Protein AF-A0AAU7QVN2-F1 (afdb_monomer_lite)

Foldseek 3Di:
DPQDDDDDDDDDPQDPQPNVLQVLLVLLLCVLVVHDDDPVSVVVLVVCQLALSNLLSLLLNLLLLVLVLLLCVLVVHDRPVSVSSSVSSVVVSVVSLVVNLVVLCVLLPDPVVPLQQQPLLLLLCCVQVPVLLVVLLCVLCVVVVVNDDLPQQDPPPLVVVLCVLLVHPDPDQDPLLVVLLPDDLVVNLVLLLVQLLDPDHDSSCVGLSNLVSLLVNLVVNLVVLVVQLVVLSVVCNVDPDPVSSVSNSSSSSSNSNSNSSNSSSNSSVSSSSSNRNPCDVVNSVSSSVSSVSSSVSVCVVDVPLVVLLVVLVVVLCVVPPCNPPSHDDPVSSVSSSVSSVVVPPPPPDDDDDDDDDDDDDDDDDDDDDDDDDDDDDDDDDDPDDPPDDWPAPDDLADLARPVVVLVDQPLAAPWEKEKDWDDDQFKIKIKIATLQLDMDIAMDGWNDPLQVQLVRLLVCCCVVQPQFAEHEYEYQDQLSQVLLQVCQVVLHDDPDSPDDHDPVSVVSSPVSSNRLYHYHYHHDPTPDHHPRNVLRHVLRVLNRVPVPDDPSPVVSVVSSVVSSVVSNVVLQVPDDDADDADPPDVDPFFDKDKDFAFPNCQRRQKFWDNADDPLADDQQDWAKEWEAEPPDDIDIWIWGWHDDRRTIMTGGHHDDPLDDGQFMWMWTDDSVRSHIYIYWAADPFWKAKQRDIDRTDGQLLRVLQCPQQCSPPPDLQRPDDLLSLQSNLQSNPFDQDSQRKGKDFPVCSLVSSVSSPPDPVCSVVNVVSLVVCCVVVQKHKDKWFADPVRHTDPPHDPPGHIGIMIMGGIDMGGDGPPPPVPPPPDDDQDKDKDAKDKAFAPPPDFEDPVQQVLVQVVCVVVVHPRDGRDGRIGIGHIDIDRD

Secondary structure (DSSP, 8-state):
--PPPPP-----SS--HHHHHHHHHHHHHHHHTTPPPPHHHHHHHHHTTTSHHHHHHHHHHHHHHHHHHHHHHHHT---HHHHHHHHHHHHHHHHHHHHHHHHHHHHHS--TT-SPPPPHHHHHHHHHHTHHHHHHHHHHHHHTTTTS---PPPSS-HHHHHHHHHTPPPP---HHHHHHHHS-HHHHHHHHHHHHHSSS--TTTTSGGGHHHHHHHHHHHHHHHHHHHHHHHHHHHHS-SHHHHHHHHHHHHHHHHHHHHHHHHHHHHHHHHH-PPP--HHHHHHHHHHHHHHHHHHHHH-HHHHHHHHHHHHHHHHH-S-TT-SSPPHHHHHHHHHHHHHHHS----PPPP-------------------------------------SS-S-TTSSS-HHHHHHS-TTT--EEEEEEEEEETTEEEEEEEETTS-EEEEEEE-SSHHHHHHHHHHHHHHHHHTTT--EEEEES-HHHHHHHHHHHHHT---S--SS---HHHHHHHHHHHT-SS-EEEEE---SS--HHHHHHHHHHHHHHHHTTSTT-HHHHHHHHHHHHHHHHHHHHHH---PPPPPP---S----EEEEEPPHHHHHHTEEEESSPPTTPPPTT-EEEEEEEETTS--EEEEEEEEEETTEEEEES----TTPPTTBEEEEEEETTTTEEEEEE-EEEEEEEETTEEEEE-B-HHHHHHHTSTTSS--SSS----HHHHHHHHHHHHSEEPTTS-EEEEHHHHHHHHHHTT--GGGHHHHHHHHHHHHHTTSEEEEEEEE-TT--EESSPPTTSEEEEEEEE---EEEPP----TTS--------EEEPPEEEEPPTT----HHHHHHHHHHHHHTT----PPPTTEEEEPPEEE--

pLDDT: mean 84.62, std 16.85, range [28.88, 98.44]

Organism: NCBI:txid3156396

Structure (mmCIF, N/CA/C/O backbone):
data_AF-A0AAU7QVN2-F1
#
_entry.id   AF-A0AAU7QVN2-F1
#
loop_
_atom_site.group_PDB
_atom_site.id
_atom_site.type_symbol
_atom_site.label_atom_id
_atom_site.label_alt_id
_atom_site.label_comp_id
_atom_site.label_asym_id
_atom_site.label_entity_id
_atom_site.label_seq_id
_atom_site.pdbx_PDB_ins_code
_atom_site.Cartn_x
_atom_site.Cartn_y
_atom_site.Cartn_z
_atom_site.occupancy
_atom_site.B_iso_or_equiv
_atom_site.auth_seq_id
_atom_site.auth_comp_id
_atom_site.auth_asym_id
_atom_site.auth_atom_id
_atom_site.pdbx_PDB_model_num
ATOM 1 N N . MET A 1 1 ? 3.978 -6.931 39.486 1.00 38.03 1 MET A N 1
ATOM 2 C CA . MET A 1 1 ? 4.078 -8.402 39.647 1.00 38.03 1 MET A CA 1
ATOM 3 C C . MET A 1 1 ? 5.549 -8.769 39.804 1.00 38.03 1 MET A C 1
ATOM 5 O O . MET A 1 1 ? 6.340 -8.304 38.997 1.00 38.03 1 MET A O 1
ATOM 9 N N . LYS A 1 2 ? 5.941 -9.536 40.833 1.00 32.75 2 LYS A N 1
ATOM 10 C CA . LYS A 1 2 ? 7.298 -10.114 40.906 1.00 32.75 2 LYS A CA 1
ATOM 11 C C . LYS A 1 2 ? 7.365 -11.261 39.892 1.00 32.75 2 LYS A C 1
ATOM 13 O O . LYS A 1 2 ? 6.665 -12.252 40.070 1.00 32.75 2 LYS A O 1
ATOM 18 N N . VAL A 1 3 ? 8.134 -11.098 38.818 1.00 37.34 3 VAL A N 1
ATOM 19 C CA . VAL A 1 3 ? 8.326 -12.145 37.801 1.00 37.34 3 VAL A CA 1
ATOM 20 C C . VAL A 1 3 ? 9.359 -13.153 38.330 1.00 37.34 3 VAL A C 1
ATOM 22 O O . VAL A 1 3 ? 10.418 -12.725 38.794 1.00 37.34 3 VAL A O 1
ATOM 25 N N . PRO A 1 4 ? 9.077 -14.468 38.328 1.00 39.56 4 PRO A N 1
ATOM 26 C CA . PRO A 1 4 ? 10.043 -15.477 38.753 1.00 39.56 4 PRO A CA 1
ATOM 27 C C . PRO A 1 4 ? 11.223 -15.555 37.771 1.00 39.56 4 PRO A C 1
ATOM 29 O O . PRO A 1 4 ? 11.035 -15.577 36.558 1.00 39.56 4 PRO A O 1
ATOM 32 N N . LYS A 1 5 ? 12.446 -15.596 38.312 1.00 43.59 5 LYS A N 1
ATOM 33 C CA . LYS A 1 5 ? 13.702 -15.681 37.551 1.00 43.59 5 LYS A CA 1
ATOM 34 C C . LYS A 1 5 ? 13.854 -17.095 36.951 1.00 43.59 5 LYS A C 1
ATOM 36 O O . LYS A 1 5 ? 13.694 -18.058 37.706 1.00 43.59 5 LYS A O 1
ATOM 41 N N . PRO A 1 6 ? 14.154 -17.264 35.650 1.00 43.44 6 PRO A N 1
ATOM 42 C CA . PRO A 1 6 ? 14.350 -18.591 35.065 1.00 43.44 6 PRO A CA 1
ATOM 43 C C . PRO A 1 6 ? 15.664 -19.232 35.551 1.00 43.44 6 PRO A C 1
ATOM 45 O O . PRO A 1 6 ? 16.677 -18.551 35.720 1.00 43.44 6 PRO A O 1
ATOM 48 N N . ARG A 1 7 ? 15.643 -20.552 35.796 1.00 40.16 7 ARG A N 1
ATOM 49 C CA . ARG A 1 7 ? 16.842 -21.370 36.059 1.00 40.16 7 ARG A CA 1
ATOM 50 C C . ARG A 1 7 ? 17.621 -21.549 34.751 1.00 40.16 7 ARG A C 1
ATOM 52 O O . ARG A 1 7 ? 17.020 -21.872 33.732 1.00 40.16 7 ARG A O 1
ATOM 59 N N . SER A 1 8 ? 18.940 -21.348 34.782 1.00 37.25 8 SER A N 1
ATOM 60 C CA . SER A 1 8 ? 19.813 -21.518 33.617 1.00 37.25 8 SER A CA 1
ATOM 61 C C . SER A 1 8 ? 20.081 -23.002 33.343 1.00 37.25 8 SER A C 1
ATOM 63 O O . SER A 1 8 ? 21.030 -23.574 33.875 1.00 37.25 8 SER A O 1
ATOM 65 N N . GLU A 1 9 ? 19.269 -23.626 32.499 1.00 38.09 9 GLU A N 1
ATOM 66 C CA . GLU A 1 9 ? 19.611 -24.897 31.857 1.00 38.09 9 GLU A CA 1
ATOM 67 C C . GLU A 1 9 ? 19.708 -24.662 30.348 1.00 38.09 9 GLU A C 1
ATOM 69 O O . GLU A 1 9 ? 18.799 -24.115 29.726 1.00 38.09 9 GLU A O 1
ATOM 74 N N . ARG A 1 10 ? 20.855 -25.025 29.761 1.00 43.69 10 ARG A N 1
ATOM 75 C CA . ARG A 1 10 ? 21.059 -25.037 28.307 1.00 43.69 10 ARG A CA 1
ATOM 76 C C . ARG A 1 10 ? 20.119 -26.086 27.709 1.00 43.69 10 ARG A C 1
ATOM 78 O O . ARG A 1 10 ? 20.417 -27.273 27.791 1.00 43.69 10 ARG A O 1
ATOM 85 N N . ALA A 1 11 ? 19.014 -25.652 27.111 1.00 33.50 11 ALA A N 1
ATOM 86 C CA . ALA A 1 11 ? 18.062 -26.518 26.426 1.00 33.50 11 ALA A CA 1
ATOM 87 C C . ALA A 1 11 ? 17.915 -26.134 24.942 1.00 33.50 11 ALA A C 1
ATOM 89 O O . ALA A 1 11 ? 17.890 -24.959 24.591 1.00 33.50 11 ALA A O 1
ATOM 90 N N . SER A 1 12 ? 17.873 -27.191 24.124 1.00 38.06 12 SER A N 1
ATOM 91 C CA . SER A 1 12 ? 17.426 -27.373 22.732 1.00 38.06 12 SER A CA 1
ATOM 92 C C . SER A 1 12 ? 16.768 -26.198 21.979 1.00 38.06 12 SER A C 1
ATOM 94 O O . SER A 1 12 ? 15.966 -25.448 22.521 1.00 38.06 12 SER A O 1
ATOM 96 N N . ALA A 1 13 ? 17.013 -26.143 20.662 1.00 42.31 13 ALA A N 1
ATOM 97 C CA . ALA A 1 13 ? 16.506 -25.176 19.676 1.00 42.31 13 ALA A CA 1
ATOM 98 C C . ALA A 1 13 ? 14.973 -25.190 19.427 1.00 42.31 13 ALA A C 1
ATOM 100 O O . ALA A 1 13 ? 14.505 -24.650 18.425 1.00 42.31 13 ALA A O 1
ATOM 101 N N . VAL A 1 14 ? 14.180 -25.784 20.321 1.00 42.19 14 VAL A N 1
ATOM 102 C CA . VAL A 1 14 ? 12.711 -25.785 20.262 1.00 42.19 14 VAL A CA 1
ATOM 103 C C . VAL A 1 14 ? 12.205 -24.842 21.353 1.00 42.19 14 VAL A C 1
ATOM 105 O O . VAL A 1 14 ? 12.239 -25.164 22.535 1.00 42.19 14 VAL A O 1
ATOM 108 N N . SER A 1 15 ? 11.809 -23.635 20.953 1.00 38.44 15 SER A N 1
ATOM 109 C CA . SER A 1 15 ? 11.461 -22.536 21.863 1.00 38.44 15 SER A CA 1
ATOM 110 C C . SER A 1 15 ? 10.194 -22.839 22.696 1.00 38.44 15 SER A C 1
ATOM 112 O O . SER A 1 15 ? 9.119 -22.995 22.107 1.00 38.44 15 SER A O 1
ATOM 114 N N . PRO A 1 16 ? 10.252 -22.876 24.049 1.00 46.38 16 PRO A N 1
ATOM 115 C CA . PRO A 1 16 ? 9.083 -23.009 24.921 1.00 46.38 16 PRO A CA 1
ATOM 116 C C . PRO A 1 16 ? 8.407 -21.638 25.080 1.00 46.38 16 PRO A C 1
ATOM 118 O O . PRO A 1 16 ? 8.486 -20.951 26.102 1.00 46.38 16 PRO A O 1
ATOM 121 N N . LEU A 1 17 ? 7.744 -21.223 24.004 1.00 54.56 17 LEU A N 1
ATOM 122 C CA . LEU A 1 17 ? 7.299 -19.856 23.745 1.00 54.56 17 LEU A CA 1
ATOM 123 C C . LEU A 1 17 ? 6.332 -19.175 24.750 1.00 54.56 17 LEU A C 1
ATOM 125 O O . LEU A 1 17 ? 6.210 -17.954 24.669 1.00 54.56 17 LEU A O 1
ATOM 129 N N . PRO A 1 18 ? 5.661 -19.829 25.722 1.00 60.66 18 PRO A N 1
ATOM 130 C CA . PRO A 1 18 ? 4.866 -19.079 26.699 1.00 60.66 18 PRO A CA 1
ATOM 131 C C . PRO A 1 18 ? 5.680 -18.351 27.772 1.00 60.66 18 PRO A C 1
ATOM 133 O O . PRO A 1 18 ? 5.349 -17.224 28.140 1.00 60.66 18 PRO A O 1
ATOM 136 N N . ARG A 1 19 ? 6.728 -18.987 28.315 1.00 67.31 19 ARG A N 1
ATOM 137 C CA . ARG A 1 19 ? 7.467 -18.422 29.461 1.00 67.31 19 ARG A CA 1
ATOM 138 C C . ARG A 1 19 ? 8.410 -17.308 29.028 1.00 67.31 19 ARG A C 1
ATOM 140 O O . ARG A 1 19 ? 8.447 -16.264 29.679 1.00 67.31 19 ARG A O 1
ATOM 147 N N . ASP A 1 20 ? 9.087 -17.501 27.902 1.00 80.50 20 ASP A N 1
ATOM 148 C CA . ASP A 1 20 ? 10.045 -16.529 27.380 1.00 80.50 20 ASP A CA 1
ATOM 149 C C . ASP A 1 20 ? 9.343 -15.256 26.892 1.00 80.50 20 ASP A C 1
ATOM 151 O O . ASP A 1 20 ? 9.798 -14.156 27.195 1.00 80.50 20 ASP A O 1
ATOM 155 N N . MET A 1 21 ? 8.182 -15.372 26.234 1.00 87.62 21 MET A N 1
ATOM 156 C CA . MET A 1 21 ? 7.429 -14.213 25.737 1.00 87.62 21 MET A CA 1
ATOM 157 C C . MET A 1 21 ? 6.907 -13.318 26.869 1.00 87.62 21 MET A C 1
ATOM 159 O O . MET A 1 21 ? 7.029 -12.095 26.797 1.00 87.62 21 MET A O 1
ATOM 163 N N . VAL A 1 22 ? 6.355 -13.908 27.937 1.00 90.12 22 VAL A N 1
ATOM 164 C CA . VAL A 1 22 ? 5.857 -13.152 29.100 1.00 90.12 22 VAL A CA 1
ATOM 165 C C . VAL A 1 22 ? 7.001 -12.400 29.773 1.00 90.12 22 VAL A C 1
ATOM 167 O O . VAL A 1 22 ? 6.864 -11.219 30.098 1.00 90.12 22 VAL A O 1
ATOM 170 N N . TRP A 1 23 ? 8.149 -13.051 29.946 1.00 91.25 23 TRP A N 1
ATOM 171 C CA . TRP A 1 23 ? 9.305 -12.413 30.560 1.00 91.25 23 TRP A CA 1
ATOM 172 C C . TRP A 1 23 ? 9.898 -11.312 29.672 1.00 91.25 23 TRP A C 1
ATOM 174 O O . TRP A 1 23 ? 10.058 -10.186 30.145 1.00 91.25 23 TRP A O 1
ATOM 184 N N . LEU A 1 24 ? 10.115 -11.579 28.380 1.00 94.44 24 LEU A N 1
ATOM 185 C CA . LEU A 1 24 ? 10.580 -10.579 27.412 1.00 94.44 24 LEU A CA 1
ATOM 186 C C . LEU A 1 24 ? 9.635 -9.372 27.343 1.00 94.44 24 LEU A C 1
ATOM 188 O O . LEU A 1 24 ? 10.103 -8.236 27.348 1.00 94.44 24 LEU A O 1
ATOM 192 N N . SER A 1 25 ? 8.313 -9.579 27.368 1.00 95.62 25 SER A N 1
ATOM 193 C CA . SER A 1 25 ? 7.351 -8.467 27.371 1.00 95.62 25 SER A CA 1
ATOM 194 C C . SER A 1 25 ? 7.485 -7.579 28.611 1.00 95.62 25 SER A C 1
ATOM 196 O O . SER A 1 25 ? 7.382 -6.357 28.516 1.00 95.62 25 SER A O 1
ATOM 198 N N . ALA A 1 26 ? 7.784 -8.169 29.774 1.00 96.38 26 ALA A N 1
ATOM 199 C CA . ALA A 1 26 ? 7.987 -7.421 31.008 1.00 96.38 26 ALA A CA 1
ATOM 200 C C . ALA A 1 26 ? 9.284 -6.600 30.952 1.00 96.38 26 ALA A C 1
ATOM 202 O O . ALA A 1 26 ? 9.324 -5.473 31.456 1.00 96.38 26 ALA A O 1
ATOM 203 N N . LEU A 1 27 ? 10.326 -7.135 30.308 1.00 96.81 27 LEU A N 1
ATOM 204 C CA . LEU A 1 27 ? 11.563 -6.401 30.061 1.00 96.81 27 LEU A CA 1
ATOM 205 C C . LEU A 1 27 ? 11.325 -5.240 29.085 1.00 96.81 27 LEU A C 1
ATOM 207 O O . LEU A 1 27 ? 11.667 -4.109 29.419 1.00 96.81 27 LEU A O 1
ATOM 211 N N . HIS A 1 28 ? 10.665 -5.470 27.945 1.00 97.38 28 HIS A N 1
ATOM 212 C CA . HIS A 1 28 ? 10.336 -4.410 26.982 1.00 97.38 28 HIS A CA 1
ATOM 213 C C . HIS A 1 28 ? 9.471 -3.304 27.594 1.00 97.38 28 HIS A C 1
ATOM 215 O O . HIS A 1 28 ? 9.777 -2.124 27.408 1.00 97.38 28 HIS A O 1
ATOM 221 N N . ARG A 1 29 ? 8.457 -3.668 28.392 1.00 97.75 29 ARG A N 1
ATOM 222 C CA . ARG A 1 29 ? 7.675 -2.709 29.180 1.00 97.75 29 ARG A CA 1
ATOM 223 C C . ARG A 1 29 ? 8.564 -1.898 30.119 1.00 97.75 29 ARG A C 1
ATOM 225 O O . ARG A 1 29 ? 8.447 -0.682 30.149 1.00 97.75 29 ARG A O 1
ATOM 232 N N . SER A 1 30 ? 9.477 -2.546 30.842 1.00 97.50 30 SER A N 1
ATOM 233 C CA . SER A 1 30 ? 10.384 -1.853 31.767 1.00 97.50 30 SER A CA 1
ATOM 234 C C . SER A 1 30 ? 11.275 -0.836 31.045 1.00 97.50 30 SER A C 1
ATOM 236 O O . SER A 1 30 ? 11.451 0.270 31.546 1.00 97.50 30 SER A O 1
ATOM 238 N N . VAL A 1 31 ? 11.785 -1.162 29.849 1.00 96.62 31 VAL A N 1
ATOM 239 C CA . VAL A 1 31 ? 12.547 -0.197 29.034 1.00 96.62 31 VAL A CA 1
ATOM 240 C C . VAL A 1 31 ? 11.662 0.966 28.579 1.00 96.62 31 VAL A C 1
ATOM 242 O O . VAL A 1 31 ? 12.127 2.099 28.540 1.00 96.62 31 VAL A O 1
ATOM 245 N N . ALA A 1 32 ? 10.411 0.711 28.186 1.00 95.56 32 ALA A 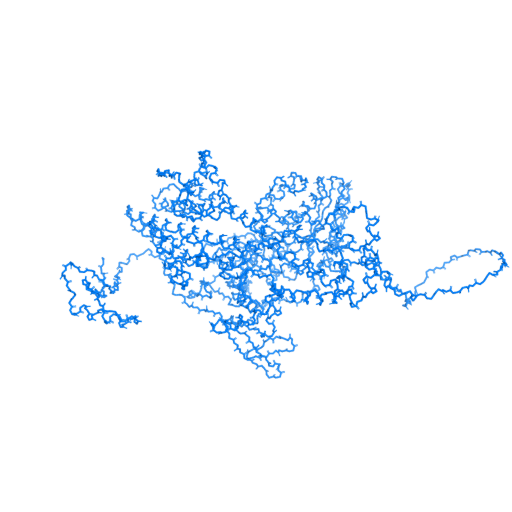N 1
ATOM 246 C CA . ALA A 1 32 ? 9.480 1.763 27.757 1.00 95.56 32 ALA A CA 1
ATOM 247 C C . ALA A 1 32 ? 9.045 2.671 28.926 1.00 95.56 32 ALA A C 1
ATOM 249 O O . ALA A 1 32 ? 8.856 3.866 28.749 1.00 95.56 32 ALA A O 1
ATOM 250 N N . GLU A 1 33 ? 9.001 2.135 30.147 1.00 97.12 33 GLU A N 1
ATOM 251 C CA . GLU A 1 33 ? 8.815 2.898 31.390 1.00 97.12 33 GLU A CA 1
ATOM 252 C C . GLU A 1 33 ? 10.079 3.672 31.828 1.00 97.12 33 GLU A C 1
ATOM 254 O O . GLU A 1 33 ? 10.075 4.301 32.885 1.00 97.12 33 GLU A O 1
ATOM 259 N N . GLY A 1 34 ? 11.183 3.602 31.071 1.00 96.88 34 GLY A N 1
ATOM 260 C CA . GLY A 1 34 ? 12.448 4.266 31.407 1.00 96.88 34 GLY A CA 1
ATOM 261 C C . GLY A 1 34 ? 13.222 3.613 32.559 1.00 96.88 34 GLY A C 1
ATOM 262 O O . GLY A 1 34 ? 14.119 4.231 33.131 1.00 96.88 34 GLY A O 1
ATOM 263 N N . LYS A 1 35 ? 12.899 2.367 32.928 1.00 97.31 35 LYS A N 1
ATOM 264 C CA . LYS A 1 35 ? 13.598 1.650 34.003 1.00 97.31 35 LYS A CA 1
ATOM 265 C C . LYS A 1 35 ? 14.937 1.108 33.516 1.00 97.31 35 LYS A C 1
ATOM 267 O O . LYS A 1 35 ? 15.040 0.497 32.451 1.00 97.31 35 LYS A O 1
ATOM 272 N N . THR A 1 36 ? 15.957 1.244 34.355 1.00 96.12 36 THR A N 1
ATOM 273 C CA . THR A 1 36 ? 17.278 0.668 34.100 1.00 96.12 36 THR A CA 1
ATOM 274 C C . THR A 1 36 ? 17.227 -0.851 34.243 1.00 96.12 36 THR A C 1
ATOM 276 O O . THR A 1 36 ? 16.969 -1.381 35.323 1.00 96.12 36 THR A O 1
ATOM 279 N N . LEU A 1 37 ? 17.488 -1.563 33.150 1.00 95.81 37 LEU A N 1
ATOM 280 C CA . LEU A 1 37 ? 17.600 -3.020 33.150 1.00 95.81 37 LEU A CA 1
ATOM 281 C C . LEU A 1 37 ? 18.979 -3.490 33.630 1.00 95.81 37 LEU A C 1
ATOM 283 O O . LEU A 1 37 ? 19.995 -2.815 33.423 1.00 95.81 37 LEU A O 1
ATOM 287 N N . SER A 1 38 ? 19.032 -4.696 34.205 1.00 96.12 38 SER A N 1
ATOM 288 C CA . SER A 1 38 ? 20.306 -5.349 34.517 1.00 96.12 38 SER A CA 1
ATOM 289 C C . SER A 1 38 ? 21.125 -5.587 33.238 1.00 96.12 38 SER A C 1
ATOM 291 O O . SER A 1 38 ? 20.584 -5.619 32.131 1.00 96.12 38 SER A O 1
ATOM 293 N N . ALA A 1 39 ? 22.448 -5.742 33.355 1.00 95.38 39 ALA A N 1
ATOM 294 C CA . ALA A 1 39 ? 23.296 -6.020 32.189 1.00 95.38 39 ALA A CA 1
ATOM 295 C C . ALA A 1 39 ? 22.870 -7.307 31.455 1.00 95.38 39 ALA A C 1
ATOM 297 O O . ALA A 1 39 ? 22.818 -7.312 30.230 1.00 95.38 39 ALA A O 1
ATOM 298 N N . ALA A 1 40 ? 22.488 -8.350 32.202 1.00 93.50 40 ALA A N 1
ATOM 299 C CA . ALA A 1 40 ? 22.001 -9.609 31.642 1.00 93.50 40 ALA A CA 1
ATOM 300 C C . ALA A 1 40 ? 20.675 -9.439 30.882 1.00 93.50 40 ALA A C 1
ATOM 302 O O . ALA A 1 40 ? 20.529 -9.966 29.784 1.00 93.50 40 ALA A O 1
ATOM 303 N N . ASP A 1 41 ? 19.734 -8.658 31.421 1.00 94.06 41 ASP A N 1
ATOM 304 C CA . ASP A 1 41 ? 18.450 -8.405 30.753 1.00 94.06 41 ASP A CA 1
ATOM 305 C C . ASP A 1 41 ? 18.623 -7.543 29.493 1.00 94.06 41 ASP A C 1
ATOM 307 O O . ASP A 1 41 ? 17.960 -7.774 28.483 1.00 94.06 41 ASP A O 1
ATOM 311 N N . ARG A 1 42 ? 19.543 -6.564 29.521 1.00 95.31 42 ARG A N 1
ATOM 312 C CA . ARG A 1 42 ? 19.900 -5.769 28.332 1.00 95.31 42 ARG A CA 1
ATOM 313 C C . ARG A 1 42 ? 20.522 -6.633 27.245 1.00 95.31 42 ARG A C 1
ATOM 315 O O . ARG A 1 42 ? 20.181 -6.457 26.079 1.00 95.31 42 ARG A O 1
ATOM 322 N N . GLU A 1 43 ? 21.415 -7.544 27.623 1.00 92.81 43 GLU A N 1
ATOM 323 C CA . GLU A 1 43 ? 22.022 -8.485 26.684 1.00 92.81 43 GLU A CA 1
ATOM 324 C C . GLU A 1 43 ? 20.970 -9.403 26.069 1.00 92.81 43 GLU A C 1
ATOM 326 O O . GLU A 1 43 ? 20.968 -9.606 24.861 1.00 92.81 43 GLU A O 1
ATOM 331 N N . LEU A 1 44 ? 20.020 -9.885 26.871 1.00 91.25 44 LEU A N 1
ATOM 332 C CA . LEU A 1 44 ? 18.931 -10.712 26.372 1.00 91.25 44 LEU A CA 1
ATOM 333 C C . LEU A 1 44 ? 18.034 -9.967 25.376 1.00 91.25 44 LEU A C 1
ATOM 335 O O . LEU A 1 44 ? 17.764 -10.506 24.304 1.00 91.25 44 LEU A O 1
ATOM 339 N N . ILE A 1 45 ? 17.582 -8.745 25.701 1.00 94.06 45 ILE A N 1
ATOM 340 C CA . ILE A 1 45 ? 16.800 -7.931 24.753 1.00 94.06 45 ILE A CA 1
ATOM 341 C C . ILE A 1 45 ? 17.599 -7.726 23.468 1.00 94.06 45 ILE A C 1
ATOM 343 O O . ILE A 1 45 ? 17.047 -7.887 22.384 1.00 94.06 45 ILE A O 1
ATOM 347 N N . ARG A 1 46 ? 18.890 -7.387 23.575 1.00 93.06 46 ARG A N 1
ATOM 348 C CA . ARG A 1 46 ? 19.738 -7.133 22.406 1.00 93.06 46 ARG A CA 1
ATOM 349 C C . ARG A 1 46 ? 19.931 -8.390 21.559 1.00 93.06 46 ARG A C 1
ATOM 351 O O . ARG A 1 46 ? 19.826 -8.307 20.344 1.00 93.06 46 ARG A O 1
ATOM 358 N N . GLY A 1 47 ? 20.158 -9.540 22.187 1.00 91.06 47 GLY A N 1
ATOM 359 C CA . GLY A 1 47 ? 20.326 -10.821 21.502 1.00 91.06 47 GLY A CA 1
ATOM 360 C C . GLY A 1 47 ? 19.060 -11.299 20.790 1.00 91.06 47 GLY A C 1
ATOM 361 O O . GLY A 1 47 ? 19.160 -12.008 19.799 1.00 91.06 47 GLY A O 1
ATOM 362 N N . ARG A 1 48 ? 17.877 -10.882 21.260 1.00 92.31 48 ARG A N 1
ATOM 363 C CA . ARG A 1 48 ? 16.575 -11.172 20.634 1.00 92.31 48 ARG A CA 1
ATOM 364 C C . ARG A 1 48 ? 16.057 -10.027 19.755 1.00 92.31 48 ARG A C 1
ATOM 366 O O . ARG A 1 48 ? 14.964 -10.131 19.192 1.00 92.31 48 ARG A O 1
ATOM 373 N N . ALA A 1 49 ? 16.799 -8.923 19.648 1.00 89.00 49 ALA A N 1
ATOM 374 C CA . ALA A 1 49 ? 16.407 -7.783 18.835 1.00 89.00 49 ALA A CA 1
ATOM 375 C C . ALA A 1 49 ? 16.448 -8.181 17.356 1.00 89.00 49 ALA A C 1
ATOM 377 O O . ALA A 1 49 ? 17.469 -8.639 16.849 1.00 89.00 49 ALA A O 1
ATOM 378 N N . GLY A 1 50 ? 15.321 -8.024 16.663 1.00 87.00 50 GLY A N 1
ATOM 379 C CA . GLY A 1 50 ? 15.188 -8.471 15.276 1.00 87.00 50 GLY A CA 1
ATOM 380 C C . GLY A 1 50 ? 14.897 -9.967 15.119 1.00 87.00 50 GLY A C 1
ATOM 381 O O . GLY A 1 50 ? 14.971 -10.472 14.005 1.00 87.00 50 GLY A O 1
ATOM 382 N N . GLU A 1 51 ? 14.539 -10.688 16.183 1.00 94.44 51 GLU A N 1
ATOM 383 C CA . GLU A 1 51 ? 13.903 -12.003 16.055 1.00 94.44 51 GLU A CA 1
ATOM 384 C C . GLU A 1 51 ? 12.368 -11.869 16.092 1.00 94.44 51 GLU A C 1
ATOM 386 O O . GLU A 1 51 ? 11.854 -11.028 16.842 1.00 94.44 51 GLU A O 1
ATOM 391 N N . PRO A 1 52 ? 11.606 -12.720 15.369 1.00 94.69 52 PRO A N 1
ATOM 392 C CA . PRO A 1 52 ? 10.140 -12.726 15.425 1.00 94.69 52 PRO A CA 1
ATOM 393 C C . PRO A 1 52 ? 9.581 -12.773 16.854 1.00 94.69 52 PRO A C 1
ATOM 395 O O . PRO A 1 52 ? 8.665 -12.020 17.184 1.00 94.69 52 PRO A O 1
ATOM 398 N N . ALA A 1 53 ? 10.176 -13.595 17.724 1.00 92.75 53 ALA A N 1
ATOM 399 C CA . ALA A 1 53 ? 9.756 -13.747 19.116 1.00 92.75 53 ALA A CA 1
ATOM 400 C C . ALA A 1 53 ? 9.985 -12.477 19.957 1.00 92.75 53 ALA A C 1
ATOM 402 O O . ALA A 1 53 ? 9.137 -12.121 20.776 1.00 92.75 53 ALA A O 1
ATOM 403 N N . GLY A 1 54 ? 11.098 -11.764 19.742 1.00 94.88 54 GLY A N 1
ATOM 404 C CA . GLY A 1 54 ? 11.372 -10.491 20.415 1.00 94.88 54 GLY A CA 1
ATOM 405 C C . GLY A 1 54 ? 10.354 -9.418 20.021 1.00 94.88 54 GLY A C 1
ATOM 406 O O . GLY A 1 54 ? 9.775 -8.753 20.877 1.00 94.88 54 GLY A O 1
ATOM 407 N N . ILE A 1 55 ? 10.046 -9.318 18.727 1.00 95.69 55 ILE A N 1
ATOM 408 C CA . ILE A 1 55 ? 9.051 -8.372 18.199 1.00 95.69 55 ILE A CA 1
ATOM 409 C C . ILE A 1 55 ? 7.641 -8.709 18.709 1.00 95.69 55 ILE A C 1
ATOM 411 O O . ILE A 1 55 ? 6.892 -7.823 19.133 1.00 95.69 55 ILE A O 1
ATOM 415 N N . ALA A 1 56 ? 7.285 -9.995 18.738 1.00 95.75 56 ALA A N 1
ATOM 416 C CA . ALA A 1 56 ? 6.029 -10.469 19.309 1.00 95.75 56 ALA A CA 1
ATOM 417 C C . ALA A 1 56 ? 5.919 -10.170 20.813 1.00 95.75 56 ALA A C 1
ATOM 419 O O . ALA A 1 56 ? 4.841 -9.812 21.286 1.00 95.75 56 ALA A O 1
ATOM 420 N N . ALA A 1 57 ? 7.022 -10.236 21.564 1.00 96.31 57 ALA A N 1
ATOM 421 C CA . ALA A 1 57 ? 7.041 -9.853 22.972 1.00 96.31 57 ALA A CA 1
ATOM 422 C C . ALA A 1 57 ? 6.777 -8.349 23.182 1.00 96.31 57 ALA A C 1
ATOM 424 O O . ALA A 1 57 ? 6.071 -7.994 24.129 1.00 96.31 57 ALA A O 1
ATOM 425 N N . ILE A 1 58 ? 7.262 -7.472 22.288 1.00 96.88 58 ILE A N 1
ATOM 426 C CA . ILE A 1 58 ? 6.898 -6.040 22.295 1.00 96.88 58 ILE A CA 1
ATOM 427 C C . ILE A 1 58 ? 5.393 -5.885 22.047 1.00 96.88 58 ILE A C 1
ATOM 429 O O . ILE A 1 58 ? 4.718 -5.204 22.817 1.00 96.88 58 ILE A O 1
ATOM 433 N N . ARG A 1 59 ? 4.837 -6.576 21.038 1.00 97.00 59 ARG A N 1
ATOM 434 C CA . ARG A 1 59 ? 3.388 -6.565 20.760 1.00 97.00 59 ARG A CA 1
ATOM 435 C C . ARG A 1 59 ? 2.566 -7.069 21.945 1.00 97.00 59 ARG A C 1
ATOM 437 O O . ARG A 1 59 ? 1.502 -6.528 22.235 1.00 97.00 59 ARG A O 1
ATOM 444 N N . TYR A 1 60 ? 3.046 -8.097 22.638 1.00 97.06 60 TYR A N 1
ATOM 445 C CA . TYR A 1 60 ? 2.381 -8.609 23.828 1.00 97.06 60 TYR A CA 1
ATOM 446 C C . TYR A 1 60 ? 2.363 -7.560 24.948 1.00 97.06 60 TYR A C 1
ATOM 448 O O . TYR A 1 60 ? 1.303 -7.299 25.515 1.00 97.06 60 TYR A O 1
ATOM 456 N N . ALA A 1 61 ? 3.497 -6.897 25.209 1.00 97.50 61 ALA A N 1
ATOM 457 C CA . ALA A 1 61 ? 3.585 -5.799 26.173 1.00 97.50 61 ALA A CA 1
ATOM 458 C C . ALA A 1 61 ? 2.637 -4.642 25.814 1.00 97.50 61 ALA A C 1
ATOM 460 O O . ALA A 1 61 ? 1.878 -4.191 26.669 1.00 97.50 61 ALA A O 1
ATOM 461 N N . GLU A 1 62 ? 2.646 -4.211 24.548 1.00 97.75 62 GLU A N 1
ATOM 462 C CA . GLU A 1 62 ? 1.780 -3.157 24.002 1.00 97.75 62 GLU A CA 1
ATOM 463 C C . GLU A 1 62 ? 0.302 -3.457 24.294 1.00 97.75 62 GLU A C 1
ATOM 465 O O . GLU A 1 62 ? -0.417 -2.636 24.864 1.00 97.75 62 GLU A O 1
ATOM 470 N N . MET A 1 63 ? -0.150 -4.671 23.963 1.00 97.81 63 MET A N 1
ATOM 471 C CA . MET A 1 63 ? -1.540 -5.070 24.170 1.00 97.81 63 MET A CA 1
ATOM 472 C C . MET A 1 63 ? -1.895 -5.233 25.647 1.00 97.81 63 MET A C 1
ATOM 474 O O . MET A 1 63 ? -3.015 -4.901 26.019 1.00 97.81 63 MET A O 1
ATOM 478 N N . LEU A 1 64 ? -0.980 -5.685 26.510 1.00 97.38 64 LEU A N 1
ATOM 479 C CA . LEU A 1 64 ? -1.233 -5.708 27.956 1.00 97.38 64 LEU A CA 1
ATOM 480 C C . LEU A 1 64 ? -1.462 -4.296 28.513 1.00 97.38 64 LEU A C 1
ATOM 482 O O . LEU A 1 64 ? -2.384 -4.107 29.306 1.00 97.38 64 LEU A O 1
ATOM 486 N N . VAL A 1 65 ? -0.686 -3.304 28.063 1.00 97.62 65 VAL A N 1
ATOM 487 C CA . VAL A 1 65 ? -0.887 -1.902 28.461 1.00 97.62 65 VAL A CA 1
ATOM 488 C C . VAL A 1 65 ? -2.209 -1.353 27.904 1.00 97.62 65 VAL A C 1
ATOM 490 O O . VAL A 1 65 ? -2.929 -0.690 28.644 1.00 97.62 65 VAL A O 1
ATOM 493 N N . ASP A 1 66 ? -2.617 -1.700 26.674 1.00 96.81 66 ASP A N 1
ATOM 494 C CA . ASP A 1 66 ? -3.952 -1.334 26.145 1.00 96.81 66 ASP A CA 1
ATOM 495 C C . ASP A 1 66 ? -5.099 -1.874 27.021 1.00 96.81 66 ASP A C 1
ATOM 497 O O . ASP A 1 66 ? -6.114 -1.208 27.225 1.00 96.81 66 ASP A O 1
ATOM 501 N N . ILE A 1 67 ? -4.949 -3.075 27.588 1.00 97.69 67 ILE A N 1
ATOM 502 C CA . ILE A 1 67 ? -5.938 -3.631 28.523 1.00 97.69 67 ILE A CA 1
ATOM 503 C C . ILE A 1 67 ? -5.942 -2.883 29.854 1.00 97.69 67 ILE A C 1
ATOM 505 O O . ILE A 1 67 ? -7.012 -2.669 30.424 1.00 97.69 67 ILE A O 1
ATOM 509 N N . GLU A 1 68 ? -4.778 -2.466 30.351 1.00 97.75 68 GLU A N 1
ATOM 510 C CA . GLU A 1 68 ? -4.686 -1.632 31.551 1.00 97.75 68 GLU A CA 1
ATOM 511 C C . GLU A 1 68 ? -5.339 -0.263 31.341 1.00 97.75 68 GLU A C 1
ATOM 513 O O . GLU A 1 68 ? -6.100 0.158 32.210 1.00 97.75 68 GLU A O 1
ATOM 518 N N . VAL A 1 69 ? -5.130 0.369 30.178 1.00 96.81 69 VAL A N 1
ATOM 519 C CA . VAL A 1 69 ? -5.823 1.602 29.762 1.00 96.81 69 VAL A CA 1
ATOM 520 C C . VAL A 1 69 ? -7.337 1.413 29.836 1.00 96.81 69 VAL A C 1
ATOM 522 O O . VAL A 1 69 ? -8.015 2.159 30.533 1.00 96.81 69 VAL A O 1
ATOM 525 N N . ARG A 1 70 ? -7.874 0.364 29.206 1.00 96.06 70 ARG A N 1
ATOM 526 C CA . ARG A 1 70 ? -9.325 0.095 29.199 1.00 96.06 70 ARG A CA 1
ATOM 527 C C . ARG A 1 70 ? -9.889 -0.186 30.584 1.00 96.06 70 ARG A C 1
ATOM 529 O O . ARG A 1 70 ? -10.999 0.233 30.902 1.00 96.06 70 ARG A O 1
ATOM 536 N N . ILE A 1 71 ? -9.157 -0.926 31.418 1.00 97.06 71 ILE A N 1
ATOM 537 C CA . ILE A 1 71 ? -9.567 -1.150 32.809 1.00 97.06 71 ILE A CA 1
ATOM 538 C C . ILE A 1 71 ? -9.580 0.189 33.556 1.00 97.06 71 ILE A C 1
ATOM 540 O O . ILE A 1 71 ? -10.551 0.467 34.257 1.00 97.06 71 ILE A O 1
ATOM 544 N N . ALA A 1 72 ? -8.550 1.024 33.396 1.00 96.44 72 ALA A N 1
ATOM 545 C CA . ALA A 1 72 ? -8.499 2.352 33.999 1.00 96.44 72 ALA A CA 1
ATOM 546 C C . ALA A 1 72 ? -9.690 3.210 33.546 1.00 96.44 72 ALA A C 1
ATOM 548 O O . ALA A 1 72 ? -10.406 3.710 34.403 1.00 96.44 72 ALA A O 1
ATOM 549 N N . GLU A 1 73 ? -9.991 3.274 32.248 1.00 95.44 73 GLU A N 1
ATOM 550 C CA . GLU A 1 73 ? -11.159 3.986 31.706 1.00 95.44 73 GLU A CA 1
ATOM 551 C C . GLU A 1 73 ? -12.477 3.530 32.347 1.00 95.44 73 GLU A C 1
ATOM 553 O O . GLU A 1 73 ? -13.269 4.353 32.798 1.00 95.44 73 GLU A O 1
ATOM 558 N N . VAL A 1 74 ? -12.709 2.216 32.440 1.00 93.62 74 VAL A N 1
ATOM 559 C CA . VAL A 1 74 ? -13.952 1.672 33.016 1.00 93.62 74 VAL A CA 1
ATOM 560 C C . VAL A 1 74 ? -14.029 1.881 34.534 1.00 93.62 74 VAL A C 1
ATOM 562 O O . VAL A 1 74 ? -15.121 1.942 35.089 1.00 93.62 74 VAL A O 1
ATOM 565 N N . THR A 1 75 ? -12.887 1.994 35.214 1.00 94.19 75 THR A N 1
ATOM 566 C CA . THR A 1 75 ? -12.812 2.192 36.675 1.00 94.19 75 THR A CA 1
ATOM 567 C C . THR A 1 75 ? -12.595 3.646 37.109 1.00 94.19 75 THR A C 1
ATOM 569 O O . THR A 1 75 ? -12.521 3.898 38.309 1.00 94.19 75 THR A O 1
ATOM 572 N N . GLY A 1 76 ? -12.485 4.599 36.176 1.00 94.25 76 GLY A N 1
ATOM 573 C CA . GLY A 1 76 ? -12.170 6.003 36.477 1.00 94.25 76 GLY A CA 1
ATOM 574 C C . GLY A 1 76 ? -10.725 6.250 36.946 1.00 94.25 76 GLY A C 1
ATOM 575 O O . GLY A 1 76 ? -10.469 7.182 37.705 1.00 94.25 76 GLY A O 1
ATOM 576 N N . GLY A 1 77 ? -9.777 5.396 36.550 1.00 94.69 77 GLY A N 1
ATOM 577 C CA . GLY A 1 77 ? -8.347 5.540 36.839 1.00 94.69 77 GLY A CA 1
ATOM 578 C C . GLY A 1 77 ? -7.622 6.528 35.912 1.00 94.69 77 GLY A C 1
ATOM 579 O O . GLY A 1 77 ? -8.180 7.023 34.938 1.00 94.69 77 GLY A O 1
ATOM 580 N N . LYS A 1 78 ? -6.338 6.795 36.195 1.00 94.62 78 LYS A N 1
ATOM 581 C CA . LYS A 1 78 ? -5.477 7.639 35.344 1.00 94.62 78 LYS A CA 1
ATOM 582 C C . LYS A 1 78 ? -5.130 6.916 34.038 1.00 94.62 78 LYS A C 1
ATOM 584 O O . LYS A 1 78 ? -4.547 5.834 34.085 1.00 94.62 78 LYS A O 1
ATOM 589 N N . VAL A 1 79 ? -5.455 7.525 32.897 1.00 96.50 79 VAL A N 1
ATOM 590 C CA . VAL A 1 79 ? -5.283 6.926 31.559 1.00 96.50 79 VAL A CA 1
ATOM 591 C C . VAL A 1 79 ? -4.018 7.420 30.851 1.00 96.50 79 VAL A C 1
ATOM 593 O O . VAL A 1 79 ? -3.341 6.625 30.204 1.00 96.50 79 VAL A O 1
ATOM 596 N N . ASP A 1 80 ? -3.654 8.692 31.018 1.00 93.44 80 ASP A N 1
ATOM 597 C CA . ASP A 1 80 ? -2.645 9.360 30.180 1.00 93.44 80 ASP A CA 1
ATOM 598 C C . ASP A 1 80 ? -1.256 8.705 30.228 1.00 93.44 80 ASP A C 1
ATOM 600 O O . ASP A 1 80 ? -0.606 8.530 29.198 1.00 93.44 80 ASP A O 1
ATOM 604 N N . ASP A 1 81 ? -0.797 8.291 31.412 1.00 94.06 81 ASP A N 1
ATOM 605 C CA . ASP A 1 81 ? 0.507 7.631 31.571 1.00 94.06 81 ASP A CA 1
ATOM 606 C C . ASP A 1 81 ? 0.543 6.261 30.881 1.00 94.06 81 ASP A C 1
ATOM 608 O O . ASP A 1 81 ? 1.536 5.902 30.247 1.00 94.06 81 ASP A O 1
ATOM 612 N N . LEU A 1 82 ? -0.557 5.507 30.968 1.00 96.06 82 LEU A N 1
ATOM 613 C CA . LEU A 1 82 ? -0.684 4.198 30.332 1.00 96.06 82 LEU A CA 1
ATOM 614 C C . LEU A 1 82 ? -0.836 4.330 28.812 1.00 96.06 82 LEU A C 1
ATOM 616 O O . LEU A 1 82 ? -0.249 3.541 28.076 1.00 96.06 82 LEU A O 1
ATOM 620 N N . ALA A 1 83 ? -1.573 5.337 28.338 1.00 91.12 83 ALA A N 1
ATOM 621 C CA . ALA A 1 83 ? -1.709 5.627 26.914 1.00 91.12 83 ALA A CA 1
ATOM 622 C C . ALA A 1 83 ? -0.350 5.982 26.292 1.00 91.12 83 ALA A C 1
ATOM 624 O O . ALA A 1 83 ? 0.045 5.359 25.310 1.00 91.12 83 ALA A O 1
ATOM 625 N N . ARG A 1 84 ? 0.426 6.872 26.931 1.00 92.12 84 ARG A N 1
ATOM 626 C CA . ARG A 1 84 ? 1.795 7.201 26.492 1.00 92.12 84 ARG A CA 1
ATOM 627 C C . ARG A 1 84 ? 2.707 5.977 26.455 1.00 92.12 84 ARG A C 1
ATOM 629 O O . ARG A 1 84 ? 3.443 5.789 25.492 1.00 92.12 84 ARG A O 1
ATOM 636 N N . LEU A 1 85 ? 2.640 5.122 27.478 1.00 97.25 85 LEU A N 1
ATOM 637 C CA . LEU A 1 85 ? 3.426 3.888 27.525 1.00 97.25 85 LEU A CA 1
ATOM 638 C C . LEU A 1 85 ? 3.040 2.903 26.408 1.00 97.25 85 LEU A C 1
ATOM 640 O O . LEU A 1 85 ? 3.915 2.265 25.822 1.00 97.25 85 LEU A O 1
ATOM 644 N N . ARG A 1 86 ? 1.741 2.767 26.112 1.00 96.94 86 ARG A N 1
ATOM 645 C CA . ARG A 1 86 ? 1.248 1.951 24.993 1.00 96.94 86 ARG A CA 1
ATOM 646 C C . ARG A 1 86 ? 1.795 2.475 23.667 1.00 96.94 86 ARG A C 1
ATOM 648 O O . ARG A 1 86 ? 2.267 1.674 22.866 1.00 96.94 86 ARG A O 1
ATOM 655 N N . ASP A 1 87 ? 1.747 3.786 23.456 1.00 86.38 87 ASP A N 1
ATOM 656 C CA . ASP A 1 87 ? 2.156 4.412 22.199 1.00 86.38 87 ASP A CA 1
ATOM 657 C C . ASP A 1 87 ? 3.679 4.287 21.975 1.00 86.38 87 ASP A C 1
ATOM 659 O O . ASP A 1 87 ? 4.107 3.933 20.879 1.00 86.38 87 ASP A O 1
ATOM 663 N N . GLU A 1 88 ? 4.499 4.430 23.025 1.00 93.75 88 GLU A N 1
ATOM 664 C CA . GLU A 1 88 ? 5.948 4.144 22.977 1.00 93.75 88 GLU A CA 1
ATOM 665 C C . GLU A 1 88 ? 6.240 2.675 22.608 1.00 93.75 88 GLU A C 1
ATOM 667 O O . GLU A 1 88 ? 7.121 2.380 21.797 1.00 93.75 88 GLU A O 1
ATOM 672 N N . LEU A 1 89 ? 5.498 1.719 23.183 1.00 95.62 89 LEU A N 1
ATOM 673 C CA . LEU A 1 89 ? 5.642 0.299 22.837 1.00 95.62 89 LEU A CA 1
ATOM 674 C C . LEU A 1 89 ? 5.210 0.013 21.393 1.00 95.62 89 LEU A C 1
ATOM 676 O O . LEU A 1 89 ? 5.849 -0.800 20.721 1.00 95.62 89 LEU A O 1
ATOM 680 N N . ALA A 1 90 ? 4.154 0.675 20.915 1.00 88.75 90 ALA A N 1
ATOM 681 C CA . ALA A 1 90 ? 3.689 0.561 19.538 1.00 88.75 90 ALA A CA 1
ATOM 682 C C . ALA A 1 90 ? 4.743 1.078 18.547 1.00 88.75 90 ALA A C 1
ATOM 684 O O . ALA A 1 90 ? 5.067 0.362 17.598 1.00 88.75 90 ALA A O 1
ATOM 685 N N . LEU A 1 91 ? 5.343 2.243 18.817 1.00 85.38 91 LEU A N 1
ATOM 686 C CA . LEU A 1 91 ? 6.422 2.813 18.006 1.00 85.38 91 LEU A CA 1
ATOM 687 C C . LEU A 1 91 ? 7.621 1.857 17.916 1.00 85.38 91 LEU A C 1
ATOM 689 O O . LEU A 1 91 ? 8.050 1.484 16.826 1.00 85.38 91 LEU A O 1
ATOM 693 N N . ARG A 1 92 ? 8.104 1.354 19.058 1.00 95.12 92 ARG A N 1
ATOM 694 C CA . ARG A 1 92 ? 9.221 0.391 19.091 1.00 95.12 92 ARG A CA 1
ATOM 695 C C . ARG A 1 92 ? 8.923 -0.907 18.354 1.00 95.12 92 ARG A C 1
ATOM 697 O O . ARG A 1 92 ? 9.817 -1.494 17.745 1.00 95.12 92 ARG A O 1
ATOM 704 N N . ARG A 1 93 ? 7.682 -1.398 18.433 1.00 96.31 93 ARG A N 1
ATOM 705 C CA . ARG A 1 93 ? 7.257 -2.575 17.666 1.00 96.31 93 ARG A CA 1
ATOM 706 C C . ARG A 1 93 ? 7.390 -2.297 16.173 1.00 96.31 93 ARG A C 1
ATOM 708 O O . ARG A 1 93 ? 7.885 -3.161 15.457 1.00 96.31 93 ARG A O 1
ATOM 715 N N . GLU A 1 94 ? 6.932 -1.140 15.707 1.00 87.38 94 GLU A N 1
ATOM 716 C CA . GLU A 1 94 ? 6.985 -0.758 14.291 1.00 87.38 94 GLU A CA 1
ATOM 717 C C . GLU A 1 94 ? 8.423 -0.648 13.793 1.00 87.38 94 GLU A C 1
ATOM 719 O O . GLU A 1 94 ? 8.765 -1.295 12.804 1.00 87.38 94 GLU A O 1
ATOM 724 N N . GLU A 1 95 ? 9.293 0.034 14.537 1.00 86.94 95 GLU A N 1
ATOM 725 C CA . GLU A 1 95 ? 10.728 0.108 14.239 1.00 86.94 95 GLU A CA 1
ATOM 726 C C . GLU A 1 95 ? 11.375 -1.284 14.148 1.00 86.94 95 GLU A C 1
ATOM 728 O O . GLU A 1 95 ? 12.153 -1.570 13.231 1.00 86.94 95 GLU A O 1
ATOM 733 N N . ALA A 1 96 ? 11.034 -2.184 15.075 1.00 92.31 96 ALA A N 1
ATOM 734 C CA . ALA A 1 96 ? 11.577 -3.536 15.098 1.00 92.31 96 ALA A CA 1
ATOM 735 C C . ALA A 1 96 ? 11.049 -4.404 13.938 1.00 92.31 96 ALA A C 1
ATOM 737 O O . ALA A 1 96 ? 11.825 -5.147 13.332 1.00 92.31 96 ALA A O 1
ATOM 738 N N . VAL A 1 97 ? 9.760 -4.285 13.584 1.00 88.75 97 VAL A N 1
ATOM 739 C CA . VAL A 1 97 ? 9.166 -4.937 12.399 1.00 88.75 97 VAL A CA 1
ATOM 740 C C . VAL A 1 97 ? 9.839 -4.445 11.121 1.00 88.75 97 VAL A C 1
ATOM 742 O O . VAL A 1 97 ? 10.189 -5.258 10.265 1.00 88.75 97 VAL A O 1
ATOM 745 N N . GLU A 1 98 ? 10.058 -3.140 10.986 1.00 80.12 98 GLU A N 1
ATOM 746 C CA . GLU A 1 98 ? 10.685 -2.560 9.799 1.00 80.12 98 GLU A CA 1
ATOM 747 C C . GLU A 1 98 ? 12.156 -2.947 9.668 1.00 80.12 98 GLU A C 1
ATOM 749 O O . GLU A 1 98 ? 12.601 -3.349 8.590 1.00 80.12 98 GLU A O 1
ATOM 754 N N . THR A 1 99 ? 12.897 -2.932 10.775 1.00 88.00 99 THR A N 1
ATOM 755 C CA . THR A 1 99 ? 14.279 -3.431 10.821 1.00 88.00 99 THR A CA 1
ATOM 756 C C . THR A 1 99 ? 14.338 -4.901 10.403 1.00 88.00 99 THR A C 1
ATOM 758 O O . THR A 1 99 ? 15.188 -5.300 9.602 1.00 88.00 99 THR A O 1
ATOM 761 N N . PHE A 1 100 ? 13.396 -5.715 10.882 1.00 92.06 100 PHE A N 1
ATOM 762 C CA . PHE A 1 100 ? 13.296 -7.123 10.514 1.00 92.06 100 PHE A CA 1
ATOM 763 C C . PHE A 1 100 ? 12.962 -7.339 9.035 1.00 92.06 100 PHE A C 1
ATOM 765 O O . PHE A 1 100 ? 13.587 -8.177 8.378 1.00 92.06 100 PHE A O 1
ATOM 772 N N . ARG A 1 101 ? 12.000 -6.584 8.492 1.00 87.31 101 ARG A N 1
ATOM 773 C CA . ARG A 1 101 ? 11.645 -6.607 7.066 1.00 87.31 101 ARG A CA 1
ATOM 774 C C . ARG A 1 101 ? 12.834 -6.207 6.209 1.00 87.31 101 ARG A C 1
ATOM 776 O O . ARG A 1 101 ? 13.153 -6.923 5.265 1.00 87.31 101 ARG A O 1
ATOM 783 N N . ALA A 1 102 ? 13.535 -5.134 6.568 1.00 80.50 102 ALA A N 1
ATOM 784 C CA . ALA A 1 102 ? 14.747 -4.701 5.880 1.00 80.50 102 ALA A CA 1
ATOM 785 C C . ALA A 1 102 ? 15.825 -5.796 5.891 1.00 80.50 102 ALA A C 1
ATOM 787 O O . ALA A 1 102 ? 16.404 -6.090 4.848 1.00 80.50 102 ALA A O 1
ATOM 788 N N . ALA A 1 103 ? 16.036 -6.469 7.027 1.00 88.50 103 ALA A N 1
ATOM 789 C CA . ALA A 1 103 ? 16.959 -7.598 7.119 1.00 88.50 103 ALA A CA 1
ATOM 790 C C . ALA A 1 103 ? 16.516 -8.793 6.254 1.00 88.50 103 ALA A C 1
ATOM 792 O O . ALA A 1 103 ? 17.342 -9.411 5.586 1.00 88.50 103 ALA A O 1
ATOM 793 N N . CYS A 1 104 ? 15.219 -9.113 6.217 1.00 87.31 104 CYS A N 1
ATOM 794 C CA . CYS A 1 104 ? 14.668 -10.133 5.323 1.00 87.31 104 CYS A CA 1
ATOM 795 C C . CYS A 1 104 ? 14.878 -9.762 3.850 1.00 87.31 104 CYS A C 1
ATOM 797 O O . CYS A 1 104 ? 15.370 -10.582 3.081 1.00 87.31 104 CYS A O 1
ATOM 799 N N . HIS A 1 105 ? 14.582 -8.525 3.457 1.00 79.62 105 HIS A N 1
ATOM 800 C CA . HIS A 1 105 ? 14.824 -8.050 2.097 1.00 79.62 105 HIS A CA 1
ATOM 801 C C . HIS A 1 105 ? 16.307 -8.088 1.735 1.00 79.62 105 HIS A C 1
ATOM 803 O O . HIS A 1 105 ? 16.636 -8.563 0.657 1.00 79.62 105 HIS A O 1
ATOM 809 N N . ALA A 1 106 ? 17.205 -7.687 2.636 1.00 82.12 106 ALA A N 1
ATOM 810 C CA . ALA A 1 106 ? 18.646 -7.778 2.415 1.00 82.12 106 ALA A CA 1
ATOM 811 C C . ALA A 1 106 ? 19.125 -9.233 2.252 1.00 82.12 106 ALA A C 1
ATOM 813 O O . ALA A 1 106 ? 19.996 -9.499 1.430 1.00 82.12 106 ALA A O 1
ATOM 814 N N . ARG A 1 107 ? 18.530 -10.186 2.988 1.00 83.38 107 ARG A N 1
ATOM 815 C CA . ARG A 1 107 ? 18.798 -11.631 2.842 1.00 83.38 107 ARG A CA 1
ATOM 816 C C . ARG A 1 107 ? 18.222 -12.226 1.553 1.00 83.38 107 ARG A C 1
ATOM 818 O O . ARG A 1 107 ? 18.816 -13.138 0.986 1.00 83.38 107 ARG A O 1
ATOM 825 N N . GLY A 1 108 ? 17.052 -11.749 1.129 1.00 74.25 108 GLY A N 1
ATOM 826 C CA . GLY A 1 108 ? 16.346 -12.223 -0.062 1.00 74.25 108 GLY A CA 1
ATOM 827 C C . GLY A 1 108 ? 16.810 -11.558 -1.359 1.00 74.25 108 GLY A C 1
ATOM 828 O O . GLY A 1 108 ? 16.619 -12.125 -2.443 1.00 74.25 108 GLY A O 1
ATOM 829 N N . ALA A 1 109 ? 17.423 -10.377 -1.259 1.00 71.31 109 ALA A N 1
ATOM 830 C CA . ALA A 1 109 ? 18.093 -9.723 -2.363 1.00 71.31 109 ALA A CA 1
ATOM 831 C C . ALA A 1 109 ? 19.194 -10.660 -2.874 1.00 71.31 109 ALA A C 1
ATOM 833 O O . ALA A 1 109 ? 19.926 -11.243 -2.069 1.00 71.31 109 ALA A O 1
ATOM 834 N N . PRO A 1 110 ? 19.319 -10.853 -4.199 1.00 63.19 110 PRO A N 1
ATOM 835 C CA . PRO A 1 110 ? 20.495 -11.521 -4.727 1.00 63.19 110 PRO A CA 1
ATOM 836 C C . PRO A 1 110 ? 21.703 -10.769 -4.171 1.00 63.19 110 PRO A C 1
ATOM 838 O O . PRO A 1 110 ? 21.773 -9.551 -4.314 1.00 63.19 110 PRO A O 1
ATOM 841 N N . VAL A 1 111 ? 22.614 -11.468 -3.487 1.00 60.16 111 VAL A N 1
ATOM 842 C CA . VAL A 1 111 ? 23.870 -10.871 -3.029 1.00 60.16 111 VAL A CA 1
ATOM 843 C C . VAL A 1 111 ? 24.531 -10.303 -4.282 1.00 60.16 111 VAL A C 1
ATOM 845 O O . VAL A 1 111 ? 25.085 -11.058 -5.083 1.00 60.16 111 VAL A O 1
ATOM 848 N N . SER A 1 112 ? 24.430 -8.986 -4.495 1.00 51.81 112 SER A N 1
ATOM 849 C CA . SER A 1 112 ? 24.850 -8.298 -5.728 1.00 51.81 112 SER A CA 1
ATOM 850 C C . SER A 1 112 ? 26.362 -8.387 -5.998 1.00 51.81 112 SER A C 1
ATOM 852 O O . SER A 1 112 ? 26.871 -7.746 -6.910 1.00 51.81 112 SER A O 1
ATOM 854 N N . GLY A 1 113 ? 27.099 -9.207 -5.243 1.00 53.94 113 GLY A N 1
ATOM 855 C CA . GLY A 1 113 ? 28.510 -9.525 -5.450 1.00 53.94 113 GLY A CA 1
ATOM 856 C C . GLY A 1 113 ? 28.846 -11.017 -5.587 1.00 53.94 113 GLY A C 1
ATOM 857 O O . GLY A 1 113 ? 30.026 -11.319 -5.754 1.00 53.94 113 GLY A O 1
ATOM 858 N N . GLU A 1 114 ? 27.869 -11.933 -5.524 1.00 48.97 114 GLU A N 1
ATOM 859 C CA . GLU A 1 114 ? 28.098 -13.395 -5.529 1.00 48.97 114 GLU A CA 1
ATOM 860 C C . GLU A 1 114 ? 27.167 -14.179 -6.470 1.00 48.97 114 GLU A C 1
ATOM 862 O O . GLU A 1 114 ? 26.972 -15.387 -6.327 1.00 48.97 114 GLU A O 1
ATOM 867 N N . SER A 1 115 ? 26.641 -13.553 -7.527 1.00 56.38 115 SER A N 1
ATOM 868 C CA . SER A 1 115 ? 26.534 -14.376 -8.735 1.00 56.38 115 SER A CA 1
ATOM 869 C C . SER A 1 115 ? 27.973 -14.716 -9.123 1.00 56.38 115 SER A C 1
ATOM 871 O O . SER A 1 115 ? 28.749 -13.769 -9.280 1.00 56.38 115 SER A O 1
ATOM 873 N N . PRO A 1 116 ? 28.369 -16.006 -9.202 1.00 63.06 116 PRO A N 1
ATOM 874 C CA . PRO A 1 116 ? 29.702 -16.364 -9.678 1.00 63.06 116 PRO A CA 1
ATOM 875 C C . PRO A 1 116 ? 29.896 -15.579 -10.966 1.00 63.06 116 PRO A C 1
ATOM 877 O O . PRO A 1 116 ? 29.052 -15.693 -11.861 1.00 63.06 116 PRO A O 1
ATOM 880 N N . SER A 1 117 ? 30.886 -14.678 -10.993 1.00 69.38 117 SER A N 1
ATOM 881 C CA . SER A 1 117 ? 31.043 -13.781 -12.132 1.00 69.38 117 SER A CA 1
ATOM 882 C C . SER A 1 117 ? 31.112 -14.673 -13.352 1.00 69.38 117 SER A C 1
ATOM 884 O O . SER A 1 117 ? 31.999 -15.529 -13.427 1.00 69.38 117 SER A O 1
ATOM 886 N N . GLU A 1 118 ? 30.131 -14.542 -14.238 1.00 83.38 118 GLU A N 1
ATOM 887 C CA . GLU A 1 118 ? 30.080 -15.360 -15.434 1.00 83.38 118 GLU A CA 1
ATOM 888 C C . GLU A 1 118 ? 31.453 -15.259 -16.108 1.00 83.38 118 GLU A C 1
ATOM 890 O O . GLU A 1 118 ? 31.940 -14.134 -16.266 1.00 83.38 118 GLU A O 1
ATOM 895 N N . PRO A 1 119 ? 32.131 -16.380 -16.417 1.00 89.06 119 PRO A N 1
ATOM 896 C CA . PRO A 1 119 ? 33.477 -16.321 -16.964 1.00 89.06 119 PRO A CA 1
ATOM 897 C C . PRO A 1 119 ? 33.503 -15.373 -18.165 1.00 89.06 119 PRO A C 1
ATOM 899 O O . PRO A 1 119 ? 32.626 -15.467 -19.019 1.00 89.06 119 PRO A O 1
ATOM 902 N N . VAL A 1 120 ? 34.500 -14.482 -18.263 1.00 90.31 120 VAL A N 1
ATOM 903 C CA . VAL A 1 120 ? 34.598 -13.476 -19.352 1.00 90.31 120 VAL A CA 1
ATOM 904 C C . VAL A 1 120 ? 34.350 -14.099 -20.720 1.00 90.31 120 VAL A C 1
ATOM 906 O O . VAL A 1 120 ? 33.651 -13.537 -21.552 1.00 90.31 120 VAL A O 1
ATOM 909 N N . LYS A 1 121 ? 34.882 -15.306 -20.930 1.00 92.81 121 LYS A N 1
ATOM 910 C CA . LYS A 1 121 ? 34.687 -16.065 -22.162 1.00 92.81 121 LYS A CA 1
ATOM 911 C C . LYS A 1 121 ? 33.208 -16.362 -22.448 1.00 92.81 121 LYS A C 1
ATOM 913 O O . LYS A 1 121 ? 32.783 -16.174 -23.577 1.00 92.81 121 LYS A O 1
ATOM 918 N N . ALA A 1 122 ? 32.430 -16.774 -21.449 1.00 93.81 122 ALA A N 1
ATOM 919 C CA . ALA A 1 122 ? 30.994 -17.003 -21.598 1.00 93.81 122 ALA A CA 1
ATOM 920 C C . ALA A 1 122 ? 30.232 -15.700 -21.877 1.00 93.81 122 ALA A C 1
ATOM 922 O O . ALA A 1 122 ? 29.430 -15.673 -22.804 1.00 93.81 122 ALA A O 1
ATOM 923 N N . GLN A 1 123 ? 30.560 -14.603 -21.181 1.00 93.19 123 GLN A N 1
ATOM 924 C CA . GLN A 1 123 ? 29.937 -13.296 -21.438 1.00 93.19 123 GLN A CA 1
ATOM 925 C C . GLN A 1 123 ? 30.184 -12.811 -22.875 1.00 93.19 123 GLN A C 1
ATOM 927 O O . GLN A 1 123 ? 29.250 -12.418 -23.567 1.00 93.19 123 GLN A O 1
ATOM 932 N N . VAL A 1 124 ? 31.436 -12.879 -23.343 1.00 94.50 124 VAL A N 1
ATOM 933 C CA . VAL A 1 124 ? 31.819 -12.455 -24.700 1.00 94.50 124 VAL A CA 1
ATOM 934 C C . VAL A 1 124 ? 31.134 -13.321 -25.758 1.00 94.50 124 VAL A C 1
ATOM 936 O O . VAL A 1 124 ? 30.602 -12.790 -26.729 1.00 94.50 124 VAL A O 1
ATOM 939 N N . VAL A 1 125 ? 31.116 -14.647 -25.577 1.00 95.44 125 VAL A N 1
ATOM 940 C CA . VAL A 1 125 ? 30.451 -15.554 -26.526 1.00 95.44 125 VAL A CA 1
ATOM 941 C C . VAL A 1 125 ? 28.942 -15.312 -26.543 1.00 95.44 125 VAL A C 1
ATOM 943 O O . VAL A 1 125 ? 28.370 -15.270 -27.629 1.00 95.44 125 VAL A O 1
ATOM 946 N N . ARG A 1 126 ? 28.302 -15.088 -25.388 1.00 94.25 126 ARG A N 1
ATOM 947 C CA . ARG A 1 126 ? 26.875 -14.748 -25.323 1.00 94.25 126 ARG A CA 1
ATOM 948 C C . ARG A 1 126 ? 26.555 -13.473 -26.099 1.00 94.25 126 ARG A C 1
ATOM 950 O O . ARG A 1 126 ? 25.628 -13.474 -26.898 1.00 94.25 126 ARG A O 1
ATOM 957 N N . GLU A 1 127 ? 27.335 -12.411 -25.917 1.00 94.25 127 GLU A N 1
ATOM 958 C CA . GLU A 1 127 ? 27.094 -11.121 -26.583 1.00 94.25 127 GLU A CA 1
ATOM 959 C C . GLU A 1 127 ? 27.253 -11.160 -28.109 1.00 94.25 127 GLU A C 1
ATOM 961 O O . GLU A 1 127 ? 26.629 -10.370 -28.826 1.00 94.25 127 GLU A O 1
ATOM 966 N N . ILE A 1 128 ? 28.097 -12.058 -28.619 1.00 95.44 128 ILE A N 1
ATOM 967 C CA . ILE A 1 128 ? 28.379 -12.163 -30.056 1.00 95.44 128 ILE A CA 1
ATOM 968 C C . ILE A 1 128 ? 27.468 -13.193 -30.722 1.00 95.44 128 ILE A C 1
ATOM 970 O O . ILE A 1 128 ? 26.906 -12.915 -31.776 1.00 95.44 128 ILE A O 1
ATOM 974 N N . ALA A 1 129 ? 27.292 -14.364 -30.105 1.00 93.12 129 ALA A N 1
ATOM 975 C CA . ALA A 1 129 ? 26.523 -15.468 -30.674 1.00 93.12 129 ALA A CA 1
ATOM 976 C C . ALA A 1 129 ? 25.026 -15.436 -30.305 1.00 93.12 129 ALA A C 1
ATOM 978 O O . ALA A 1 129 ? 24.247 -16.173 -30.912 1.00 93.12 129 ALA A O 1
ATOM 979 N N . ARG A 1 130 ? 24.626 -14.615 -29.319 1.00 92.56 130 ARG A N 1
ATOM 980 C CA . ARG A 1 130 ? 23.247 -14.401 -28.836 1.00 92.56 130 ARG A CA 1
ATOM 981 C C . ARG A 1 130 ? 22.428 -15.700 -28.794 1.00 92.56 130 ARG A C 1
ATOM 983 O O . ARG A 1 130 ? 22.691 -16.573 -27.968 1.00 92.56 130 ARG A O 1
ATOM 990 N N . SER A 1 131 ? 21.505 -15.872 -29.742 1.00 86.31 131 SER A N 1
ATOM 991 C CA . SER A 1 131 ? 20.564 -16.994 -29.815 1.00 86.31 131 SER A CA 1
ATOM 992 C C . SER A 1 131 ? 21.234 -18.373 -29.859 1.00 86.31 131 SER A C 1
ATOM 994 O O . SER A 1 131 ? 20.712 -19.325 -29.275 1.00 86.31 131 SER A O 1
ATOM 996 N N . ALA A 1 132 ? 22.400 -18.504 -30.502 1.00 91.69 132 ALA A N 1
ATOM 997 C CA . ALA A 1 132 ? 23.134 -19.768 -30.551 1.00 91.69 132 ALA A CA 1
ATOM 998 C C . ALA A 1 132 ? 23.708 -20.148 -29.177 1.00 91.69 132 ALA A C 1
ATOM 1000 O O . ALA A 1 132 ? 23.651 -21.317 -28.785 1.00 91.69 132 ALA A O 1
ATOM 1001 N N . PHE A 1 133 ? 24.207 -19.163 -28.421 1.00 94.69 133 PHE A N 1
ATOM 1002 C CA . PHE A 1 133 ? 24.672 -19.376 -27.053 1.00 94.69 133 PHE A CA 1
ATOM 1003 C C . PHE A 1 133 ? 23.511 -19.704 -26.115 1.00 94.69 133 PHE A C 1
ATOM 1005 O O . PHE A 1 133 ? 23.610 -20.665 -25.358 1.00 94.69 133 PHE A O 1
ATOM 1012 N N . ASP A 1 134 ? 22.397 -18.975 -26.197 1.00 86.56 134 ASP A N 1
ATOM 1013 C CA . ASP A 1 134 ? 21.230 -19.216 -25.340 1.00 86.56 134 ASP A CA 1
ATOM 1014 C C . ASP A 1 134 ? 20.651 -20.622 -25.551 1.00 86.56 134 ASP A C 1
ATOM 1016 O O . ASP A 1 134 ? 20.346 -21.328 -24.583 1.00 86.56 134 ASP A O 1
ATOM 1020 N N . LYS A 1 135 ? 20.584 -21.085 -26.809 1.00 89.81 135 LYS A N 1
ATOM 1021 C CA . LYS A 1 135 ? 20.181 -22.459 -27.147 1.00 89.81 135 LYS A CA 1
ATOM 1022 C C . LYS A 1 135 ? 21.146 -23.493 -26.557 1.00 89.81 135 LYS A C 1
ATOM 1024 O O . LYS A 1 135 ? 20.698 -24.459 -25.935 1.00 89.81 135 LYS A O 1
ATOM 1029 N N . ALA A 1 136 ? 22.453 -23.281 -26.720 1.00 94.25 136 ALA A N 1
ATOM 1030 C CA . ALA A 1 136 ? 23.487 -24.169 -26.192 1.00 94.25 136 ALA A CA 1
ATOM 1031 C C . ALA A 1 136 ? 23.492 -24.215 -24.655 1.00 94.25 136 ALA A C 1
ATOM 1033 O O . ALA A 1 136 ? 23.623 -25.286 -24.063 1.00 94.25 136 ALA A O 1
ATOM 1034 N N . PHE A 1 137 ? 23.295 -23.070 -24.002 1.00 93.19 137 PHE A N 1
ATOM 1035 C CA . PHE A 1 137 ? 23.222 -22.954 -22.551 1.00 93.19 137 PHE A CA 1
ATOM 1036 C C . PHE A 1 137 ? 21.973 -23.627 -21.987 1.00 93.19 137 PHE A C 1
ATOM 1038 O O . PHE A 1 137 ? 22.069 -24.391 -21.024 1.00 93.19 137 PHE A O 1
ATOM 1045 N N . ALA A 1 138 ? 20.814 -23.433 -22.620 1.00 84.62 138 ALA A N 1
ATOM 1046 C CA . ALA A 1 138 ? 19.602 -24.159 -22.262 1.00 84.62 138 ALA A CA 1
ATOM 1047 C C . ALA A 1 138 ? 19.811 -25.678 -22.376 1.00 84.62 138 ALA A C 1
ATOM 1049 O O . ALA A 1 138 ? 19.442 -26.422 -21.471 1.00 84.62 138 ALA A O 1
ATOM 1050 N N . GLU A 1 139 ? 20.448 -26.158 -23.447 1.00 91.88 139 GLU A N 1
ATOM 1051 C CA . GLU A 1 139 ? 20.730 -27.581 -23.643 1.00 91.88 139 GLU A CA 1
ATOM 1052 C C . GLU A 1 139 ? 21.743 -28.158 -22.642 1.00 91.88 139 GLU A C 1
ATOM 1054 O O . GLU A 1 139 ? 21.529 -29.261 -22.137 1.00 91.88 139 GLU A O 1
ATOM 1059 N N . ALA A 1 140 ? 22.803 -27.418 -22.305 1.00 93.06 140 ALA A N 1
ATOM 1060 C CA . ALA A 1 140 ? 23.748 -27.798 -21.253 1.00 93.06 140 ALA A CA 1
ATOM 1061 C C . ALA A 1 140 ? 23.041 -27.943 -19.894 1.00 93.06 140 ALA A C 1
ATOM 1063 O O . ALA A 1 140 ? 23.178 -28.964 -19.218 1.00 93.06 140 ALA A O 1
ATOM 1064 N N . ARG A 1 141 ? 22.177 -26.981 -19.540 1.00 88.69 141 ARG A N 1
ATOM 1065 C CA . ARG A 1 141 ? 21.347 -27.061 -18.329 1.00 88.69 141 ARG A CA 1
ATOM 1066 C C . ARG A 1 141 ? 20.387 -28.250 -18.352 1.00 88.69 141 ARG A C 1
ATOM 1068 O O . ARG A 1 141 ? 20.222 -28.909 -17.328 1.00 88.69 141 ARG A O 1
ATOM 1075 N N . ARG A 1 142 ? 19.780 -28.564 -19.506 1.00 85.19 142 ARG A N 1
ATOM 1076 C CA . ARG A 1 142 ? 18.926 -29.758 -19.672 1.00 85.19 142 ARG A CA 1
ATOM 1077 C C . ARG A 1 142 ? 19.686 -31.044 -19.377 1.00 85.19 142 ARG A C 1
ATOM 1079 O O . ARG A 1 142 ? 19.215 -31.847 -18.579 1.00 85.19 142 ARG A O 1
ATOM 1086 N N . ARG A 1 143 ? 20.865 -31.220 -19.978 1.00 90.06 143 ARG A N 1
ATOM 1087 C CA . ARG A 1 143 ? 21.690 -32.427 -19.798 1.00 90.06 143 ARG A CA 1
ATOM 1088 C C . ARG A 1 143 ? 22.163 -32.608 -18.354 1.00 90.06 143 ARG A C 1
ATOM 1090 O O . ARG A 1 143 ? 22.278 -33.738 -17.898 1.00 90.06 143 ARG A O 1
ATOM 1097 N N . ARG A 1 144 ? 22.353 -31.509 -17.620 1.00 86.06 144 ARG A N 1
ATOM 1098 C CA . ARG A 1 144 ? 22.718 -31.508 -16.192 1.00 86.06 144 ARG A CA 1
ATOM 1099 C C . ARG A 1 144 ? 21.533 -31.650 -15.233 1.00 86.06 144 ARG A C 1
ATOM 1101 O O . ARG A 1 144 ? 21.731 -31.669 -14.024 1.00 86.06 144 ARG A O 1
ATOM 1108 N N . GLY A 1 145 ? 20.301 -31.735 -15.741 1.00 83.38 145 GLY A N 1
ATOM 1109 C CA . GLY A 1 145 ? 19.100 -31.780 -14.902 1.00 83.38 145 GLY A CA 1
ATOM 1110 C C . GLY A 1 145 ? 18.784 -30.455 -14.194 1.00 83.38 145 GLY A C 1
ATOM 1111 O O . GLY A 1 145 ? 17.901 -30.403 -13.342 1.00 83.38 145 GLY A O 1
ATOM 1112 N N . GLU A 1 146 ? 19.438 -29.353 -14.573 1.00 77.31 146 GLU A N 1
ATOM 1113 C CA . GLU A 1 146 ? 19.252 -28.005 -14.010 1.00 77.31 146 GLU A CA 1
ATOM 1114 C C . GLU A 1 146 ? 18.038 -27.271 -14.610 1.00 77.31 146 GLU A C 1
ATOM 1116 O O . GLU A 1 146 ? 17.966 -26.039 -14.614 1.00 77.31 146 GLU A O 1
ATOM 1121 N N . GLN A 1 147 ? 17.080 -28.025 -15.156 1.00 60.97 147 GLN A N 1
ATOM 1122 C CA . GLN A 1 147 ? 15.886 -27.511 -15.829 1.00 60.97 147 GLN A CA 1
ATOM 1123 C C . GLN A 1 147 ? 14.878 -26.853 -14.892 1.00 60.97 147 GLN A C 1
ATOM 1125 O O . GLN A 1 147 ? 13.993 -26.139 -15.359 1.00 60.97 147 GLN A O 1
ATOM 1130 N N . ARG A 1 148 ? 14.984 -27.076 -13.580 1.00 55.88 148 ARG A N 1
ATOM 1131 C CA . ARG A 1 148 ? 14.129 -26.368 -12.635 1.00 55.88 148 ARG A CA 1
ATOM 1132 C C . ARG A 1 148 ? 14.587 -24.913 -12.617 1.00 55.88 148 ARG A C 1
ATOM 1134 O O . ARG A 1 148 ? 15.703 -24.615 -12.190 1.00 55.88 148 ARG A O 1
ATOM 1141 N N . ALA A 1 149 ? 13.732 -24.015 -13.116 1.00 57.38 149 ALA A N 1
ATOM 1142 C CA . ALA A 1 149 ? 13.763 -22.612 -12.714 1.00 57.38 149 ALA A CA 1
ATOM 1143 C C . ALA A 1 149 ? 14.023 -22.575 -11.204 1.00 57.38 149 ALA A C 1
ATOM 1145 O O . ALA A 1 149 ? 13.499 -23.452 -10.507 1.00 57.38 149 ALA A O 1
ATOM 1146 N N . GLU A 1 150 ? 14.873 -21.650 -10.730 1.00 57.47 150 GLU A N 1
ATOM 1147 C CA . GLU A 1 150 ? 15.093 -21.478 -9.287 1.00 57.47 150 GLU A CA 1
ATOM 1148 C C . GLU A 1 150 ? 13.718 -21.570 -8.630 1.00 57.47 150 GLU A C 1
ATOM 1150 O O . GLU A 1 150 ? 12.850 -20.786 -9.019 1.00 57.47 150 GLU A O 1
ATOM 1155 N N . PRO A 1 151 ? 13.455 -22.594 -7.796 1.00 59.94 151 PRO A N 1
ATOM 1156 C CA . PRO A 1 151 ? 12.105 -22.829 -7.341 1.00 59.94 151 PRO A CA 1
ATOM 1157 C C . PRO A 1 151 ? 11.704 -21.577 -6.581 1.00 59.94 151 PRO A C 1
ATOM 1159 O O . PRO A 1 151 ? 12.271 -21.274 -5.532 1.00 59.94 1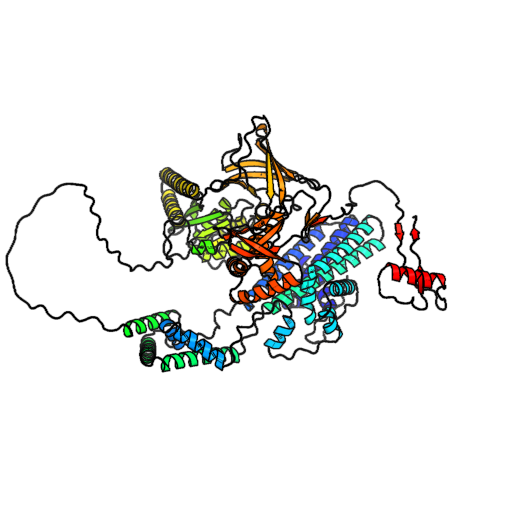51 PRO A O 1
ATOM 1162 N N . SER A 1 152 ? 10.791 -20.803 -7.163 1.00 59.12 152 SER A N 1
ATOM 1163 C CA . SER A 1 152 ? 10.216 -19.665 -6.471 1.00 59.12 152 SER A CA 1
ATOM 1164 C C . SER A 1 152 ? 9.627 -20.220 -5.177 1.00 59.12 152 SER A C 1
ATOM 1166 O O . SER A 1 152 ? 8.982 -21.278 -5.226 1.00 59.12 152 SER A O 1
ATOM 1168 N N . PRO A 1 153 ? 9.887 -19.584 -4.021 1.00 64.88 153 PRO A N 1
ATOM 1169 C CA . PRO A 1 153 ? 9.327 -20.055 -2.767 1.00 64.88 153 PRO A CA 1
ATOM 1170 C C . PRO A 1 153 ? 7.812 -20.185 -2.961 1.00 64.88 153 PRO A C 1
ATOM 1172 O O . PRO A 1 153 ? 7.184 -19.262 -3.494 1.00 64.88 153 PRO A O 1
ATOM 1175 N N . PRO A 1 154 ? 7.219 -21.343 -2.636 1.00 71.31 154 PRO A N 1
ATOM 1176 C CA . PRO A 1 154 ? 5.803 -21.544 -2.857 1.00 71.31 154 PRO A CA 1
ATOM 1177 C C . PRO A 1 154 ? 5.028 -20.572 -1.969 1.00 71.31 154 PRO A C 1
ATOM 1179 O O . PRO A 1 154 ? 5.492 -20.158 -0.908 1.00 71.31 154 PRO A O 1
ATOM 1182 N N . THR A 1 155 ? 3.831 -20.191 -2.403 1.00 63.56 155 THR A N 1
ATOM 1183 C CA . THR A 1 155 ? 2.958 -19.329 -1.596 1.00 63.56 155 THR A CA 1
ATOM 1184 C C . THR A 1 155 ? 2.481 -20.038 -0.327 1.00 63.56 155 THR A C 1
ATOM 1186 O O . THR A 1 155 ? 2.254 -19.380 0.688 1.00 63.56 155 THR A O 1
ATOM 1189 N N . GLU A 1 156 ? 2.389 -21.369 -0.377 1.00 72.06 156 GLU A N 1
ATOM 1190 C CA . GLU A 1 156 ? 1.931 -22.250 0.697 1.00 72.06 156 GLU A CA 1
ATOM 1191 C C . GLU A 1 156 ? 2.949 -23.359 0.970 1.00 72.06 156 GLU A C 1
ATOM 1193 O O . GLU A 1 156 ? 3.686 -23.780 0.075 1.00 72.06 156 GLU A O 1
ATOM 1198 N N . ASN A 1 157 ? 2.945 -23.889 2.193 1.00 82.12 157 ASN A N 1
ATOM 1199 C CA . ASN A 1 157 ? 3.816 -24.984 2.607 1.00 82.12 157 ASN A CA 1
ATOM 1200 C C . ASN A 1 157 ? 5.317 -24.646 2.507 1.00 82.12 157 ASN A C 1
ATOM 1202 O O . ASN A 1 157 ? 6.158 -25.519 2.259 1.00 82.12 157 ASN A O 1
ATOM 1206 N N . VAL A 1 158 ? 5.653 -23.371 2.730 1.00 84.19 158 VAL A N 1
ATOM 1207 C CA . VAL A 1 158 ? 7.005 -22.802 2.747 1.00 84.19 158 VAL A CA 1
ATOM 1208 C C . VAL A 1 158 ? 7.886 -23.576 3.719 1.00 84.19 158 VAL A C 1
ATOM 1210 O O . VAL A 1 158 ? 9.041 -23.855 3.407 1.00 84.19 158 VAL A O 1
ATOM 1213 N N . TRP A 1 159 ? 7.344 -23.985 4.870 1.00 85.69 159 TRP A N 1
ATOM 1214 C CA . TRP A 1 159 ? 8.091 -24.766 5.855 1.00 85.69 159 TRP A CA 1
ATOM 1215 C C . TRP A 1 159 ? 8.577 -26.101 5.273 1.00 85.69 159 TRP A C 1
ATOM 1217 O O . TRP A 1 159 ? 9.775 -26.379 5.303 1.00 85.69 159 TRP A O 1
ATOM 1227 N N . SER A 1 160 ? 7.687 -26.907 4.674 1.00 82.44 160 SER A N 1
ATOM 1228 C CA . SER A 1 160 ? 8.114 -28.201 4.108 1.00 82.44 160 SER A CA 1
ATOM 1229 C C . SER A 1 160 ? 9.019 -28.013 2.896 1.00 82.44 160 SER A C 1
ATOM 1231 O O . SER A 1 160 ? 9.959 -28.783 2.684 1.00 82.44 160 SER A O 1
ATOM 1233 N N . TRP A 1 161 ? 8.748 -26.971 2.109 1.00 83.69 161 TRP A N 1
ATOM 1234 C CA . TRP A 1 161 ? 9.571 -26.599 0.971 1.00 83.69 161 TRP A CA 1
ATOM 1235 C C . TRP A 1 161 ? 11.001 -26.260 1.396 1.00 83.69 161 TRP A C 1
ATOM 1237 O O . TRP A 1 161 ? 11.935 -26.796 0.804 1.00 83.69 161 TRP A O 1
ATOM 1247 N N . LEU A 1 162 ? 11.183 -25.458 2.449 1.00 82.38 162 LEU A N 1
ATOM 1248 C CA . LEU A 1 162 ? 12.503 -25.068 2.943 1.00 82.38 162 LEU A CA 1
ATOM 1249 C C . LEU A 1 162 ? 13.359 -26.270 3.340 1.00 82.38 162 LEU A C 1
ATOM 1251 O O . LEU A 1 162 ? 14.513 -26.335 2.927 1.00 82.38 162 LEU A O 1
ATOM 1255 N N . TYR A 1 163 ? 12.810 -27.226 4.092 1.00 80.62 163 TYR A N 1
ATOM 1256 C CA . TYR A 1 163 ? 13.550 -28.435 4.476 1.00 80.62 163 TYR A CA 1
ATOM 1257 C C . TYR A 1 163 ? 13.932 -29.270 3.255 1.00 80.62 163 TYR A C 1
ATOM 1259 O O . TYR A 1 163 ? 15.102 -29.600 3.064 1.00 80.62 163 TYR A O 1
ATOM 1267 N N . THR A 1 164 ? 12.965 -29.497 2.360 1.00 79.81 164 THR A N 1
ATOM 1268 C CA . THR A 1 164 ? 13.188 -30.253 1.119 1.00 79.81 164 THR A CA 1
ATOM 1269 C C . THR A 1 164 ? 14.302 -29.631 0.269 1.00 79.81 164 THR A C 1
ATOM 1271 O O . THR A 1 164 ? 15.117 -30.350 -0.302 1.00 79.81 164 THR A O 1
ATOM 1274 N N . HIS A 1 165 ? 14.371 -28.298 0.198 1.00 76.12 165 HIS A N 1
ATOM 1275 C CA . HIS A 1 165 ? 15.341 -27.586 -0.642 1.00 76.12 165 HIS A CA 1
ATOM 1276 C C . HIS A 1 165 ? 16.685 -27.327 0.042 1.00 76.12 165 HIS A C 1
ATOM 1278 O O . HIS A 1 165 ? 17.669 -27.068 -0.647 1.00 76.12 165 HIS A O 1
ATOM 1284 N N . ARG A 1 166 ? 16.759 -27.425 1.372 1.00 76.12 166 ARG A N 1
ATOM 1285 C CA . ARG A 1 166 ? 18.029 -27.411 2.114 1.00 76.12 166 ARG A CA 1
ATOM 1286 C C . ARG A 1 166 ? 18.734 -28.766 2.118 1.00 76.12 166 ARG A C 1
ATOM 1288 O O . ARG A 1 166 ? 19.863 -28.850 2.585 1.00 76.12 166 ARG A O 1
ATOM 1295 N N . GLY A 1 167 ? 18.079 -29.817 1.617 1.00 74.19 167 GLY A N 1
ATOM 1296 C CA . GLY A 1 167 ? 18.571 -31.189 1.753 1.00 74.19 167 GLY A CA 1
ATOM 1297 C C . GLY A 1 167 ? 18.582 -31.669 3.208 1.00 74.19 167 GLY A C 1
ATOM 1298 O O . GLY A 1 167 ? 19.216 -32.672 3.518 1.00 74.19 167 GLY A O 1
ATOM 1299 N N . GLU A 1 168 ? 17.896 -30.949 4.098 1.00 78.25 168 GLU A N 1
ATOM 1300 C CA . GLU A 1 168 ? 17.719 -31.335 5.490 1.00 78.25 168 GLU A CA 1
ATOM 1301 C C . GLU A 1 168 ? 16.527 -32.292 5.570 1.00 78.25 168 GLU A C 1
ATOM 1303 O O . GLU A 1 168 ? 15.452 -32.013 5.028 1.00 78.25 168 GLU A O 1
ATOM 1308 N N . SER A 1 169 ? 16.695 -33.423 6.258 1.00 79.50 169 SER A N 1
ATOM 1309 C CA . SER A 1 169 ? 15.571 -34.305 6.563 1.00 79.50 169 SER A CA 1
ATOM 1310 C C . SER A 1 169 ? 14.522 -33.523 7.350 1.00 79.50 169 SER A C 1
ATOM 1312 O O . SER A 1 169 ? 14.836 -32.901 8.366 1.00 79.50 169 SER A O 1
ATOM 1314 N N . LEU A 1 170 ? 13.275 -33.556 6.875 1.00 82.38 170 LEU A N 1
ATOM 1315 C CA . LEU A 1 170 ? 12.138 -32.999 7.601 1.00 82.38 170 LEU A CA 1
ATOM 1316 C C . LEU A 1 170 ? 12.114 -33.606 9.011 1.00 82.38 170 LEU A C 1
ATOM 1318 O O . LEU A 1 170 ? 12.070 -34.834 9.118 1.00 82.38 170 LEU A O 1
ATOM 1322 N N . PRO A 1 171 ? 12.144 -32.793 10.082 1.00 86.00 171 PRO A N 1
ATOM 1323 C CA . PRO A 1 171 ? 12.031 -33.329 11.427 1.00 86.00 171 PRO A CA 1
ATOM 1324 C C . PRO A 1 171 ? 10.693 -34.059 11.557 1.00 86.00 171 PRO A C 1
ATOM 1326 O O . PRO A 1 171 ? 9.669 -33.583 11.051 1.00 86.00 171 PRO A O 1
ATOM 1329 N N . GLU A 1 172 ? 10.700 -35.216 12.222 1.00 90.19 172 GLU A N 1
ATOM 1330 C CA . GLU A 1 172 ? 9.472 -35.954 12.501 1.00 90.19 172 GLU A CA 1
ATOM 1331 C C . GLU A 1 172 ? 8.535 -35.073 13.330 1.00 90.19 172 GLU A C 1
ATOM 1333 O O . GLU A 1 172 ? 8.803 -34.726 14.480 1.00 90.19 172 GLU A O 1
ATOM 1338 N N . LEU A 1 173 ? 7.432 -34.662 12.707 1.00 91.38 173 LEU A N 1
ATOM 1339 C CA . LEU A 1 173 ? 6.410 -33.870 13.371 1.00 91.38 173 LEU A CA 1
ATOM 1340 C C . LEU A 1 173 ? 5.580 -34.782 14.266 1.00 91.38 173 LEU A C 1
ATOM 1342 O O . LEU A 1 173 ? 5.124 -35.834 13.809 1.00 91.38 173 LEU A O 1
ATOM 1346 N N . SER A 1 174 ? 5.307 -34.342 15.496 1.00 94.81 174 SER A N 1
ATOM 1347 C CA . SER A 1 174 ? 4.361 -35.038 16.369 1.00 94.81 174 SER A CA 1
ATOM 1348 C C . SER A 1 174 ? 2.999 -35.183 15.676 1.00 94.81 174 SER A C 1
ATOM 1350 O O . SER A 1 174 ? 2.606 -34.342 14.858 1.00 94.81 174 SER A O 1
ATOM 1352 N N . GLY A 1 175 ? 2.256 -36.245 16.005 1.00 94.88 175 GLY A N 1
ATOM 1353 C CA . GLY A 1 175 ? 0.930 -36.483 15.419 1.00 94.88 175 GLY A CA 1
ATOM 1354 C C . GLY A 1 175 ? -0.020 -35.291 15.596 1.00 94.88 175 GLY A C 1
ATOM 1355 O O . GLY A 1 175 ? -0.813 -34.994 14.705 1.00 94.88 175 GLY A O 1
ATOM 1356 N N . GLU A 1 176 ? 0.130 -34.552 16.695 1.00 95.19 176 GLU A N 1
ATOM 1357 C CA . GLU A 1 176 ? -0.641 -33.347 16.990 1.00 95.19 176 GLU A CA 1
ATOM 1358 C C . GLU A 1 176 ? -0.277 -32.173 16.066 1.00 95.19 176 GLU A C 1
ATOM 1360 O O . GLU A 1 176 ? -1.156 -31.570 15.453 1.00 95.19 176 GLU A O 1
ATOM 1365 N N . VAL A 1 177 ? 1.014 -31.904 15.843 1.00 94.19 177 VAL A N 1
ATOM 1366 C CA . VAL A 1 177 ? 1.448 -30.874 14.881 1.00 94.19 177 VAL A CA 1
ATOM 1367 C C . VAL A 1 177 ? 0.976 -31.220 13.464 1.00 94.19 177 VAL A C 1
ATOM 1369 O O . VAL A 1 177 ? 0.522 -30.346 12.723 1.00 94.19 177 VAL A O 1
ATOM 1372 N N . GLN A 1 178 ? 1.031 -32.499 13.076 1.00 94.06 178 GLN A N 1
ATOM 1373 C CA . GLN A 1 178 ? 0.509 -32.946 11.781 1.00 94.06 178 GLN A CA 1
ATOM 1374 C C . GLN A 1 178 ? -1.007 -32.755 11.667 1.00 94.06 178 GLN A C 1
ATOM 1376 O O . GLN A 1 178 ? -1.487 -32.377 10.597 1.00 94.06 178 GLN A O 1
ATOM 1381 N N . ARG A 1 179 ? -1.754 -33.005 12.750 1.00 96.44 179 ARG A N 1
ATOM 1382 C CA . ARG A 1 179 ? -3.200 -32.767 12.825 1.00 96.44 179 ARG A CA 1
ATOM 1383 C C . ARG A 1 179 ? -3.513 -31.286 12.633 1.00 96.44 179 ARG A C 1
ATOM 1385 O O . ARG A 1 179 ? -4.283 -30.960 11.736 1.00 96.44 179 ARG A O 1
ATOM 1392 N N . LEU A 1 180 ? -2.874 -30.405 13.406 1.00 94.44 180 LEU A N 1
ATOM 1393 C CA . LEU A 1 180 ? -3.090 -28.953 13.353 1.00 94.44 180 LEU A CA 1
ATOM 1394 C C . LEU A 1 180 ? -2.832 -28.372 11.960 1.00 94.44 180 LEU A C 1
ATOM 1396 O O . LEU A 1 180 ? -3.612 -27.555 11.481 1.00 94.44 180 LEU A O 1
ATOM 1400 N N . ARG A 1 181 ? -1.788 -28.841 11.265 1.00 93.62 181 ARG A N 1
ATOM 1401 C CA . ARG A 1 181 ? -1.477 -28.410 9.890 1.00 93.62 181 ARG A CA 1
ATOM 1402 C C . ARG A 1 181 ? -2.545 -28.782 8.862 1.00 93.62 181 ARG A C 1
ATOM 1404 O O . ARG A 1 181 ? -2.612 -28.133 7.821 1.00 93.62 181 ARG A O 1
ATOM 1411 N N . LYS A 1 182 ? -3.313 -29.842 9.126 1.00 92.75 182 LYS A N 1
ATOM 1412 C CA . LYS A 1 182 ? -4.358 -30.378 8.241 1.00 92.75 182 LYS A CA 1
ATOM 1413 C C . LYS A 1 182 ? -5.755 -29.857 8.579 1.00 92.75 182 LYS A C 1
ATOM 1415 O O . LYS A 1 182 ? -6.689 -30.173 7.846 1.00 92.75 182 LYS A O 1
ATOM 1420 N N . LEU A 1 183 ? -5.918 -29.117 9.678 1.00 94.25 183 LEU A N 1
ATOM 1421 C CA . LEU A 1 183 ? -7.199 -28.502 10.005 1.00 94.25 183 LEU A CA 1
ATOM 1422 C C . LEU A 1 183 ? -7.568 -27.477 8.934 1.00 94.25 183 LEU A C 1
ATOM 1424 O O . LEU A 1 183 ? -6.715 -26.734 8.449 1.00 94.25 183 LEU A O 1
ATOM 1428 N N . ASP A 1 184 ? -8.854 -27.417 8.589 1.00 93.19 184 ASP A N 1
ATOM 1429 C CA . ASP A 1 184 ? -9.357 -26.269 7.846 1.00 93.19 184 ASP A CA 1
ATOM 1430 C C . ASP A 1 184 ? -9.278 -24.998 8.703 1.00 93.19 184 ASP A C 1
ATOM 1432 O O . ASP A 1 184 ? -9.188 -25.040 9.936 1.00 93.19 184 ASP A O 1
ATOM 1436 N N . ARG A 1 185 ? -9.337 -23.848 8.026 1.00 90.62 185 ARG A N 1
ATOM 1437 C CA . ARG A 1 185 ? -9.185 -22.530 8.646 1.00 90.62 185 ARG A CA 1
ATOM 1438 C C . ARG A 1 185 ? -10.145 -22.319 9.821 1.00 90.62 185 ARG A C 1
ATOM 1440 O O . ARG A 1 185 ? -9.719 -21.849 10.869 1.00 90.62 185 ARG A O 1
ATOM 1447 N N . ALA A 1 186 ? -11.415 -22.708 9.698 1.00 90.50 186 ALA A N 1
ATOM 1448 C CA . ALA A 1 186 ? -12.408 -22.479 10.748 1.00 90.50 186 ALA A CA 1
ATOM 1449 C C . ALA A 1 186 ? -12.148 -23.336 11.999 1.00 90.50 186 ALA A C 1
ATOM 1451 O O . ALA A 1 186 ? -12.318 -22.860 13.124 1.00 90.50 186 ALA A O 1
ATOM 1452 N N . HIS A 1 187 ? -11.740 -24.595 11.824 1.00 96.00 187 HIS A N 1
ATOM 1453 C CA . HIS A 1 187 ? -11.348 -25.461 12.937 1.00 96.00 187 HIS A CA 1
ATOM 1454 C C . HIS A 1 187 ? -10.056 -24.977 13.595 1.00 96.00 187 HIS A C 1
ATOM 1456 O O . HIS A 1 187 ? -9.991 -24.923 14.823 1.00 96.00 187 HIS A O 1
ATOM 1462 N N . PHE A 1 188 ? -9.071 -24.559 12.797 1.00 96.88 188 PHE A N 1
ATOM 1463 C CA . PHE A 1 188 ? -7.818 -24.017 13.310 1.00 96.88 188 PHE A CA 1
ATOM 1464 C C . PHE A 1 188 ? -8.037 -22.753 14.154 1.00 96.88 188 PHE A C 1
ATOM 1466 O O . PHE A 1 188 ? -7.524 -22.672 15.267 1.00 96.88 188 PHE A O 1
ATOM 1473 N N . VAL A 1 189 ? -8.862 -21.806 13.682 1.00 95.50 189 VAL A N 1
ATOM 1474 C CA . VAL A 1 189 ? -9.220 -20.586 14.434 1.00 95.50 189 VAL A CA 1
ATOM 1475 C C . VAL A 1 189 ? -9.800 -20.935 15.805 1.00 95.50 189 VAL A C 1
ATOM 1477 O O . VAL A 1 189 ? -9.399 -20.346 16.807 1.00 95.50 189 VAL A O 1
ATOM 1480 N N . ARG A 1 190 ? -10.708 -21.918 15.883 1.00 96.12 190 ARG A N 1
ATOM 1481 C CA . ARG A 1 190 ? -11.304 -22.337 17.163 1.00 96.12 190 ARG A CA 1
ATOM 1482 C C . ARG A 1 190 ? -10.271 -22.912 18.130 1.00 96.12 190 ARG A C 1
ATOM 1484 O O . ARG A 1 190 ? -10.297 -22.548 19.304 1.00 96.12 190 ARG A O 1
ATOM 1491 N N . GLU A 1 191 ? -9.373 -23.772 17.653 1.00 97.00 191 GLU A N 1
ATOM 1492 C CA . GLU A 1 191 ? -8.291 -24.338 18.473 1.00 97.00 191 GLU A CA 1
ATOM 1493 C C . GLU A 1 191 ? -7.320 -23.247 18.945 1.00 97.00 191 GLU A C 1
ATOM 1495 O O . GLU A 1 191 ? -7.012 -23.162 20.133 1.00 97.00 191 GLU A O 1
ATOM 1500 N N . ALA A 1 192 ? -6.915 -22.346 18.048 1.00 95.88 192 ALA A N 1
ATOM 1501 C CA . ALA A 1 192 ? -6.025 -21.231 18.356 1.00 95.88 192 ALA A CA 1
ATOM 1502 C C . ALA A 1 192 ? -6.623 -20.275 19.404 1.00 95.88 192 ALA A C 1
ATOM 1504 O O . ALA A 1 192 ? -5.956 -19.927 20.380 1.00 95.88 192 ALA A O 1
ATOM 1505 N N . VAL A 1 193 ? -7.895 -19.884 19.249 1.00 96.19 193 VAL A N 1
ATOM 1506 C CA . VAL A 1 193 ? -8.616 -19.035 20.217 1.00 96.19 193 VAL A CA 1
ATOM 1507 C C . VAL A 1 193 ? -8.766 -19.743 21.568 1.00 96.19 193 VAL A C 1
ATOM 1509 O O . VAL A 1 193 ? -8.601 -19.117 22.619 1.00 96.19 193 VAL A O 1
ATOM 1512 N N . ALA A 1 194 ? -9.048 -21.049 21.563 1.00 95.00 194 ALA A N 1
ATOM 1513 C CA . ALA A 1 194 ? -9.144 -21.833 22.788 1.00 95.00 194 ALA A CA 1
ATOM 1514 C C . ALA A 1 194 ? -7.794 -21.935 23.515 1.00 95.00 194 ALA A C 1
ATOM 1516 O O . ALA A 1 194 ? -7.765 -21.823 24.742 1.00 95.00 194 ALA A O 1
ATOM 1517 N N . ASP A 1 195 ? -6.691 -22.118 22.787 1.00 94.12 195 ASP A N 1
ATOM 1518 C CA . ASP A 1 195 ? -5.343 -22.205 23.352 1.00 94.12 195 ASP A CA 1
ATOM 1519 C C . ASP A 1 195 ? -4.899 -20.902 24.016 1.00 94.12 195 ASP A C 1
ATOM 1521 O O . ASP A 1 195 ? -4.495 -20.902 25.179 1.00 94.12 195 ASP A O 1
ATOM 1525 N N . VAL A 1 196 ? -5.053 -19.764 23.332 1.00 93.31 196 VAL A N 1
ATOM 1526 C CA . VAL A 1 196 ? -4.635 -18.466 23.892 1.00 93.31 196 VAL A CA 1
ATOM 1527 C C . VAL A 1 196 ? -5.474 -18.046 25.098 1.00 93.31 196 VAL A C 1
ATOM 1529 O O . VAL A 1 196 ? -5.064 -17.155 25.839 1.00 93.31 196 VAL A O 1
ATOM 1532 N N . GLY A 1 197 ? -6.627 -18.684 25.322 1.00 90.25 197 GLY A N 1
ATOM 1533 C CA . GLY A 1 197 ? -7.436 -18.540 26.532 1.00 90.25 197 GLY A CA 1
ATOM 1534 C C . GLY A 1 197 ? -6.957 -19.390 27.717 1.00 90.25 197 GLY A C 1
ATOM 1535 O O . GLY A 1 197 ? -7.273 -19.069 28.866 1.00 90.25 197 GLY A O 1
ATOM 1536 N N . ARG A 1 198 ? -6.184 -20.458 27.482 1.00 89.62 198 ARG A N 1
ATOM 1537 C CA . ARG A 1 198 ? -5.659 -21.351 28.530 1.00 89.62 198 ARG A CA 1
ATOM 1538 C C . ARG A 1 198 ? -4.410 -20.760 29.171 1.00 89.62 198 ARG A C 1
ATOM 1540 O O . ARG A 1 198 ? -3.750 -19.895 28.612 1.00 89.62 198 ARG A O 1
ATOM 1547 N N . TRP A 1 199 ? -4.086 -21.208 30.382 1.00 77.62 199 TRP A N 1
ATOM 1548 C CA . TRP A 1 199 ? -2.835 -20.828 31.054 1.00 77.62 199 TRP A CA 1
ATOM 1549 C C . TRP A 1 199 ? -1.660 -21.718 30.626 1.00 77.62 199 TRP A C 1
ATOM 1551 O O . TRP A 1 199 ? -0.532 -21.249 30.509 1.00 77.62 199 TRP A O 1
ATOM 1561 N N . ASN A 1 200 ? -1.953 -22.997 30.367 1.00 81.62 200 ASN A N 1
ATOM 1562 C CA . ASN A 1 200 ? -1.018 -23.965 29.806 1.00 81.62 200 ASN A CA 1
ATOM 1563 C C . ASN A 1 200 ? -1.295 -24.067 28.308 1.00 81.62 200 ASN A C 1
ATOM 1565 O O . ASN A 1 200 ? -2.364 -24.543 27.920 1.00 81.62 200 ASN A O 1
ATOM 1569 N N . HIS A 1 201 ? -0.351 -23.580 27.512 1.00 81.81 201 HIS A N 1
ATOM 1570 C CA . HIS A 1 201 ? -0.435 -23.606 26.059 1.00 81.81 201 HIS A CA 1
ATOM 1571 C C . HIS A 1 201 ? -0.089 -24.992 25.521 1.00 81.81 201 HIS A C 1
ATOM 1573 O O . HIS A 1 201 ? 0.782 -25.669 26.068 1.00 81.81 201 HIS A O 1
ATOM 1579 N N . ASP A 1 202 ? -0.750 -25.386 24.440 1.00 86.00 202 ASP A N 1
ATOM 1580 C CA . ASP A 1 202 ? -0.376 -26.542 23.642 1.00 86.00 202 ASP A CA 1
ATOM 1581 C C . ASP A 1 202 ? 0.929 -26.233 22.895 1.00 86.00 202 ASP A C 1
ATOM 1583 O O . ASP A 1 202 ? 0.988 -25.366 22.018 1.00 86.00 202 ASP A O 1
ATOM 1587 N N . GLU A 1 203 ? 2.000 -26.944 23.249 1.00 87.62 203 GLU A N 1
ATOM 1588 C CA . GLU A 1 203 ? 3.311 -26.799 22.608 1.00 87.62 203 GLU A CA 1
ATOM 1589 C C . GLU A 1 203 ? 3.244 -27.064 21.095 1.00 87.62 203 GLU A C 1
ATOM 1591 O O . GLU A 1 203 ? 4.016 -26.489 20.325 1.00 87.62 203 GLU A O 1
ATOM 1596 N N . SER A 1 204 ? 2.268 -27.855 20.644 1.00 89.00 204 SER A N 1
ATOM 1597 C CA . SER A 1 204 ? 2.050 -28.172 19.232 1.00 89.00 204 SER A CA 1
ATOM 1598 C C . SER A 1 204 ? 1.580 -26.957 18.428 1.00 89.00 204 SER A C 1
ATOM 1600 O O . SER A 1 204 ? 1.976 -26.800 17.275 1.00 89.00 204 SER A O 1
ATOM 1602 N N . LEU A 1 205 ? 0.790 -26.059 19.031 1.00 87.56 205 LEU A N 1
ATOM 1603 C CA . LEU A 1 205 ? 0.354 -24.803 18.402 1.00 87.56 205 LEU A CA 1
ATOM 1604 C C . LEU A 1 205 ? 1.469 -23.754 18.346 1.00 87.56 205 LEU A C 1
ATOM 1606 O O . LEU A 1 205 ? 1.401 -22.839 17.526 1.00 87.56 205 LEU A O 1
ATOM 1610 N N . ALA A 1 206 ? 2.491 -23.893 19.191 1.00 84.81 206 ALA A N 1
ATOM 1611 C CA . ALA A 1 206 ? 3.698 -23.073 19.161 1.00 84.81 206 ALA A CA 1
ATOM 1612 C C . ALA A 1 206 ? 4.769 -23.622 18.199 1.00 84.81 206 ALA A C 1
ATOM 1614 O O . ALA A 1 206 ? 5.801 -22.979 17.998 1.00 84.81 206 ALA A O 1
ATOM 1615 N N . HIS A 1 207 ? 4.548 -24.801 17.608 1.00 90.19 207 HIS A N 1
ATOM 1616 C CA . HIS A 1 207 ? 5.520 -25.422 16.722 1.00 90.19 207 HIS A CA 1
ATOM 1617 C C . HIS A 1 207 ? 5.669 -24.616 15.417 1.00 90.19 207 HIS A C 1
ATOM 1619 O O . HIS A 1 207 ? 4.659 -24.294 14.782 1.00 90.19 207 HIS A O 1
ATOM 1625 N N . PRO A 1 208 ? 6.904 -24.365 14.930 1.00 87.06 208 PRO A N 1
ATOM 1626 C CA . PRO A 1 208 ? 7.132 -23.589 13.712 1.00 87.06 208 PRO A CA 1
ATOM 1627 C C . PRO A 1 208 ? 6.325 -24.102 12.513 1.00 87.06 208 PRO A C 1
ATOM 1629 O O . PRO A 1 208 ? 5.690 -23.325 11.824 1.00 87.06 208 PRO A O 1
ATOM 1632 N N . ALA A 1 209 ? 6.214 -25.415 12.307 1.00 88.38 209 ALA A N 1
ATOM 1633 C CA . ALA A 1 209 ? 5.438 -25.976 11.190 1.00 88.38 209 ALA A CA 1
ATOM 1634 C C . ALA A 1 209 ? 3.943 -25.557 11.123 1.00 88.38 209 ALA A C 1
ATOM 1636 O O . ALA A 1 209 ? 3.296 -25.819 10.110 1.00 88.38 209 ALA A O 1
ATOM 1637 N N . VAL A 1 210 ? 3.392 -24.931 12.170 1.00 94.00 210 VAL A N 1
ATOM 1638 C CA . VAL A 1 210 ? 2.013 -24.414 12.235 1.00 94.00 210 VAL A CA 1
ATOM 1639 C C . VAL A 1 210 ? 1.945 -22.892 11.994 1.00 94.00 210 VAL A C 1
ATOM 1641 O O . VAL A 1 210 ? 0.859 -22.336 11.851 1.00 94.00 210 VAL A O 1
ATOM 1644 N N . ALA A 1 211 ? 3.080 -22.191 11.881 1.00 92.19 211 ALA A N 1
ATOM 1645 C CA . ALA A 1 211 ? 3.113 -20.734 11.715 1.00 92.19 211 ALA A CA 1
ATOM 1646 C C . ALA A 1 211 ? 2.366 -20.250 10.460 1.00 92.19 211 ALA A C 1
ATOM 1648 O O . ALA A 1 211 ? 1.749 -19.194 10.486 1.00 92.19 211 ALA A O 1
ATOM 1649 N N . GLU A 1 212 ? 2.352 -21.023 9.371 1.00 90.00 212 GLU A N 1
ATOM 1650 C CA . GLU A 1 212 ? 1.568 -20.659 8.182 1.00 90.00 212 GLU A CA 1
ATOM 1651 C C . GLU A 1 212 ? 0.062 -20.638 8.457 1.00 90.00 212 GLU A C 1
ATOM 1653 O O . GLU A 1 212 ? -0.619 -19.732 7.986 1.00 90.00 212 GLU A O 1
ATOM 1658 N N . GLN A 1 213 ? -0.447 -21.584 9.256 1.00 93.56 213 GLN A N 1
ATOM 1659 C CA . GLN A 1 213 ? -1.861 -21.617 9.642 1.00 93.56 213 GLN A CA 1
ATOM 1660 C C . GLN A 1 213 ? -2.208 -20.419 10.528 1.00 93.56 213 GLN A C 1
ATOM 1662 O O . GLN A 1 213 ? -3.207 -19.746 10.289 1.00 93.56 213 GLN A O 1
ATOM 1667 N N . TRP A 1 214 ? -1.339 -20.087 11.491 1.00 95.62 214 TRP A N 1
ATOM 1668 C CA . TRP A 1 214 ? -1.472 -18.863 12.285 1.00 95.62 214 TRP A CA 1
ATOM 1669 C C . TRP A 1 214 ? -1.492 -17.609 11.411 1.00 95.62 214 TRP A C 1
ATOM 1671 O O . TRP A 1 214 ? -2.415 -16.811 11.525 1.00 95.62 214 TRP A O 1
ATOM 1681 N N . ALA A 1 215 ? -0.515 -17.455 10.514 1.00 90.94 215 ALA A N 1
ATOM 1682 C CA . ALA A 1 215 ? -0.403 -16.286 9.649 1.00 90.94 215 ALA A CA 1
ATOM 1683 C C . ALA A 1 215 ? -1.599 -16.148 8.689 1.00 90.94 215 ALA A C 1
ATOM 1685 O O . ALA A 1 215 ? -2.069 -15.034 8.460 1.00 90.94 215 ALA A O 1
ATOM 1686 N N . ALA A 1 216 ? -2.106 -17.265 8.156 1.00 86.25 216 ALA A N 1
ATOM 1687 C CA . ALA A 1 216 ? -3.267 -17.294 7.267 1.00 86.25 216 ALA A CA 1
ATOM 1688 C C . ALA A 1 216 ? -4.600 -17.041 7.997 1.00 86.25 216 ALA A C 1
ATOM 1690 O O . ALA A 1 216 ? -5.551 -16.562 7.380 1.00 86.25 216 ALA A O 1
ATOM 1691 N N . ALA A 1 217 ? -4.675 -17.357 9.294 1.00 93.19 217 ALA A N 1
ATOM 1692 C CA . ALA A 1 217 ? -5.868 -17.204 10.127 1.00 93.19 217 ALA A CA 1
ATOM 1693 C C . ALA A 1 217 ? -5.844 -15.956 11.034 1.00 93.19 217 ALA A C 1
ATOM 1695 O O . ALA A 1 217 ? -6.768 -15.773 11.830 1.00 93.19 217 ALA A O 1
ATOM 1696 N N . THR A 1 218 ? -4.820 -15.096 10.928 1.00 92.06 218 THR A N 1
ATOM 1697 C CA . THR A 1 218 ? -4.611 -13.936 11.813 1.00 92.06 218 THR A CA 1
ATOM 1698 C C . THR A 1 218 ? -5.861 -13.076 11.977 1.00 92.06 218 THR A C 1
ATOM 1700 O O . THR A 1 218 ? -6.248 -12.777 13.104 1.00 92.06 218 THR A O 1
ATOM 1703 N N . GLU A 1 219 ? -6.495 -12.672 10.874 1.00 83.50 219 GLU A N 1
ATOM 1704 C CA . GLU A 1 219 ? -7.641 -11.757 10.919 1.00 83.50 219 GLU A CA 1
ATOM 1705 C C . GLU A 1 219 ? -8.820 -12.358 11.690 1.00 83.50 219 GLU A C 1
ATOM 1707 O O . GLU A 1 219 ? -9.398 -11.684 12.543 1.00 83.50 219 GLU A O 1
ATOM 1712 N N . ASP A 1 220 ? -9.124 -13.639 11.471 1.00 87.94 220 ASP A N 1
ATOM 1713 C CA . ASP A 1 220 ? -10.251 -14.318 12.116 1.00 87.94 220 ASP A CA 1
ATOM 1714 C C . ASP A 1 220 ? -9.984 -14.511 13.613 1.00 87.94 220 ASP A C 1
ATOM 1716 O O . ASP A 1 220 ? -10.834 -14.202 14.447 1.00 87.94 220 ASP A O 1
ATOM 1720 N N . ILE A 1 221 ? -8.773 -14.960 13.971 1.00 93.88 221 ILE A N 1
ATOM 1721 C CA . ILE A 1 221 ? -8.361 -15.152 15.370 1.00 93.88 221 ILE A CA 1
ATOM 1722 C C . ILE A 1 221 ? -8.418 -13.823 16.126 1.00 93.88 221 ILE A C 1
ATOM 1724 O O . ILE A 1 221 ? -8.987 -13.743 17.217 1.00 93.88 221 ILE A O 1
ATOM 1728 N N . VAL A 1 222 ? -7.839 -12.764 15.553 1.00 91.81 222 VAL A N 1
ATOM 1729 C CA . VAL A 1 222 ? -7.834 -11.430 16.163 1.00 91.81 222 VAL A CA 1
ATOM 1730 C C . VAL A 1 222 ? -9.262 -10.903 16.296 1.00 91.81 222 VAL A C 1
ATOM 1732 O O . VAL A 1 222 ? -9.608 -10.376 17.353 1.00 91.81 222 VAL A O 1
ATOM 1735 N N . THR A 1 223 ? -10.111 -11.097 15.285 1.00 87.50 223 THR A N 1
ATOM 1736 C CA . THR A 1 223 ? -11.524 -10.688 15.306 1.00 87.50 223 THR A CA 1
ATOM 1737 C C . THR A 1 223 ? -12.288 -11.345 16.452 1.00 87.50 223 THR A C 1
ATOM 1739 O O . THR A 1 223 ? -12.888 -10.641 17.269 1.00 87.50 223 THR A O 1
ATOM 1742 N N . GLU A 1 224 ? -12.212 -12.670 16.577 1.00 91.12 224 GLU A N 1
ATOM 1743 C CA . GLU A 1 224 ? -12.871 -13.427 17.650 1.00 91.12 224 GLU A CA 1
ATOM 1744 C C . GLU A 1 224 ? -12.408 -12.967 19.043 1.00 91.12 224 GLU A C 1
ATOM 1746 O O . GLU A 1 224 ? -13.214 -12.719 19.948 1.00 91.12 224 GLU A O 1
ATOM 1751 N N . LEU A 1 225 ? -11.101 -12.753 19.216 1.00 94.62 225 LEU A N 1
ATOM 1752 C CA . LEU A 1 225 ? -10.539 -12.269 20.479 1.00 94.62 225 LEU A CA 1
ATOM 1753 C C . LEU A 1 225 ? -10.958 -10.824 20.796 1.00 94.62 225 LEU A C 1
ATOM 1755 O O . LEU A 1 225 ? -11.222 -10.497 21.959 1.00 94.62 225 LEU A O 1
ATOM 1759 N N . VAL A 1 226 ? -11.069 -9.954 19.785 1.00 92.69 226 VAL A N 1
ATOM 1760 C CA . VAL A 1 226 ? -11.589 -8.586 19.942 1.00 92.69 226 VAL A CA 1
ATOM 1761 C C . VAL A 1 226 ? -13.052 -8.611 20.371 1.00 92.69 226 VAL A C 1
ATOM 1763 O O . VAL A 1 226 ? -13.420 -7.855 21.275 1.00 92.69 226 VAL A O 1
ATOM 1766 N N . VAL A 1 227 ? -13.879 -9.474 19.773 1.00 87.62 227 VAL A N 1
ATOM 1767 C CA . VAL A 1 227 ? -15.290 -9.651 20.153 1.00 87.62 227 VAL A CA 1
ATOM 1768 C C . VAL A 1 227 ? -15.395 -10.108 21.609 1.00 87.62 227 VAL A C 1
ATOM 1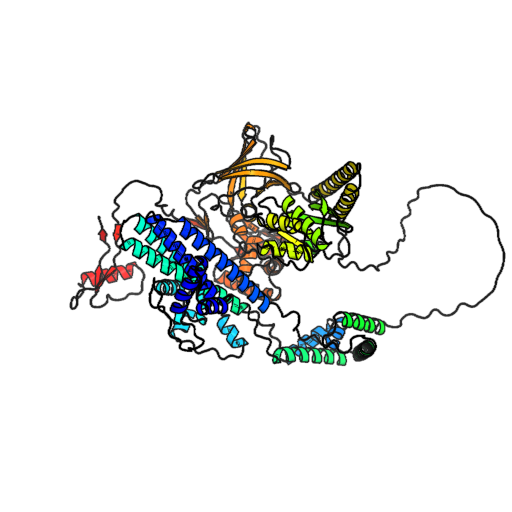770 O O . VAL A 1 227 ? -16.110 -9.482 22.400 1.00 87.62 227 VAL A O 1
ATOM 1773 N N . ALA A 1 228 ? -14.622 -11.122 22.009 1.00 92.50 228 ALA A N 1
ATOM 1774 C CA . ALA A 1 228 ? -14.594 -11.614 23.387 1.00 92.50 228 ALA A CA 1
ATOM 1775 C C . ALA A 1 228 ? -14.174 -10.522 24.390 1.00 92.50 228 ALA A C 1
ATOM 1777 O O . ALA A 1 228 ? -14.808 -10.356 25.440 1.00 92.50 228 ALA A O 1
ATOM 1778 N N . ARG A 1 229 ? -13.147 -9.730 24.055 1.00 96.81 229 ARG A N 1
ATOM 1779 C CA . ARG A 1 229 ? -12.698 -8.590 24.867 1.00 96.81 229 ARG A CA 1
ATOM 1780 C C . ARG A 1 229 ? -13.772 -7.510 24.980 1.00 96.81 229 ARG A C 1
ATOM 1782 O O . ARG A 1 229 ? -14.087 -7.099 26.094 1.00 96.81 229 ARG A O 1
ATOM 1789 N N . ARG A 1 230 ? -14.353 -7.065 23.859 1.00 93.25 230 ARG A N 1
ATOM 1790 C CA . ARG A 1 230 ? -15.408 -6.032 23.834 1.00 93.25 230 ARG A CA 1
ATOM 1791 C C . ARG A 1 230 ? -16.633 -6.466 24.637 1.00 93.25 230 ARG A C 1
ATOM 1793 O O . ARG A 1 230 ? -17.194 -5.661 25.375 1.00 93.25 230 ARG A O 1
ATOM 1800 N N . SER A 1 231 ? -17.010 -7.742 24.551 1.00 91.81 231 SER A N 1
ATOM 1801 C CA . SER A 1 231 ? -18.083 -8.320 25.365 1.00 91.81 231 SER A CA 1
ATOM 1802 C C . SER A 1 231 ? -17.768 -8.248 26.867 1.00 91.81 231 SER A C 1
ATOM 1804 O O . SER A 1 231 ? -18.611 -7.829 27.663 1.00 91.81 231 SER A O 1
ATOM 1806 N N . ALA A 1 232 ? -16.540 -8.590 27.273 1.00 94.94 232 ALA A N 1
ATOM 1807 C CA . ALA A 1 232 ? -16.108 -8.481 28.668 1.00 94.94 232 ALA A CA 1
ATOM 1808 C C . ALA A 1 232 ? -16.030 -7.022 29.156 1.00 94.94 232 ALA A C 1
ATOM 1810 O O . ALA A 1 232 ? -16.371 -6.738 30.306 1.00 94.94 232 ALA A O 1
ATOM 1811 N N . GLU A 1 233 ? -15.640 -6.097 28.279 1.00 94.00 233 GLU A N 1
ATOM 1812 C CA . GLU A 1 233 ? -15.599 -4.659 28.551 1.00 94.00 233 GLU A CA 1
ATOM 1813 C C . GLU A 1 233 ? -17.011 -4.107 28.784 1.00 94.00 233 GLU A C 1
ATOM 1815 O O . GLU A 1 233 ? -17.270 -3.484 29.812 1.00 94.00 233 GLU A O 1
ATOM 1820 N N . ALA A 1 234 ? -17.956 -4.430 27.895 1.00 91.88 234 ALA A N 1
ATOM 1821 C CA . ALA A 1 234 ? -19.364 -4.067 28.045 1.00 91.88 234 ALA A CA 1
ATOM 1822 C C . ALA A 1 234 ? -19.975 -4.639 29.336 1.00 91.88 234 ALA A C 1
ATOM 1824 O O . ALA A 1 234 ? -20.680 -3.929 30.051 1.00 91.88 234 ALA A O 1
ATOM 1825 N N . ALA A 1 235 ? -19.660 -5.892 29.681 1.00 92.31 235 ALA A N 1
ATOM 1826 C CA . ALA A 1 235 ? -20.110 -6.501 30.932 1.00 92.31 235 ALA A CA 1
ATOM 1827 C C . ALA A 1 235 ? -19.548 -5.783 32.170 1.00 92.31 235 ALA A C 1
ATOM 1829 O O . ALA A 1 235 ? -20.265 -5.622 33.152 1.00 92.31 235 ALA A O 1
ATOM 1830 N N . THR A 1 236 ? -18.292 -5.330 32.117 1.00 94.12 236 THR A N 1
ATOM 1831 C CA . THR A 1 236 ? -17.669 -4.559 33.208 1.00 94.12 236 THR A CA 1
ATOM 1832 C C . THR A 1 236 ? -18.304 -3.184 33.365 1.00 94.12 236 THR A C 1
ATOM 1834 O O . THR A 1 236 ? -18.553 -2.764 34.486 1.00 94.12 236 THR A O 1
ATOM 1837 N N . ARG A 1 237 ? -18.650 -2.514 32.260 1.00 92.94 237 ARG A N 1
ATOM 1838 C CA . ARG A 1 237 ? -19.380 -1.236 32.305 1.00 92.94 237 ARG A CA 1
ATOM 1839 C C . ARG A 1 237 ? -20.803 -1.385 32.849 1.00 92.94 237 ARG A C 1
ATOM 1841 O O . ARG A 1 237 ? -21.305 -0.481 33.499 1.00 92.94 237 ARG A O 1
ATOM 1848 N N . ALA A 1 238 ? -21.459 -2.512 32.576 1.00 93.25 238 ALA A N 1
ATOM 1849 C CA . ALA A 1 238 ? -22.826 -2.770 33.028 1.00 93.25 238 ALA A CA 1
ATOM 1850 C C . ALA A 1 238 ? -22.917 -3.248 34.488 1.00 93.25 238 ALA A C 1
ATOM 1852 O O . ALA A 1 238 ? -23.987 -3.175 35.090 1.00 93.25 238 ALA A O 1
ATOM 1853 N N . GLN A 1 239 ? -21.837 -3.809 35.035 1.00 90.12 239 GLN A N 1
ATOM 1854 C CA . GLN A 1 239 ? -21.803 -4.411 36.365 1.00 90.12 239 GLN A CA 1
ATOM 1855 C C . GLN A 1 239 ? -20.517 -4.023 37.086 1.00 90.12 239 GLN A C 1
ATOM 1857 O O . GLN A 1 239 ? -19.430 -4.514 36.762 1.00 90.12 239 GLN A O 1
ATOM 1862 N N . GLU A 1 240 ? -20.663 -3.210 38.126 1.00 80.19 240 GLU A N 1
ATOM 1863 C CA . GLU A 1 240 ? -19.575 -2.912 39.047 1.00 80.19 240 GLU A CA 1
ATOM 1864 C C . GLU A 1 240 ? -19.214 -4.171 39.845 1.00 80.19 240 GLU A C 1
ATOM 1866 O O . GLU A 1 240 ? -20.052 -4.789 40.506 1.00 80.19 240 GLU A O 1
ATOM 1871 N N . GLY A 1 241 ? -17.955 -4.600 39.763 1.00 89.00 241 GLY A N 1
ATOM 1872 C CA . GLY A 1 241 ? -17.496 -5.758 40.517 1.00 89.00 241 GLY A CA 1
ATOM 1873 C C . GLY A 1 241 ? -16.085 -6.213 40.167 1.00 89.00 241 GLY A C 1
ATOM 1874 O O . GLY A 1 241 ? -15.636 -6.173 39.025 1.00 89.00 241 GLY A O 1
ATOM 1875 N N . LYS A 1 242 ? -15.369 -6.744 41.163 1.00 91.56 242 LYS A N 1
ATOM 1876 C CA . LYS A 1 242 ? -14.022 -7.313 40.961 1.00 91.56 242 LYS A CA 1
ATOM 1877 C C . LYS A 1 242 ? -14.024 -8.491 39.973 1.00 91.56 242 LYS A C 1
ATOM 1879 O O . LYS A 1 242 ? -13.028 -8.729 39.293 1.00 91.56 242 LYS A O 1
ATOM 1884 N N . SER A 1 243 ? -15.133 -9.229 39.882 1.00 93.94 243 SER A N 1
ATOM 1885 C CA . SER A 1 243 ? -15.277 -10.388 38.992 1.00 93.94 243 SER A CA 1
ATOM 1886 C C . SER A 1 243 ? -15.352 -10.002 37.511 1.00 93.94 243 SER A C 1
ATOM 1888 O O . SER A 1 243 ? -14.788 -10.714 36.676 1.00 93.94 243 SER A O 1
ATOM 1890 N N . THR A 1 244 ? -15.993 -8.878 37.173 1.00 95.31 244 THR A N 1
ATOM 1891 C CA . THR A 1 244 ? -16.104 -8.385 35.793 1.00 95.31 244 THR A CA 1
ATOM 1892 C C . THR A 1 244 ? -14.785 -7.788 35.319 1.00 95.31 244 THR A C 1
ATOM 1894 O O . THR A 1 244 ? -14.317 -8.167 34.248 1.00 95.31 244 THR A O 1
ATOM 1897 N N . ILE A 1 245 ? -14.088 -7.030 36.173 1.00 95.88 245 ILE A N 1
ATOM 1898 C CA . ILE A 1 245 ? -12.713 -6.565 35.909 1.00 95.88 245 ILE A CA 1
ATOM 1899 C C . ILE A 1 245 ? -11.766 -7.750 35.668 1.00 95.88 245 ILE A C 1
ATOM 1901 O O . ILE A 1 245 ? -10.987 -7.740 34.716 1.00 95.88 245 ILE A O 1
ATOM 1905 N N . ALA A 1 246 ? -11.841 -8.809 36.484 1.00 95.94 246 ALA A N 1
ATOM 1906 C CA . ALA A 1 246 ? -11.031 -10.012 36.278 1.00 95.94 246 ALA A CA 1
ATOM 1907 C C . ALA A 1 246 ? -11.363 -10.725 34.954 1.00 95.94 246 ALA A C 1
ATOM 1909 O O . ALA A 1 246 ? -10.474 -11.275 34.304 1.00 95.94 246 ALA A O 1
ATOM 1910 N N . ARG A 1 247 ? -12.635 -10.710 34.532 1.00 96.19 247 ARG A N 1
ATOM 1911 C CA . ARG A 1 247 ? -13.057 -11.241 33.230 1.00 96.19 247 ARG A CA 1
ATOM 1912 C C . ARG A 1 247 ? -12.514 -10.397 32.075 1.00 96.19 247 ARG A C 1
ATOM 1914 O O . ARG A 1 247 ? -11.991 -10.985 31.133 1.00 96.19 247 ARG A O 1
ATOM 1921 N N . LEU A 1 248 ? -12.601 -9.067 32.157 1.00 96.94 248 LEU A N 1
ATOM 1922 C CA . LEU A 1 248 ? -12.021 -8.149 31.173 1.00 96.94 248 LEU A CA 1
ATOM 1923 C C . LEU A 1 248 ? -10.510 -8.347 31.064 1.00 96.94 248 LEU A C 1
ATOM 1925 O O . LEU A 1 248 ? -10.002 -8.505 29.959 1.00 96.94 248 LEU A O 1
ATOM 1929 N N . ARG A 1 249 ? -9.811 -8.448 32.200 1.00 96.88 249 ARG A N 1
ATOM 1930 C CA . ARG A 1 249 ? -8.374 -8.729 32.228 1.00 96.88 249 ARG A CA 1
ATOM 1931 C C . ARG A 1 249 ? -8.035 -10.037 31.512 1.00 96.88 249 ARG A C 1
ATOM 1933 O O . ARG A 1 249 ? -7.223 -10.013 30.601 1.00 96.88 249 ARG A O 1
ATOM 1940 N N . ARG A 1 250 ? -8.706 -11.149 31.840 1.00 96.25 250 ARG A N 1
ATOM 1941 C CA . ARG A 1 250 ? -8.467 -12.448 31.178 1.00 96.25 250 ARG A CA 1
ATOM 1942 C C . ARG A 1 250 ? -8.752 -12.420 29.674 1.00 96.25 250 ARG A C 1
ATOM 1944 O O . ARG A 1 250 ? -7.983 -12.973 28.891 1.00 96.25 250 ARG A O 1
ATOM 1951 N N . ALA A 1 251 ? -9.855 -11.791 29.261 1.00 96.44 251 ALA A N 1
ATOM 1952 C CA . ALA A 1 251 ? -10.182 -11.645 27.842 1.00 96.44 251 ALA A CA 1
ATOM 1953 C C . ALA A 1 251 ? -9.130 -10.787 27.120 1.00 96.44 251 ALA A C 1
ATOM 1955 O O . ALA A 1 251 ? -8.695 -11.120 26.021 1.00 96.44 251 ALA A O 1
ATOM 1956 N N . GLY A 1 252 ? -8.668 -9.727 27.780 1.00 96.50 252 GLY A N 1
ATOM 1957 C CA . GLY A 1 252 ? -7.597 -8.868 27.306 1.00 96.50 252 GLY A CA 1
ATOM 1958 C C . GLY A 1 252 ? -6.242 -9.568 27.183 1.00 96.50 252 GLY A C 1
ATOM 1959 O O . GLY A 1 252 ? -5.588 -9.438 26.156 1.00 96.50 252 GLY A O 1
ATOM 1960 N N . GLU A 1 253 ? -5.844 -10.359 28.178 1.00 95.88 253 GLU A N 1
ATOM 1961 C CA . GLU A 1 253 ? -4.624 -11.179 28.149 1.00 95.88 253 GLU A CA 1
ATOM 1962 C C . GLU A 1 253 ? -4.673 -12.225 27.025 1.00 95.88 253 GLU A C 1
ATOM 1964 O O . GLU A 1 253 ? -3.670 -12.480 26.360 1.00 95.88 253 GLU A O 1
ATOM 1969 N N . SER A 1 254 ? -5.846 -12.813 26.773 1.00 95.50 254 SER A N 1
ATOM 1970 C CA . SER A 1 254 ? -6.048 -13.755 25.661 1.00 95.50 254 SER A CA 1
ATOM 1971 C C . SER A 1 254 ? -5.903 -13.052 24.308 1.00 95.50 254 SER A C 1
ATOM 1973 O O . SER A 1 254 ? -5.199 -13.543 23.429 1.00 95.50 254 SER A O 1
ATOM 1975 N N . TYR A 1 255 ? -6.493 -11.859 24.167 1.00 96.56 255 TYR A N 1
ATOM 1976 C CA . TYR A 1 255 ? -6.331 -11.003 22.989 1.00 96.56 255 TYR A CA 1
ATOM 1977 C C . TYR A 1 255 ? -4.872 -10.587 22.758 1.00 96.56 255 TYR A C 1
ATOM 1979 O O . TYR A 1 255 ? -4.376 -10.673 21.633 1.00 96.56 255 TYR A O 1
ATOM 1987 N N . ALA A 1 256 ? -4.168 -10.191 23.818 1.00 96.06 256 ALA A N 1
ATOM 1988 C CA . ALA A 1 256 ? -2.763 -9.815 23.757 1.00 96.06 256 ALA A CA 1
ATOM 1989 C C . ALA A 1 256 ? -1.891 -10.990 23.285 1.00 96.06 256 ALA A C 1
ATOM 1991 O O . ALA A 1 256 ? -1.082 -10.823 22.370 1.00 96.06 256 ALA A O 1
ATOM 1992 N N . ARG A 1 257 ? -2.095 -12.191 23.848 1.00 95.00 257 ARG A N 1
ATOM 1993 C CA . ARG A 1 257 ? -1.370 -13.408 23.446 1.00 95.00 257 ARG A CA 1
ATOM 1994 C C . ARG A 1 257 ? -1.656 -13.797 22.001 1.00 95.00 257 ARG A C 1
ATOM 1996 O O . ARG A 1 257 ? -0.714 -13.997 21.242 1.00 95.00 257 ARG A O 1
ATOM 2003 N N . GLY A 1 258 ? -2.927 -13.857 21.601 1.00 95.00 258 GLY A N 1
ATOM 2004 C CA . GLY A 1 258 ? -3.297 -14.192 20.223 1.00 95.00 258 GLY A CA 1
ATOM 2005 C C . GLY A 1 258 ? -2.734 -13.201 19.206 1.00 95.00 258 GLY A C 1
ATOM 2006 O O . GLY A 1 258 ? -2.160 -13.620 18.205 1.00 95.00 258 GLY A O 1
ATOM 2007 N N . SER A 1 259 ? -2.787 -11.900 19.506 1.00 95.56 259 SER A N 1
ATOM 2008 C CA . SER A 1 259 ? -2.201 -10.859 18.649 1.00 95.56 259 SER A CA 1
ATOM 2009 C C . SER A 1 259 ? -0.683 -11.006 18.504 1.00 95.56 259 SER A C 1
ATOM 2011 O O . SER A 1 259 ? -0.157 -10.883 17.400 1.00 95.56 259 SER A O 1
ATOM 2013 N N . ALA A 1 260 ? 0.027 -11.280 19.602 1.00 95.56 260 ALA A N 1
ATOM 2014 C CA . ALA A 1 260 ? 1.471 -11.498 19.582 1.00 95.56 260 ALA A CA 1
ATOM 2015 C C . ALA A 1 260 ? 1.853 -12.754 18.783 1.00 95.56 260 ALA A C 1
ATOM 2017 O O . ALA A 1 260 ? 2.772 -12.699 17.969 1.00 95.56 260 ALA A O 1
ATOM 2018 N N . ARG A 1 261 ? 1.111 -13.858 18.948 1.00 94.19 261 ARG A N 1
ATOM 2019 C CA . ARG A 1 261 ? 1.319 -15.107 18.196 1.00 94.19 261 ARG A CA 1
ATOM 2020 C C . ARG A 1 261 ? 1.083 -14.963 16.703 1.00 94.19 261 ARG A C 1
ATOM 2022 O O . ARG A 1 261 ? 1.876 -15.467 15.915 1.00 94.19 261 ARG A O 1
ATOM 2029 N N . CYS A 1 262 ? 0.034 -14.246 16.316 1.00 95.25 262 CYS A N 1
ATOM 2030 C CA . CYS A 1 262 ? -0.228 -13.964 14.910 1.00 95.25 262 CYS A CA 1
ATOM 2031 C C . CYS A 1 262 ? 0.915 -13.152 14.281 1.00 95.25 262 CYS A C 1
ATOM 2033 O O . CYS A 1 262 ? 1.373 -13.486 13.189 1.00 95.25 262 CYS A O 1
ATOM 2035 N N . LEU A 1 263 ? 1.424 -12.132 14.986 1.00 94.88 263 LEU A N 1
ATOM 2036 C CA . LEU A 1 263 ? 2.563 -11.339 14.514 1.00 94.88 263 LEU A CA 1
ATOM 2037 C C . LEU A 1 263 ? 3.846 -12.174 14.415 1.00 94.88 263 LEU A C 1
ATOM 2039 O O . LEU A 1 263 ? 4.539 -12.103 13.403 1.00 94.88 263 LEU A O 1
ATOM 2043 N N . GLU A 1 264 ? 4.149 -12.982 15.435 1.00 94.88 264 GLU A N 1
ATOM 2044 C CA . GLU A 1 264 ? 5.287 -13.907 15.423 1.00 94.88 264 GLU A CA 1
ATOM 2045 C C . GLU A 1 264 ? 5.241 -14.802 14.181 1.00 94.88 264 GLU A C 1
ATOM 2047 O O . GLU A 1 264 ? 6.190 -14.840 13.403 1.00 94.88 264 GLU A O 1
ATOM 2052 N N . ALA A 1 265 ? 4.098 -15.449 13.953 1.00 93.50 265 ALA A N 1
ATOM 2053 C CA . ALA A 1 265 ? 3.887 -16.350 12.834 1.00 93.50 265 ALA A CA 1
ATOM 2054 C C . ALA A 1 265 ? 4.059 -15.656 11.473 1.00 93.50 265 ALA A C 1
ATOM 2056 O O . ALA A 1 265 ? 4.737 -16.189 10.594 1.00 93.50 265 ALA A O 1
ATOM 2057 N N . GLN A 1 266 ? 3.510 -14.449 11.305 1.00 92.81 266 GLN A N 1
ATOM 2058 C CA . GLN A 1 266 ? 3.682 -13.652 10.085 1.00 92.81 266 GLN A CA 1
ATOM 2059 C C . GLN A 1 266 ? 5.156 -13.325 9.813 1.00 92.81 266 GLN A C 1
ATOM 2061 O O . GLN A 1 266 ? 5.628 -13.482 8.685 1.00 92.81 266 GLN A O 1
ATOM 2066 N N . LEU A 1 267 ? 5.898 -12.902 10.839 1.00 93.50 267 LEU A N 1
ATOM 2067 C CA . LEU A 1 267 ? 7.320 -12.575 10.718 1.00 93.50 267 LEU A CA 1
ATOM 2068 C C . LEU A 1 267 ? 8.167 -13.825 10.455 1.00 93.50 267 LEU A C 1
ATOM 2070 O O . LEU A 1 267 ? 9.075 -13.784 9.631 1.00 93.50 267 LEU A O 1
ATOM 2074 N N . THR A 1 268 ? 7.841 -14.953 11.083 1.00 92.44 268 THR A N 1
ATOM 2075 C CA . THR A 1 268 ? 8.491 -16.240 10.822 1.00 92.44 268 THR A CA 1
ATOM 2076 C C . THR A 1 268 ? 8.276 -16.706 9.377 1.00 92.44 268 THR A C 1
ATOM 2078 O O . THR A 1 268 ? 9.236 -17.093 8.711 1.00 92.44 268 THR A O 1
ATOM 2081 N N . VAL A 1 269 ? 7.051 -16.616 8.846 1.00 89.50 269 VAL A N 1
ATOM 2082 C CA . VAL A 1 269 ? 6.762 -16.950 7.439 1.00 89.50 269 VAL A CA 1
ATOM 2083 C C . VAL A 1 269 ? 7.497 -16.005 6.485 1.00 89.50 269 VAL A C 1
ATOM 2085 O O . VAL A 1 269 ? 8.060 -16.456 5.485 1.00 89.50 269 VAL A O 1
ATOM 2088 N N . LEU A 1 270 ? 7.552 -14.707 6.798 1.00 88.19 270 LEU A N 1
ATOM 2089 C CA . LEU A 1 270 ? 8.335 -13.741 6.026 1.00 88.19 270 LEU A CA 1
ATOM 2090 C C . LEU A 1 270 ? 9.826 -14.104 6.021 1.00 88.19 270 LEU A C 1
ATOM 2092 O O . LEU A 1 270 ? 10.461 -14.095 4.966 1.00 88.19 270 LEU A O 1
ATOM 2096 N N . GLU A 1 271 ? 10.381 -14.470 7.176 1.00 92.56 271 GLU A N 1
ATOM 2097 C CA . GLU A 1 271 ? 11.769 -14.911 7.289 1.00 92.56 271 GLU A CA 1
ATOM 2098 C C . GLU A 1 271 ? 12.043 -16.108 6.384 1.00 92.56 271 GLU A C 1
ATOM 2100 O O . GLU A 1 271 ? 13.027 -16.128 5.645 1.00 92.56 271 GLU A O 1
ATOM 2105 N N . TRP A 1 272 ? 11.155 -17.095 6.413 1.00 90.12 272 TRP A N 1
ATOM 2106 C CA . TRP A 1 272 ? 11.252 -18.291 5.593 1.00 90.12 272 TRP A CA 1
ATOM 2107 C C . TRP A 1 272 ? 11.209 -17.993 4.107 1.00 90.12 272 TRP A C 1
ATOM 2109 O O . TRP A 1 272 ? 12.047 -18.501 3.368 1.00 90.12 272 TRP A O 1
ATOM 2119 N N . ARG A 1 273 ? 10.296 -17.122 3.678 1.00 84.94 273 ARG A N 1
ATOM 2120 C CA . ARG A 1 273 ? 10.226 -16.667 2.285 1.00 84.94 273 ARG A CA 1
ATOM 2121 C C . ARG A 1 273 ? 11.472 -15.883 1.874 1.00 84.94 273 ARG A C 1
ATOM 2123 O O . ARG A 1 273 ? 11.900 -15.974 0.728 1.00 84.94 273 ARG A O 1
ATOM 2130 N N . SER A 1 274 ? 12.079 -15.147 2.807 1.00 83.62 274 SER A N 1
ATOM 2131 C CA . SER A 1 274 ? 13.314 -14.393 2.560 1.00 83.62 274 SER A CA 1
ATOM 2132 C C . SER A 1 274 ? 14.561 -15.272 2.476 1.00 83.62 274 SER A C 1
ATOM 2134 O O . SER A 1 274 ? 15.532 -14.921 1.806 1.00 83.62 274 SER A O 1
ATOM 2136 N N . ARG A 1 275 ? 14.540 -16.433 3.142 1.00 84.50 275 ARG A N 1
ATOM 2137 C CA . ARG A 1 275 ? 15.600 -17.434 3.069 1.00 84.50 275 ARG A CA 1
ATOM 2138 C C . ARG A 1 275 ? 15.511 -18.111 1.708 1.00 84.50 275 ARG A C 1
ATOM 2140 O O . ARG A 1 275 ? 14.914 -19.177 1.570 1.00 84.50 275 ARG A O 1
ATOM 2147 N N . ARG A 1 276 ? 16.168 -17.526 0.702 1.00 71.19 276 ARG A N 1
ATOM 2148 C CA . ARG A 1 276 ? 16.505 -18.294 -0.497 1.00 71.19 276 ARG A CA 1
ATOM 2149 C C . ARG A 1 276 ? 17.278 -19.531 -0.032 1.00 71.19 276 ARG A C 1
ATOM 2151 O O . ARG A 1 276 ? 18.180 -19.372 0.806 1.00 71.19 276 ARG A O 1
ATOM 2158 N N . PRO A 1 277 ? 16.946 -20.745 -0.510 1.00 67.94 277 PRO A N 1
ATOM 2159 C CA . PRO A 1 277 ? 17.826 -21.883 -0.320 1.00 67.94 277 PRO A CA 1
ATOM 2160 C C . PRO A 1 277 ? 19.193 -21.402 -0.786 1.00 67.94 277 PRO A C 1
ATOM 2162 O O . PRO A 1 277 ? 19.322 -20.916 -1.914 1.00 67.94 277 PRO A O 1
ATOM 2165 N N . HIS A 1 278 ? 20.162 -21.371 0.136 1.00 58.91 278 HIS A N 1
ATOM 2166 C CA . HIS A 1 278 ? 21.521 -21.001 -0.224 1.00 58.91 278 HIS A CA 1
ATOM 2167 C C . HIS A 1 278 ? 21.859 -21.837 -1.446 1.00 58.91 278 HIS A C 1
ATOM 2169 O O . HIS A 1 278 ? 21.596 -23.043 -1.440 1.00 58.91 278 HIS A O 1
ATOM 2175 N N . ARG A 1 279 ? 22.338 -21.187 -2.513 1.00 60.47 279 ARG A N 1
ATOM 2176 C CA . ARG A 1 279 ? 22.876 -21.918 -3.652 1.00 60.47 279 ARG A CA 1
ATOM 2177 C C . ARG A 1 279 ? 23.961 -22.807 -3.065 1.00 60.47 279 ARG A C 1
ATOM 2179 O O . ARG A 1 279 ? 25.033 -22.310 -2.733 1.00 60.47 279 ARG A O 1
ATOM 2186 N N . ASP A 1 280 ? 23.654 -24.087 -2.864 1.00 60.47 280 ASP A N 1
ATOM 2187 C CA . ASP A 1 280 ? 24.657 -25.070 -2.484 1.00 60.47 280 ASP A CA 1
ATOM 2188 C C . ASP A 1 280 ? 25.793 -24.896 -3.496 1.00 60.47 280 ASP A C 1
ATOM 2190 O O . ASP A 1 280 ? 25.517 -24.665 -4.682 1.00 60.47 280 ASP A O 1
ATOM 2194 N N . GLY A 1 281 ? 27.053 -24.944 -3.059 1.00 64.38 281 GLY A N 1
ATOM 2195 C CA . GLY A 1 281 ? 28.206 -24.737 -3.940 1.00 64.38 281 GLY A CA 1
ATOM 2196 C C . GLY A 1 281 ? 28.117 -25.600 -5.206 1.00 64.38 281 GLY A C 1
ATOM 2197 O O . GLY A 1 281 ? 28.554 -25.187 -6.277 1.00 64.38 281 GLY A O 1
ATOM 2198 N N . LYS A 1 282 ? 27.421 -26.741 -5.121 1.00 69.88 282 LYS A N 1
ATOM 2199 C CA . LYS A 1 282 ? 27.036 -27.592 -6.255 1.00 69.88 282 LYS A CA 1
ATOM 2200 C C . LYS A 1 282 ? 26.215 -26.884 -7.340 1.00 69.88 282 LYS A C 1
ATOM 2202 O O . LYS A 1 282 ? 26.516 -27.062 -8.511 1.00 69.88 282 LYS A O 1
ATOM 2207 N N . THR A 1 283 ? 25.214 -26.074 -6.993 1.00 71.31 283 THR A N 1
ATOM 2208 C CA . THR A 1 283 ? 24.389 -25.324 -7.968 1.00 71.31 283 THR A CA 1
ATOM 2209 C C . THR A 1 283 ? 25.146 -24.162 -8.613 1.00 71.31 283 THR A C 1
ATOM 2211 O O . THR A 1 283 ? 24.971 -23.889 -9.800 1.00 71.31 283 THR A O 1
ATOM 2214 N N . VAL A 1 284 ? 26.029 -23.502 -7.855 1.00 73.75 284 VAL A N 1
ATOM 2215 C CA . VAL A 1 284 ? 26.932 -22.462 -8.374 1.00 73.75 284 VAL A CA 1
ATOM 2216 C C . VAL A 1 284 ? 27.898 -23.072 -9.392 1.00 73.75 284 VAL A C 1
ATOM 2218 O O . VAL A 1 284 ? 28.016 -22.560 -10.506 1.00 73.75 284 VAL A O 1
ATOM 2221 N N . ASN A 1 285 ? 28.531 -24.194 -9.035 1.00 80.44 285 ASN A N 1
ATOM 2222 C CA . ASN A 1 285 ? 29.446 -24.924 -9.911 1.00 80.44 285 ASN A CA 1
ATOM 2223 C C . ASN A 1 285 ? 28.724 -25.499 -11.134 1.00 80.44 285 ASN A C 1
ATOM 2225 O O . ASN A 1 285 ? 29.219 -25.356 -12.245 1.00 80.44 285 ASN A O 1
ATOM 2229 N N . GLY A 1 286 ? 27.518 -26.044 -10.957 1.00 84.75 286 GLY A N 1
ATOM 2230 C CA . GLY A 1 286 ? 26.691 -26.551 -12.050 1.00 84.75 286 GLY A CA 1
ATOM 2231 C C . GLY A 1 286 ? 26.409 -25.495 -13.123 1.00 84.75 286 GLY A C 1
ATOM 2232 O O . GLY A 1 286 ? 26.645 -25.734 -14.307 1.00 84.75 286 GLY A O 1
ATOM 2233 N N . ARG A 1 287 ? 26.066 -24.264 -12.712 1.00 86.44 287 ARG A N 1
ATOM 2234 C CA . ARG A 1 287 ? 25.900 -23.139 -13.644 1.00 86.44 287 ARG A CA 1
ATOM 2235 C C . ARG A 1 287 ? 27.202 -22.766 -14.356 1.00 86.44 287 ARG A C 1
ATOM 2237 O O . ARG A 1 287 ? 27.165 -22.490 -15.553 1.00 86.44 287 ARG A O 1
ATOM 2244 N N . VAL A 1 288 ? 28.328 -22.701 -13.642 1.00 88.12 288 VAL A N 1
ATOM 2245 C CA . VAL A 1 288 ? 29.641 -22.390 -14.244 1.00 88.12 288 VAL A CA 1
ATOM 2246 C C . VAL A 1 288 ? 30.016 -23.447 -15.279 1.00 88.12 288 VAL A C 1
ATOM 2248 O O . VAL A 1 288 ? 30.437 -23.101 -16.383 1.00 88.12 288 VAL A O 1
ATOM 2251 N N . ASP A 1 289 ? 29.787 -24.715 -14.964 1.00 90.56 289 ASP A N 1
ATOM 2252 C CA . ASP A 1 289 ? 30.031 -25.810 -15.885 1.00 90.56 289 ASP A CA 1
ATOM 2253 C C . ASP A 1 289 ? 29.076 -25.778 -17.087 1.00 90.56 289 ASP A C 1
ATOM 2255 O O . ASP A 1 289 ? 29.504 -26.000 -18.217 1.00 90.56 289 ASP A O 1
ATOM 2259 N N . ALA A 1 290 ? 27.792 -25.467 -16.877 1.00 91.38 290 ALA A N 1
ATOM 2260 C CA . ALA A 1 290 ? 26.817 -25.322 -17.954 1.00 91.38 290 ALA A CA 1
ATOM 2261 C C . ALA A 1 290 ? 27.180 -24.157 -18.892 1.00 91.38 290 ALA A C 1
ATOM 2263 O O . ALA A 1 290 ? 27.027 -24.268 -20.107 1.00 91.38 290 ALA A O 1
ATOM 2264 N N . LEU A 1 291 ? 27.703 -23.052 -18.347 1.00 93.31 291 LEU A N 1
ATOM 2265 C CA . LEU A 1 291 ? 28.243 -21.935 -19.127 1.00 93.31 291 LEU A CA 1
ATOM 2266 C C . LEU A 1 291 ? 29.478 -22.361 -19.931 1.00 93.31 291 LEU A C 1
ATOM 2268 O O . LEU A 1 291 ? 29.580 -22.025 -21.109 1.00 93.31 291 LEU A O 1
ATOM 2272 N N . ALA A 1 292 ? 30.402 -23.113 -19.325 1.00 94.25 292 ALA A N 1
ATOM 2273 C CA . ALA A 1 292 ? 31.576 -23.641 -20.021 1.00 94.25 292 ALA A CA 1
ATOM 2274 C C . ALA A 1 292 ? 31.176 -24.587 -21.167 1.00 94.25 292 ALA A C 1
ATOM 2276 O O . ALA A 1 292 ? 31.669 -24.469 -22.287 1.00 94.25 292 ALA A O 1
ATOM 2277 N N . GLU A 1 293 ? 30.207 -25.460 -20.919 1.00 95.56 293 GLU A N 1
ATOM 2278 C CA . GLU A 1 293 ? 29.671 -26.395 -21.900 1.00 95.56 293 GLU A CA 1
ATOM 2279 C C . GLU A 1 293 ? 28.937 -25.694 -23.055 1.00 95.56 293 GLU A C 1
ATOM 2281 O O . GLU A 1 293 ? 29.062 -26.108 -24.211 1.00 95.56 293 GLU A O 1
ATOM 2286 N N . ALA A 1 294 ? 28.222 -24.602 -22.767 1.00 96.00 294 ALA A N 1
ATOM 2287 C CA . ALA A 1 294 ? 27.601 -23.750 -23.778 1.00 96.00 294 ALA A CA 1
ATOM 2288 C C . ALA A 1 294 ? 28.646 -23.066 -24.669 1.00 96.00 294 ALA A C 1
ATOM 2290 O O . ALA A 1 294 ? 28.521 -23.080 -25.895 1.00 96.00 294 ALA A O 1
ATOM 2291 N N . VAL A 1 295 ? 29.709 -22.520 -24.065 1.00 96.62 295 VAL A N 1
ATOM 2292 C CA . VAL A 1 295 ? 30.853 -21.953 -24.795 1.00 96.62 295 VAL A CA 1
ATOM 2293 C C . VAL A 1 295 ? 31.480 -22.999 -25.716 1.00 96.62 295 VAL A C 1
ATOM 2295 O O . VAL A 1 295 ? 31.750 -22.704 -26.881 1.00 96.62 295 VAL A O 1
ATOM 2298 N N . ASP A 1 296 ? 31.691 -24.221 -25.227 1.00 96.25 296 ASP A N 1
ATOM 2299 C CA . ASP A 1 296 ? 32.282 -25.299 -26.020 1.00 96.25 296 ASP A CA 1
ATOM 2300 C C . ASP A 1 296 ? 31.371 -25.759 -27.163 1.00 96.25 296 ASP A C 1
ATOM 2302 O O . ASP A 1 296 ? 31.855 -26.085 -28.248 1.00 96.25 296 ASP A O 1
ATOM 2306 N N . ALA A 1 297 ? 30.053 -25.759 -26.957 1.00 96.19 297 ALA A N 1
ATOM 2307 C CA . ALA A 1 297 ? 29.089 -26.055 -28.010 1.00 96.19 297 ALA A CA 1
ATOM 2308 C C . ALA A 1 297 ? 29.106 -24.990 -29.119 1.00 96.19 297 ALA A C 1
ATOM 2310 O O . ALA A 1 297 ? 29.210 -25.352 -30.292 1.00 96.19 297 ALA A O 1
ATOM 2311 N N . VAL A 1 298 ? 29.101 -23.696 -28.768 1.00 95.94 298 VAL A N 1
ATOM 2312 C CA . VAL A 1 298 ? 29.236 -22.606 -29.754 1.00 95.94 298 VAL A CA 1
ATOM 2313 C C . VAL A 1 298 ? 30.578 -22.697 -30.480 1.00 95.94 298 VAL A C 1
ATOM 2315 O O . VAL A 1 298 ? 30.629 -22.557 -31.696 1.00 95.94 298 VAL A O 1
ATOM 2318 N N . ARG A 1 299 ? 31.663 -23.024 -29.769 1.00 96.12 299 ARG A N 1
ATOM 2319 C CA . ARG A 1 299 ? 32.997 -23.201 -30.360 1.00 96.12 299 ARG A CA 1
ATOM 2320 C C . ARG A 1 299 ? 33.076 -24.348 -31.369 1.00 96.12 299 ARG A C 1
ATOM 2322 O O . ARG A 1 299 ? 33.835 -24.242 -32.329 1.00 96.12 299 ARG A O 1
ATOM 2329 N N . ARG A 1 300 ? 32.344 -25.445 -31.150 1.00 96.44 300 ARG A N 1
ATOM 2330 C CA . ARG A 1 300 ? 32.252 -26.548 -32.123 1.00 96.44 300 ARG A CA 1
ATOM 2331 C C . ARG A 1 300 ? 31.430 -26.158 -33.349 1.00 96.44 300 ARG A C 1
ATOM 2333 O O . ARG A 1 300 ? 31.784 -26.571 -34.446 1.00 96.44 300 ARG A O 1
ATOM 2340 N N . ALA A 1 301 ? 30.365 -25.379 -33.158 1.00 96.25 301 ALA A N 1
ATOM 2341 C CA . ALA A 1 301 ? 29.506 -24.913 -34.243 1.00 96.25 301 ALA A CA 1
ATOM 2342 C C . ALA A 1 301 ? 30.180 -23.835 -35.110 1.00 96.25 301 ALA A C 1
ATOM 2344 O O . ALA A 1 301 ? 30.043 -23.868 -36.328 1.00 96.25 301 ALA A O 1
ATOM 2345 N N . ASP A 1 302 ? 30.942 -22.923 -34.496 1.00 97.00 302 ASP A N 1
ATOM 2346 C CA . ASP A 1 302 ? 31.692 -21.867 -35.181 1.00 97.00 302 ASP A CA 1
ATOM 2347 C C . ASP A 1 302 ? 33.147 -21.776 -34.667 1.00 97.00 302 ASP A C 1
ATOM 2349 O O . ASP A 1 302 ? 33.480 -21.008 -33.749 1.00 97.00 302 ASP A O 1
ATOM 2353 N N . PRO A 1 303 ? 34.064 -22.557 -35.270 1.00 96.00 303 PRO A N 1
ATOM 2354 C CA . PRO A 1 303 ? 35.477 -22.528 -34.910 1.00 96.00 303 PRO A CA 1
ATOM 2355 C C . PRO A 1 303 ? 36.171 -21.199 -35.240 1.00 96.00 303 PRO A C 1
ATOM 2357 O O . PRO A 1 303 ? 37.203 -20.889 -34.637 1.00 96.00 303 PRO A O 1
ATOM 2360 N N . ALA A 1 304 ? 35.662 -20.428 -36.209 1.00 93.19 304 ALA A N 1
ATOM 2361 C CA . ALA A 1 304 ? 36.264 -19.164 -36.625 1.00 93.19 304 ALA A CA 1
ATOM 2362 C C . ALA A 1 304 ? 35.999 -18.069 -35.586 1.00 93.19 304 ALA A C 1
ATOM 2364 O O . ALA A 1 304 ? 36.955 -17.445 -35.113 1.00 93.19 304 ALA A O 1
ATOM 2365 N N . LEU A 1 305 ? 34.743 -17.925 -35.148 1.00 93.69 305 LEU A N 1
ATOM 2366 C CA . LEU A 1 305 ? 34.354 -17.068 -34.028 1.00 93.69 305 LEU A CA 1
ATOM 2367 C C . LEU A 1 305 ? 35.171 -17.392 -32.777 1.00 93.69 305 LEU A C 1
ATOM 2369 O O . LEU A 1 305 ? 35.755 -16.498 -32.162 1.00 93.69 305 LEU A O 1
ATOM 2373 N N . ALA A 1 306 ? 35.283 -18.675 -32.423 1.00 93.00 306 ALA A N 1
ATOM 2374 C CA . ALA A 1 306 ? 36.021 -19.085 -31.233 1.00 93.00 306 ALA A CA 1
ATOM 2375 C C . ALA A 1 306 ? 37.502 -18.675 -31.270 1.00 93.00 306 ALA A C 1
ATOM 2377 O O . ALA A 1 306 ? 38.031 -18.206 -30.259 1.00 93.00 306 ALA A O 1
ATOM 2378 N N . ARG A 1 307 ? 38.167 -18.793 -32.431 1.00 95.19 307 ARG A N 1
ATOM 2379 C CA . ARG A 1 307 ? 39.552 -18.321 -32.605 1.00 95.19 307 ARG A CA 1
ATOM 2380 C C . ARG A 1 307 ? 39.668 -16.811 -32.391 1.00 95.19 307 ARG A C 1
ATOM 2382 O O . ARG A 1 307 ? 40.620 -16.377 -31.742 1.00 95.19 307 ARG A O 1
ATOM 2389 N N . GLN A 1 308 ? 38.717 -16.023 -32.898 1.00 96.75 308 GLN A N 1
ATOM 2390 C CA . GLN A 1 308 ? 38.729 -14.568 -32.717 1.00 96.75 308 GLN A CA 1
ATOM 2391 C C . GLN A 1 308 ? 38.458 -14.164 -31.264 1.00 96.75 308 GLN A C 1
ATOM 2393 O O . GLN A 1 308 ? 39.168 -13.311 -30.733 1.00 96.75 308 GLN A O 1
ATOM 2398 N N . VAL A 1 309 ? 37.512 -14.825 -30.589 1.00 94.94 309 VAL A N 1
ATOM 2399 C CA . VAL A 1 309 ? 37.235 -14.615 -29.158 1.00 94.94 309 VAL A CA 1
ATOM 2400 C C . VAL A 1 309 ? 38.466 -14.932 -28.306 1.00 94.94 309 VAL A C 1
ATOM 2402 O O . VAL A 1 309 ? 38.882 -14.104 -27.495 1.00 94.94 309 VAL A O 1
ATOM 2405 N N . ASP A 1 310 ? 39.104 -16.090 -28.509 1.00 94.50 310 ASP A N 1
ATOM 2406 C CA . ASP A 1 310 ? 40.299 -16.479 -27.748 1.00 94.50 310 ASP A CA 1
ATOM 2407 C C . ASP A 1 310 ? 41.475 -15.515 -27.996 1.00 94.50 310 ASP A C 1
ATOM 2409 O O . ASP A 1 310 ? 42.192 -15.150 -27.056 1.00 94.50 310 ASP A O 1
ATOM 2413 N N . ARG A 1 311 ? 41.651 -15.045 -29.241 1.00 95.38 311 ARG A N 1
ATOM 2414 C CA . ARG A 1 311 ? 42.663 -14.039 -29.599 1.00 95.38 311 ARG A CA 1
ATOM 2415 C C . ARG A 1 311 ? 42.393 -12.699 -28.914 1.00 95.38 311 ARG A C 1
ATOM 2417 O O . ARG A 1 311 ? 43.309 -12.159 -28.294 1.00 95.38 311 ARG A O 1
ATOM 2424 N N . ALA A 1 312 ? 41.158 -12.202 -28.974 1.00 95.19 312 ALA A N 1
ATOM 2425 C CA . ALA A 1 312 ? 40.763 -10.936 -28.363 1.00 95.19 312 ALA A CA 1
ATOM 2426 C C . ALA A 1 312 ? 40.924 -10.961 -26.837 1.00 95.19 312 ALA A C 1
ATOM 2428 O O . ALA A 1 312 ? 41.498 -10.038 -26.263 1.00 95.19 312 ALA A O 1
ATOM 2429 N N . ILE A 1 313 ? 40.510 -12.049 -26.177 1.00 93.56 313 ILE A N 1
ATOM 2430 C CA . ILE A 1 313 ? 40.703 -12.228 -24.731 1.00 93.56 313 ILE A CA 1
ATOM 2431 C C . ILE A 1 313 ? 42.198 -12.243 -24.383 1.00 93.56 313 ILE A C 1
ATOM 2433 O O . ILE A 1 313 ? 42.609 -11.613 -23.408 1.00 93.56 313 ILE A O 1
ATOM 2437 N N . LYS A 1 314 ? 43.031 -12.955 -25.155 1.00 93.94 314 LYS A N 1
ATOM 2438 C CA . LYS A 1 314 ? 44.481 -13.044 -24.910 1.00 93.94 314 LYS A CA 1
ATOM 2439 C C . LYS A 1 314 ? 45.178 -11.694 -25.075 1.00 93.94 314 LYS A C 1
ATOM 2441 O O . LYS A 1 314 ? 46.055 -11.370 -24.278 1.00 93.94 314 LYS A O 1
ATOM 2446 N N . GLU A 1 315 ? 44.807 -10.922 -26.089 1.00 93.94 315 GLU A N 1
ATOM 2447 C CA . GLU A 1 315 ? 45.351 -9.585 -26.328 1.00 93.94 315 GLU A CA 1
ATOM 2448 C C . GLU A 1 315 ? 44.906 -8.592 -25.259 1.00 93.94 315 GLU A C 1
ATOM 2450 O O . GLU A 1 315 ? 45.749 -7.929 -24.655 1.00 93.94 315 GLU A O 1
ATOM 2455 N N . HIS A 1 316 ? 43.614 -8.582 -24.925 1.00 92.56 316 HIS A N 1
ATOM 2456 C CA . HIS A 1 316 ? 43.105 -7.754 -23.841 1.00 92.56 316 HIS A CA 1
ATOM 2457 C C . HIS A 1 316 ? 43.805 -8.079 -22.516 1.00 92.56 316 HIS A C 1
ATOM 2459 O O . HIS A 1 316 ? 44.224 -7.170 -21.812 1.00 92.56 316 HIS A O 1
ATOM 2465 N N . LYS A 1 317 ? 44.037 -9.361 -22.192 1.00 90.44 317 LYS A N 1
ATOM 2466 C CA . LYS A 1 317 ? 44.800 -9.759 -20.992 1.00 90.44 317 LYS A CA 1
ATOM 2467 C C . LYS A 1 317 ? 46.231 -9.212 -20.960 1.00 90.44 317 LYS A C 1
ATOM 2469 O O . LYS A 1 317 ? 46.751 -9.002 -19.871 1.00 90.44 317 LYS A O 1
ATOM 2474 N N . ARG A 1 318 ? 46.869 -8.994 -22.116 1.00 92.12 318 ARG A N 1
ATOM 2475 C CA . ARG A 1 318 ? 48.213 -8.390 -22.200 1.00 92.12 318 ARG A CA 1
ATOM 2476 C C . ARG A 1 318 ? 48.186 -6.877 -21.984 1.00 92.12 318 ARG A C 1
ATOM 2478 O O . ARG A 1 318 ? 49.160 -6.331 -21.485 1.00 92.12 318 ARG A O 1
ATOM 2485 N N . GLN A 1 319 ? 47.099 -6.217 -22.378 1.00 91.19 319 GLN A N 1
ATOM 2486 C CA . GLN A 1 319 ? 46.957 -4.756 -22.349 1.00 91.19 319 GLN A CA 1
ATOM 2487 C C . GLN A 1 319 ? 46.203 -4.246 -21.109 1.00 91.19 319 GLN A C 1
ATOM 2489 O O . GLN A 1 319 ? 46.291 -3.068 -20.762 1.00 91.19 319 GLN A O 1
ATOM 2494 N N . CYS A 1 320 ? 45.449 -5.114 -20.432 1.00 88.62 320 CYS A N 1
ATOM 2495 C CA . CYS A 1 320 ? 44.648 -4.752 -19.273 1.00 88.62 320 CYS A CA 1
ATOM 2496 C C . CYS A 1 320 ? 45.557 -4.354 -18.106 1.00 88.62 320 CYS A C 1
ATOM 2498 O O . CYS A 1 320 ? 46.364 -5.151 -17.632 1.00 88.62 320 CYS A O 1
ATOM 2500 N N . ARG A 1 321 ? 45.375 -3.132 -17.594 1.00 86.44 321 ARG A N 1
ATOM 2501 C CA . ARG A 1 321 ? 46.140 -2.598 -16.453 1.00 86.44 321 ARG A CA 1
ATOM 2502 C C . ARG A 1 321 ? 45.873 -3.323 -15.128 1.00 86.44 321 ARG A C 1
ATOM 2504 O O . ARG A 1 321 ? 46.576 -3.060 -14.160 1.00 86.44 321 ARG A O 1
ATOM 2511 N N . ASN A 1 322 ? 44.881 -4.217 -15.064 1.00 80.38 322 ASN A N 1
ATOM 2512 C CA . ASN A 1 322 ? 44.496 -4.910 -13.833 1.00 80.38 322 ASN A CA 1
ATOM 2513 C C . ASN A 1 322 ? 44.310 -6.433 -14.034 1.00 80.38 322 ASN A C 1
ATOM 2515 O O . ASN A 1 322 ? 43.204 -6.955 -13.883 1.00 80.38 322 ASN A O 1
ATOM 2519 N N . PRO A 1 323 ? 45.375 -7.178 -14.386 1.00 69.56 323 PRO A N 1
ATOM 2520 C CA . PRO A 1 323 ? 45.283 -8.594 -14.761 1.00 69.56 323 PRO A CA 1
ATOM 2521 C C . PRO A 1 323 ? 44.943 -9.537 -13.589 1.00 69.56 323 PRO A C 1
ATOM 2523 O O . PRO A 1 323 ? 44.582 -10.689 -13.823 1.00 69.56 323 PRO A O 1
ATOM 2526 N N . GLY A 1 324 ? 45.065 -9.068 -12.339 1.00 63.59 324 GLY A N 1
ATOM 2527 C CA . GLY A 1 324 ? 44.874 -9.862 -11.117 1.00 63.59 324 GLY A CA 1
ATOM 2528 C C . GLY A 1 324 ? 43.500 -9.734 -10.450 1.00 63.59 324 GLY A C 1
ATOM 2529 O O . GLY A 1 324 ? 43.230 -10.438 -9.475 1.00 63.59 324 GLY A O 1
ATOM 2530 N N . ALA A 1 325 ? 42.616 -8.863 -10.944 1.00 66.56 325 ALA A N 1
ATOM 2531 C CA . ALA A 1 325 ? 41.272 -8.751 -10.395 1.00 66.56 325 ALA A CA 1
ATOM 2532 C C . ALA A 1 325 ? 40.485 -10.036 -10.712 1.00 66.56 325 ALA A C 1
ATOM 2534 O O . ALA A 1 325 ? 40.073 -10.273 -11.844 1.00 66.56 325 ALA A O 1
ATOM 2535 N N . LYS A 1 326 ? 40.252 -10.880 -9.695 1.00 59.56 326 LYS A N 1
ATOM 2536 C CA . LYS A 1 326 ? 39.439 -12.111 -9.812 1.00 59.56 326 LYS A CA 1
ATOM 2537 C C . LYS A 1 326 ? 38.010 -11.853 -10.318 1.00 59.56 326 LYS A C 1
ATOM 2539 O O . LYS A 1 326 ? 37.330 -12.796 -10.705 1.00 59.56 326 LYS A O 1
ATOM 2544 N N . ARG A 1 327 ? 37.552 -10.598 -10.312 1.00 58.09 327 ARG A N 1
ATOM 2545 C CA . ARG A 1 327 ? 36.280 -10.161 -10.889 1.00 58.09 327 ARG A CA 1
ATOM 2546 C C . ARG A 1 327 ? 36.563 -9.467 -12.215 1.00 58.09 327 ARG A C 1
ATOM 2548 O O . ARG A 1 327 ? 37.238 -8.442 -12.241 1.00 58.09 327 ARG A O 1
ATOM 2555 N N . SER A 1 328 ? 36.029 -10.011 -13.303 1.00 58.00 328 SER A N 1
ATOM 2556 C CA . SER A 1 328 ? 36.012 -9.312 -14.583 1.00 58.00 328 SER A CA 1
ATOM 2557 C C . SER A 1 328 ? 35.225 -8.017 -14.441 1.00 58.00 328 SER A C 1
ATOM 2559 O O . SER A 1 328 ? 34.039 -8.055 -14.109 1.00 58.00 328 SER A O 1
ATOM 2561 N N . HIS A 1 329 ? 35.858 -6.875 -14.685 1.00 64.50 329 HIS A N 1
ATOM 2562 C CA . HIS A 1 329 ? 35.114 -5.629 -14.786 1.00 64.50 329 HIS A CA 1
ATOM 2563 C C . HIS A 1 329 ? 34.162 -5.726 -15.985 1.00 64.50 329 HIS A C 1
ATOM 2565 O O . HIS A 1 329 ? 34.568 -6.171 -17.059 1.00 64.50 329 HIS A O 1
ATOM 2571 N N . VAL A 1 330 ? 32.910 -5.297 -15.806 1.00 68.38 330 VAL A N 1
ATOM 2572 C CA . VAL A 1 330 ? 31.894 -5.191 -16.875 1.00 68.38 330 VAL A CA 1
ATOM 2573 C C . VAL A 1 330 ? 32.455 -4.457 -18.104 1.00 68.38 330 VAL A C 1
ATOM 2575 O O . VAL A 1 330 ? 32.150 -4.799 -19.243 1.00 68.38 330 VAL A O 1
ATOM 2578 N N . THR A 1 331 ? 33.368 -3.513 -17.874 1.00 76.50 331 THR A N 1
ATOM 2579 C CA . THR A 1 331 ? 34.073 -2.745 -18.903 1.00 76.50 331 THR A CA 1
ATOM 2580 C C . THR A 1 331 ? 34.990 -3.589 -19.796 1.00 76.50 331 THR A C 1
ATOM 2582 O O . THR A 1 331 ? 35.059 -3.332 -20.993 1.00 76.50 331 THR A O 1
ATOM 2585 N N . CYS A 1 332 ? 35.649 -4.630 -19.273 1.00 88.50 332 CYS A N 1
ATOM 2586 C CA . CYS A 1 332 ? 36.529 -5.494 -20.069 1.00 88.50 332 CYS A CA 1
ATOM 2587 C C . CYS A 1 332 ? 35.748 -6.286 -21.123 1.00 88.50 332 CYS A C 1
ATOM 2589 O O . CYS A 1 332 ? 36.213 -6.444 -22.251 1.00 88.50 332 CYS A O 1
ATOM 2591 N N . THR A 1 333 ? 34.556 -6.772 -20.767 1.00 90.88 333 THR A N 1
ATOM 2592 C CA . THR A 1 333 ? 33.709 -7.556 -21.672 1.00 90.88 333 THR A CA 1
ATOM 2593 C C . THR A 1 333 ? 33.307 -6.733 -22.893 1.00 90.88 333 THR A C 1
ATOM 2595 O O . THR A 1 333 ? 33.474 -7.214 -24.011 1.00 90.88 333 THR A O 1
ATOM 2598 N N . ALA A 1 334 ? 32.873 -5.482 -22.707 1.00 88.56 334 ALA A N 1
ATOM 2599 C CA . ALA A 1 334 ? 32.489 -4.599 -23.810 1.00 88.56 334 ALA A CA 1
ATOM 2600 C C . ALA A 1 334 ? 33.650 -4.349 -24.791 1.00 88.56 334 ALA A C 1
ATOM 2602 O O . ALA A 1 334 ? 33.479 -4.503 -26.000 1.00 88.56 334 ALA A O 1
ATOM 2603 N N . THR A 1 335 ? 34.854 -4.056 -24.281 1.00 92.44 335 THR A N 1
ATOM 2604 C CA . THR A 1 335 ? 36.051 -3.864 -25.119 1.00 92.44 335 THR A CA 1
ATOM 2605 C C . THR A 1 335 ? 36.408 -5.125 -25.907 1.00 92.44 335 THR A C 1
ATOM 2607 O O . THR A 1 335 ? 36.731 -5.046 -27.090 1.00 92.44 335 THR A O 1
ATOM 2610 N N . ILE A 1 336 ? 36.339 -6.301 -25.273 1.00 95.06 336 ILE A N 1
ATOM 2611 C CA . ILE A 1 336 ? 36.635 -7.570 -25.950 1.00 95.06 336 ILE A CA 1
ATOM 2612 C C . ILE A 1 336 ? 35.582 -7.859 -27.026 1.00 95.06 336 ILE A C 1
ATOM 2614 O O . ILE A 1 336 ? 35.950 -8.246 -28.131 1.00 95.06 336 ILE A O 1
ATOM 2618 N N . VAL A 1 337 ? 34.293 -7.655 -26.733 1.00 95.12 337 VAL A N 1
ATOM 2619 C CA . VAL A 1 337 ? 33.198 -7.857 -27.697 1.00 95.12 337 VAL A CA 1
ATOM 2620 C C . VAL A 1 337 ? 33.382 -6.968 -28.924 1.00 95.12 337 VAL A C 1
ATOM 2622 O O . VAL A 1 337 ? 33.292 -7.468 -30.046 1.00 95.12 337 VAL A O 1
ATOM 2625 N N . GLN A 1 338 ? 33.702 -5.688 -28.725 1.00 93.75 338 GLN A N 1
ATOM 2626 C CA . GLN A 1 338 ? 33.963 -4.750 -29.816 1.00 93.75 338 GLN A CA 1
ATOM 2627 C C . GLN A 1 338 ? 35.128 -5.223 -30.701 1.00 93.75 338 GLN A C 1
ATOM 2629 O O . GLN A 1 338 ? 34.965 -5.366 -31.911 1.00 93.75 338 GLN A O 1
ATOM 2634 N N . ALA A 1 339 ? 36.255 -5.601 -30.090 1.00 95.19 339 ALA A N 1
ATOM 2635 C CA . ALA A 1 339 ? 37.425 -6.096 -30.815 1.00 95.19 339 ALA A CA 1
ATOM 2636 C C . ALA A 1 339 ? 37.177 -7.419 -31.567 1.00 95.19 339 ALA A C 1
ATOM 2638 O O . ALA A 1 339 ? 37.893 -7.737 -32.516 1.00 95.19 339 ALA A O 1
ATOM 2639 N N . VAL A 1 340 ? 36.212 -8.241 -31.138 1.00 96.50 340 VAL A N 1
ATOM 2640 C CA . VAL A 1 340 ? 35.819 -9.439 -31.897 1.00 96.50 340 VAL A CA 1
ATOM 2641 C C . VAL A 1 340 ? 34.902 -9.067 -33.062 1.00 96.50 340 VAL A C 1
ATOM 2643 O O . VAL A 1 340 ? 35.100 -9.597 -34.152 1.00 96.50 340 VAL A O 1
ATOM 2646 N N . ARG A 1 341 ? 33.946 -8.145 -32.875 1.00 94.31 341 ARG A N 1
ATOM 2647 C CA . ARG A 1 341 ? 33.052 -7.677 -33.952 1.00 94.31 341 ARG A CA 1
ATOM 2648 C C . ARG A 1 341 ? 33.835 -7.060 -35.109 1.00 94.31 341 ARG A C 1
ATOM 2650 O O . ARG A 1 341 ? 33.618 -7.459 -36.246 1.00 94.31 341 ARG A O 1
ATOM 2657 N N . GLU A 1 342 ? 34.802 -6.193 -34.817 1.00 94.31 342 GLU A N 1
ATOM 2658 C CA . GLU A 1 342 ? 35.685 -5.575 -35.824 1.00 94.31 342 GLU A CA 1
ATOM 2659 C C . GLU A 1 342 ? 36.464 -6.608 -36.651 1.00 94.31 342 GLU A C 1
ATOM 2661 O O . GLU A 1 342 ? 36.727 -6.401 -37.828 1.00 94.31 342 GLU A O 1
ATOM 2666 N N . ARG A 1 343 ? 36.812 -7.757 -36.059 1.00 93.81 343 ARG A N 1
ATOM 2667 C CA . ARG A 1 343 ? 37.556 -8.830 -36.745 1.00 93.81 343 ARG A CA 1
ATOM 2668 C C . ARG A 1 343 ? 36.682 -9.798 -37.524 1.00 93.81 343 ARG A C 1
ATOM 2670 O O . ARG A 1 343 ? 37.203 -10.545 -38.349 1.00 93.81 343 ARG A O 1
ATOM 2677 N N . LEU A 1 344 ? 35.401 -9.865 -37.181 1.00 91.88 344 LEU A N 1
ATOM 2678 C CA . LEU A 1 344 ? 34.418 -10.690 -37.875 1.00 91.88 344 LEU A CA 1
ATOM 2679 C C . LEU A 1 344 ? 33.736 -9.931 -39.009 1.00 91.88 344 LEU A C 1
ATOM 2681 O O . LEU A 1 344 ? 33.119 -10.577 -39.852 1.00 91.88 344 LEU A O 1
ATOM 2685 N N . GLN A 1 345 ? 33.846 -8.599 -39.044 1.00 89.81 345 GLN A N 1
ATOM 2686 C CA . GLN A 1 345 ? 33.432 -7.833 -40.209 1.00 89.81 345 GLN A CA 1
ATOM 2687 C C . GLN A 1 345 ? 34.241 -8.312 -41.425 1.00 89.81 345 GLN A C 1
ATOM 2689 O O . GLN A 1 345 ? 35.475 -8.304 -41.375 1.00 89.81 345 GLN A O 1
ATOM 2694 N N . PRO A 1 346 ? 33.574 -8.788 -42.490 1.00 74.12 346 PRO A N 1
ATOM 2695 C CA . PRO A 1 346 ? 34.263 -9.163 -43.711 1.00 74.12 346 PRO A CA 1
ATOM 2696 C C . PRO A 1 346 ? 35.009 -7.936 -44.241 1.00 74.12 346 PRO A C 1
ATOM 2698 O O . PRO A 1 346 ? 34.462 -6.835 -44.282 1.00 74.12 346 PRO A O 1
ATOM 2701 N N . LEU A 1 347 ? 36.274 -8.129 -44.618 1.00 60.59 347 LEU A N 1
ATOM 2702 C CA . LEU A 1 347 ? 37.103 -7.140 -45.312 1.00 60.59 347 LEU A CA 1
ATOM 2703 C C . LEU A 1 347 ? 36.586 -6.951 -46.752 1.00 60.59 347 LEU A C 1
ATOM 2705 O O . LEU A 1 347 ? 37.316 -7.158 -47.711 1.00 60.59 347 LEU A O 1
ATOM 2709 N N . ASP A 1 348 ? 35.320 -6.571 -46.903 1.00 48.62 348 ASP A N 1
ATOM 2710 C CA . ASP A 1 348 ? 34.689 -6.232 -48.180 1.00 48.62 348 ASP A CA 1
ATOM 2711 C C . ASP A 1 348 ? 34.745 -4.716 -48.409 1.00 48.62 348 ASP A C 1
ATOM 2713 O O . ASP A 1 348 ? 33.761 -4.071 -48.766 1.00 48.62 348 ASP A O 1
ATOM 2717 N N . GLN A 1 349 ? 35.922 -4.121 -48.203 1.00 48.25 349 GLN A N 1
ATOM 2718 C CA . GLN A 1 349 ? 36.235 -2.826 -48.800 1.00 48.25 349 GLN A CA 1
ATOM 2719 C C . GLN A 1 349 ? 37.288 -3.035 -49.892 1.00 48.25 349 GLN A C 1
ATOM 2721 O O . GLN A 1 349 ? 38.457 -3.273 -49.574 1.00 48.25 349 GLN A O 1
ATOM 2726 N N . PRO A 1 350 ? 36.910 -2.966 -51.184 1.00 46.53 350 PRO A N 1
ATOM 2727 C CA . PRO A 1 350 ? 37.888 -2.906 -52.254 1.00 46.53 350 PRO A CA 1
ATOM 2728 C C . PRO A 1 350 ? 38.682 -1.604 -52.113 1.00 46.53 350 PRO A C 1
ATOM 2730 O O . PRO A 1 350 ? 38.141 -0.505 -52.200 1.00 46.53 350 PRO A O 1
ATOM 2733 N N . SER A 1 351 ? 39.982 -1.748 -51.870 1.00 39.16 351 SER A N 1
ATOM 2734 C CA . SER A 1 351 ? 40.949 -0.653 -51.868 1.00 39.16 351 SER A CA 1
ATOM 2735 C C . SER A 1 351 ? 40.872 0.093 -53.214 1.00 39.16 351 SER A C 1
ATOM 2737 O O . SER A 1 351 ? 41.105 -0.543 -54.246 1.00 39.16 351 SER A O 1
ATOM 2739 N N . PRO A 1 352 ? 40.556 1.403 -53.263 1.00 47.31 352 PRO A N 1
ATOM 2740 C CA . PRO A 1 352 ? 40.520 2.126 -54.526 1.00 47.31 352 PRO A CA 1
ATOM 2741 C C . PRO A 1 352 ? 41.944 2.265 -55.069 1.00 47.31 352 PRO A C 1
ATOM 2743 O O . PRO A 1 352 ? 42.839 2.825 -54.432 1.00 47.31 352 PRO A O 1
ATOM 2746 N N . ALA A 1 353 ? 42.151 1.685 -56.247 1.00 43.09 353 ALA A N 1
ATOM 2747 C CA . ALA A 1 353 ? 43.388 1.746 -56.996 1.00 43.09 353 ALA A CA 1
ATOM 2748 C C . ALA A 1 353 ? 43.626 3.157 -57.561 1.00 43.09 353 ALA A C 1
ATOM 2750 O O . ALA A 1 353 ? 42.732 3.757 -58.146 1.00 43.09 353 ALA A O 1
ATOM 2751 N N . GLY A 1 354 ? 44.864 3.621 -57.378 1.00 43.47 354 GLY A N 1
ATOM 2752 C CA . GLY A 1 354 ? 45.652 4.549 -58.196 1.00 43.47 354 GLY A CA 1
ATOM 2753 C C . GLY A 1 354 ? 44.966 5.644 -59.020 1.00 43.47 354 GLY A C 1
ATOM 2754 O O . GLY A 1 354 ? 44.266 5.382 -59.993 1.00 43.47 354 GLY A O 1
ATOM 2755 N N . THR A 1 355 ? 45.372 6.890 -58.775 1.00 36.72 355 THR A N 1
ATOM 2756 C CA . THR A 1 355 ? 45.364 7.943 -59.801 1.00 36.72 355 THR A CA 1
ATOM 2757 C C . THR A 1 355 ? 46.761 8.572 -59.878 1.00 36.72 355 THR A C 1
ATOM 2759 O O . THR A 1 355 ? 47.338 8.871 -58.829 1.00 36.72 355 THR A O 1
ATOM 2762 N N . PRO A 1 356 ? 47.351 8.711 -61.082 1.00 49.59 356 PRO A N 1
ATOM 2763 C CA . PRO A 1 356 ? 48.721 9.166 -61.257 1.00 49.59 356 PRO A CA 1
ATOM 2764 C C . PRO A 1 356 ? 48.845 10.693 -61.290 1.00 49.59 356 PRO A C 1
ATOM 2766 O O . PRO A 1 356 ? 47.913 11.435 -61.585 1.00 49.59 356 PRO A O 1
ATOM 2769 N N . ILE A 1 357 ? 50.071 11.114 -61.003 1.00 49.09 357 ILE A N 1
ATOM 2770 C CA . ILE A 1 357 ? 50.616 12.469 -60.983 1.00 49.09 357 ILE A CA 1
ATOM 2771 C C . ILE A 1 357 ? 50.589 13.093 -62.387 1.00 49.09 357 ILE A C 1
ATOM 2773 O O . ILE A 1 357 ? 51.116 12.502 -63.329 1.00 49.09 357 ILE A O 1
ATOM 2777 N N . THR A 1 358 ? 50.096 14.328 -62.529 1.00 36.72 358 THR A N 1
ATOM 2778 C CA . THR A 1 358 ? 50.568 15.276 -63.560 1.00 36.72 358 THR A CA 1
ATOM 2779 C C . THR A 1 358 ? 50.422 16.721 -63.063 1.00 36.72 358 THR A C 1
ATOM 2781 O O . THR A 1 358 ? 49.529 17.038 -62.285 1.00 36.72 358 THR A O 1
ATOM 2784 N N . ALA A 1 359 ? 51.391 17.545 -63.453 1.00 35.00 359 ALA A N 1
ATOM 2785 C CA . ALA A 1 359 ? 51.817 18.816 -62.870 1.00 35.00 359 ALA A CA 1
ATOM 2786 C C . ALA A 1 359 ? 51.130 20.066 -63.531 1.00 35.00 359 ALA A C 1
ATOM 2788 O O . ALA A 1 359 ? 50.275 19.872 -64.392 1.00 35.00 359 ALA A O 1
ATOM 2789 N N . PRO A 1 360 ? 51.469 21.317 -63.118 1.00 59.38 360 PRO A N 1
ATOM 2790 C CA . PRO A 1 360 ? 50.661 22.571 -63.131 1.00 59.38 360 PRO A CA 1
ATOM 2791 C C . PRO A 1 360 ? 50.818 23.372 -64.466 1.00 59.38 360 PRO A C 1
ATOM 2793 O O . PRO A 1 360 ? 51.369 22.762 -65.383 1.00 59.38 360 PRO A O 1
ATOM 2796 N N . PRO A 1 361 ? 50.449 24.682 -64.661 1.00 54.47 361 PRO A N 1
ATOM 2797 C CA . PRO A 1 361 ? 50.102 25.785 -63.723 1.00 54.47 361 PRO A CA 1
ATOM 2798 C C . PRO A 1 361 ? 48.993 26.783 -64.184 1.00 54.47 361 PRO A C 1
ATOM 2800 O O . PRO A 1 361 ? 48.373 26.580 -65.221 1.00 54.47 361 PRO A O 1
ATOM 2803 N N . VAL A 1 362 ? 48.749 27.861 -63.409 1.00 35.72 362 VAL A N 1
ATOM 2804 C CA . VAL A 1 362 ? 48.718 29.301 -63.818 1.00 35.72 362 VAL A CA 1
ATOM 2805 C C . VAL A 1 362 ? 47.924 30.175 -62.814 1.00 35.72 362 VAL A C 1
ATOM 2807 O O . VAL A 1 362 ? 46.894 29.770 -62.280 1.00 35.72 362 VAL A O 1
ATOM 2810 N N . ASP A 1 363 ? 48.478 31.365 -62.561 1.00 34.53 363 ASP A N 1
ATOM 2811 C CA . ASP A 1 363 ? 48.133 32.423 -61.601 1.00 34.53 363 ASP A CA 1
ATOM 2812 C C . ASP A 1 363 ? 46.800 33.191 -61.818 1.00 34.53 363 ASP A C 1
ATOM 2814 O O . ASP A 1 363 ? 46.364 33.381 -62.949 1.00 34.53 363 ASP A O 1
ATOM 2818 N N . LEU A 1 364 ? 46.225 33.640 -60.679 1.00 38.62 364 LEU A N 1
ATOM 2819 C CA . LEU A 1 364 ? 45.548 34.913 -60.267 1.00 38.62 364 LEU A CA 1
ATOM 2820 C C . LEU A 1 364 ? 45.199 36.019 -61.316 1.00 38.62 364 LEU A C 1
ATOM 2822 O O . LEU A 1 364 ? 45.799 36.017 -62.383 1.00 38.62 364 LEU A O 1
ATOM 2826 N N . PRO A 1 365 ? 44.394 37.092 -61.018 1.00 51.50 365 PRO A N 1
ATOM 2827 C CA . PRO A 1 365 ? 43.695 37.512 -59.773 1.00 51.50 365 PRO A CA 1
ATOM 2828 C C . PRO A 1 365 ? 42.238 38.050 -59.972 1.00 51.50 365 PRO A C 1
ATOM 2830 O O . PRO A 1 365 ? 41.770 38.222 -61.092 1.00 51.50 365 PRO A O 1
ATOM 2833 N N . GLY A 1 366 ? 41.554 38.460 -58.886 1.00 33.28 366 GLY A N 1
ATOM 2834 C CA . GLY A 1 366 ? 40.515 39.512 -58.966 1.00 33.28 366 GLY A CA 1
ATOM 2835 C C . GLY A 1 366 ? 39.341 39.411 -57.972 1.00 33.28 366 GLY A C 1
ATOM 2836 O O . GLY A 1 366 ? 38.653 38.398 -57.995 1.00 33.28 366 GLY A O 1
ATOM 2837 N N . PRO A 1 367 ? 39.076 40.428 -57.119 1.00 58.41 367 PRO A N 1
ATOM 2838 C CA . PRO A 1 367 ? 38.111 40.359 -56.016 1.00 58.41 367 PRO A CA 1
ATOM 2839 C C . PRO A 1 367 ? 36.790 41.120 -56.279 1.00 58.41 367 PRO A C 1
ATOM 2841 O O . PRO A 1 367 ? 36.611 41.766 -57.309 1.00 58.41 367 PRO A O 1
ATOM 2844 N N . THR A 1 368 ? 35.947 41.151 -55.234 1.00 34.62 368 THR A N 1
ATOM 2845 C CA . THR A 1 368 ? 34.800 42.055 -54.963 1.00 34.62 368 THR A CA 1
ATOM 2846 C C . THR A 1 368 ? 33.489 41.796 -55.705 1.00 34.62 368 THR A C 1
ATOM 2848 O O . THR A 1 368 ? 33.385 42.109 -56.882 1.00 34.62 368 THR A O 1
ATOM 2851 N N . THR A 1 369 ? 32.443 41.369 -54.977 1.00 32.50 369 THR A N 1
ATOM 2852 C CA . THR A 1 369 ? 31.193 42.138 -54.722 1.00 32.50 369 THR A CA 1
ATOM 2853 C C . THR A 1 369 ? 30.146 41.301 -53.954 1.00 32.50 369 THR A C 1
ATOM 2855 O O . THR A 1 369 ? 29.778 40.210 -54.364 1.00 32.50 369 THR A O 1
ATOM 2858 N N . THR A 1 370 ? 29.655 41.823 -52.824 1.00 37.91 370 THR A N 1
ATOM 2859 C CA . THR A 1 370 ? 28.272 41.645 -52.306 1.00 37.91 370 THR A CA 1
ATOM 2860 C C . THR A 1 370 ? 27.273 42.296 -53.289 1.00 37.91 370 THR A C 1
ATOM 2862 O O . THR A 1 370 ? 27.747 43.159 -54.033 1.00 37.91 370 THR A O 1
ATOM 2865 N N . PRO A 1 371 ? 25.932 42.050 -53.307 1.00 52.97 371 PRO A N 1
ATOM 2866 C CA . PRO A 1 371 ? 24.993 41.519 -52.282 1.00 52.97 371 PRO A CA 1
ATOM 2867 C C . PRO A 1 371 ? 23.905 40.592 -52.943 1.00 52.97 371 PRO A C 1
ATOM 2869 O O . PRO A 1 371 ? 24.261 39.929 -53.911 1.00 52.97 371 PRO A O 1
ATOM 2872 N N . PRO A 1 372 ? 22.581 40.610 -52.635 1.00 49.53 372 PRO A N 1
ATOM 2873 C CA . PRO A 1 372 ? 21.801 40.571 -51.390 1.00 49.53 372 PRO A CA 1
ATOM 2874 C C . PRO A 1 372 ? 20.907 39.298 -51.280 1.00 49.53 372 PRO A C 1
ATOM 2876 O O . PRO A 1 372 ? 20.892 38.426 -52.139 1.00 49.53 372 PRO A O 1
ATOM 2879 N N . VAL A 1 373 ? 20.151 39.246 -50.181 1.00 46.22 373 VAL A N 1
ATOM 2880 C CA . VAL A 1 373 ? 18.935 38.457 -49.902 1.00 46.22 373 VAL A CA 1
ATOM 2881 C C . VAL A 1 373 ? 18.113 38.087 -51.147 1.00 46.22 373 VAL A C 1
ATOM 2883 O O . VAL A 1 373 ? 17.634 38.991 -51.826 1.00 46.22 373 VAL A O 1
ATOM 2886 N N . ASP A 1 374 ? 17.829 36.792 -51.343 1.00 30.70 374 ASP A N 1
ATOM 2887 C CA . ASP A 1 374 ? 16.490 36.376 -51.765 1.00 30.70 374 ASP A CA 1
ATOM 2888 C C . ASP A 1 374 ? 16.124 34.949 -51.330 1.00 30.70 374 ASP A C 1
ATOM 2890 O O . ASP A 1 374 ? 16.926 34.015 -51.316 1.00 30.70 374 ASP A O 1
ATOM 2894 N N . THR A 1 375 ? 14.868 34.845 -50.928 1.00 42.94 375 THR A N 1
ATOM 2895 C CA . THR A 1 375 ? 14.104 33.673 -50.508 1.00 42.94 375 THR A CA 1
ATOM 2896 C C . THR A 1 375 ? 13.906 32.676 -51.650 1.00 42.94 375 THR A C 1
ATOM 2898 O O . THR A 1 375 ? 13.344 33.021 -52.685 1.00 42.94 375 THR A O 1
ATOM 2901 N N . GLY A 1 376 ? 14.268 31.410 -51.429 1.00 28.88 376 GLY A N 1
ATOM 2902 C CA . GLY A 1 376 ? 13.951 30.313 -52.343 1.00 28.88 376 GLY A CA 1
ATOM 2903 C C . GLY A 1 376 ? 13.945 28.968 -51.627 1.00 28.88 376 GLY A C 1
ATOM 2904 O O . GLY A 1 376 ? 14.993 28.441 -51.271 1.00 28.88 376 GLY A O 1
ATOM 2905 N N . CYS A 1 377 ? 12.749 28.425 -51.405 1.00 35.62 377 CYS A N 1
ATOM 2906 C CA . CYS A 1 377 ? 12.537 27.036 -51.024 1.00 35.62 377 CYS A CA 1
ATOM 2907 C C . CYS A 1 377 ? 13.050 26.105 -52.129 1.00 35.62 377 CYS A C 1
ATOM 2909 O O . CYS A 1 377 ? 12.537 26.147 -53.244 1.00 35.62 377 CYS A O 1
ATOM 2911 N N . THR A 1 378 ? 13.966 25.205 -51.783 1.00 30.80 378 THR A N 1
ATOM 2912 C CA . THR A 1 378 ? 14.116 23.912 -52.458 1.00 30.80 378 THR A CA 1
ATOM 2913 C C . THR A 1 378 ? 14.402 22.849 -51.409 1.00 30.80 378 THR A C 1
ATOM 2915 O O . THR A 1 378 ? 15.439 22.862 -50.749 1.00 30.80 378 THR A O 1
ATOM 2918 N N . GLU A 1 379 ? 13.428 21.960 -51.250 1.00 42.00 379 GLU A N 1
ATOM 2919 C CA . GLU A 1 379 ? 13.572 20.643 -50.649 1.00 42.00 379 GLU A CA 1
ATOM 2920 C C . GLU A 1 379 ? 14.598 19.837 -51.455 1.00 42.00 379 GLU A C 1
ATOM 2922 O O . GLU A 1 379 ? 14.437 19.700 -52.666 1.00 42.00 379 GLU A O 1
ATOM 2927 N N . ALA A 1 380 ? 15.642 19.339 -50.792 1.00 39.53 380 ALA A N 1
ATOM 2928 C CA . ALA A 1 380 ? 16.267 18.027 -50.997 1.00 39.53 380 ALA A CA 1
ATOM 2929 C C . ALA A 1 380 ? 17.634 17.984 -50.292 1.00 39.53 380 ALA A C 1
ATOM 2931 O O . ALA A 1 380 ? 18.416 18.927 -50.357 1.00 39.53 380 ALA A O 1
ATOM 2932 N N . ASP A 1 381 ? 17.900 16.844 -49.657 1.00 37.66 381 ASP A N 1
ATOM 2933 C CA . ASP A 1 381 ? 19.215 16.352 -49.238 1.00 37.66 381 ASP A CA 1
ATOM 2934 C C . ASP A 1 381 ? 19.898 17.022 -48.037 1.00 37.66 381 ASP A C 1
ATOM 2936 O O . ASP A 1 381 ? 20.962 17.632 -48.124 1.00 37.66 381 ASP A O 1
ATOM 2940 N N . ALA A 1 382 ? 19.355 16.737 -46.851 1.00 34.12 382 ALA A N 1
ATOM 2941 C CA . ALA A 1 382 ? 20.169 16.574 -45.649 1.00 34.12 382 ALA A CA 1
ATOM 2942 C C . ALA A 1 382 ? 20.131 15.100 -45.222 1.00 34.12 382 ALA A C 1
ATOM 2944 O O . ALA A 1 382 ? 19.275 14.669 -44.446 1.00 34.12 382 ALA A O 1
ATOM 2945 N N . ALA A 1 383 ? 21.072 14.322 -45.764 1.00 36.19 383 ALA A N 1
ATOM 2946 C CA . ALA A 1 383 ? 21.432 13.014 -45.242 1.00 36.19 383 ALA A CA 1
ATOM 2947 C C . ALA A 1 383 ? 21.783 13.169 -43.756 1.00 36.19 383 ALA A C 1
ATOM 2949 O O . ALA A 1 383 ? 22.773 13.798 -43.383 1.00 36.19 383 ALA A O 1
ATOM 2950 N N . THR A 1 384 ? 20.898 12.646 -42.915 1.00 36.88 384 THR A N 1
ATOM 2951 C CA . THR A 1 384 ? 21.059 12.598 -41.468 1.00 36.88 384 THR A CA 1
ATOM 2952 C C . THR A 1 384 ? 22.174 11.609 -41.160 1.00 36.88 384 THR A C 1
ATOM 2954 O O . THR A 1 384 ? 22.055 10.431 -41.483 1.00 36.88 384 THR A O 1
ATOM 2957 N N . ASP A 1 385 ? 23.256 12.096 -40.563 1.00 35.75 385 ASP A N 1
ATOM 2958 C CA . ASP A 1 385 ? 24.315 11.283 -39.970 1.00 35.75 385 ASP A CA 1
ATOM 2959 C C . ASP A 1 385 ? 23.731 10.508 -38.767 1.00 35.75 385 ASP A C 1
ATOM 2961 O O . ASP A 1 385 ? 23.345 11.131 -37.772 1.00 35.75 385 ASP A O 1
ATOM 2965 N N . PRO A 1 386 ? 23.585 9.169 -38.823 1.00 43.03 386 PRO A N 1
ATOM 2966 C CA . PRO A 1 386 ? 23.024 8.387 -37.734 1.00 43.03 386 PRO A CA 1
ATOM 2967 C C . PRO A 1 386 ? 24.164 7.930 -36.821 1.00 43.03 386 PRO A C 1
ATOM 2969 O O . PRO A 1 386 ? 24.523 6.753 -36.789 1.00 43.03 386 PRO A O 1
ATOM 2972 N N . SER A 1 387 ? 24.781 8.861 -36.094 1.00 42.59 387 SER A N 1
ATOM 2973 C CA . SER A 1 387 ? 25.856 8.507 -35.161 1.00 42.59 387 SER A CA 1
ATOM 2974 C C . SER A 1 387 ? 25.900 9.363 -33.889 1.00 42.59 387 SER A C 1
ATOM 2976 O O . SER A 1 387 ? 26.955 9.746 -33.394 1.00 42.59 387 SER A O 1
ATOM 2978 N N . THR A 1 388 ? 24.739 9.545 -33.259 1.00 37.50 388 THR A N 1
ATOM 2979 C CA . THR A 1 388 ? 24.630 9.814 -31.815 1.00 37.50 388 THR A CA 1
ATOM 2980 C C . THR A 1 388 ? 23.562 8.907 -31.214 1.00 37.50 388 THR A C 1
ATOM 2982 O O . THR A 1 388 ? 22.369 9.187 -31.253 1.00 37.50 388 THR A O 1
ATOM 2985 N N . VAL A 1 389 ? 23.995 7.771 -30.667 1.00 36.19 389 VAL A N 1
ATOM 2986 C CA . VAL A 1 389 ? 23.123 6.856 -29.923 1.00 36.19 389 VAL A CA 1
ATOM 2987 C C . VAL A 1 389 ? 22.702 7.554 -28.626 1.00 36.19 389 VAL A C 1
ATOM 2989 O O . VAL A 1 389 ? 23.461 7.594 -27.657 1.00 36.19 389 VAL A O 1
ATOM 2992 N N . SER A 1 390 ? 21.502 8.138 -28.630 1.00 39.25 390 SER A N 1
ATOM 2993 C CA . SER A 1 390 ? 20.765 8.488 -27.415 1.00 39.25 390 SER A CA 1
ATOM 2994 C C . SER A 1 390 ? 20.481 7.204 -26.632 1.00 39.25 390 SER A C 1
ATOM 2996 O O . SER A 1 390 ? 20.137 6.180 -27.215 1.00 39.25 390 SER A O 1
ATOM 2998 N N . ALA A 1 391 ? 20.619 7.233 -25.305 1.00 58.38 391 ALA A N 1
ATOM 2999 C CA . ALA A 1 391 ? 20.292 6.084 -24.455 1.00 58.38 391 ALA A CA 1
ATOM 3000 C C . ALA A 1 391 ? 18.775 5.810 -24.368 1.00 58.38 391 ALA A C 1
ATOM 3002 O O . ALA A 1 391 ? 18.374 4.770 -23.851 1.00 58.38 391 ALA A O 1
ATOM 3003 N N . CYS A 1 392 ? 17.935 6.716 -24.878 1.00 72.56 392 CYS A N 1
ATOM 3004 C CA . CYS A 1 392 ? 16.505 6.491 -25.033 1.00 72.56 392 CYS A CA 1
ATOM 3005 C C . CYS A 1 392 ? 16.028 6.985 -26.412 1.00 72.56 392 CYS A C 1
ATOM 3007 O O . CYS A 1 392 ? 16.259 8.140 -26.773 1.00 72.56 392 CYS A O 1
ATOM 3009 N N . ASP A 1 393 ? 15.332 6.134 -27.171 1.00 80.69 393 ASP A N 1
ATOM 3010 C CA . ASP A 1 393 ? 14.840 6.415 -28.536 1.00 80.69 393 ASP A CA 1
ATOM 3011 C C . ASP A 1 393 ? 13.576 7.310 -28.565 1.00 80.69 393 ASP A C 1
ATOM 3013 O O . ASP A 1 393 ? 12.806 7.309 -29.526 1.00 80.69 393 ASP A O 1
ATOM 3017 N N . HIS A 1 394 ? 13.309 8.064 -27.496 1.00 82.81 394 HIS A N 1
ATOM 3018 C CA . HIS A 1 394 ? 12.075 8.839 -27.355 1.00 82.81 394 HIS A CA 1
ATOM 3019 C C . HIS A 1 394 ? 12.213 10.273 -27.890 1.00 82.81 394 HIS A C 1
ATOM 3021 O O . HIS A 1 394 ? 13.275 10.883 -27.748 1.00 82.81 394 HIS A O 1
ATOM 3027 N N . PRO A 1 395 ? 11.131 10.867 -28.429 1.00 84.94 395 PRO A N 1
ATOM 3028 C CA . PRO A 1 395 ? 11.123 12.271 -28.826 1.00 84.94 395 PRO A CA 1
ATOM 3029 C C . PRO A 1 395 ? 11.443 13.199 -27.645 1.00 84.94 395 PRO A C 1
ATOM 3031 O O . PRO A 1 395 ? 10.860 13.070 -26.569 1.00 84.94 395 PRO A O 1
ATOM 3034 N N . ARG A 1 396 ? 12.302 14.205 -27.859 1.00 85.19 396 ARG A N 1
ATOM 3035 C CA . ARG A 1 396 ? 12.623 15.243 -26.851 1.00 85.19 396 ARG A CA 1
ATOM 3036 C C . ARG A 1 396 ? 11.412 16.079 -26.425 1.00 85.19 396 ARG A C 1
ATOM 3038 O O . ARG A 1 396 ? 11.423 16.707 -25.369 1.00 85.19 396 ARG A O 1
ATOM 3045 N N . ASP A 1 397 ? 10.381 16.081 -27.262 1.00 88.38 397 ASP A N 1
ATOM 3046 C CA . ASP A 1 397 ? 9.158 16.858 -27.100 1.00 88.38 397 ASP A CA 1
ATOM 3047 C C . ASP A 1 397 ? 8.214 16.333 -26.015 1.00 88.38 397 ASP A C 1
ATOM 3049 O O . ASP A 1 397 ? 7.261 17.022 -25.646 1.00 88.38 397 ASP A O 1
ATOM 3053 N N . THR A 1 398 ? 8.473 15.147 -25.463 1.00 90.94 398 THR A N 1
ATOM 3054 C CA . THR A 1 398 ? 7.705 14.648 -24.323 1.00 90.94 398 THR A CA 1
ATOM 3055 C C . THR A 1 398 ? 8.036 15.439 -23.053 1.00 90.94 398 THR A C 1
ATOM 3057 O O . THR A 1 398 ? 9.160 15.907 -22.858 1.00 90.94 398 THR A O 1
ATOM 3060 N N . PHE A 1 399 ? 7.053 15.595 -22.157 1.00 92.44 399 PHE A N 1
ATOM 3061 C CA . PHE A 1 399 ? 7.270 16.242 -20.855 1.00 92.44 399 PHE A CA 1
ATOM 3062 C C . PHE A 1 399 ? 8.322 15.493 -20.021 1.00 92.44 399 PHE A C 1
ATOM 3064 O O . PHE A 1 399 ? 9.207 16.113 -19.428 1.00 92.44 399 PHE A O 1
ATOM 3071 N N . LEU A 1 400 ? 8.234 14.160 -20.042 1.00 92.62 400 LEU A N 1
ATOM 3072 C CA . LEU A 1 400 ? 9.078 13.199 -19.338 1.00 92.62 400 LEU A CA 1
ATOM 3073 C C . LEU A 1 400 ? 9.474 12.045 -20.253 1.00 92.62 400 LEU A C 1
ATOM 3075 O O . LEU A 1 400 ? 8.833 11.817 -21.283 1.00 92.62 400 LEU A O 1
ATOM 3079 N N . CYS A 1 401 ? 10.486 11.283 -19.841 1.00 92.00 401 CYS A N 1
ATOM 3080 C CA . CYS A 1 401 ? 10.825 10.025 -20.490 1.00 92.00 401 CYS A CA 1
ATOM 3081 C C . CYS A 1 401 ? 9.623 9.056 -20.439 1.00 92.00 401 CYS A C 1
ATOM 3083 O O . CYS A 1 401 ? 9.141 8.747 -19.344 1.00 92.00 401 CYS A O 1
ATOM 3085 N N . PRO A 1 402 ? 9.132 8.546 -21.585 1.00 88.00 402 PRO A N 1
ATOM 3086 C CA . PRO A 1 402 ? 8.051 7.562 -21.623 1.00 88.00 402 PRO A CA 1
ATOM 3087 C C . PRO A 1 402 ? 8.347 6.283 -20.836 1.00 88.00 402 PRO A C 1
ATOM 3089 O O . PRO A 1 402 ? 7.434 5.706 -20.250 1.00 88.00 402 PRO A O 1
ATOM 3092 N N . ASP A 1 403 ? 9.606 5.847 -20.777 1.00 85.62 403 ASP A N 1
ATOM 3093 C CA . ASP A 1 403 ? 9.986 4.685 -19.969 1.00 85.62 403 ASP A CA 1
ATOM 3094 C C . ASP A 1 403 ? 9.887 4.976 -18.474 1.00 85.62 403 ASP A C 1
ATOM 3096 O O . ASP A 1 403 ? 9.351 4.160 -17.726 1.00 85.62 403 ASP A O 1
ATOM 3100 N N . LEU A 1 404 ? 10.277 6.179 -18.050 1.00 85.25 404 LEU A N 1
ATOM 3101 C CA . LEU A 1 404 ? 10.080 6.619 -16.673 1.00 85.25 404 LEU A CA 1
ATOM 3102 C C . LEU A 1 404 ? 8.585 6.711 -16.322 1.00 85.25 404 LEU A C 1
ATOM 3104 O O . LEU A 1 404 ? 8.184 6.302 -15.236 1.00 85.25 404 LEU A O 1
ATOM 3108 N N . LEU A 1 405 ? 7.736 7.179 -17.246 1.00 82.00 405 LEU A N 1
ATOM 3109 C CA . LEU A 1 405 ? 6.278 7.205 -17.054 1.00 82.00 405 LEU A CA 1
ATOM 3110 C C . LEU A 1 405 ? 5.682 5.807 -16.846 1.00 82.00 405 LEU A C 1
ATOM 3112 O O . LEU A 1 405 ? 4.782 5.659 -16.024 1.00 82.00 405 LEU A O 1
ATOM 3116 N N . LYS A 1 406 ? 6.206 4.772 -17.517 1.00 79.06 406 LYS A N 1
ATOM 3117 C CA . LYS A 1 406 ? 5.806 3.372 -17.263 1.00 79.06 406 LYS A CA 1
ATOM 3118 C C . LYS A 1 406 ? 6.211 2.905 -15.866 1.00 79.06 406 LYS A C 1
ATOM 3120 O O . LYS A 1 406 ? 5.604 1.988 -15.311 1.00 79.06 406 LYS A O 1
ATOM 3125 N N . GLU A 1 407 ? 7.252 3.500 -15.289 1.00 77.81 407 GLU A N 1
ATOM 3126 C CA . GLU A 1 407 ? 7.700 3.157 -13.947 1.00 77.81 407 GLU A CA 1
ATOM 3127 C C . GLU A 1 407 ? 6.912 3.848 -12.835 1.00 77.81 407 GLU A C 1
ATOM 3129 O O . GLU A 1 407 ? 6.843 3.303 -11.725 1.00 77.81 407 GLU A O 1
ATOM 3134 N N . ILE A 1 408 ? 6.317 5.004 -13.125 1.00 75.06 408 ILE A N 1
ATOM 3135 C CA . ILE A 1 408 ? 5.520 5.781 -12.181 1.00 75.06 408 ILE A CA 1
ATOM 3136 C C . ILE A 1 408 ? 4.159 5.086 -12.003 1.00 75.06 408 ILE A C 1
ATOM 3138 O O . ILE A 1 408 ? 3.416 4.933 -12.972 1.00 75.06 408 ILE A O 1
ATOM 3142 N N . PRO A 1 409 ? 3.782 4.649 -10.784 1.00 64.00 409 PRO A N 1
ATOM 3143 C CA . PRO A 1 409 ? 2.486 4.020 -10.579 1.00 64.00 409 PRO A CA 1
ATOM 3144 C C . PRO A 1 409 ? 1.378 5.058 -10.790 1.00 64.00 409 PRO A C 1
ATOM 3146 O O . PRO A 1 409 ? 1.175 5.941 -9.953 1.00 64.00 409 PRO A O 1
ATOM 3149 N N . THR A 1 410 ? 0.639 4.928 -11.889 1.00 57.31 410 THR A N 1
ATOM 3150 C CA . THR A 1 410 ? -0.467 5.817 -12.285 1.00 57.31 410 THR A CA 1
ATOM 3151 C C . THR A 1 410 ? -1.592 5.887 -11.250 1.00 57.31 410 THR A C 1
ATOM 3153 O O . THR A 1 410 ? -2.305 6.881 -11.187 1.00 57.31 410 THR A O 1
ATOM 3156 N N . GLU A 1 411 ? -1.736 4.871 -10.390 1.00 54.31 411 GLU A N 1
ATOM 3157 C CA . GLU A 1 411 ? -2.700 4.883 -9.277 1.00 54.31 411 GLU A CA 1
ATOM 3158 C C . GLU A 1 411 ? -2.202 5.657 -8.035 1.00 54.31 411 GLU A C 1
ATOM 3160 O O . GLU A 1 411 ? -3.008 5.999 -7.167 1.00 54.31 411 GLU A O 1
ATOM 3165 N N . LEU A 1 412 ? -0.892 5.922 -7.906 1.00 55.84 412 LEU A N 1
ATOM 3166 C CA . LEU A 1 412 ? -0.288 6.459 -6.675 1.00 55.84 412 LEU A CA 1
ATOM 3167 C C . LEU A 1 412 ? 0.308 7.856 -6.834 1.00 55.84 412 LEU A C 1
ATOM 3169 O O . LEU A 1 412 ? 0.230 8.634 -5.883 1.00 55.84 412 LEU A O 1
ATOM 3173 N N . ALA A 1 413 ? 0.897 8.176 -7.984 1.00 57.12 413 ALA A N 1
ATOM 3174 C CA . ALA A 1 413 ? 1.468 9.487 -8.267 1.00 57.12 413 ALA A CA 1
ATOM 3175 C C . ALA A 1 413 ? 0.416 10.386 -8.915 1.00 57.12 413 ALA A C 1
ATOM 3177 O O . ALA A 1 413 ? -0.039 10.122 -10.023 1.00 57.12 413 ALA A O 1
ATOM 3178 N N . ARG A 1 414 ? 0.013 11.442 -8.205 1.00 65.00 414 ARG A N 1
ATOM 3179 C CA . ARG A 1 414 ? -1.099 12.299 -8.631 1.00 65.00 414 ARG A CA 1
ATOM 3180 C C . ARG A 1 414 ? -0.660 13.582 -9.323 1.00 65.00 414 ARG A C 1
ATOM 3182 O O . ARG A 1 414 ? -1.415 14.155 -10.092 1.00 65.00 414 ARG A O 1
ATOM 3189 N N . MET A 1 415 ? 0.553 14.022 -9.022 1.00 73.50 415 MET A N 1
ATOM 3190 C CA . MET A 1 415 ? 1.226 15.104 -9.722 1.00 73.50 415 MET A CA 1
ATOM 3191 C C . MET A 1 415 ? 2.625 14.649 -10.041 1.00 73.50 415 MET A C 1
ATOM 3193 O O . MET A 1 415 ? 3.308 14.119 -9.156 1.00 73.50 415 MET A O 1
ATOM 3197 N N . VAL A 1 416 ? 3.052 14.917 -11.265 1.00 81.50 416 VAL A N 1
ATOM 3198 C CA . VAL A 1 416 ? 4.436 14.728 -11.657 1.00 81.50 416 VAL A CA 1
ATOM 3199 C C . VAL A 1 416 ? 5.093 16.092 -11.809 1.00 81.50 416 VAL A C 1
ATOM 3201 O O . VAL A 1 416 ? 4.737 16.875 -12.687 1.00 81.50 416 VAL A O 1
ATOM 3204 N N . GLY A 1 417 ? 6.020 16.392 -10.902 1.00 88.62 417 GLY A N 1
ATOM 3205 C CA . GLY A 1 417 ? 6.844 17.592 -10.935 1.00 88.62 417 GLY A CA 1
ATOM 3206 C C . GLY A 1 417 ? 8.241 17.265 -11.441 1.00 88.62 417 GLY A C 1
ATOM 3207 O O . GLY A 1 417 ? 8.907 16.391 -10.889 1.00 88.62 417 GLY A O 1
ATOM 3208 N N . VAL A 1 418 ? 8.710 17.984 -12.455 1.00 90.88 418 VAL A N 1
ATOM 3209 C CA . VAL A 1 418 ? 10.098 17.910 -12.914 1.00 90.88 418 VAL A CA 1
ATOM 3210 C C . VAL A 1 418 ? 10.889 19.025 -12.266 1.00 90.88 418 VAL A C 1
ATOM 3212 O O . VAL A 1 418 ? 10.546 20.199 -12.390 1.00 90.88 418 VAL A O 1
ATOM 3215 N N . VAL A 1 419 ? 11.950 18.651 -11.566 1.00 95.94 419 VAL A N 1
ATOM 3216 C CA . VAL A 1 419 ? 12.833 19.557 -10.840 1.00 95.94 419 VAL A CA 1
ATOM 3217 C C . VAL A 1 419 ? 14.135 19.697 -11.609 1.00 95.94 419 VAL A C 1
ATOM 3219 O O . VAL A 1 419 ? 14.689 18.714 -12.103 1.00 95.94 419 VAL A O 1
ATOM 3222 N N . SER A 1 420 ? 14.663 20.916 -11.660 1.00 97.69 420 SER A N 1
ATOM 3223 C CA . SER A 1 420 ? 16.036 21.163 -12.085 1.00 97.69 420 SER A CA 1
ATOM 3224 C C . SER A 1 420 ? 16.708 22.218 -11.219 1.00 97.69 420 SER A C 1
ATOM 3226 O O . SER A 1 420 ? 16.058 23.112 -10.672 1.00 97.69 420 SER A O 1
ATOM 3228 N N . ILE A 1 421 ? 18.037 22.141 -11.150 1.00 98.00 421 ILE A N 1
ATOM 3229 C CA . ILE A 1 421 ? 18.877 23.163 -10.527 1.00 98.00 421 ILE A CA 1
ATOM 3230 C C . ILE A 1 421 ? 19.871 23.767 -11.527 1.00 98.00 421 ILE A C 1
ATOM 3232 O O . ILE A 1 421 ? 20.115 23.218 -12.607 1.00 98.00 421 ILE A O 1
ATOM 3236 N N . ALA A 1 422 ? 20.444 24.901 -11.138 1.00 97.25 422 ALA A N 1
ATOM 3237 C CA . ALA A 1 422 ? 21.680 25.461 -11.662 1.00 97.25 422 ALA A CA 1
ATOM 3238 C C . ALA A 1 422 ? 22.560 25.813 -10.457 1.00 97.25 422 ALA A C 1
ATOM 3240 O O . ALA A 1 422 ? 22.132 26.588 -9.603 1.00 97.25 422 ALA A O 1
ATOM 3241 N N . PHE A 1 423 ? 23.754 25.230 -10.361 1.00 96.56 423 PHE A N 1
ATOM 3242 C CA . PHE A 1 423 ? 24.603 25.287 -9.167 1.00 96.56 423 PHE A CA 1
ATOM 3243 C C . PHE A 1 423 ? 25.923 26.017 -9.458 1.00 96.56 423 PHE A C 1
ATOM 3245 O O . PHE A 1 423 ? 26.567 25.750 -10.471 1.00 96.56 423 PHE A O 1
ATOM 3252 N N . THR A 1 424 ? 26.338 26.936 -8.580 1.00 94.94 424 THR A N 1
ATOM 3253 C CA . THR A 1 424 ? 27.654 27.599 -8.617 1.00 94.94 424 THR A CA 1
ATOM 3254 C C . THR A 1 424 ? 28.219 27.737 -7.209 1.00 94.94 424 THR A C 1
ATOM 3256 O O . THR A 1 424 ? 27.624 28.449 -6.400 1.00 94.94 424 THR A O 1
ATOM 3259 N N . GLU A 1 425 ? 29.385 27.139 -6.955 1.00 90.88 425 GLU A N 1
ATOM 3260 C CA . GLU A 1 425 ? 30.093 27.162 -5.661 1.00 90.88 425 GLU A CA 1
ATOM 3261 C C . GLU A 1 425 ? 29.195 26.761 -4.481 1.00 90.88 425 GLU A C 1
ATOM 3263 O O . GLU A 1 425 ? 29.049 25.574 -4.229 1.00 90.88 425 GLU A O 1
ATOM 3268 N N . GLU A 1 426 ? 28.576 27.720 -3.788 1.00 93.06 426 GLU A N 1
ATOM 3269 C CA . GLU A 1 426 ? 27.695 27.485 -2.631 1.00 93.06 426 GLU A CA 1
ATOM 3270 C C . GLU A 1 426 ? 26.244 27.926 -2.870 1.00 93.06 426 GLU A C 1
ATOM 3272 O O . GLU A 1 426 ? 25.389 27.782 -1.998 1.00 93.06 426 GLU A O 1
ATOM 3277 N N . ARG A 1 427 ? 25.941 28.507 -4.036 1.00 96.00 427 ARG A N 1
ATOM 3278 C CA . ARG A 1 427 ? 24.614 29.039 -4.377 1.00 96.00 427 ARG A CA 1
ATOM 3279 C C . ARG A 1 427 ? 24.010 28.268 -5.530 1.00 96.00 427 ARG A C 1
ATOM 3281 O O . ARG A 1 427 ? 24.692 27.952 -6.503 1.00 96.00 427 ARG A O 1
ATOM 3288 N N . PHE A 1 428 ? 22.702 28.071 -5.479 1.00 97.81 428 PHE A N 1
ATOM 3289 C CA . PHE A 1 428 ? 21.976 27.458 -6.579 1.00 97.81 428 PHE A CA 1
ATOM 3290 C C . PHE A 1 428 ? 20.652 28.155 -6.844 1.00 97.81 428 PHE A C 1
ATOM 3292 O O . PHE A 1 428 ? 20.015 28.691 -5.940 1.00 97.81 428 PHE A O 1
ATOM 3299 N N . GLY A 1 429 ? 20.263 28.171 -8.113 1.00 97.06 429 GLY A N 1
ATOM 3300 C CA . GLY A 1 429 ? 18.893 28.421 -8.527 1.00 97.06 429 GLY A CA 1
ATOM 3301 C C . GLY A 1 429 ? 18.186 27.085 -8.690 1.00 97.06 429 GLY A C 1
ATOM 3302 O O . GLY A 1 429 ? 18.800 26.109 -9.124 1.00 97.06 429 GLY A O 1
ATOM 3303 N N . PHE A 1 430 ? 16.905 27.036 -8.361 1.00 97.94 430 PHE A N 1
ATOM 3304 C CA . PHE A 1 430 ? 16.065 25.875 -8.609 1.00 97.94 430 PHE A CA 1
ATOM 3305 C C . PHE A 1 430 ? 14.757 26.302 -9.250 1.00 97.94 430 PHE A C 1
ATOM 3307 O O . PHE A 1 430 ? 14.262 27.412 -9.033 1.00 97.94 430 PHE A O 1
ATOM 3314 N N . ALA A 1 431 ? 14.191 25.392 -10.025 1.00 97.81 431 ALA A N 1
ATOM 3315 C CA . ALA A 1 431 ? 12.814 25.487 -10.447 1.00 97.81 431 ALA A CA 1
ATOM 3316 C C . ALA A 1 431 ? 12.205 24.095 -10.530 1.00 97.81 431 ALA A C 1
ATOM 3318 O O . ALA A 1 431 ? 12.901 23.101 -10.762 1.00 97.81 431 ALA A O 1
ATOM 3319 N N . TRP A 1 432 ? 10.895 24.042 -10.351 1.00 96.62 432 TRP A N 1
ATOM 3320 C CA . TRP A 1 432 ? 10.110 22.860 -10.647 1.00 96.62 432 TRP A CA 1
ATOM 3321 C C . TRP A 1 432 ? 8.925 23.243 -11.517 1.00 96.62 432 TRP A C 1
ATOM 3323 O O . TRP A 1 432 ? 8.442 24.373 -11.435 1.00 96.62 432 TRP A O 1
ATOM 3333 N N . ILE A 1 433 ? 8.490 22.309 -12.356 1.00 95.44 433 ILE A N 1
ATOM 3334 C CA . ILE A 1 433 ? 7.339 22.470 -13.240 1.00 95.44 433 ILE A CA 1
ATOM 3335 C C . ILE A 1 433 ? 6.506 21.190 -13.268 1.00 95.44 433 ILE A C 1
ATOM 3337 O O . ILE A 1 433 ? 7.068 20.096 -13.275 1.00 95.44 433 ILE A O 1
ATOM 3341 N N . SER A 1 434 ? 5.183 21.313 -13.261 1.00 92.19 434 SER A N 1
ATOM 3342 C CA . SER A 1 434 ? 4.262 20.196 -13.470 1.00 92.19 434 SER A CA 1
ATOM 3343 C C . SER A 1 434 ? 3.862 20.074 -14.939 1.00 92.19 434 SER A C 1
ATOM 3345 O O . SER A 1 434 ? 4.001 21.015 -15.722 1.00 92.19 434 SER A O 1
ATOM 3347 N N . GLU A 1 435 ? 3.315 18.921 -15.318 1.00 87.00 435 GLU A N 1
ATOM 3348 C CA . GLU A 1 435 ? 2.798 18.694 -16.677 1.00 87.00 435 GLU A CA 1
ATOM 3349 C C . GLU A 1 435 ? 1.642 19.641 -17.056 1.00 87.00 435 GLU A C 1
ATOM 3351 O O . GLU A 1 435 ? 1.309 19.780 -18.230 1.00 87.00 435 GLU A O 1
ATOM 3356 N N . HIS A 1 436 ? 1.055 20.322 -16.067 1.00 80.69 436 HIS A N 1
ATOM 3357 C CA . HIS A 1 436 ? -0.052 21.266 -16.227 1.00 80.69 436 HIS A CA 1
ATOM 3358 C C . HIS A 1 436 ? 0.386 22.738 -16.205 1.00 80.69 436 HIS A C 1
ATOM 3360 O O . HIS A 1 436 ? -0.464 23.622 -16.197 1.00 80.69 436 HIS A O 1
ATOM 3366 N N . GLY A 1 437 ? 1.693 23.014 -16.167 1.00 84.38 437 GLY A N 1
ATOM 3367 C CA . GLY A 1 437 ? 2.229 24.378 -16.167 1.00 84.38 437 GLY A CA 1
ATOM 3368 C C . GLY A 1 437 ? 2.305 25.049 -14.792 1.00 84.38 437 GLY A C 1
ATOM 3369 O O . GLY A 1 437 ? 2.788 26.175 -14.700 1.00 84.38 437 GLY A O 1
ATOM 3370 N N . GLU A 1 438 ? 1.919 24.368 -13.703 1.00 87.69 438 GLU A N 1
ATOM 3371 C CA . GLU A 1 438 ? 2.227 24.860 -12.354 1.00 87.69 438 GLU A CA 1
ATOM 3372 C C . GLU A 1 438 ? 3.750 24.872 -12.174 1.00 87.69 438 GLU A C 1
ATOM 3374 O O . GLU A 1 438 ? 4.422 23.894 -12.503 1.00 87.69 438 GLU A O 1
ATOM 3379 N N . LEU A 1 439 ? 4.312 25.956 -11.643 1.00 94.25 439 LEU A N 1
ATOM 3380 C CA . LEU A 1 439 ? 5.755 26.067 -11.449 1.00 94.25 439 LEU A CA 1
ATOM 3381 C C . LEU A 1 439 ? 6.115 26.906 -10.226 1.00 94.25 439 LEU A C 1
ATOM 3383 O O . LEU A 1 439 ? 5.364 27.789 -9.804 1.00 94.25 439 LEU A O 1
ATOM 3387 N N . ARG A 1 440 ? 7.324 26.689 -9.704 1.00 94.38 440 ARG A N 1
ATOM 3388 C CA . ARG A 1 440 ? 7.984 27.609 -8.769 1.00 94.38 440 ARG A CA 1
ATOM 3389 C C . ARG A 1 440 ? 9.443 27.774 -9.138 1.00 94.38 440 ARG A C 1
ATOM 3391 O O . ARG A 1 440 ? 10.080 26.860 -9.654 1.00 94.38 440 ARG A O 1
ATOM 3398 N N . ILE A 1 441 ? 9.970 28.947 -8.810 1.00 96.25 441 ILE A N 1
ATOM 3399 C CA . ILE A 1 441 ? 11.352 29.341 -9.044 1.00 96.25 441 ILE A CA 1
ATOM 3400 C C . ILE A 1 441 ? 11.916 29.915 -7.744 1.00 96.25 441 ILE A C 1
ATOM 3402 O O . ILE A 1 441 ? 11.226 30.650 -7.033 1.00 96.25 441 ILE A O 1
ATOM 3406 N N . GLY A 1 442 ? 13.166 29.595 -7.426 1.00 95.56 442 GLY A N 1
ATOM 3407 C CA . GLY A 1 442 ? 13.843 30.106 -6.241 1.00 95.56 442 GLY A CA 1
ATOM 3408 C C . GLY A 1 442 ? 15.361 30.024 -6.343 1.00 95.56 442 GLY A C 1
ATOM 3409 O O . GLY A 1 442 ? 15.915 29.517 -7.317 1.00 95.56 442 GLY A O 1
ATOM 3410 N N . ALA A 1 443 ? 16.040 30.552 -5.330 1.00 96.38 443 ALA A N 1
ATOM 3411 C CA . ALA A 1 443 ? 17.477 30.403 -5.157 1.00 96.38 443 ALA A CA 1
ATOM 3412 C C . ALA A 1 443 ? 17.797 30.244 -3.668 1.00 96.38 443 ALA A C 1
ATOM 3414 O O . ALA A 1 443 ? 17.167 30.904 -2.842 1.00 96.38 443 ALA A O 1
ATOM 3415 N N . ASP A 1 444 ? 18.766 29.393 -3.344 1.00 96.81 444 ASP A N 1
ATOM 3416 C CA . ASP A 1 444 ? 19.203 29.122 -1.968 1.00 96.81 444 ASP A CA 1
ATOM 3417 C C . ASP A 1 444 ? 20.712 28.776 -1.941 1.00 96.81 444 ASP A C 1
ATOM 3419 O O . ASP A 1 444 ? 21.416 28.904 -2.956 1.00 96.81 444 ASP A O 1
ATOM 3423 N N . GLN A 1 445 ? 21.225 28.396 -0.772 1.00 97.00 445 GLN A N 1
ATOM 3424 C CA . GLN A 1 445 ? 22.589 27.924 -0.546 1.00 97.00 445 GLN A CA 1
ATOM 3425 C C . GLN A 1 445 ? 22.623 26.423 -0.239 1.00 97.00 445 GLN A C 1
ATOM 3427 O O . GLN A 1 445 ? 21.751 25.890 0.447 1.00 97.00 445 GLN A O 1
ATOM 3432 N N . ALA A 1 446 ? 23.656 25.736 -0.720 1.00 97.31 446 ALA A N 1
ATOM 3433 C CA . ALA A 1 446 ? 23.853 24.309 -0.484 1.00 97.31 446 ALA A CA 1
ATOM 3434 C C . ALA A 1 446 ? 25.343 23.966 -0.403 1.00 97.31 446 ALA A C 1
ATOM 3436 O O . ALA A 1 446 ? 26.173 24.614 -1.036 1.00 97.31 446 ALA A O 1
ATOM 3437 N N . LEU A 1 447 ? 25.676 22.929 0.372 1.00 96.94 447 LEU A N 1
ATOM 3438 C CA . LEU A 1 447 ? 27.073 22.529 0.601 1.00 96.94 447 LEU A CA 1
ATOM 3439 C C . LEU A 1 447 ? 27.722 21.872 -0.625 1.00 96.94 447 LEU A C 1
ATOM 3441 O O . LEU A 1 447 ? 28.943 21.833 -0.741 1.00 96.94 447 LEU A O 1
ATOM 3445 N N . ASN A 1 448 ? 26.911 21.261 -1.487 1.00 96.62 448 ASN A N 1
ATOM 3446 C CA . ASN A 1 448 ? 27.322 20.583 -2.712 1.00 96.62 448 ASN A CA 1
ATOM 3447 C C . ASN A 1 448 ? 26.106 20.406 -3.636 1.00 96.62 448 ASN A C 1
ATOM 3449 O O . ASN A 1 448 ? 24.970 20.696 -3.255 1.00 96.62 448 ASN A O 1
ATOM 3453 N N . GLU A 1 449 ? 26.340 19.900 -4.845 1.00 97.31 449 GLU A N 1
ATOM 3454 C CA . GLU A 1 449 ? 25.290 19.719 -5.848 1.00 97.31 449 GLU A CA 1
ATOM 3455 C C . GLU A 1 449 ? 24.196 18.726 -5.404 1.00 97.31 449 GLU A C 1
ATOM 3457 O O . GLU A 1 449 ? 23.014 18.998 -5.607 1.00 97.31 449 GLU A O 1
ATOM 3462 N N . HIS A 1 450 ? 24.553 17.627 -4.724 1.00 97.44 450 HIS A N 1
ATOM 3463 C CA . HIS A 1 450 ? 23.575 16.658 -4.203 1.00 97.44 450 HIS A CA 1
ATOM 3464 C C . HIS A 1 450 ? 22.670 17.284 -3.127 1.00 97.44 450 HIS A C 1
ATOM 3466 O O . HIS A 1 450 ? 21.465 17.031 -3.092 1.00 97.44 450 HIS A O 1
ATOM 3472 N N . ASP A 1 451 ? 23.237 18.134 -2.264 1.00 97.88 451 ASP A N 1
ATOM 3473 C CA . ASP A 1 451 ? 22.495 18.912 -1.267 1.00 97.88 451 ASP A CA 1
ATOM 3474 C C . ASP A 1 451 ? 21.525 19.901 -1.940 1.00 97.88 451 ASP A C 1
ATOM 3476 O O . ASP A 1 451 ? 20.366 19.991 -1.539 1.00 97.88 451 ASP A O 1
ATOM 3480 N N . ALA A 1 452 ? 21.950 20.572 -3.017 1.00 98.00 452 ALA A N 1
ATOM 3481 C CA . ALA A 1 452 ? 21.098 21.471 -3.802 1.00 98.00 452 ALA A CA 1
ATOM 3482 C C . ALA A 1 452 ? 19.929 20.736 -4.477 1.00 98.00 452 ALA A C 1
ATOM 3484 O O . ALA A 1 452 ? 18.784 21.191 -4.404 1.00 98.00 452 ALA A O 1
ATOM 3485 N N . TRP A 1 453 ? 20.190 19.576 -5.088 1.00 98.12 453 TRP A N 1
ATOM 3486 C CA . TRP A 1 453 ? 19.145 18.721 -5.651 1.00 98.12 453 TRP A CA 1
ATOM 3487 C C . TRP A 1 453 ? 18.151 18.270 -4.582 1.00 98.12 453 TRP A C 1
ATOM 3489 O O . TRP A 1 453 ? 16.943 18.370 -4.790 1.00 98.12 453 TRP A O 1
ATOM 3499 N N . LEU A 1 454 ? 18.638 17.835 -3.417 1.00 97.94 454 LEU A N 1
ATOM 3500 C CA . LEU A 1 454 ? 17.786 17.391 -2.316 1.00 97.94 454 LEU A CA 1
ATOM 3501 C C . LEU A 1 454 ? 16.905 18.525 -1.772 1.00 97.94 454 LEU A C 1
ATOM 3503 O O . LEU A 1 454 ? 15.718 18.312 -1.526 1.00 97.94 454 LEU A O 1
ATOM 3507 N N . GLN A 1 455 ? 17.442 19.743 -1.640 1.00 98.12 455 GLN A N 1
ATOM 3508 C CA . GLN A 1 455 ? 16.642 20.919 -1.283 1.00 98.12 455 GLN A CA 1
ATOM 3509 C C . GLN A 1 455 ? 15.573 21.230 -2.337 1.00 98.12 455 GLN A C 1
ATOM 3511 O O . GLN A 1 455 ? 14.420 21.475 -1.980 1.00 98.12 455 GLN A O 1
ATOM 3516 N N . ALA A 1 456 ? 15.924 21.183 -3.626 1.00 97.81 456 ALA A N 1
ATOM 3517 C CA . ALA A 1 456 ? 14.986 21.443 -4.716 1.00 97.81 456 ALA A CA 1
ATOM 3518 C C . ALA A 1 456 ? 13.845 20.407 -4.763 1.00 97.81 456 ALA A C 1
ATOM 3520 O O . ALA A 1 456 ? 12.686 20.789 -4.937 1.00 97.81 456 ALA A O 1
ATOM 3521 N N . ILE A 1 457 ? 14.147 19.122 -4.529 1.00 97.25 457 ILE A N 1
ATOM 3522 C CA . ILE A 1 457 ? 13.143 18.052 -4.384 1.00 97.25 457 ILE A CA 1
ATOM 3523 C C . ILE A 1 457 ? 12.212 18.350 -3.207 1.00 97.25 457 ILE A C 1
ATOM 3525 O O . ILE A 1 457 ? 10.996 18.279 -3.366 1.00 97.25 457 ILE A O 1
ATOM 3529 N N . CYS A 1 458 ? 12.756 18.711 -2.040 1.00 96.75 458 CYS A N 1
ATOM 3530 C CA . CYS A 1 458 ? 11.945 19.039 -0.867 1.00 96.75 458 CYS A CA 1
ATOM 3531 C C . CYS A 1 458 ? 11.028 20.240 -1.120 1.00 96.75 458 CYS A C 1
ATOM 3533 O O . CYS A 1 458 ? 9.856 20.185 -0.759 1.00 96.75 458 CYS A O 1
ATOM 3535 N N . HIS A 1 459 ? 11.528 21.300 -1.761 1.00 95.81 459 HIS A N 1
ATOM 3536 C CA . HIS A 1 459 ? 10.705 22.446 -2.148 1.00 95.81 459 HIS A CA 1
ATOM 3537 C C . HIS A 1 459 ? 9.567 22.027 -3.076 1.00 95.81 459 HIS A C 1
ATOM 3539 O O . HIS A 1 459 ? 8.408 22.265 -2.754 1.00 95.81 459 HIS A O 1
ATOM 3545 N N . ALA A 1 460 ? 9.876 21.320 -4.164 1.00 94.62 460 ALA A N 1
ATOM 3546 C CA . ALA A 1 460 ? 8.860 20.837 -5.091 1.00 94.62 460 ALA A CA 1
ATOM 3547 C C . ALA A 1 460 ? 7.822 19.941 -4.406 1.00 94.62 460 ALA A C 1
ATOM 3549 O O . ALA A 1 460 ? 6.625 20.107 -4.609 1.00 94.62 460 ALA A O 1
ATOM 3550 N N . ALA A 1 461 ? 8.265 19.033 -3.537 1.00 92.94 461 ALA A N 1
ATOM 3551 C CA . ALA A 1 461 ? 7.392 18.136 -2.797 1.00 92.94 461 ALA A CA 1
ATOM 3552 C C . ALA A 1 461 ? 6.482 18.862 -1.793 1.00 92.94 461 ALA A C 1
ATOM 3554 O O . ALA A 1 461 ? 5.334 18.453 -1.620 1.00 92.94 461 ALA A O 1
ATOM 3555 N N . LEU A 1 462 ? 6.981 19.897 -1.114 1.00 91.31 462 LEU A N 1
ATOM 3556 C CA . LEU A 1 462 ? 6.200 20.707 -0.174 1.00 91.31 462 LEU A CA 1
ATOM 3557 C C . LEU A 1 462 ? 5.200 21.611 -0.902 1.00 91.31 462 LEU A C 1
ATOM 3559 O O . LEU A 1 462 ? 4.092 21.811 -0.412 1.00 91.31 462 LEU A O 1
ATOM 3563 N N . ASP A 1 463 ? 5.572 22.109 -2.079 1.00 88.31 463 ASP A N 1
ATOM 3564 C CA . ASP A 1 463 ? 4.741 23.029 -2.851 1.00 88.31 463 ASP A CA 1
ATOM 3565 C C . ASP A 1 463 ? 3.636 22.313 -3.621 1.00 88.31 463 ASP A C 1
ATOM 3567 O O . ASP A 1 463 ? 2.470 22.686 -3.518 1.00 88.31 463 ASP A O 1
ATOM 3571 N N . LEU A 1 464 ? 3.994 21.260 -4.362 1.00 84.75 464 LEU A N 1
ATOM 3572 C CA . LEU A 1 464 ? 3.035 20.450 -5.110 1.00 84.75 464 LEU A CA 1
ATOM 3573 C C . LEU A 1 464 ? 2.120 19.684 -4.154 1.00 84.75 464 LEU A C 1
ATOM 3575 O O . LEU A 1 464 ? 0.919 19.572 -4.387 1.00 84.75 464 LEU A O 1
ATOM 3579 N N . GLY A 1 465 ? 2.694 19.140 -3.079 1.00 71.00 465 GLY A N 1
ATOM 3580 C CA . GLY A 1 465 ? 2.071 18.088 -2.285 1.00 71.00 465 GLY A CA 1
ATOM 3581 C C . GLY A 1 465 ? 1.064 18.521 -1.235 1.00 71.00 465 GLY A C 1
ATOM 3582 O O . GLY A 1 465 ? 0.410 17.643 -0.664 1.00 71.00 465 GLY A O 1
ATOM 3583 N N . GLY A 1 466 ? 0.953 19.824 -0.949 1.00 67.69 466 GLY A N 1
ATOM 3584 C CA . GLY A 1 466 ? 0.203 20.320 0.208 1.00 67.69 466 GLY A CA 1
ATOM 3585 C C . GLY A 1 466 ? 0.437 19.454 1.456 1.00 67.69 466 GLY A C 1
ATOM 3586 O O . GLY A 1 466 ? 1.486 18.831 1.610 1.00 67.69 466 GLY A O 1
ATOM 3587 N N . GLU A 1 467 ? -0.554 19.339 2.340 1.00 58.00 467 GLU A N 1
ATOM 3588 C CA . GLU A 1 467 ? -0.459 18.390 3.460 1.00 58.00 467 GLU A CA 1
ATOM 3589 C C . GLU A 1 467 ? -0.840 16.949 3.075 1.00 58.00 467 GLU A C 1
ATOM 3591 O O . GLU A 1 467 ? -0.398 16.017 3.744 1.00 58.00 467 GLU A O 1
ATOM 3596 N N . LEU A 1 468 ? -1.625 16.737 2.008 1.00 54.34 468 LEU A N 1
ATOM 3597 C CA . LEU A 1 468 ? -2.319 15.460 1.756 1.00 54.34 468 LEU A CA 1
ATOM 3598 C C . LEU A 1 468 ? -2.046 14.796 0.390 1.00 54.34 468 LEU A C 1
ATOM 3600 O O . LEU A 1 468 ? -2.379 13.624 0.231 1.00 54.34 468 LEU A O 1
ATOM 3604 N N . SER A 1 469 ? -1.443 15.468 -0.602 1.00 67.69 469 SER A N 1
ATOM 3605 C CA . SER A 1 469 ? -1.305 14.866 -1.942 1.00 67.69 469 SER A CA 1
ATOM 3606 C C . SER A 1 469 ? -0.224 13.803 -1.976 1.00 67.69 469 SER A C 1
ATOM 3608 O O . SER A 1 469 ? 0.778 13.939 -1.286 1.00 67.69 469 SER A O 1
ATOM 3610 N N . ASN A 1 470 ? -0.318 12.840 -2.891 1.00 82.12 470 ASN A N 1
ATOM 3611 C CA . ASN A 1 470 ? 0.853 12.084 -3.330 1.00 82.12 470 ASN A CA 1
ATOM 3612 C C . ASN A 1 470 ? 1.543 12.812 -4.493 1.00 82.12 470 ASN A C 1
ATOM 3614 O O . ASN A 1 470 ? 0.873 13.215 -5.445 1.00 82.12 470 ASN A O 1
ATOM 3618 N N . VAL A 1 471 ? 2.865 12.958 -4.439 1.00 87.69 471 VAL A N 1
ATOM 3619 C CA . VAL A 1 471 ? 3.654 13.673 -5.456 1.00 87.69 471 VAL A CA 1
ATOM 3620 C C . VAL A 1 471 ? 4.746 12.756 -5.972 1.00 87.69 471 VAL A C 1
ATOM 3622 O O . VAL A 1 471 ? 5.445 12.134 -5.175 1.00 87.69 471 VAL A O 1
ATOM 3625 N N . GLN A 1 472 ? 4.902 12.710 -7.289 1.00 92.69 472 GLN A N 1
ATOM 3626 C CA . GLN A 1 472 ? 6.080 12.178 -7.949 1.00 92.69 472 GLN A CA 1
ATOM 3627 C C . GLN A 1 472 ? 6.970 13.345 -8.366 1.00 92.69 472 GLN A C 1
ATOM 3629 O O . GLN A 1 472 ? 6.549 14.230 -9.104 1.00 92.69 472 GLN A O 1
ATOM 3634 N N . ILE A 1 473 ? 8.210 13.333 -7.902 1.00 95.19 473 ILE A N 1
ATOM 3635 C CA . ILE A 1 473 ? 9.250 14.260 -8.318 1.00 95.19 473 ILE A CA 1
ATOM 3636 C C . ILE A 1 473 ? 10.219 13.520 -9.232 1.00 95.19 473 ILE A C 1
ATOM 3638 O O . ILE A 1 473 ? 10.654 12.409 -8.925 1.00 95.19 473 ILE A O 1
ATOM 3642 N N . VAL A 1 474 ? 10.552 14.138 -10.356 1.00 95.62 474 VAL A N 1
ATOM 3643 C CA . VAL A 1 474 ? 11.589 13.673 -11.275 1.00 95.62 474 VAL A CA 1
ATOM 3644 C C . VAL A 1 474 ? 12.724 14.688 -11.265 1.00 95.62 474 VAL A C 1
ATOM 3646 O O . VAL A 1 474 ? 12.492 15.883 -11.437 1.00 95.62 474 VAL A O 1
ATOM 3649 N N . CYS A 1 475 ? 13.952 14.235 -11.044 1.00 96.75 475 CYS A N 1
ATOM 3650 C CA . CYS A 1 475 ? 15.153 15.076 -11.056 1.00 96.75 475 CYS A CA 1
ATOM 3651 C C . CYS A 1 475 ? 16.314 14.329 -11.714 1.00 96.75 475 CYS A C 1
ATOM 3653 O O . CYS A 1 475 ? 16.240 13.122 -11.851 1.00 96.75 475 CYS A O 1
ATOM 3655 N N . ARG A 1 476 ? 17.423 14.982 -12.080 1.00 95.88 476 ARG A N 1
ATOM 3656 C CA . ARG A 1 476 ? 18.570 14.251 -12.674 1.00 95.88 476 ARG A CA 1
ATOM 3657 C C . ARG A 1 476 ? 19.443 13.517 -11.654 1.00 95.88 476 ARG A C 1
ATOM 3659 O O . ARG A 1 476 ? 20.235 12.660 -12.021 1.00 95.88 476 ARG A O 1
ATOM 3666 N N . ASP A 1 477 ? 19.334 13.863 -10.376 1.00 97.31 477 ASP A N 1
ATOM 3667 C CA . ASP A 1 477 ? 20.188 13.298 -9.335 1.00 97.31 477 ASP A CA 1
ATOM 3668 C C . ASP A 1 477 ? 19.541 12.090 -8.648 1.00 97.31 477 ASP A C 1
ATOM 3670 O O . ASP A 1 477 ? 18.762 12.224 -7.699 1.00 97.31 477 ASP A O 1
ATOM 3674 N N . GLN A 1 478 ? 19.903 10.889 -9.106 1.00 95.19 478 GLN A N 1
ATOM 3675 C CA . GLN A 1 478 ? 19.398 9.630 -8.551 1.00 95.19 478 GLN A CA 1
ATOM 3676 C C . GLN A 1 478 ? 19.737 9.450 -7.060 1.00 95.19 478 GLN A C 1
ATOM 3678 O O . GLN A 1 478 ? 18.986 8.794 -6.331 1.00 95.19 478 GLN A O 1
ATOM 3683 N N . ARG A 1 479 ? 20.844 10.024 -6.564 1.00 95.56 479 ARG A N 1
ATOM 3684 C CA . ARG A 1 479 ? 21.223 9.912 -5.145 1.00 95.56 479 ARG A CA 1
ATOM 3685 C C . ARG A 1 479 ? 20.330 10.786 -4.279 1.00 95.56 479 ARG A C 1
ATOM 3687 O O . ARG A 1 479 ? 19.812 10.294 -3.278 1.00 95.56 479 ARG A O 1
ATOM 3694 N N . ALA A 1 480 ? 20.118 12.040 -4.669 1.00 97.00 480 ALA A N 1
ATOM 3695 C CA . ALA A 1 480 ? 19.205 12.942 -3.973 1.00 97.00 480 ALA A CA 1
ATOM 3696 C C . ALA A 1 480 ? 17.766 12.397 -3.987 1.00 97.00 480 ALA A C 1
ATOM 3698 O O . ALA A 1 480 ? 17.122 12.361 -2.938 1.00 97.00 480 ALA A O 1
ATOM 3699 N N . ALA A 1 481 ? 17.303 11.879 -5.132 1.00 96.00 481 ALA A N 1
ATOM 3700 C CA . ALA A 1 481 ? 16.015 11.193 -5.247 1.00 96.00 481 ALA A CA 1
ATOM 3701 C C . ALA A 1 481 ? 15.902 10.007 -4.275 1.00 96.00 481 ALA A C 1
ATOM 3703 O O . ALA A 1 481 ? 14.944 9.912 -3.508 1.00 96.00 481 ALA A O 1
ATOM 3704 N N . SER A 1 482 ? 16.922 9.143 -4.239 1.00 93.38 482 SER A N 1
ATOM 3705 C CA . SER A 1 482 ? 16.959 7.987 -3.334 1.00 93.38 482 SER A CA 1
ATOM 3706 C C . SER A 1 482 ? 16.935 8.400 -1.861 1.00 93.38 482 SER A C 1
ATOM 3708 O O . SER A 1 482 ? 16.266 7.750 -1.063 1.00 93.38 482 SER A O 1
ATOM 3710 N N . VAL A 1 483 ? 17.626 9.483 -1.488 1.00 95.75 483 VAL A N 1
ATOM 3711 C CA . VAL A 1 483 ? 17.618 10.010 -0.114 1.00 95.75 483 VAL A CA 1
ATOM 3712 C C . VAL A 1 483 ? 16.250 10.576 0.260 1.00 95.75 483 VAL A C 1
ATOM 3714 O O . VAL A 1 483 ? 15.759 10.270 1.345 1.00 95.75 483 VAL A O 1
ATOM 3717 N N . ALA A 1 484 ? 15.615 11.362 -0.613 1.00 95.69 484 ALA A N 1
ATOM 3718 C CA . ALA A 1 484 ? 14.280 11.906 -0.359 1.00 95.69 484 ALA A CA 1
ATOM 3719 C C . ALA A 1 484 ? 13.245 10.786 -0.171 1.00 95.69 484 ALA A C 1
ATOM 3721 O O . ALA A 1 484 ? 12.514 10.784 0.821 1.00 95.69 484 ALA A O 1
ATOM 3722 N N . THR A 1 485 ? 13.247 9.799 -1.074 1.00 92.44 485 THR A N 1
ATOM 3723 C CA . THR A 1 485 ? 12.390 8.610 -0.983 1.00 92.44 485 THR A CA 1
ATOM 3724 C C . THR A 1 485 ? 12.685 7.821 0.293 1.00 92.44 485 THR A C 1
ATOM 3726 O O . THR A 1 485 ? 11.767 7.514 1.044 1.00 92.44 485 THR A O 1
ATOM 3729 N N . TYR A 1 486 ? 13.961 7.581 0.621 1.00 89.06 486 TYR A N 1
ATOM 3730 C CA . TYR A 1 486 ? 14.351 6.879 1.847 1.00 89.06 486 TYR A CA 1
ATOM 3731 C C . TYR A 1 486 ? 13.863 7.591 3.114 1.00 89.06 486 TYR A C 1
ATOM 3733 O O . TYR A 1 486 ? 13.332 6.940 4.009 1.00 89.06 486 TYR A O 1
ATOM 3741 N N . VAL A 1 487 ? 14.035 8.913 3.208 1.00 91.06 487 VAL A N 1
ATOM 3742 C CA . VAL A 1 487 ? 13.597 9.690 4.377 1.00 91.06 487 VAL A CA 1
ATOM 3743 C C . VAL A 1 487 ? 12.087 9.566 4.565 1.00 91.06 487 VAL A C 1
ATOM 3745 O O . VAL A 1 487 ? 11.642 9.276 5.674 1.00 91.06 487 VAL A O 1
ATOM 3748 N N . VAL A 1 488 ? 11.307 9.728 3.493 1.00 89.00 488 VAL A N 1
ATOM 3749 C CA . VAL A 1 488 ? 9.840 9.642 3.551 1.00 89.00 488 VAL A CA 1
ATOM 3750 C C . VAL A 1 488 ? 9.365 8.221 3.848 1.00 89.00 488 VAL A C 1
ATOM 3752 O O . VAL A 1 488 ? 8.516 8.038 4.719 1.00 89.00 488 VAL A O 1
ATOM 3755 N N . ASP A 1 489 ? 9.944 7.207 3.208 1.00 82.94 489 ASP A N 1
ATOM 3756 C CA . ASP A 1 489 ? 9.592 5.803 3.447 1.00 82.94 489 ASP A CA 1
ATOM 3757 C C . ASP A 1 489 ? 9.927 5.357 4.875 1.00 82.94 489 ASP A C 1
ATOM 3759 O O . ASP A 1 489 ? 9.212 4.548 5.466 1.00 82.94 489 ASP A O 1
ATOM 3763 N N . ARG A 1 490 ? 11.020 5.877 5.447 1.00 83.62 490 ARG A N 1
ATOM 3764 C CA . ARG A 1 490 ? 11.479 5.527 6.800 1.00 83.62 490 ARG A CA 1
ATOM 3765 C C . ARG A 1 490 ? 10.951 6.440 7.896 1.00 83.62 490 ARG A C 1
ATOM 3767 O O . ARG A 1 490 ? 11.219 6.159 9.058 1.00 83.62 490 ARG A O 1
ATOM 3774 N N . GLN A 1 491 ? 10.233 7.507 7.545 1.00 85.94 491 GLN A N 1
ATOM 3775 C CA . GLN A 1 491 ? 9.701 8.495 8.490 1.00 85.94 491 GLN A CA 1
ATOM 3776 C C . GLN A 1 491 ? 10.766 9.048 9.458 1.00 85.94 491 GLN A C 1
ATOM 3778 O O . GLN A 1 491 ? 10.495 9.355 10.617 1.00 85.94 491 GLN A O 1
ATOM 3783 N N . LEU A 1 492 ? 12.008 9.172 8.981 1.00 90.00 492 LEU A N 1
ATOM 3784 C CA . LEU A 1 492 ? 13.167 9.562 9.783 1.00 90.00 492 LEU A CA 1
ATOM 3785 C C . LEU A 1 492 ? 14.161 10.339 8.919 1.00 90.00 492 LEU A C 1
ATOM 3787 O O . LEU A 1 492 ? 14.382 9.993 7.761 1.00 90.00 492 LEU A O 1
ATOM 3791 N N . VAL A 1 493 ? 14.820 11.344 9.504 1.00 93.69 493 VAL A N 1
ATOM 3792 C CA . VAL A 1 493 ? 15.980 12.025 8.903 1.00 93.69 493 VAL A CA 1
ATOM 3793 C C . VAL A 1 493 ? 17.268 11.507 9.564 1.00 93.69 493 VAL A C 1
ATOM 3795 O O . VAL A 1 493 ? 17.609 11.985 10.648 1.00 93.69 493 VAL A O 1
ATOM 3798 N N . PRO A 1 494 ? 17.985 10.534 8.964 1.00 85.25 494 PRO A N 1
ATOM 3799 C CA . PRO A 1 494 ? 19.252 10.043 9.501 1.00 85.25 494 PRO A CA 1
ATOM 3800 C C . PRO A 1 494 ? 20.305 11.136 9.688 1.00 85.25 494 PRO A C 1
ATOM 3802 O O . PRO A 1 494 ? 20.358 12.112 8.938 1.00 85.25 494 PRO A O 1
ATOM 3805 N N . GLU A 1 495 ? 21.224 10.919 10.631 1.00 83.25 495 GLU A N 1
ATOM 3806 C CA . GLU A 1 495 ? 22.385 11.800 10.802 1.00 83.25 495 GLU A CA 1
ATOM 3807 C C . GLU A 1 495 ? 23.356 11.742 9.614 1.00 83.25 495 GLU A C 1
ATOM 3809 O O . GLU A 1 495 ? 23.980 12.756 9.293 1.00 83.25 495 GLU A O 1
ATOM 3814 N N . ALA A 1 496 ? 23.456 10.589 8.945 1.00 88.81 496 ALA A N 1
ATOM 3815 C CA . ALA A 1 496 ? 24.282 10.375 7.762 1.00 88.81 496 ALA A CA 1
ATOM 3816 C C . ALA A 1 496 ? 23.408 9.976 6.562 1.00 88.81 496 ALA A C 1
ATOM 3818 O O . ALA A 1 496 ? 22.803 8.907 6.559 1.00 88.81 496 ALA A O 1
ATOM 3819 N N . LEU A 1 497 ? 23.369 10.830 5.533 1.00 88.38 497 LEU A N 1
ATOM 3820 C CA . LEU A 1 497 ? 22.557 10.641 4.317 1.00 88.38 497 LEU A CA 1
ATOM 3821 C C . LEU A 1 497 ? 23.387 10.198 3.097 1.00 88.38 497 LEU A C 1
ATOM 3823 O O . LEU A 1 497 ? 22.931 10.281 1.963 1.00 88.38 497 LEU A O 1
ATOM 3827 N N . GLY A 1 498 ? 24.627 9.748 3.312 1.00 88.94 498 GLY A N 1
ATOM 3828 C CA . GLY A 1 498 ? 25.549 9.335 2.244 1.00 88.94 498 GLY A CA 1
ATOM 3829 C C . GLY A 1 498 ? 26.322 10.481 1.576 1.00 88.94 498 GLY A C 1
ATOM 3830 O O . GLY A 1 498 ? 27.317 10.222 0.906 1.00 88.94 498 GLY A O 1
ATOM 3831 N N . PHE A 1 499 ? 25.927 11.735 1.805 1.00 95.94 499 PHE A N 1
ATOM 3832 C CA . PHE A 1 499 ? 26.682 12.942 1.454 1.00 95.94 499 PHE A CA 1
ATOM 3833 C C . PHE A 1 499 ? 26.429 14.063 2.482 1.00 95.94 499 PHE A C 1
ATOM 3835 O O . PHE A 1 499 ? 25.441 13.996 3.224 1.00 95.94 499 PHE A O 1
ATOM 3842 N N . PRO A 1 500 ? 27.318 15.074 2.586 1.00 95.44 500 PRO A N 1
ATOM 3843 C CA . PRO A 1 500 ? 27.108 16.213 3.477 1.00 95.44 500 PRO A CA 1
ATOM 3844 C C . PRO A 1 500 ? 25.857 16.998 3.072 1.00 95.44 500 PRO A C 1
ATOM 3846 O O . PRO A 1 500 ? 25.716 17.366 1.908 1.00 95.44 500 PRO A O 1
ATOM 3849 N N . VAL A 1 501 ? 24.980 17.277 4.037 1.00 97.38 501 VAL A N 1
ATOM 3850 C CA . VAL A 1 501 ? 23.765 18.082 3.840 1.00 97.38 501 VAL A CA 1
ATOM 3851 C C . VAL A 1 501 ? 23.749 19.268 4.792 1.00 97.38 501 VAL A C 1
ATOM 3853 O O . VAL A 1 501 ? 24.172 19.143 5.947 1.00 97.38 501 VAL A O 1
ATOM 3856 N N . SER A 1 502 ? 23.253 20.412 4.326 1.00 97.19 502 SER A N 1
ATOM 3857 C CA . SER A 1 502 ? 23.129 21.604 5.166 1.00 97.19 502 SER A CA 1
ATOM 3858 C C . SER A 1 502 ? 22.076 21.424 6.276 1.00 97.19 502 SER A C 1
ATOM 3860 O O . SER A 1 502 ? 21.181 20.574 6.199 1.00 97.19 502 SER A O 1
ATOM 3862 N N . ALA A 1 503 ? 22.143 22.260 7.320 1.00 96.56 503 ALA A N 1
ATOM 3863 C CA . ALA A 1 503 ? 21.099 22.311 8.350 1.00 96.56 503 ALA A CA 1
ATOM 3864 C C . ALA A 1 503 ? 19.727 22.662 7.746 1.00 96.56 503 ALA A C 1
ATOM 3866 O O . ALA A 1 503 ? 18.717 22.056 8.105 1.00 96.56 503 ALA A O 1
ATOM 3867 N N . ARG A 1 504 ? 19.720 23.561 6.753 1.00 97.19 504 ARG A N 1
ATOM 3868 C CA . ARG A 1 504 ? 18.532 23.958 5.994 1.00 97.19 504 ARG A CA 1
ATOM 3869 C C . ARG A 1 504 ? 17.874 22.765 5.299 1.00 97.19 504 ARG A C 1
ATOM 3871 O O . ARG A 1 504 ? 16.662 22.591 5.409 1.00 97.19 504 ARG A O 1
ATOM 3878 N N . THR A 1 505 ? 18.660 21.904 4.657 1.00 97.69 505 THR A N 1
ATOM 3879 C CA . THR A 1 505 ? 18.168 20.672 4.021 1.00 97.69 505 THR A CA 1
ATOM 3880 C C . THR A 1 505 ? 17.539 19.729 5.039 1.00 97.69 505 THR A C 1
ATOM 3882 O O . THR A 1 505 ? 16.474 19.170 4.787 1.00 97.69 505 THR A O 1
ATOM 3885 N N . ARG A 1 506 ? 18.141 19.584 6.227 1.00 97.19 506 ARG A N 1
ATOM 3886 C CA . ARG A 1 506 ? 17.554 18.772 7.307 1.00 97.19 506 ARG A CA 1
ATOM 3887 C C . ARG A 1 506 ? 16.217 19.337 7.784 1.00 97.19 506 ARG A C 1
ATOM 3889 O O . ARG A 1 506 ? 15.301 18.561 8.040 1.00 97.19 506 ARG A O 1
ATOM 3896 N N . ASP A 1 507 ? 16.078 20.657 7.877 1.00 96.31 507 ASP A N 1
ATOM 3897 C CA . ASP A 1 507 ? 14.807 21.295 8.239 1.00 96.31 507 ASP A CA 1
ATOM 3898 C C . ASP A 1 507 ? 13.727 21.072 7.180 1.00 96.31 507 ASP A C 1
ATOM 3900 O O . ASP A 1 507 ? 12.587 20.760 7.527 1.00 96.31 507 ASP A O 1
ATOM 3904 N N . LEU A 1 508 ? 14.090 21.157 5.897 1.00 96.75 508 LEU A N 1
ATOM 3905 C CA . LEU A 1 508 ? 13.192 20.837 4.789 1.00 96.75 508 LEU A CA 1
ATOM 3906 C C . LEU A 1 508 ? 12.760 19.365 4.813 1.00 96.75 508 LEU A C 1
ATOM 3908 O O . LEU A 1 508 ? 11.575 19.085 4.667 1.00 96.75 508 LEU A O 1
ATOM 3912 N N . LEU A 1 509 ? 13.677 18.433 5.084 1.00 96.56 509 LEU A N 1
ATOM 3913 C CA . LEU A 1 509 ? 13.349 17.011 5.236 1.00 96.56 509 LEU A CA 1
ATOM 3914 C C . LEU A 1 509 ? 12.412 16.762 6.426 1.00 96.56 509 LEU A C 1
ATOM 3916 O O . LEU A 1 509 ? 11.452 16.009 6.306 1.00 96.56 509 LEU A O 1
ATOM 3920 N N . ARG A 1 510 ? 12.618 17.432 7.566 1.00 94.88 510 ARG A N 1
ATOM 3921 C CA . ARG A 1 510 ? 11.684 17.351 8.706 1.00 94.88 510 ARG A CA 1
ATOM 3922 C C . ARG A 1 510 ? 10.321 17.949 8.373 1.00 94.88 510 ARG A C 1
ATOM 3924 O O . ARG A 1 510 ? 9.304 17.427 8.817 1.00 94.88 510 ARG A O 1
ATOM 3931 N N . ALA A 1 511 ? 10.285 19.045 7.615 1.00 93.19 511 ALA A N 1
ATOM 3932 C CA . ALA A 1 511 ? 9.033 19.615 7.135 1.00 93.19 511 ALA A CA 1
ATOM 3933 C C . ALA A 1 511 ? 8.305 18.635 6.208 1.00 93.19 511 ALA A C 1
ATOM 3935 O O . ALA A 1 511 ? 7.102 18.449 6.357 1.00 93.19 511 ALA A O 1
ATOM 3936 N N . LEU A 1 512 ? 9.049 17.958 5.335 1.00 93.19 512 LEU A N 1
ATOM 3937 C CA . LEU A 1 512 ? 8.531 16.933 4.444 1.00 93.19 512 LEU A CA 1
ATOM 3938 C C . LEU A 1 512 ? 7.948 15.735 5.211 1.00 93.19 512 LEU A C 1
ATOM 3940 O O . LEU A 1 512 ? 6.883 15.261 4.842 1.00 93.19 512 LEU A O 1
ATOM 3944 N N . LEU A 1 513 ? 8.566 15.301 6.316 1.00 91.12 513 LEU A N 1
ATOM 3945 C CA . LEU A 1 513 ? 8.024 14.233 7.176 1.00 91.12 513 LEU A CA 1
ATOM 3946 C C . LEU A 1 513 ? 6.711 14.596 7.883 1.00 91.12 513 LEU A C 1
ATOM 3948 O O . LEU A 1 513 ? 5.959 13.713 8.278 1.00 91.12 513 LEU A O 1
ATOM 3952 N N . ARG A 1 514 ? 6.414 15.888 8.059 1.00 88.00 514 ARG A N 1
ATOM 3953 C CA . ARG A 1 514 ? 5.133 16.328 8.641 1.00 88.00 514 ARG A CA 1
ATOM 3954 C C . ARG A 1 514 ? 3.975 16.262 7.643 1.00 88.00 514 ARG A C 1
ATOM 3956 O O . ARG A 1 514 ? 2.823 16.398 8.050 1.00 88.00 514 ARG A O 1
ATOM 3963 N N . ARG A 1 515 ? 4.264 16.057 6.355 1.00 85.75 515 ARG A N 1
ATOM 3964 C CA . ARG A 1 515 ? 3.256 15.875 5.309 1.00 85.75 515 ARG A CA 1
ATOM 3965 C C . ARG A 1 515 ? 2.626 14.486 5.440 1.00 85.75 515 ARG A C 1
ATOM 3967 O O . ARG A 1 515 ? 3.315 13.500 5.670 1.00 85.75 515 ARG A O 1
ATOM 3974 N N . ARG A 1 516 ? 1.305 14.401 5.268 1.00 66.50 516 ARG A N 1
ATOM 3975 C CA . ARG A 1 516 ? 0.546 13.139 5.339 1.00 66.50 516 ARG A CA 1
ATOM 3976 C C . ARG A 1 516 ? 0.512 12.384 4.006 1.00 66.50 516 ARG A C 1
ATOM 3978 O O . ARG A 1 516 ? 0.196 11.200 3.986 1.00 66.50 516 ARG A O 1
ATOM 3985 N N . GLY A 1 517 ? 0.822 13.058 2.900 1.00 72.12 517 GLY A N 1
ATOM 3986 C CA . GLY A 1 517 ? 0.858 12.471 1.561 1.00 72.12 517 GLY A CA 1
ATOM 3987 C C . GLY A 1 517 ? 2.205 11.846 1.174 1.00 72.12 517 GLY A C 1
ATOM 3988 O O . GLY A 1 517 ? 3.258 12.256 1.661 1.00 72.12 517 GLY A O 1
ATOM 3989 N N . LYS A 1 518 ? 2.186 10.860 0.267 1.00 82.31 518 LYS A N 1
ATOM 3990 C CA . LYS A 1 518 ? 3.391 10.134 -0.169 1.00 82.31 518 LYS A CA 1
ATOM 3991 C C . LYS A 1 518 ? 4.247 10.978 -1.110 1.00 82.31 518 LYS A C 1
ATOM 3993 O O . LYS A 1 518 ? 3.738 11.662 -2.000 1.00 82.31 518 LYS A O 1
ATOM 3998 N N . LEU A 1 519 ? 5.560 10.898 -0.958 1.00 89.31 519 LEU A N 1
ATOM 3999 C CA . LEU A 1 519 ? 6.507 11.416 -1.936 1.00 89.31 519 LEU A CA 1
ATOM 4000 C C . LEU A 1 519 ? 7.197 10.239 -2.608 1.00 89.31 519 LEU A C 1
ATOM 4002 O O . LEU A 1 519 ? 7.737 9.372 -1.932 1.00 89.31 519 LEU A O 1
ATOM 4006 N N . PHE A 1 520 ? 7.229 10.274 -3.928 1.00 90.19 520 PHE A N 1
ATOM 4007 C CA . PHE A 1 520 ? 8.087 9.432 -4.739 1.00 90.19 520 PHE A CA 1
ATOM 4008 C C . PHE A 1 520 ? 9.075 10.353 -5.444 1.00 90.19 520 PHE A C 1
ATOM 4010 O O . PHE A 1 520 ? 8.661 11.341 -6.048 1.00 90.19 520 PHE A O 1
ATOM 4017 N N . ALA A 1 521 ? 10.369 10.080 -5.344 1.00 93.62 521 ALA A N 1
ATOM 4018 C CA . ALA A 1 521 ? 11.383 10.800 -6.100 1.00 93.62 521 ALA A CA 1
ATOM 4019 C C . ALA A 1 521 ? 12.181 9.805 -6.943 1.00 93.62 521 ALA A C 1
ATOM 4021 O O . ALA A 1 521 ? 12.672 8.805 -6.413 1.00 93.62 521 ALA A O 1
ATOM 4022 N N . THR A 1 522 ? 12.319 10.093 -8.237 1.00 94.12 522 THR A N 1
ATOM 4023 C CA . THR A 1 522 ? 13.041 9.240 -9.191 1.00 94.12 522 THR A CA 1
ATOM 4024 C C . THR A 1 522 ? 14.045 10.064 -9.992 1.00 94.12 522 THR A C 1
ATOM 4026 O O . THR A 1 522 ? 13.759 11.202 -10.373 1.00 94.12 522 THR A O 1
ATOM 4029 N N . GLY A 1 523 ? 15.225 9.493 -10.226 1.00 93.75 523 GLY A N 1
ATOM 4030 C CA . GLY A 1 523 ? 16.226 10.041 -11.129 1.00 93.75 523 GLY A CA 1
ATOM 4031 C C . GLY A 1 523 ? 15.838 9.833 -12.591 1.00 93.75 523 GLY A C 1
ATOM 4032 O O . GLY A 1 523 ? 15.389 8.756 -12.972 1.00 93.75 523 GLY A O 1
ATOM 4033 N N . ASP A 1 524 ? 16.009 10.868 -13.405 1.00 93.56 524 ASP A N 1
ATOM 4034 C CA . ASP A 1 524 ? 15.966 10.791 -14.860 1.00 93.56 524 ASP A CA 1
ATOM 4035 C C . ASP A 1 524 ? 17.387 10.575 -15.391 1.00 93.56 524 ASP A C 1
ATOM 4037 O O . ASP A 1 524 ? 18.192 11.511 -15.471 1.00 93.56 524 ASP A O 1
ATOM 4041 N N . ASP A 1 525 ? 17.680 9.320 -15.729 1.00 89.75 525 ASP A N 1
ATOM 4042 C CA . ASP A 1 525 ? 18.976 8.878 -16.248 1.00 89.75 525 ASP A CA 1
ATOM 4043 C C . ASP A 1 525 ? 19.116 9.102 -17.769 1.00 89.75 525 ASP A C 1
ATOM 4045 O O . ASP A 1 525 ? 20.117 8.696 -18.370 1.00 89.75 525 ASP A O 1
ATOM 4049 N N . CYS A 1 526 ? 18.147 9.759 -18.422 1.00 90.44 526 CYS A N 1
ATOM 4050 C CA . CYS A 1 526 ? 18.255 10.081 -19.842 1.00 90.44 526 CYS A CA 1
ATOM 4051 C C . CYS A 1 526 ? 19.451 11.007 -20.097 1.00 90.44 526 CYS A C 1
ATOM 4053 O O . CYS A 1 526 ? 19.721 11.954 -19.348 1.00 90.44 526 CYS A O 1
ATOM 4055 N N . ALA A 1 527 ? 20.192 10.737 -21.177 1.00 87.69 527 ALA A N 1
ATOM 4056 C CA . ALA A 1 527 ? 21.363 11.532 -21.549 1.00 87.69 527 ALA A CA 1
ATOM 4057 C C . ALA A 1 527 ? 20.970 12.994 -21.829 1.00 87.69 527 ALA A C 1
ATOM 4059 O O . ALA A 1 527 ? 21.634 13.938 -21.384 1.00 87.69 527 ALA A O 1
ATOM 4060 N N . GLU A 1 528 ? 19.835 13.174 -22.496 1.00 90.56 528 GLU A N 1
ATOM 4061 C CA . GLU A 1 528 ? 19.286 14.464 -22.891 1.00 90.56 528 GLU A CA 1
ATOM 4062 C C . GLU A 1 528 ? 18.108 14.857 -21.999 1.00 90.56 528 GLU A C 1
ATOM 4064 O O . GLU A 1 528 ? 17.431 14.004 -21.430 1.00 90.56 528 GLU A O 1
ATOM 4069 N N . ARG A 1 529 ? 17.870 16.166 -21.850 1.00 93.56 529 ARG A N 1
ATOM 4070 C CA . ARG A 1 529 ? 16.736 16.661 -21.063 1.00 93.56 529 ARG A CA 1
ATOM 4071 C C . ARG A 1 529 ? 15.465 16.620 -21.905 1.00 93.56 529 ARG A C 1
ATOM 4073 O O . ARG A 1 529 ? 15.423 17.198 -22.988 1.00 93.56 529 ARG A O 1
ATOM 4080 N N . HIS A 1 530 ? 14.421 16.010 -21.358 1.00 94.81 530 HIS A N 1
ATOM 4081 C CA . HIS A 1 530 ? 13.060 16.146 -21.871 1.00 94.81 530 HIS A CA 1
ATOM 4082 C C . HIS A 1 530 ? 12.532 17.575 -21.681 1.00 94.81 530 HIS A C 1
ATOM 4084 O O . HIS A 1 530 ? 13.085 18.357 -20.896 1.00 94.81 530 HIS A O 1
ATOM 4090 N N . ARG A 1 531 ? 11.437 17.920 -22.371 1.00 95.62 531 ARG A N 1
ATOM 4091 C CA . ARG A 1 531 ? 10.878 19.283 -22.405 1.00 95.62 531 ARG A CA 1
ATOM 4092 C C . ARG A 1 531 ? 10.651 19.873 -21.009 1.00 95.62 531 ARG A C 1
ATOM 4094 O O . ARG A 1 531 ? 11.010 21.028 -20.775 1.00 95.62 531 ARG A O 1
ATOM 4101 N N . GLY A 1 532 ? 10.110 19.088 -20.070 1.00 95.00 532 GLY A N 1
ATOM 4102 C CA . GLY A 1 532 ? 9.882 19.526 -18.687 1.00 95.00 532 GLY A CA 1
ATOM 4103 C C . GLY A 1 532 ? 11.183 19.847 -17.944 1.00 95.00 532 GLY A C 1
ATOM 4104 O O . GLY A 1 532 ? 11.312 20.910 -17.335 1.00 95.00 532 GLY A O 1
ATOM 4105 N N . ALA A 1 533 ? 12.187 18.972 -18.056 1.00 95.62 533 ALA A N 1
ATOM 4106 C CA . ALA A 1 533 ? 13.487 19.144 -17.405 1.00 95.62 533 ALA A CA 1
ATOM 4107 C C . ALA A 1 533 ? 14.279 20.321 -17.989 1.00 95.62 533 ALA A C 1
ATOM 4109 O O . ALA A 1 533 ? 14.920 21.065 -17.248 1.00 95.62 533 ALA A O 1
ATOM 4110 N N . GLU A 1 534 ? 14.215 20.523 -19.305 1.00 97.00 534 GLU A N 1
ATOM 4111 C CA . GLU A 1 534 ? 14.859 21.655 -19.970 1.00 97.00 534 GLU A CA 1
ATOM 4112 C C . GLU A 1 534 ? 14.181 22.983 -19.600 1.00 97.00 534 GLU A C 1
ATOM 4114 O O . GLU A 1 534 ? 14.858 23.963 -19.283 1.00 97.00 534 GLU A O 1
ATOM 4119 N N . ALA A 1 535 ? 12.845 23.025 -19.544 1.00 96.75 535 ALA A N 1
ATOM 4120 C CA . ALA A 1 535 ? 12.115 24.198 -19.068 1.00 96.75 535 ALA A CA 1
ATOM 4121 C C . ALA A 1 535 ? 12.468 24.547 -17.612 1.00 96.75 535 ALA A C 1
ATOM 4123 O O . ALA A 1 535 ? 12.832 25.693 -17.336 1.00 96.75 535 ALA A O 1
ATOM 4124 N N . ALA A 1 536 ? 12.452 23.561 -16.708 1.00 97.25 536 ALA A N 1
ATOM 4125 C CA . ALA A 1 536 ? 12.876 23.749 -15.322 1.00 97.25 536 ALA A CA 1
ATOM 4126 C C . ALA A 1 536 ? 14.335 24.232 -15.233 1.00 97.25 536 ALA A C 1
ATOM 4128 O O . ALA A 1 536 ? 14.647 25.127 -14.449 1.00 97.25 536 ALA A O 1
ATOM 4129 N N . HIS A 1 537 ? 15.238 23.702 -16.063 1.00 97.56 537 HIS A N 1
ATOM 4130 C CA . HIS A 1 537 ? 16.639 24.121 -16.065 1.00 97.56 537 HIS A CA 1
ATOM 4131 C C . HIS A 1 537 ? 16.809 25.582 -16.503 1.00 97.56 537 HIS A C 1
ATOM 4133 O O . HIS A 1 537 ? 17.496 26.344 -15.820 1.00 97.56 537 HIS A O 1
ATOM 4139 N N . ARG A 1 538 ? 16.135 26.014 -17.581 1.00 97.19 538 ARG A N 1
ATOM 4140 C CA . ARG A 1 538 ? 16.150 27.419 -18.036 1.00 97.19 538 ARG A CA 1
ATOM 4141 C C . ARG A 1 538 ? 15.686 28.377 -16.934 1.00 97.19 538 ARG A C 1
ATOM 4143 O O . ARG A 1 538 ? 16.320 29.409 -16.708 1.00 97.19 538 ARG A O 1
ATOM 4150 N N . LEU A 1 539 ? 14.624 28.016 -16.210 1.00 97.50 539 LEU A N 1
ATOM 4151 C CA . LEU A 1 539 ? 14.121 28.795 -15.075 1.00 97.50 539 LEU A CA 1
ATOM 4152 C C . LEU A 1 539 ? 15.114 28.818 -13.904 1.00 97.50 539 LEU A C 1
ATOM 4154 O O . LEU A 1 539 ? 15.364 29.883 -13.339 1.00 97.50 539 LEU A O 1
ATOM 4158 N N . ALA A 1 540 ? 15.733 27.681 -13.575 1.00 97.31 540 ALA A N 1
ATOM 4159 C CA . ALA A 1 540 ? 16.745 27.590 -12.523 1.00 97.31 540 ALA A CA 1
ATOM 4160 C C . ALA A 1 540 ? 17.982 28.460 -12.825 1.00 97.31 540 ALA A C 1
ATOM 4162 O O . ALA A 1 540 ? 18.483 29.159 -11.941 1.00 97.31 540 ALA A O 1
ATOM 4163 N N . VAL A 1 541 ? 18.439 28.489 -14.083 1.00 96.81 541 VAL A N 1
ATOM 4164 C CA . VAL A 1 541 ? 19.531 29.369 -14.539 1.00 96.81 541 VAL A CA 1
ATOM 4165 C C . VAL A 1 541 ? 19.144 30.843 -14.395 1.00 96.81 541 VAL A C 1
ATOM 4167 O O . VAL A 1 541 ? 19.923 31.639 -13.859 1.00 96.81 541 VAL A O 1
ATOM 4170 N N . ALA A 1 542 ? 17.931 31.214 -14.816 1.00 95.69 542 ALA A N 1
ATOM 4171 C CA . ALA A 1 542 ? 17.432 32.581 -14.675 1.00 95.69 542 ALA A CA 1
ATOM 4172 C C . ALA A 1 542 ? 17.342 33.007 -13.196 1.00 95.69 542 ALA A C 1
ATOM 4174 O O . ALA A 1 542 ? 17.736 34.125 -12.847 1.00 95.69 542 ALA A O 1
ATOM 4175 N N . ALA A 1 543 ? 16.903 32.103 -12.315 1.00 95.44 543 ALA A N 1
ATOM 4176 C CA . ALA A 1 543 ? 16.832 32.322 -10.872 1.00 95.44 543 ALA A CA 1
ATOM 4177 C C . ALA A 1 543 ? 18.212 32.591 -10.258 1.00 95.44 543 ALA A C 1
ATOM 4179 O O . ALA A 1 543 ? 18.403 33.574 -9.535 1.00 95.44 543 ALA A O 1
ATOM 4180 N N . LEU A 1 544 ? 19.199 31.755 -10.600 1.00 95.38 544 LEU A N 1
ATOM 4181 C CA . LEU A 1 544 ? 20.573 31.906 -10.127 1.00 95.38 544 LEU A CA 1
ATOM 4182 C C . LEU A 1 544 ? 21.182 33.238 -10.593 1.00 95.38 544 LEU A C 1
ATOM 4184 O O . LEU A 1 544 ? 21.820 33.947 -9.810 1.00 95.38 544 LEU A O 1
ATOM 4188 N N . ALA A 1 545 ? 20.950 33.611 -11.855 1.00 93.50 545 ALA A N 1
ATOM 4189 C CA . ALA A 1 545 ? 21.427 34.870 -12.416 1.00 93.50 545 ALA A CA 1
ATOM 4190 C C . ALA A 1 545 ? 20.769 36.095 -11.759 1.00 93.50 545 ALA A C 1
ATOM 4192 O O . ALA A 1 545 ? 21.425 37.133 -11.600 1.00 93.50 545 ALA A O 1
ATOM 4193 N N . ALA A 1 546 ? 19.494 36.000 -11.370 1.00 92.50 546 ALA A N 1
ATOM 4194 C CA . ALA A 1 546 ? 18.769 37.081 -10.709 1.00 92.50 546 ALA A CA 1
ATOM 4195 C C . ALA A 1 546 ? 19.267 37.353 -9.284 1.00 92.50 546 ALA A C 1
ATOM 4197 O O . ALA A 1 546 ? 19.332 38.511 -8.872 1.00 92.50 546 ALA A O 1
ATOM 4198 N N . GLY A 1 547 ? 19.740 36.322 -8.576 1.00 84.69 547 GLY A N 1
ATOM 4199 C CA . GLY A 1 547 ? 20.338 36.450 -7.244 1.00 84.69 547 GLY A CA 1
ATOM 4200 C C . GLY A 1 547 ? 21.618 37.301 -7.170 1.00 84.69 547 GLY A C 1
ATOM 4201 O O . GLY A 1 547 ? 22.131 37.502 -6.066 1.00 84.69 547 GLY A O 1
ATOM 4202 N N . ARG A 1 548 ? 22.140 37.784 -8.313 1.00 80.94 548 ARG A N 1
ATOM 4203 C CA . ARG A 1 548 ? 23.364 38.596 -8.435 1.00 80.94 548 ARG A CA 1
ATOM 4204 C C . ARG A 1 548 ? 23.128 40.077 -8.800 1.00 80.94 548 ARG A C 1
ATOM 4206 O O . ARG A 1 548 ? 24.095 40.829 -8.800 1.00 80.94 548 ARG A O 1
ATOM 4213 N N . GLY A 1 549 ? 21.902 40.532 -9.105 1.00 76.06 549 GLY A N 1
ATOM 4214 C CA . GLY A 1 549 ? 21.687 41.932 -9.523 1.00 76.06 549 GLY A CA 1
ATOM 4215 C C . GLY A 1 549 ? 20.247 42.457 -9.437 1.00 76.06 549 GLY A C 1
ATOM 4216 O O . GLY A 1 549 ? 19.293 41.771 -9.803 1.00 76.06 549 GLY A O 1
ATOM 4217 N N . LYS A 1 550 ? 20.092 43.717 -8.996 1.00 63.81 550 LYS A N 1
ATOM 4218 C CA . LYS A 1 550 ? 18.811 44.448 -8.978 1.00 63.81 550 LYS A CA 1
ATOM 4219 C C . LYS A 1 550 ? 18.374 44.730 -10.428 1.00 63.81 550 LYS A C 1
ATOM 4221 O O . LYS A 1 550 ? 19.099 45.395 -11.155 1.00 63.81 550 LYS A O 1
ATOM 4226 N N . GLY A 1 551 ? 17.229 44.190 -10.859 1.00 71.31 551 GLY A N 1
ATOM 4227 C CA . GLY A 1 551 ? 16.667 44.383 -12.214 1.00 71.31 551 GLY A CA 1
ATOM 4228 C C . GLY A 1 551 ? 16.334 43.099 -12.988 1.00 71.31 551 GLY A C 1
ATOM 4229 O O . GLY A 1 551 ? 15.622 43.149 -13.984 1.00 71.31 551 GLY A O 1
ATOM 4230 N N . ARG A 1 552 ? 16.777 41.926 -12.517 1.00 83.62 552 ARG A N 1
ATOM 4231 C CA . ARG A 1 552 ? 16.548 40.636 -13.204 1.00 83.62 552 ARG A CA 1
ATOM 4232 C C . ARG A 1 552 ? 15.251 39.914 -12.816 1.00 83.62 552 ARG A C 1
ATOM 4234 O O . ARG A 1 552 ? 14.875 38.955 -13.479 1.00 83.62 552 ARG A O 1
ATOM 4241 N N . ALA A 1 553 ? 14.533 40.391 -11.797 1.00 87.00 553 ALA A N 1
ATOM 4242 C CA . ALA A 1 553 ? 13.276 39.784 -11.344 1.00 87.00 553 ALA A CA 1
ATOM 4243 C C . ALA A 1 553 ? 12.165 39.838 -12.411 1.00 87.00 553 ALA A C 1
ATOM 4245 O O . ALA A 1 553 ? 11.439 38.863 -12.586 1.00 87.00 553 ALA A O 1
ATOM 4246 N N . ALA A 1 554 ? 12.074 40.939 -13.169 1.00 89.56 554 ALA A N 1
ATOM 4247 C CA . ALA A 1 554 ? 11.103 41.075 -14.257 1.00 89.56 554 ALA A CA 1
ATOM 4248 C C . ALA A 1 554 ? 11.350 40.055 -15.382 1.00 89.56 554 ALA A C 1
ATOM 4250 O O . ALA A 1 554 ? 10.403 39.488 -15.917 1.00 89.56 554 ALA A O 1
ATOM 4251 N N . HIS A 1 555 ? 12.620 39.770 -15.688 1.00 91.81 555 HIS A N 1
ATOM 4252 C CA . HIS A 1 555 ? 12.991 38.762 -16.679 1.00 91.81 555 HIS A CA 1
ATOM 4253 C C . HIS A 1 555 ? 12.632 37.342 -16.220 1.00 91.81 555 HIS A C 1
ATOM 4255 O O . HIS A 1 555 ? 12.064 36.582 -16.998 1.00 91.81 555 HIS A O 1
ATOM 4261 N N . VAL A 1 556 ? 12.903 37.001 -14.951 1.00 92.69 556 VAL A N 1
ATOM 4262 C CA . VAL A 1 556 ? 12.512 35.698 -14.381 1.00 92.69 556 VAL A CA 1
ATOM 4263 C C . VAL A 1 556 ? 10.997 35.520 -14.434 1.00 92.69 556 VAL A C 1
ATOM 4265 O O . VAL A 1 556 ? 10.536 34.467 -14.858 1.00 92.69 556 VAL A O 1
ATOM 4268 N N . LYS A 1 557 ? 10.227 36.554 -14.067 1.00 92.50 557 LYS A N 1
ATOM 4269 C CA . LYS A 1 557 ? 8.762 36.517 -14.129 1.00 92.50 557 LYS A CA 1
ATOM 4270 C C . LYS A 1 557 ? 8.252 36.326 -15.561 1.00 92.50 557 LYS A C 1
ATOM 4272 O O . LYS A 1 557 ? 7.482 35.411 -15.799 1.00 92.50 557 LYS A O 1
ATOM 4277 N N . ALA A 1 558 ? 8.734 37.119 -16.518 1.00 93.81 558 ALA A N 1
ATOM 4278 C CA . ALA A 1 558 ? 8.319 36.993 -17.916 1.00 93.81 558 ALA A CA 1
ATOM 4279 C C . ALA A 1 558 ? 8.645 35.608 -18.508 1.00 93.81 558 ALA A C 1
ATOM 4281 O O . ALA A 1 558 ? 7.865 35.062 -19.285 1.00 93.81 558 ALA A O 1
ATOM 4282 N N . LEU A 1 559 ? 9.789 35.021 -18.133 1.00 95.25 559 LEU A N 1
ATOM 4283 C CA . LEU A 1 559 ? 10.142 33.661 -18.540 1.00 95.25 559 LEU A CA 1
ATOM 4284 C C . LEU A 1 559 ? 9.228 32.615 -17.882 1.00 95.25 559 LEU A C 1
ATOM 4286 O O . LEU A 1 559 ? 8.821 31.671 -18.552 1.00 95.25 559 LEU A O 1
ATOM 4290 N N . ALA A 1 560 ? 8.899 32.792 -16.601 1.00 92.62 560 ALA A N 1
ATOM 4291 C CA . ALA A 1 560 ? 7.969 31.938 -15.870 1.00 92.62 560 ALA A CA 1
ATOM 4292 C C . ALA A 1 560 ? 6.574 31.943 -16.511 1.00 92.62 560 ALA A C 1
ATOM 4294 O O . ALA A 1 560 ? 6.047 30.877 -16.815 1.00 92.62 560 ALA A O 1
ATOM 4295 N N . ASP A 1 561 ? 6.028 33.129 -16.790 1.00 90.94 561 ASP A N 1
ATOM 4296 C CA . ASP A 1 561 ? 4.711 33.305 -17.412 1.00 90.94 561 ASP A CA 1
ATOM 4297 C C . ASP A 1 561 ? 4.674 32.617 -18.791 1.00 90.94 561 ASP A C 1
ATOM 4299 O O . ASP A 1 561 ? 3.789 31.807 -19.064 1.00 90.94 561 ASP A O 1
ATOM 4303 N N . LYS A 1 562 ? 5.712 32.823 -19.619 1.00 95.00 562 LYS A N 1
ATOM 4304 C CA . LYS A 1 562 ? 5.836 32.176 -20.935 1.00 95.00 562 LYS A CA 1
ATOM 4305 C C . LYS A 1 562 ? 5.881 30.647 -20.848 1.00 95.00 562 LYS A C 1
ATOM 4307 O O . LYS A 1 562 ? 5.250 29.974 -21.659 1.00 95.00 562 LYS A O 1
ATOM 4312 N N . VAL A 1 563 ? 6.660 30.099 -19.912 1.00 92.75 563 VAL A N 1
ATOM 4313 C CA . VAL A 1 563 ? 6.778 28.645 -19.726 1.00 92.75 563 VAL A CA 1
ATOM 4314 C C . VAL A 1 563 ? 5.457 28.062 -19.213 1.00 92.75 563 VAL A C 1
ATOM 4316 O O . VAL A 1 563 ? 5.012 27.043 -19.730 1.00 92.75 563 VAL A O 1
ATOM 4319 N N . SER A 1 564 ? 4.802 28.722 -18.257 1.00 87.94 564 SER A N 1
ATOM 4320 C CA . SER A 1 564 ? 3.485 28.315 -17.753 1.00 87.94 564 SER A CA 1
ATOM 4321 C C . SER A 1 564 ? 2.454 28.226 -18.888 1.00 87.94 564 SER A C 1
ATOM 4323 O O . SER A 1 564 ? 1.839 27.180 -19.091 1.00 87.94 564 SER A O 1
ATOM 4325 N N . GLU A 1 565 ? 2.348 29.276 -19.713 1.00 87.19 565 GLU A N 1
ATOM 4326 C CA . GLU A 1 565 ? 1.437 29.311 -20.866 1.00 87.19 565 GLU A CA 1
ATOM 4327 C C . GLU A 1 565 ? 1.746 28.244 -21.927 1.00 87.19 565 GLU A C 1
ATOM 4329 O O . GLU A 1 565 ? 0.835 27.767 -22.608 1.00 87.19 565 GLU A O 1
ATOM 4334 N N . GLU A 1 566 ? 3.022 27.903 -22.131 1.00 92.19 566 GLU A N 1
ATOM 4335 C CA . GLU A 1 566 ? 3.445 26.845 -23.055 1.00 92.19 566 GLU A CA 1
ATOM 4336 C C . GLU A 1 566 ? 2.909 25.482 -22.595 1.00 92.19 566 GLU A C 1
ATOM 4338 O O . GLU A 1 566 ? 2.264 24.779 -23.374 1.00 92.19 566 GLU A O 1
ATOM 4343 N N . PHE A 1 567 ? 3.116 25.128 -21.324 1.00 88.81 567 PHE A N 1
ATOM 4344 C CA . PHE A 1 567 ? 2.661 23.846 -20.779 1.00 88.81 567 PHE A CA 1
ATOM 4345 C C . PHE A 1 567 ? 1.148 23.770 -20.603 1.00 88.81 567 PHE A C 1
ATOM 4347 O O . PHE A 1 567 ? 0.574 22.710 -20.845 1.00 88.81 567 PHE A O 1
ATOM 4354 N N . GLN A 1 568 ? 0.483 24.881 -20.286 1.00 81.75 568 GLN A N 1
ATOM 4355 C CA . GLN A 1 568 ? -0.976 24.921 -20.223 1.00 81.75 568 GLN A CA 1
ATOM 4356 C C . GLN A 1 568 ? -1.603 24.617 -21.594 1.00 81.75 568 GLN A C 1
ATOM 4358 O O . GLN A 1 568 ? -2.453 23.736 -21.703 1.00 81.75 568 GLN A O 1
ATOM 4363 N N . ARG A 1 569 ? -1.087 25.228 -22.671 1.00 84.62 569 ARG A N 1
ATOM 4364 C CA . ARG A 1 569 ? -1.530 24.941 -24.050 1.00 84.62 569 ARG A CA 1
ATOM 4365 C C . ARG A 1 569 ? -1.312 23.479 -24.462 1.00 84.62 569 ARG A C 1
ATOM 4367 O O . ARG A 1 569 ? -2.132 22.899 -25.175 1.00 84.62 569 ARG A O 1
ATOM 4374 N N . LEU A 1 570 ? -0.212 22.869 -24.028 1.00 83.62 570 LEU A N 1
ATOM 4375 C CA . LEU A 1 570 ? 0.074 21.454 -24.293 1.00 83.62 570 LEU A CA 1
ATOM 4376 C C . LEU A 1 570 ? -0.852 20.517 -23.502 1.00 83.62 570 LEU A C 1
ATOM 4378 O O . LEU A 1 570 ? -1.312 19.504 -24.030 1.00 83.62 570 LEU A O 1
ATOM 4382 N N . ALA A 1 571 ? -1.168 20.863 -22.255 1.00 75.94 571 ALA A N 1
ATOM 4383 C CA . ALA A 1 571 ? -2.100 20.095 -21.438 1.00 75.94 571 ALA A CA 1
ATOM 4384 C C . ALA A 1 571 ? -3.529 20.127 -22.014 1.00 75.94 571 ALA A C 1
ATOM 4386 O O . ALA A 1 571 ? -4.206 19.094 -22.024 1.0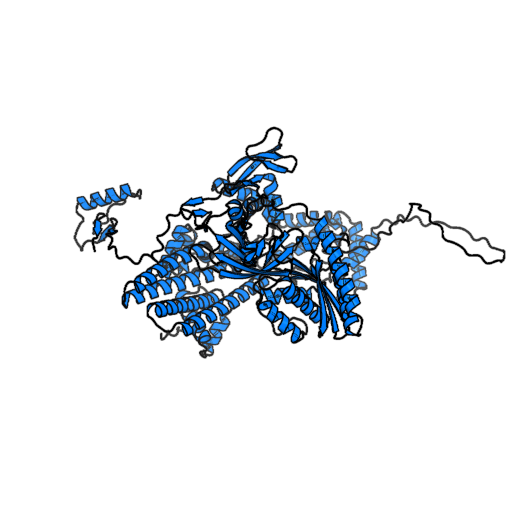0 75.94 571 ALA A O 1
ATOM 4387 N N . ASP A 1 572 ? -3.953 21.276 -22.550 1.00 74.19 572 ASP A N 1
ATOM 4388 C CA . ASP A 1 572 ? -5.279 21.471 -23.150 1.00 74.19 572 ASP A CA 1
ATOM 4389 C C . ASP A 1 572 ? -5.473 20.659 -24.442 1.00 74.19 572 ASP A C 1
ATOM 4391 O O . ASP A 1 572 ? -6.562 20.154 -24.709 1.00 74.19 572 ASP A O 1
ATOM 4395 N N . THR A 1 573 ? -4.412 20.468 -25.232 1.00 74.31 573 THR A N 1
ATOM 4396 C CA . THR A 1 573 ? -4.474 19.695 -26.490 1.00 74.31 573 THR A CA 1
ATOM 4397 C C . THR A 1 573 ? -4.531 18.179 -26.280 1.00 74.31 573 THR A C 1
ATOM 4399 O O . THR A 1 573 ? -4.952 17.456 -27.180 1.00 74.31 573 THR A O 1
ATOM 4402 N N . THR A 1 574 ? -4.157 17.685 -25.096 1.00 59.19 574 THR A N 1
ATOM 4403 C CA . THR A 1 574 ? -3.997 16.243 -24.836 1.00 59.19 574 THR A CA 1
ATOM 4404 C C . THR A 1 574 ? -5.263 15.577 -24.266 1.00 59.19 574 THR A C 1
ATOM 4406 O O . THR A 1 574 ? -5.371 14.355 -24.290 1.00 59.19 574 THR A O 1
ATOM 4409 N N . ASN A 1 575 ? -6.259 16.334 -23.780 1.00 49.88 575 ASN A N 1
ATOM 4410 C CA . ASN A 1 575 ? -7.373 15.767 -23.003 1.00 49.88 575 ASN A CA 1
ATOM 4411 C C . ASN A 1 575 ? -8.771 16.224 -23.464 1.00 49.88 575 ASN A C 1
ATOM 4413 O O . ASN A 1 575 ? -9.305 17.218 -22.976 1.00 49.88 575 ASN A O 1
ATOM 4417 N N . VAL A 1 576 ? -9.426 15.418 -24.310 1.00 36.09 576 VAL A N 1
ATOM 4418 C CA . VAL A 1 576 ? -10.864 15.521 -24.634 1.00 36.09 576 VAL A CA 1
ATOM 4419 C C . VAL A 1 576 ? -11.606 14.330 -24.017 1.00 36.09 576 VAL A C 1
ATOM 4421 O O . VAL A 1 576 ? -11.909 13.348 -24.686 1.00 36.09 576 VAL A O 1
ATOM 4424 N N . THR A 1 577 ? -11.879 14.363 -22.710 1.00 39.47 577 THR A N 1
ATOM 4425 C CA . THR A 1 577 ? -12.925 13.514 -22.098 1.00 39.47 577 THR A CA 1
ATOM 4426 C C . THR A 1 577 ? -13.432 14.170 -20.813 1.00 39.47 577 THR A C 1
ATOM 4428 O O . THR A 1 577 ? -12.828 14.062 -19.742 1.00 39.47 577 THR A O 1
ATOM 4431 N N . THR A 1 578 ? -14.527 14.913 -20.938 1.00 40.62 578 THR A N 1
ATOM 4432 C CA . THR A 1 578 ? -15.177 15.673 -19.867 1.00 40.62 578 THR A CA 1
ATOM 4433 C C . THR A 1 578 ? -16.159 14.810 -19.077 1.00 40.62 578 THR A C 1
ATOM 4435 O O . THR A 1 578 ? -16.876 13.976 -19.630 1.00 40.62 578 THR A O 1
ATOM 4438 N N . ALA A 1 579 ? -16.209 15.036 -17.761 1.00 44.84 579 ALA A N 1
ATOM 4439 C CA . ALA A 1 579 ? -17.351 14.643 -16.946 1.00 44.84 579 ALA A CA 1
ATOM 4440 C C . ALA A 1 579 ? -18.609 15.310 -17.523 1.00 44.84 579 ALA A C 1
ATOM 4442 O O . ALA A 1 579 ? -18.551 16.472 -17.926 1.00 44.84 579 ALA A O 1
ATOM 4443 N N . SER A 1 580 ? -19.725 14.582 -17.590 1.00 45.81 580 SER A N 1
ATOM 4444 C CA . SER A 1 580 ? -20.986 15.149 -18.065 1.00 45.81 580 SER A CA 1
ATOM 4445 C C . SER A 1 580 ? -21.329 16.382 -17.235 1.00 45.81 580 SER A C 1
ATOM 4447 O O . SER A 1 580 ? -21.470 16.291 -16.013 1.00 45.81 580 SER A O 1
ATOM 4449 N N . ALA A 1 581 ? -21.420 17.530 -17.909 1.00 47.31 581 ALA A N 1
ATOM 4450 C CA . ALA A 1 581 ? -21.846 18.774 -17.297 1.00 47.31 581 ALA A CA 1
ATOM 4451 C C . ALA A 1 581 ? -23.205 18.561 -16.607 1.00 47.31 581 ALA A C 1
ATOM 4453 O O . ALA A 1 581 ? -24.041 17.806 -17.122 1.00 47.31 581 ALA A O 1
ATOM 4454 N N . PRO A 1 582 ? -23.437 19.180 -15.438 1.00 53.00 582 PRO A N 1
ATOM 4455 C CA . PRO A 1 582 ? -24.766 19.178 -14.854 1.00 53.00 582 PRO A CA 1
ATOM 4456 C C . PRO A 1 582 ? -25.757 19.786 -15.864 1.00 53.00 582 PRO A C 1
ATOM 4458 O O . PRO A 1 582 ? -25.388 20.701 -16.599 1.00 53.00 582 PRO A O 1
ATOM 4461 N N . PRO A 1 583 ? -26.998 19.281 -15.944 1.00 52.69 583 PRO A N 1
ATOM 4462 C CA . PRO A 1 583 ? -28.007 19.887 -16.799 1.00 52.69 583 PRO A CA 1
ATOM 4463 C C . PRO A 1 583 ? -28.263 21.325 -16.330 1.00 52.69 583 PRO A C 1
ATOM 4465 O O . PRO A 1 583 ? -28.663 21.530 -15.182 1.00 52.69 583 PRO A O 1
ATOM 4468 N N . ASP A 1 584 ? -28.040 22.299 -17.215 1.00 48.84 584 ASP A N 1
ATOM 4469 C CA . ASP A 1 584 ? -28.387 23.709 -17.012 1.00 48.84 584 ASP A CA 1
ATOM 4470 C C . ASP A 1 584 ? -29.917 23.850 -16.938 1.00 48.84 584 ASP A C 1
ATOM 4472 O O . ASP A 1 584 ? -30.611 24.094 -17.925 1.00 48.84 584 ASP A O 1
ATOM 4476 N N . GLY A 1 585 ? -30.468 23.614 -15.748 1.00 51.81 585 GLY A N 1
ATOM 4477 C CA . GLY A 1 585 ? -31.846 23.944 -15.412 1.00 51.81 585 GLY A CA 1
ATOM 4478 C C . GLY A 1 585 ? -31.930 25.404 -14.946 1.00 51.81 585 GLY A C 1
ATOM 4479 O O . GLY A 1 585 ? -31.123 25.797 -14.106 1.00 51.81 585 GLY A O 1
ATOM 4480 N N . PRO A 1 586 ? -32.893 26.211 -15.425 1.00 48.88 586 PRO A N 1
ATOM 4481 C CA . PRO A 1 586 ? -33.002 27.645 -15.128 1.00 48.88 586 PRO A CA 1
ATOM 4482 C C . PRO A 1 586 ? -33.571 27.958 -13.728 1.00 48.88 586 PRO A C 1
ATOM 4484 O O . PRO A 1 586 ? -34.356 28.888 -13.576 1.00 48.88 586 PRO A O 1
ATOM 4487 N N . ASP A 1 587 ? -33.213 27.187 -12.703 1.00 54.97 587 ASP A N 1
ATOM 4488 C CA . ASP A 1 587 ? -33.756 27.354 -11.352 1.00 54.97 587 ASP A CA 1
ATOM 4489 C C . ASP A 1 587 ? -32.672 27.889 -10.408 1.00 54.97 587 ASP A C 1
ATOM 4491 O O . ASP A 1 587 ? -31.515 27.485 -10.502 1.00 54.97 587 ASP A O 1
ATOM 4495 N N . ASP A 1 588 ? -33.063 28.755 -9.470 1.00 59.03 588 ASP A N 1
ATOM 4496 C CA . ASP A 1 588 ? -32.256 29.456 -8.445 1.00 59.03 588 ASP A CA 1
ATOM 4497 C C . ASP A 1 588 ? -31.633 28.493 -7.394 1.00 59.03 588 ASP A C 1
ATOM 4499 O O . ASP A 1 588 ? -31.434 28.794 -6.215 1.00 59.03 588 ASP A O 1
ATOM 4503 N N . ARG A 1 589 ? -31.401 27.243 -7.804 1.00 70.56 589 ARG A N 1
ATOM 4504 C CA . ARG A 1 589 ? -30.974 26.118 -6.988 1.00 70.56 589 ARG A CA 1
ATOM 4505 C C . ARG A 1 589 ? -29.457 26.070 -6.950 1.00 70.56 589 ARG A C 1
ATOM 4507 O O . ARG A 1 589 ? -28.783 26.021 -7.975 1.00 70.56 589 ARG A O 1
ATOM 4514 N N . ARG A 1 590 ? -28.933 26.007 -5.727 1.00 84.25 590 ARG A N 1
ATOM 4515 C CA . ARG A 1 590 ? -27.518 25.750 -5.436 1.00 84.25 590 ARG A CA 1
ATOM 4516 C C . ARG A 1 590 ? -27.007 24.577 -6.292 1.00 84.25 590 ARG A C 1
ATOM 4518 O O . ARG A 1 590 ? -27.636 23.512 -6.256 1.00 84.25 590 ARG A O 1
ATOM 4525 N N . PRO A 1 591 ? -25.897 24.738 -7.041 1.00 91.06 591 PRO A N 1
ATOM 4526 C CA . PRO A 1 591 ? -25.338 23.663 -7.850 1.00 91.06 591 PRO A CA 1
ATOM 4527 C C . PRO A 1 591 ? -25.092 22.421 -6.995 1.00 91.06 591 PRO A C 1
ATOM 4529 O O . PRO A 1 591 ? -24.422 22.493 -5.961 1.00 91.06 591 PRO A O 1
ATOM 4532 N N . ARG A 1 592 ? -25.653 21.286 -7.423 1.00 93.75 592 ARG A N 1
ATOM 4533 C CA . ARG A 1 592 ? -25.601 20.015 -6.697 1.00 93.75 592 ARG A CA 1
ATOM 4534 C C . ARG A 1 592 ? -25.205 18.883 -7.633 1.00 93.75 592 ARG A C 1
ATOM 4536 O O . ARG A 1 592 ? -25.795 18.727 -8.697 1.00 93.75 592 ARG A O 1
ATOM 4543 N N . TRP A 1 593 ? -24.263 18.052 -7.204 1.00 95.06 593 TRP A N 1
ATOM 4544 C CA . TRP A 1 593 ? -23.861 16.847 -7.931 1.00 95.06 593 TRP A CA 1
ATOM 4545 C C . TRP A 1 593 ? -23.571 15.696 -6.970 1.00 95.06 593 TRP A C 1
ATOM 4547 O O . TRP A 1 593 ? -23.363 15.898 -5.773 1.00 95.06 593 TRP A O 1
ATOM 4557 N N . THR A 1 594 ? -23.580 14.475 -7.495 1.00 95.62 594 THR A N 1
ATOM 4558 C CA . THR A 1 594 ? -23.232 13.265 -6.744 1.00 95.62 594 THR A CA 1
ATOM 4559 C C . THR A 1 594 ? -21.964 12.670 -7.329 1.00 95.62 594 THR A C 1
ATOM 4561 O O . THR A 1 594 ? -21.791 12.651 -8.546 1.00 95.62 594 THR A O 1
ATOM 4564 N N . LEU A 1 595 ? -21.089 12.160 -6.471 1.00 96.12 595 LEU A N 1
ATOM 4565 C CA . LEU A 1 595 ? -19.939 11.365 -6.881 1.00 96.12 595 LEU A CA 1
ATOM 4566 C C . LEU A 1 595 ? -19.717 10.204 -5.922 1.00 96.12 595 LEU A C 1
ATOM 4568 O O . LEU A 1 595 ? -20.077 10.272 -4.748 1.00 96.12 595 LEU A O 1
ATOM 4572 N N . ALA A 1 596 ? -19.096 9.149 -6.431 1.00 96.56 596 ALA A N 1
ATOM 4573 C CA . ALA A 1 596 ? -18.611 8.040 -5.628 1.00 96.56 596 ALA A CA 1
ATOM 4574 C C . ALA A 1 596 ? -17.123 8.241 -5.332 1.00 96.56 596 ALA A C 1
ATOM 4576 O O . ALA A 1 596 ? -16.324 8.474 -6.241 1.00 96.56 596 ALA A O 1
ATOM 4577 N N . LEU A 1 597 ? -16.751 8.166 -4.057 1.00 95.50 597 LEU A N 1
ATOM 4578 C CA . LEU A 1 597 ? -15.372 8.365 -3.623 1.00 95.50 597 LEU A CA 1
ATOM 4579 C C . LEU A 1 597 ? -14.553 7.100 -3.870 1.00 95.50 597 LEU A C 1
ATOM 4581 O O . LEU A 1 597 ? -14.855 6.056 -3.310 1.00 95.50 597 LEU A O 1
ATOM 4585 N N . GLY A 1 598 ? -13.504 7.167 -4.683 1.00 94.25 598 GLY A N 1
ATOM 4586 C CA . GLY A 1 598 ? -12.530 6.082 -4.805 1.00 94.25 598 GLY A CA 1
ATOM 4587 C C . GLY A 1 598 ? -11.497 6.093 -3.674 1.00 94.25 598 GLY A C 1
ATOM 4588 O O . GLY A 1 598 ? -11.420 7.025 -2.867 1.00 94.25 598 GLY A O 1
ATOM 4589 N N . ARG A 1 599 ? -10.663 5.052 -3.606 1.00 90.31 599 ARG A N 1
ATOM 4590 C CA . ARG A 1 599 ? -9.636 4.911 -2.563 1.00 90.31 599 ARG A CA 1
ATOM 4591 C C . ARG A 1 599 ? -8.578 6.004 -2.677 1.00 90.31 599 ARG A C 1
ATOM 4593 O O . ARG A 1 599 ? -8.135 6.530 -1.659 1.00 90.31 599 ARG A O 1
ATOM 4600 N N . ALA A 1 600 ? -8.217 6.385 -3.901 1.00 81.62 600 ALA A N 1
ATOM 4601 C CA . ALA A 1 600 ? -7.269 7.466 -4.149 1.00 81.62 600 ALA A CA 1
ATOM 4602 C C . ALA A 1 600 ? -7.779 8.827 -3.638 1.00 81.62 600 ALA A C 1
ATOM 4604 O O . ALA A 1 600 ? -6.979 9.579 -3.083 1.00 81.62 600 ALA A O 1
ATOM 4605 N N . GLN A 1 601 ? -9.079 9.135 -3.777 1.00 89.69 601 GLN A N 1
ATOM 4606 C CA . GLN A 1 601 ? -9.700 10.343 -3.205 1.00 89.69 601 GLN A CA 1
ATOM 4607 C C . GLN A 1 601 ? -9.604 10.351 -1.682 1.00 89.69 601 GLN A C 1
ATOM 4609 O O . GLN A 1 601 ? -9.205 11.356 -1.093 1.00 89.69 601 GLN A O 1
ATOM 4614 N N . ILE A 1 602 ? -9.948 9.220 -1.060 1.00 91.31 602 ILE A N 1
ATOM 4615 C CA . ILE A 1 602 ? -9.991 9.079 0.398 1.00 91.31 602 ILE A CA 1
ATOM 4616 C C . ILE A 1 602 ? -8.585 9.191 0.992 1.00 91.31 602 ILE A C 1
ATOM 4618 O O . ILE A 1 602 ? -8.356 9.979 1.903 1.00 91.31 602 ILE A O 1
ATOM 4622 N N . ILE A 1 603 ? -7.621 8.439 0.456 1.00 81.81 603 ILE A N 1
ATOM 4623 C CA . ILE A 1 603 ? -6.241 8.447 0.960 1.00 81.81 603 ILE A CA 1
ATOM 4624 C C . ILE A 1 603 ? -5.550 9.776 0.644 1.00 81.81 603 ILE A C 1
ATOM 4626 O O . ILE A 1 603 ? -4.830 10.305 1.483 1.00 81.81 603 ILE A O 1
ATOM 4630 N N . GLY A 1 604 ? -5.758 10.311 -0.561 1.00 76.94 604 GLY A N 1
ATOM 4631 C CA . GLY A 1 604 ? -5.096 11.533 -1.017 1.00 76.94 604 GLY A CA 1
ATOM 4632 C C . GLY A 1 604 ? -5.769 12.832 -0.571 1.00 76.94 604 GLY A C 1
ATOM 4633 O O . GLY A 1 604 ? -5.283 13.897 -0.936 1.00 76.94 604 GLY A O 1
ATOM 4634 N N . GLY A 1 605 ? -6.897 12.769 0.144 1.00 86.56 605 GLY A N 1
ATOM 4635 C CA . GLY A 1 605 ? -7.594 13.954 0.645 1.00 86.56 605 GLY A CA 1
ATOM 4636 C C . GLY A 1 605 ? -8.025 14.925 -0.457 1.00 86.56 605 GLY A C 1
ATOM 4637 O O . GLY A 1 605 ? -7.728 16.119 -0.388 1.00 86.56 605 GLY A O 1
ATOM 4638 N N . TRP A 1 606 ? -8.689 14.431 -1.503 1.00 90.44 606 TRP A N 1
ATOM 4639 C CA . TRP A 1 606 ? -9.129 15.265 -2.625 1.00 90.44 606 TRP A CA 1
ATOM 4640 C C . TRP A 1 606 ? -10.469 14.825 -3.206 1.00 90.44 606 TRP A C 1
ATOM 4642 O O . TRP A 1 606 ? -10.869 13.671 -3.067 1.00 90.44 606 TRP A O 1
ATOM 4652 N N . CYS A 1 607 ? -11.149 15.737 -3.899 1.00 92.81 607 CYS A N 1
ATOM 4653 C CA . CYS A 1 607 ? -12.469 15.509 -4.478 1.00 92.81 607 CYS A CA 1
ATOM 4654 C C . CYS A 1 607 ? -12.586 16.144 -5.874 1.00 92.81 607 CYS A C 1
ATOM 4656 O O . CYS A 1 607 ? -12.278 17.326 -6.007 1.00 92.81 607 CYS A O 1
ATOM 4658 N N . PRO A 1 608 ? -13.050 15.426 -6.914 1.00 92.38 608 PRO A N 1
ATOM 4659 C CA . PRO A 1 608 ? -13.247 16.030 -8.228 1.00 92.38 608 PRO A CA 1
ATOM 4660 C C . PRO A 1 608 ? -14.418 17.026 -8.221 1.00 92.38 608 PRO A C 1
ATOM 4662 O O . PRO A 1 608 ? -15.407 16.840 -7.505 1.00 92.38 608 PRO A O 1
ATOM 4665 N N . LEU A 1 609 ? -14.306 18.058 -9.055 1.00 92.44 609 LEU A N 1
ATOM 4666 C CA . LEU A 1 609 ? -15.341 19.046 -9.343 1.00 92.44 609 LEU A CA 1
ATOM 4667 C C . LEU A 1 609 ? -15.809 18.899 -10.802 1.00 92.44 609 LEU A C 1
ATOM 4669 O O . LEU A 1 609 ? -14.993 18.606 -11.678 1.00 92.44 609 LEU A O 1
ATOM 4673 N N . PRO A 1 610 ? -17.103 19.130 -11.091 1.00 89.56 610 PRO A N 1
ATOM 4674 C CA . PRO A 1 610 ? -17.631 19.058 -12.456 1.00 89.56 610 PRO A CA 1
ATOM 4675 C C . PRO A 1 610 ? -17.081 20.162 -13.377 1.00 89.56 610 PRO A C 1
ATOM 4677 O O . PRO A 1 610 ? -17.132 20.020 -14.594 1.00 89.56 610 PRO A O 1
ATOM 4680 N N . GLY A 1 611 ? -16.545 21.245 -12.812 1.00 88.31 611 GLY A N 1
ATOM 4681 C CA . GLY A 1 611 ? -15.997 22.393 -13.529 1.00 88.31 611 GLY A CA 1
ATOM 4682 C C . GLY A 1 611 ? -15.882 23.614 -12.611 1.00 88.31 611 GLY A C 1
ATOM 4683 O O . GLY A 1 611 ? -16.123 23.487 -11.403 1.00 88.31 611 GLY A O 1
ATOM 4684 N N . PRO A 1 612 ? -15.536 24.795 -13.154 1.00 87.62 612 PRO A N 1
ATOM 4685 C CA . PRO A 1 612 ? -15.615 26.036 -12.400 1.00 87.62 612 PRO A CA 1
ATOM 4686 C C . PRO A 1 612 ? -17.089 26.345 -12.105 1.00 87.62 612 PRO A C 1
ATOM 4688 O O . PRO A 1 612 ? -17.929 26.340 -13.002 1.00 87.62 612 PRO A O 1
ATOM 4691 N N . LEU A 1 613 ? -17.415 26.587 -10.837 1.00 89.50 613 LEU A N 1
ATOM 4692 C CA . LEU A 1 613 ? -18.768 26.935 -10.408 1.00 89.50 613 LEU A CA 1
ATOM 4693 C C . LEU A 1 613 ? -18.898 28.455 -10.284 1.00 89.50 613 LEU A C 1
ATOM 4695 O O . LEU A 1 613 ? -17.961 29.137 -9.869 1.00 89.50 613 LEU A O 1
ATOM 4699 N N . ASN A 1 614 ? -20.072 28.998 -10.600 1.00 88.12 614 ASN A N 1
ATOM 4700 C CA . ASN A 1 614 ? -20.316 30.435 -10.478 1.00 88.12 614 ASN A CA 1
ATOM 4701 C C . ASN A 1 614 ? -20.100 30.916 -9.032 1.00 88.12 614 ASN A C 1
ATOM 4703 O O . ASN A 1 614 ? -20.638 30.347 -8.078 1.00 88.12 614 ASN A O 1
ATOM 4707 N N . GLY A 1 615 ? -19.297 31.972 -8.876 1.00 86.00 615 GLY A N 1
ATOM 4708 C CA . GLY A 1 615 ? -18.918 32.529 -7.573 1.00 86.00 615 GLY A CA 1
ATOM 4709 C C . GLY A 1 615 ? -17.849 31.732 -6.819 1.00 86.00 615 GLY A C 1
ATOM 4710 O O . GLY A 1 615 ? -17.436 32.153 -5.742 1.00 86.00 615 GLY A O 1
ATOM 4711 N N . MET A 1 616 ? -17.380 30.604 -7.360 1.00 89.31 616 MET A N 1
ATOM 4712 C CA . MET A 1 616 ? -16.249 29.875 -6.795 1.00 89.31 616 MET A CA 1
ATOM 4713 C C . MET A 1 616 ? -14.943 30.625 -7.106 1.00 89.31 616 MET A C 1
ATOM 4715 O O . MET A 1 616 ? -14.794 31.153 -8.212 1.00 89.31 616 MET A O 1
ATOM 4719 N N . PRO A 1 617 ? -13.984 30.685 -6.165 1.00 88.88 617 PRO A N 1
ATOM 4720 C CA . PRO A 1 617 ? -12.666 31.239 -6.441 1.00 88.88 617 PRO A CA 1
ATOM 4721 C C . PRO A 1 617 ? -11.986 30.561 -7.639 1.00 88.88 617 PRO A C 1
ATOM 4723 O O . PRO A 1 617 ? -12.208 29.381 -7.917 1.00 88.88 617 PRO A O 1
ATOM 4726 N N . ALA A 1 618 ? -11.114 31.304 -8.323 1.00 87.81 618 ALA A N 1
ATOM 4727 C CA . ALA A 1 618 ? -10.254 30.746 -9.363 1.00 87.81 618 ALA A CA 1
ATOM 4728 C C . ALA A 1 618 ? -9.302 29.673 -8.795 1.00 87.81 618 ALA A C 1
ATOM 4730 O O . ALA A 1 618 ? -9.145 29.541 -7.576 1.00 87.81 618 ALA A O 1
ATOM 4731 N N . ALA A 1 619 ? -8.634 28.924 -9.677 1.00 80.75 619 ALA A N 1
ATOM 4732 C CA . ALA A 1 619 ? -7.597 27.975 -9.276 1.00 80.75 619 ALA A CA 1
ATOM 4733 C C . ALA A 1 619 ? -6.549 28.658 -8.373 1.00 80.75 619 ALA A C 1
ATOM 4735 O O . ALA A 1 619 ? -6.119 29.781 -8.633 1.00 80.75 619 ALA A O 1
ATOM 4736 N N . GLY A 1 620 ? -6.178 27.994 -7.278 1.00 75.56 620 GLY A N 1
ATOM 4737 C CA . GLY A 1 620 ? -5.352 28.559 -6.207 1.00 75.56 620 GLY A CA 1
ATOM 4738 C C . GLY A 1 620 ? -6.150 29.201 -5.064 1.00 75.56 620 GLY A C 1
ATOM 4739 O O . GLY A 1 620 ? -5.599 29.426 -3.986 1.00 75.56 620 GLY A O 1
ATOM 4740 N N . GLY A 1 621 ? -7.444 29.466 -5.260 1.00 86.31 621 GLY A N 1
ATOM 4741 C CA . GLY A 1 621 ? -8.337 29.950 -4.213 1.00 86.31 621 GLY A CA 1
ATOM 4742 C C . GLY A 1 621 ? -8.689 28.869 -3.189 1.00 86.31 621 GLY A C 1
ATOM 4743 O O . GLY A 1 621 ? -8.657 27.672 -3.484 1.00 86.31 621 GLY A O 1
ATOM 4744 N N . ARG A 1 622 ? -9.034 29.295 -1.971 1.00 90.62 622 ARG A N 1
ATOM 4745 C CA . ARG A 1 622 ? -9.462 28.407 -0.885 1.00 90.62 622 ARG A CA 1
ATOM 4746 C C . ARG A 1 622 ? -10.942 28.583 -0.589 1.00 90.62 622 ARG A C 1
ATOM 4748 O O . ARG A 1 622 ? -11.454 29.696 -0.666 1.00 90.62 622 ARG A O 1
ATOM 4755 N N . ILE A 1 623 ? -11.604 27.487 -0.240 1.00 95.44 623 ILE A N 1
ATOM 4756 C CA . ILE A 1 623 ? -12.996 27.475 0.216 1.00 95.44 623 ILE A CA 1
ATOM 4757 C C . ILE A 1 623 ? -13.134 26.588 1.449 1.00 95.44 623 ILE A C 1
ATOM 4759 O O . ILE A 1 623 ? -12.337 25.674 1.666 1.00 95.44 623 ILE A O 1
ATOM 4763 N N . ALA A 1 624 ? -14.168 26.829 2.250 1.00 96.31 624 ALA A N 1
ATOM 4764 C CA . ALA A 1 624 ? -14.533 25.913 3.321 1.00 96.31 624 ALA A CA 1
ATOM 4765 C C . ALA A 1 624 ? -15.294 24.710 2.742 1.00 96.31 624 ALA A C 1
ATOM 4767 O O . ALA A 1 624 ? -16.249 24.879 1.982 1.00 96.31 624 ALA A O 1
ATOM 4768 N N . LEU A 1 625 ? -14.894 23.498 3.122 1.00 97.25 625 LEU A N 1
ATOM 4769 C CA . LEU A 1 625 ? -15.612 22.257 2.854 1.00 97.25 625 LEU A CA 1
ATOM 4770 C C . LEU A 1 625 ? -16.090 21.650 4.168 1.00 97.25 625 LEU A C 1
ATOM 4772 O O . LEU A 1 625 ? -15.297 21.305 5.044 1.00 97.25 625 LEU A O 1
ATOM 4776 N N . THR A 1 626 ? -17.398 21.455 4.263 1.00 97.44 626 THR A N 1
ATOM 4777 C CA . THR A 1 626 ? -18.032 20.662 5.313 1.00 97.44 626 THR A CA 1
ATOM 4778 C C . THR A 1 626 ? -18.379 19.279 4.781 1.00 97.44 626 THR A C 1
ATOM 4780 O O . THR A 1 626 ? -19.097 19.179 3.789 1.00 97.44 626 THR A O 1
ATOM 4783 N N . VAL A 1 627 ? -17.973 18.220 5.479 1.00 97.62 627 VAL A N 1
ATOM 4784 C CA . VAL A 1 627 ? -18.397 16.841 5.214 1.00 97.62 627 VAL A CA 1
ATOM 4785 C C . VAL A 1 627 ? -19.316 16.357 6.338 1.00 97.62 627 VAL A C 1
ATOM 4787 O O . VAL A 1 627 ? -18.895 16.164 7.477 1.00 97.62 627 VAL A O 1
ATOM 4790 N N . ASP A 1 628 ? -20.586 16.151 6.002 1.00 96.38 628 ASP A N 1
ATOM 4791 C CA . ASP A 1 628 ? -21.621 15.587 6.866 1.00 96.38 628 ASP A CA 1
ATOM 4792 C C . ASP A 1 628 ? -21.790 14.091 6.562 1.00 96.38 628 ASP A C 1
ATOM 4794 O O . ASP A 1 628 ? -22.412 13.675 5.573 1.00 96.38 628 ASP A O 1
ATOM 4798 N N . HIS A 1 629 ? -21.181 13.267 7.411 1.00 94.44 629 HIS A N 1
ATOM 4799 C CA . HIS A 1 629 ? -21.272 11.820 7.318 1.00 94.44 629 HIS A CA 1
ATOM 4800 C C . HIS A 1 629 ? -22.298 11.290 8.312 1.00 94.44 629 HIS A C 1
ATOM 4802 O O . HIS A 1 629 ? -21.999 11.111 9.490 1.00 94.44 629 HIS A O 1
ATOM 4808 N N . ALA A 1 630 ? -23.516 11.033 7.831 1.00 86.00 630 ALA A N 1
ATOM 4809 C CA . ALA A 1 630 ? -24.647 10.625 8.658 1.00 86.00 630 ALA A CA 1
ATOM 4810 C C . ALA A 1 630 ? -24.289 9.491 9.642 1.00 86.00 630 ALA A C 1
ATOM 4812 O O . ALA A 1 630 ? -23.885 8.403 9.234 1.00 86.00 630 ALA A O 1
ATOM 4813 N N . GLY A 1 631 ? -24.458 9.735 10.945 1.00 80.75 631 GLY A N 1
ATOM 4814 C CA . GLY A 1 631 ? -24.078 8.792 12.007 1.00 80.75 631 GLY A CA 1
ATOM 4815 C C . GLY A 1 631 ? -22.633 8.925 12.512 1.00 80.75 631 GLY A C 1
ATOM 4816 O O . GLY A 1 631 ? -22.215 8.126 13.348 1.00 80.75 631 GLY A O 1
ATOM 4817 N N . SER A 1 632 ? -21.887 9.923 12.038 1.00 83.50 632 SER A N 1
ATOM 4818 C CA . SER A 1 632 ? -20.560 10.318 12.515 1.00 83.50 632 SER A CA 1
ATOM 4819 C C . SER A 1 632 ? -20.506 11.827 12.798 1.00 83.50 632 SER A C 1
ATOM 4821 O O . SER A 1 632 ? -21.508 12.529 12.663 1.00 83.50 632 SER A O 1
ATOM 4823 N N . GLU A 1 633 ? -19.348 12.314 13.241 1.00 81.25 633 GLU A N 1
ATOM 4824 C CA . GLU A 1 633 ? -19.106 13.737 13.475 1.00 81.25 633 GLU A CA 1
ATOM 4825 C C . GLU A 1 633 ? -18.931 14.484 12.144 1.00 81.25 633 GLU A C 1
ATOM 4827 O O . GLU A 1 633 ? -18.370 13.955 11.180 1.00 81.25 633 GLU A O 1
ATOM 4832 N N . ARG A 1 634 ? -19.428 15.723 12.097 1.00 93.50 634 ARG A N 1
ATOM 4833 C CA . ARG A 1 634 ? -19.228 16.644 10.976 1.00 93.50 634 ARG A CA 1
ATOM 4834 C C . ARG A 1 634 ? -17.763 17.069 10.939 1.00 93.50 634 ARG A C 1
ATOM 4836 O O . ARG A 1 634 ? -17.241 17.555 11.936 1.00 93.50 634 ARG A O 1
ATOM 4843 N N . VAL A 1 635 ? -17.123 16.917 9.785 1.00 93.38 635 VAL A N 1
ATOM 4844 C CA . VAL A 1 635 ? -15.721 17.301 9.589 1.00 93.38 635 VAL A CA 1
ATOM 4845 C C . VAL A 1 635 ? -15.667 18.553 8.729 1.00 93.38 635 VAL A C 1
ATOM 4847 O O . VAL A 1 635 ? -16.273 18.602 7.661 1.00 93.38 635 VAL A O 1
ATOM 4850 N N . GLU A 1 636 ? -14.939 19.565 9.184 1.00 95.19 636 GLU A N 1
ATOM 4851 C CA . GLU A 1 636 ? -14.726 20.804 8.438 1.00 95.19 636 GLU A CA 1
ATOM 4852 C C . GLU A 1 636 ? -13.258 20.918 8.031 1.00 95.19 636 GLU A C 1
ATOM 4854 O O . GLU A 1 636 ? -12.355 20.558 8.787 1.00 95.19 636 GLU A O 1
ATOM 4859 N N . SER A 1 637 ? -13.020 21.385 6.808 1.00 92.94 637 SER A N 1
ATOM 4860 C CA . SER A 1 637 ? -11.678 21.561 6.255 1.00 92.94 637 SER A CA 1
ATOM 4861 C C . SER A 1 637 ? -11.628 22.778 5.340 1.00 92.94 637 SER A C 1
ATOM 4863 O O . SER A 1 637 ? -12.588 23.072 4.631 1.00 92.94 637 SER A O 1
ATOM 4865 N N . GLU A 1 638 ? -10.506 23.492 5.350 1.00 92.00 638 GLU A N 1
ATOM 4866 C CA . GLU A 1 638 ? -10.199 24.493 4.330 1.00 92.00 638 GLU A CA 1
ATOM 4867 C C . GLU A 1 638 ? -9.542 23.773 3.147 1.00 92.00 638 GLU A C 1
ATOM 4869 O O . GLU A 1 638 ? -8.523 23.102 3.316 1.00 92.00 638 GLU A O 1
ATOM 4874 N N . VAL A 1 639 ? -10.132 23.882 1.956 1.00 92.25 639 VAL A N 1
ATOM 4875 C CA . VAL A 1 639 ? -9.683 23.152 0.765 1.00 92.25 639 VAL A CA 1
ATOM 4876 C C . VAL A 1 639 ? -9.230 24.101 -0.331 1.00 92.25 639 VAL A C 1
ATOM 4878 O O . VAL A 1 639 ? -9.799 25.172 -0.537 1.00 92.25 639 VAL A O 1
ATOM 4881 N N . LEU A 1 640 ? -8.189 23.691 -1.047 1.00 87.31 640 LEU A N 1
ATOM 4882 C CA . LEU A 1 640 ? -7.626 24.399 -2.186 1.00 87.31 640 LEU A CA 1
ATOM 4883 C C . LEU A 1 640 ? -8.333 23.961 -3.468 1.00 87.31 640 LEU A C 1
ATOM 4885 O O . LEU A 1 640 ? -8.408 22.766 -3.754 1.00 87.31 640 LEU A O 1
ATOM 4889 N N . ILE A 1 641 ? -8.789 24.921 -4.263 1.00 90.31 641 ILE A N 1
ATOM 4890 C CA . ILE A 1 641 ? -9.307 24.669 -5.604 1.00 90.31 641 ILE A CA 1
ATOM 4891 C C . ILE A 1 641 ? -8.128 24.572 -6.563 1.00 90.31 641 ILE A C 1
ATOM 4893 O O . ILE A 1 641 ? -7.284 25.469 -6.623 1.00 90.31 641 ILE A O 1
ATOM 4897 N N . ARG A 1 642 ? -8.077 23.490 -7.333 1.00 84.12 642 ARG A N 1
ATOM 4898 C CA . ARG A 1 642 ? -7.037 23.254 -8.331 1.00 84.12 642 ARG A CA 1
ATOM 4899 C C . ARG A 1 642 ? -7.648 22.926 -9.677 1.00 84.12 642 ARG A C 1
ATOM 4901 O O . ARG A 1 642 ? -8.732 22.349 -9.757 1.00 84.12 642 ARG A O 1
ATOM 4908 N N . GLN A 1 643 ? -6.902 23.266 -10.717 1.00 82.38 643 GLN A N 1
ATOM 4909 C CA . GLN A 1 643 ? -7.169 22.841 -12.077 1.00 82.38 643 GLN A CA 1
ATOM 4910 C C . GLN A 1 643 ? -6.015 21.933 -12.517 1.00 82.38 643 GLN A C 1
ATOM 4912 O O . GLN A 1 643 ? -4.878 22.377 -12.634 1.00 82.38 643 GLN A O 1
ATOM 4917 N N . VAL A 1 644 ? -6.311 20.648 -12.696 1.00 71.88 644 VAL A N 1
ATOM 4918 C CA . VAL A 1 644 ? -5.364 19.601 -13.098 1.00 71.88 644 VAL A CA 1
ATOM 4919 C C . VAL A 1 644 ? -5.741 19.192 -14.523 1.00 71.88 644 VAL A C 1
ATOM 4921 O O . VAL A 1 644 ? -6.685 18.428 -14.751 1.00 71.88 644 VAL A O 1
ATOM 4924 N N . GLY A 1 645 ? -5.070 19.803 -15.502 1.00 72.62 645 GLY A N 1
ATOM 4925 C CA . GLY A 1 645 ? -5.485 19.761 -16.907 1.00 72.62 645 GLY A CA 1
ATOM 4926 C C . GLY A 1 645 ? -6.886 20.374 -17.097 1.00 72.62 645 GLY A C 1
ATOM 4927 O O . GLY A 1 645 ? -7.145 21.467 -16.593 1.00 72.62 645 GLY A O 1
ATOM 4928 N N . PRO A 1 646 ? -7.836 19.693 -17.767 1.00 73.19 646 PRO A N 1
ATOM 4929 C CA . PRO A 1 646 ? -9.201 20.203 -17.925 1.00 73.19 646 PRO A CA 1
ATOM 4930 C C . PRO A 1 646 ? -10.086 19.971 -16.689 1.00 73.19 646 PRO A C 1
ATOM 4932 O O . PRO A 1 646 ? -11.250 20.373 -16.674 1.00 73.19 646 PRO A O 1
ATOM 4935 N N . ARG A 1 647 ? -9.587 19.262 -15.667 1.00 81.19 647 ARG A N 1
ATOM 4936 C CA . ARG A 1 647 ? -10.387 18.847 -14.513 1.00 81.19 647 ARG A CA 1
ATOM 4937 C C . ARG A 1 647 ? -10.196 19.810 -13.359 1.00 81.19 647 ARG A C 1
ATOM 4939 O O . ARG A 1 647 ? -9.079 20.189 -13.025 1.00 81.19 647 ARG A O 1
ATOM 4946 N N . TRP A 1 648 ? -11.303 20.149 -12.720 1.00 88.75 648 TRP A N 1
ATOM 4947 C CA . TRP A 1 648 ? -11.297 20.904 -11.480 1.00 88.75 648 TRP A CA 1
ATOM 4948 C C . TRP A 1 648 ? -11.355 19.936 -10.306 1.00 88.75 648 TRP A C 1
ATOM 4950 O O . TRP A 1 648 ? -12.000 18.888 -10.377 1.00 88.75 648 TRP A O 1
ATOM 4960 N N . GLU A 1 649 ? -10.686 20.272 -9.215 1.00 92.12 649 GLU A N 1
ATOM 4961 C CA . GLU A 1 649 ? -10.690 19.461 -8.006 1.00 92.12 649 GLU A CA 1
ATOM 4962 C C . GLU A 1 649 ? -10.505 20.301 -6.746 1.00 92.12 649 GLU A C 1
ATOM 4964 O O . GLU A 1 649 ? -9.962 21.405 -6.769 1.00 92.12 649 GLU A O 1
ATOM 4969 N N . LEU A 1 650 ? -10.949 19.735 -5.632 1.00 93.50 650 LEU A N 1
ATOM 4970 C CA . LEU A 1 650 ? -10.676 20.207 -4.287 1.00 93.50 650 LEU A CA 1
ATOM 4971 C C . LEU A 1 650 ? -9.556 19.375 -3.703 1.00 93.50 650 LEU A C 1
ATOM 4973 O O . LEU A 1 650 ? -9.586 18.145 -3.769 1.00 93.50 650 LEU A O 1
ATOM 4977 N N . HIS A 1 651 ? -8.615 20.046 -3.069 1.00 87.44 651 HIS A N 1
ATOM 4978 C CA . HIS A 1 651 ? -7.462 19.430 -2.453 1.00 87.44 651 HIS A CA 1
ATOM 4979 C C . HIS A 1 651 ? -7.363 19.820 -0.976 1.00 87.44 651 HIS A C 1
ATOM 4981 O O . HIS A 1 651 ? -7.680 20.949 -0.614 1.00 87.44 651 HIS A O 1
ATOM 4987 N N . GLY A 1 652 ? -6.885 18.916 -0.119 1.00 80.94 652 GLY A N 1
ATOM 4988 C CA . GLY A 1 652 ? -6.821 19.157 1.328 1.00 80.94 652 GLY A CA 1
ATOM 4989 C C . GLY A 1 652 ? -8.085 18.713 2.068 1.00 80.94 652 GLY A C 1
ATOM 4990 O O . GLY A 1 652 ? -8.311 19.115 3.203 1.00 80.94 652 GLY A O 1
ATOM 4991 N N . VAL A 1 653 ? -8.915 17.888 1.428 1.00 92.50 653 VAL A N 1
ATOM 4992 C CA . VAL A 1 653 ? -10.146 17.363 2.015 1.00 92.50 653 VAL A CA 1
ATOM 4993 C C . VAL A 1 653 ? -9.806 16.422 3.165 1.00 92.50 653 VAL A C 1
ATOM 4995 O O . VAL A 1 653 ? -9.101 15.427 2.981 1.00 92.50 653 VAL A O 1
ATOM 4998 N N . VAL A 1 654 ? -10.357 16.700 4.344 1.00 90.56 654 VAL A N 1
ATOM 4999 C CA . VAL A 1 654 ? -10.287 15.785 5.485 1.00 90.56 654 VAL A CA 1
ATOM 5000 C C . VAL A 1 654 ? -11.520 14.889 5.465 1.00 90.56 654 VAL A C 1
ATOM 5002 O O . VAL A 1 654 ? -12.637 15.336 5.718 1.00 90.56 654 VAL A O 1
ATOM 5005 N N . TRP A 1 655 ? -11.319 13.611 5.153 1.00 93.94 655 TRP A N 1
ATOM 5006 C CA . TRP A 1 655 ? -12.406 12.638 5.106 1.00 93.94 655 TRP A CA 1
ATOM 5007 C C . TRP A 1 655 ? -12.712 12.038 6.487 1.00 93.94 655 TRP A C 1
ATOM 5009 O O . TRP A 1 655 ? -11.786 11.760 7.254 1.00 93.94 655 TRP A O 1
ATOM 5019 N N . PRO A 1 656 ? -13.990 11.757 6.798 1.00 93.38 656 PRO A N 1
ATOM 5020 C CA . PRO A 1 656 ? -14.366 10.936 7.945 1.00 93.38 656 PRO A CA 1
ATOM 5021 C C . PRO A 1 656 ? -13.699 9.554 7.887 1.00 93.38 656 PRO A C 1
ATOM 5023 O O . PRO A 1 656 ? -13.713 8.890 6.852 1.00 93.38 656 PRO A O 1
ATOM 5026 N N . THR A 1 657 ? -13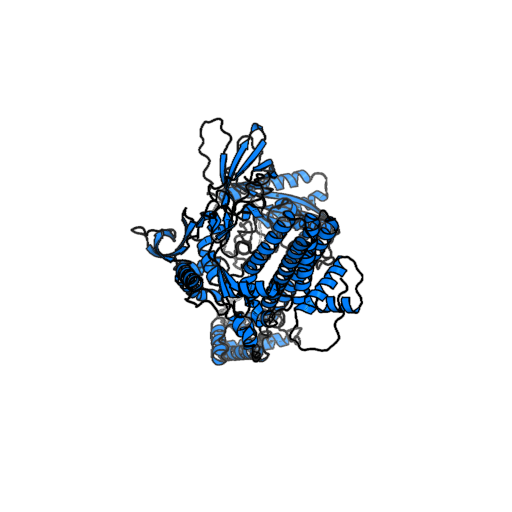.155 9.077 9.008 1.00 86.81 657 THR A N 1
ATOM 5027 C CA . THR A 1 657 ? -12.367 7.826 9.065 1.00 86.81 657 THR A CA 1
ATOM 5028 C C . THR A 1 657 ? -13.168 6.560 8.757 1.00 86.81 657 THR A C 1
ATOM 5030 O O . THR A 1 657 ? -12.586 5.536 8.409 1.00 86.81 657 THR A O 1
ATOM 5033 N N . ALA A 1 658 ? -14.495 6.617 8.880 1.00 88.12 658 ALA A N 1
ATOM 5034 C CA . ALA A 1 658 ? -15.398 5.507 8.581 1.00 88.12 658 ALA A CA 1
ATOM 5035 C C . ALA A 1 658 ? -15.769 5.396 7.090 1.00 88.12 658 ALA A C 1
ATOM 5037 O O . ALA A 1 658 ? -16.496 4.476 6.712 1.00 88.12 658 ALA A O 1
ATOM 5038 N N . LEU A 1 659 ? -15.312 6.328 6.249 1.00 94.25 659 LEU A N 1
ATOM 5039 C CA . LEU A 1 659 ? -15.702 6.394 4.848 1.00 94.25 659 LEU A CA 1
ATOM 5040 C C . LEU A 1 659 ? -14.962 5.322 4.033 1.00 94.25 659 LEU A C 1
ATOM 5042 O O . LEU A 1 659 ? -13.734 5.257 4.023 1.00 94.25 659 LEU A O 1
ATOM 5046 N N . LEU A 1 660 ? -15.724 4.471 3.344 1.00 95.38 660 LEU A N 1
ATOM 5047 C CA . LEU A 1 660 ? -15.194 3.381 2.521 1.00 95.38 660 LEU A CA 1
ATOM 5048 C C . LEU A 1 660 ? -15.145 3.778 1.037 1.00 95.38 660 LEU A C 1
ATOM 5050 O O . LEU A 1 660 ? -16.024 4.521 0.582 1.00 95.38 660 LEU A O 1
ATOM 5054 N N . PRO A 1 661 ? -14.196 3.248 0.243 1.00 96.25 661 PRO A N 1
ATOM 5055 C CA . PRO A 1 661 ? -14.220 3.407 -1.208 1.00 96.25 661 PRO A CA 1
ATOM 5056 C C . PRO A 1 661 ? -15.558 2.955 -1.801 1.00 96.25 661 PRO A C 1
ATOM 5058 O O . PRO A 1 661 ? -16.139 1.964 -1.369 1.00 96.25 661 PRO A O 1
ATOM 5061 N N . GLY A 1 662 ? -16.052 3.698 -2.781 1.00 96.69 662 GLY A N 1
ATOM 5062 C CA . GLY A 1 662 ? -17.363 3.558 -3.396 1.00 96.69 662 GLY A CA 1
ATOM 5063 C C . GLY A 1 662 ? -18.492 4.304 -2.690 1.00 96.69 662 GLY A C 1
ATOM 5064 O O . GLY A 1 662 ? -19.560 4.403 -3.282 1.00 96.69 662 GLY A O 1
ATOM 5065 N N . THR A 1 663 ? -18.292 4.863 -1.488 1.00 97.62 663 THR A N 1
ATOM 5066 C CA . THR A 1 663 ? -19.340 5.649 -0.806 1.00 97.62 663 THR A CA 1
ATOM 5067 C C . THR A 1 663 ? -19.779 6.827 -1.678 1.00 97.62 663 THR A C 1
ATOM 5069 O O . THR A 1 663 ? -18.949 7.609 -2.148 1.00 97.62 663 THR A O 1
ATOM 5072 N N . GLU A 1 664 ? -21.087 6.947 -1.893 1.00 97.69 664 GLU A N 1
ATOM 5073 C CA . GLU A 1 664 ? -21.691 8.042 -2.641 1.00 97.69 664 GLU A CA 1
ATOM 5074 C C . GLU A 1 664 ? -21.894 9.256 -1.748 1.00 97.69 664 GLU A C 1
ATOM 5076 O O . GLU A 1 664 ? -22.374 9.178 -0.611 1.00 97.69 664 GLU A O 1
ATOM 5081 N N . MET A 1 665 ? -21.546 10.407 -2.304 1.00 96.88 665 MET A N 1
ATOM 5082 C CA . MET A 1 665 ? -21.619 11.678 -1.622 1.00 96.88 665 MET A CA 1
ATOM 5083 C C . MET A 1 665 ? -22.242 12.716 -2.542 1.00 96.88 665 MET A C 1
ATOM 5085 O O . MET A 1 665 ? -21.906 12.820 -3.720 1.00 96.88 665 MET A O 1
ATOM 5089 N N . THR A 1 666 ? -23.170 13.486 -1.992 1.00 97.38 666 THR A N 1
ATOM 5090 C CA . THR A 1 666 ? -23.762 14.644 -2.651 1.00 97.38 666 THR A CA 1
ATOM 5091 C C . THR A 1 666 ? -23.007 15.893 -2.230 1.00 97.38 666 THR A C 1
ATOM 5093 O O . THR A 1 666 ? -22.931 16.158 -1.034 1.00 97.38 666 THR A O 1
ATOM 5096 N N . LEU A 1 667 ? -22.531 16.684 -3.184 1.00 97.06 667 LEU A N 1
ATOM 5097 C CA . LEU A 1 667 ? -21.917 17.984 -2.940 1.00 97.06 667 LEU A CA 1
ATOM 5098 C C . LEU A 1 667 ? -22.859 19.100 -3.381 1.00 97.06 667 LEU A C 1
ATOM 5100 O O . LEU A 1 667 ? -23.585 18.954 -4.363 1.00 97.06 667 LEU A O 1
ATOM 5104 N N . GLU A 1 668 ? -22.854 20.193 -2.628 1.00 95.94 668 GLU A N 1
ATOM 5105 C CA . GLU A 1 668 ? -23.718 21.356 -2.807 1.00 95.94 668 GLU A CA 1
ATOM 5106 C C . GLU A 1 668 ? -22.893 22.636 -2.615 1.00 95.94 668 GLU A C 1
ATOM 5108 O O . GLU A 1 668 ? -22.286 22.826 -1.556 1.00 95.94 668 GLU A O 1
ATOM 5113 N N . TRP A 1 669 ? -22.864 23.499 -3.634 1.00 95.06 669 TRP A N 1
ATOM 5114 C CA . TRP A 1 669 ? -22.155 24.784 -3.609 1.00 95.06 669 TRP A CA 1
ATOM 5115 C C . TRP A 1 669 ? -23.063 25.922 -3.147 1.00 95.06 669 TRP A C 1
ATOM 5117 O O . TRP A 1 669 ? -24.050 26.254 -3.807 1.00 95.06 669 TRP A O 1
ATOM 5127 N N . GLY A 1 670 ? -22.720 26.534 -2.013 1.00 93.06 670 GLY A N 1
ATOM 5128 C CA . GLY A 1 670 ? -23.377 27.732 -1.503 1.00 93.06 670 GLY A CA 1
ATOM 5129 C C . GLY A 1 670 ? -22.612 28.983 -1.917 1.00 93.06 670 GLY A C 1
ATOM 5130 O O . GLY A 1 670 ? -21.716 29.409 -1.196 1.00 93.06 670 GLY A O 1
ATOM 5131 N N . SER A 1 671 ? -22.981 29.597 -3.046 1.00 85.38 671 SER A N 1
ATOM 5132 C CA . SER A 1 671 ? -22.308 30.799 -3.570 1.00 85.38 671 SER A CA 1
ATOM 5133 C C . SER A 1 671 ? -22.302 31.976 -2.586 1.00 85.38 671 SER A C 1
ATOM 5135 O O . SER A 1 671 ? -21.302 32.677 -2.490 1.00 85.38 671 SER A O 1
ATOM 5137 N N . ALA A 1 672 ? -23.387 32.163 -1.826 1.00 86.00 672 ALA A N 1
ATOM 5138 C CA . ALA A 1 672 ? -23.495 33.214 -0.810 1.00 86.00 672 ALA A CA 1
ATOM 5139 C C . ALA A 1 672 ? -22.536 33.006 0.374 1.00 86.00 672 ALA A C 1
ATOM 5141 O O . ALA A 1 672 ? -22.005 33.971 0.916 1.00 86.00 672 ALA A O 1
ATOM 5142 N N . ASP A 1 673 ? -22.303 31.746 0.744 1.00 86.50 673 ASP A N 1
ATOM 5143 C CA . ASP A 1 673 ? -21.509 31.369 1.915 1.00 86.50 673 ASP A CA 1
ATOM 5144 C C . ASP A 1 673 ? -20.035 31.107 1.544 1.00 86.50 673 ASP A C 1
ATOM 5146 O O . ASP A 1 673 ? -19.196 30.908 2.420 1.00 86.50 673 ASP A O 1
ATOM 5150 N N . GLY A 1 674 ? -19.714 31.066 0.243 1.00 90.56 674 GLY A N 1
ATOM 5151 C CA . GLY A 1 674 ? -18.386 30.709 -0.262 1.00 90.56 674 GLY A CA 1
ATOM 5152 C C . GLY A 1 674 ? -17.932 29.309 0.169 1.00 90.56 674 GLY A C 1
ATOM 5153 O O . GLY A 1 674 ? -16.731 29.052 0.268 1.00 90.56 674 GLY A O 1
ATOM 5154 N N . ALA A 1 675 ? -18.880 28.416 0.466 1.00 95.19 675 ALA A N 1
ATOM 5155 C CA . ALA A 1 675 ? -18.625 27.133 1.108 1.00 95.19 675 ALA A CA 1
ATOM 5156 C C . ALA A 1 675 ? -19.280 25.971 0.356 1.00 95.19 675 ALA A C 1
ATOM 5158 O O . ALA A 1 675 ? -20.380 26.078 -0.196 1.00 95.19 675 ALA A O 1
ATOM 5159 N N . LEU A 1 676 ? -18.602 24.825 0.378 1.00 96.81 676 LEU A N 1
ATOM 5160 C CA . LEU A 1 676 ? -19.097 23.572 -0.167 1.00 96.81 676 LEU A CA 1
ATOM 5161 C C . LEU A 1 676 ? -19.557 22.655 0.967 1.00 96.81 676 LEU A C 1
ATOM 5163 O O . LEU A 1 676 ? -18.852 22.464 1.957 1.00 96.81 676 LEU A O 1
ATOM 5167 N N . THR A 1 677 ? -20.737 22.059 0.822 1.00 97.00 677 THR A N 1
ATOM 5168 C CA . THR A 1 677 ? -21.228 21.033 1.751 1.00 97.00 677 THR A CA 1
ATOM 5169 C C . THR A 1 677 ? -21.317 19.699 1.036 1.00 97.00 677 THR A C 1
ATOM 5171 O O . THR A 1 677 ? -21.951 19.596 -0.009 1.00 97.00 677 THR A O 1
ATOM 5174 N N . ALA A 1 678 ? -20.716 18.668 1.612 1.00 97.56 678 ALA A N 1
ATOM 5175 C CA . ALA A 1 678 ? -20.754 17.307 1.123 1.00 97.56 678 ALA A CA 1
ATOM 5176 C C . ALA A 1 678 ? -21.492 16.407 2.121 1.00 97.56 678 ALA A C 1
ATOM 5178 O O . ALA A 1 678 ? -21.213 16.455 3.314 1.00 97.56 678 ALA A O 1
ATOM 5179 N N . ARG A 1 679 ? -22.453 15.603 1.657 1.00 97.88 679 ARG A N 1
ATOM 5180 C CA . ARG A 1 679 ? -23.301 14.755 2.509 1.00 97.88 679 ARG A CA 1
ATOM 5181 C C . ARG A 1 679 ? -23.335 13.317 2.010 1.00 97.88 679 ARG A C 1
ATOM 5183 O O . ARG A 1 679 ? -23.571 13.086 0.823 1.00 97.88 679 ARG A O 1
ATOM 5190 N N . THR A 1 680 ? -23.165 12.354 2.911 1.00 97.62 680 THR A N 1
ATOM 5191 C CA . THR A 1 680 ? -23.416 10.928 2.624 1.00 97.62 680 THR A CA 1
ATOM 5192 C C . THR A 1 680 ? -24.803 10.523 3.117 1.00 97.62 680 THR A C 1
ATOM 5194 O O . THR A 1 680 ? -25.216 10.954 4.192 1.00 97.62 680 THR A O 1
ATOM 5197 N N . HIS A 1 681 ? -25.483 9.626 2.406 1.00 96.12 681 HIS A N 1
ATOM 5198 C CA . HIS A 1 681 ? -26.835 9.175 2.764 1.00 96.12 681 HIS A CA 1
ATOM 5199 C C . HIS A 1 681 ? -26.803 7.761 3.333 1.00 96.12 681 HIS A C 1
ATOM 5201 O O . HIS A 1 681 ? -26.125 6.905 2.776 1.00 96.12 681 HIS A O 1
ATOM 5207 N N . LEU A 1 682 ? -27.523 7.490 4.424 1.00 95.31 682 LEU A N 1
ATOM 5208 C CA . LEU A 1 682 ? -27.620 6.138 4.988 1.00 95.31 682 LEU A CA 1
ATOM 5209 C C . LEU A 1 682 ? -28.437 5.219 4.077 1.00 95.31 682 LEU A C 1
ATOM 5211 O O . LEU A 1 682 ? -29.477 5.616 3.557 1.00 95.31 682 LEU A O 1
ATOM 5215 N N . LEU A 1 683 ? -28.003 3.968 3.942 1.00 95.38 683 LEU A N 1
ATOM 5216 C CA . LEU A 1 683 ? -28.833 2.916 3.365 1.00 95.38 683 LEU A CA 1
ATOM 5217 C C . LEU A 1 683 ? -29.991 2.598 4.309 1.00 95.38 683 LEU A C 1
ATOM 5219 O O . LEU A 1 683 ? -29.837 2.600 5.530 1.00 95.38 683 LEU A O 1
ATOM 5223 N N . HIS A 1 684 ? -31.128 2.192 3.741 1.00 93.56 684 HIS A N 1
ATOM 5224 C CA . HIS A 1 684 ? -32.251 1.685 4.532 1.00 93.56 684 HIS A CA 1
ATOM 5225 C C . HIS A 1 684 ? -31.854 0.477 5.406 1.00 93.56 684 HIS A C 1
ATOM 5227 O O . HIS A 1 684 ? -32.324 0.334 6.534 1.00 93.56 684 HIS A O 1
ATOM 5233 N N . LYS A 1 685 ? -30.974 -0.390 4.888 1.00 92.94 685 LYS A N 1
ATOM 5234 C CA . LYS A 1 685 ? -30.352 -1.497 5.623 1.00 92.94 685 LYS A CA 1
ATOM 5235 C C . LYS A 1 685 ? -28.866 -1.557 5.275 1.00 92.94 685 LYS A C 1
ATOM 5237 O O . LYS A 1 685 ? -28.558 -1.495 4.084 1.00 92.94 685 LYS A O 1
ATOM 5242 N N . PRO A 1 686 ? -27.961 -1.719 6.258 1.00 95.12 686 PRO A N 1
ATOM 5243 C CA . PRO A 1 686 ? -26.553 -1.952 5.974 1.00 95.12 686 PRO A CA 1
ATOM 5244 C C . PRO A 1 686 ? -26.364 -3.177 5.077 1.00 95.12 686 PRO A C 1
ATOM 5246 O O . PRO A 1 686 ? -27.086 -4.171 5.195 1.00 95.12 686 PRO A O 1
ATOM 5249 N N . GLN A 1 687 ? -25.382 -3.120 4.188 1.00 96.94 687 GLN A N 1
ATOM 5250 C CA . GLN A 1 687 ? -25.062 -4.203 3.263 1.00 96.94 687 GLN A CA 1
ATOM 5251 C C . GLN A 1 687 ? -23.592 -4.578 3.394 1.00 96.94 687 GLN A C 1
ATOM 5253 O O . GLN A 1 687 ? -22.751 -3.723 3.643 1.00 96.94 687 GLN A O 1
ATOM 5258 N N . ARG A 1 688 ? -23.275 -5.860 3.238 1.00 96.81 688 ARG A N 1
ATOM 5259 C CA . ARG A 1 688 ? -21.909 -6.364 3.173 1.00 96.81 688 ARG A CA 1
ATOM 5260 C C . ARG A 1 688 ? -21.593 -6.763 1.740 1.00 96.81 688 ARG A C 1
ATOM 5262 O O . ARG A 1 688 ? -22.268 -7.641 1.204 1.00 96.81 688 ARG A O 1
ATOM 5269 N N . VAL A 1 689 ? -20.583 -6.122 1.161 1.00 96.62 689 VAL A N 1
ATOM 5270 C CA . VAL A 1 689 ? -20.081 -6.354 -0.196 1.00 96.62 689 VAL A CA 1
ATOM 5271 C C . VAL A 1 689 ? -18.703 -6.989 -0.083 1.00 96.62 689 VAL A C 1
ATOM 5273 O O . VAL A 1 689 ? -17.778 -6.359 0.417 1.00 96.62 689 VAL A O 1
ATOM 5276 N N . ASP A 1 690 ? -18.575 -8.253 -0.486 1.00 92.88 690 ASP A N 1
ATOM 5277 C CA . ASP A 1 690 ? -17.306 -9.006 -0.472 1.00 92.88 690 ASP A CA 1
ATOM 5278 C C . ASP A 1 690 ? -16.546 -8.992 0.875 1.00 92.88 690 ASP A C 1
ATOM 5280 O O . ASP A 1 690 ? -15.334 -9.181 0.918 1.00 92.88 690 ASP A O 1
ATOM 5284 N N . GLY A 1 691 ? -17.265 -8.806 1.987 1.00 89.00 691 GLY A N 1
ATOM 5285 C CA . GLY A 1 691 ? -16.706 -8.738 3.344 1.00 89.00 691 GLY A CA 1
ATOM 5286 C C . GLY A 1 691 ? -16.821 -7.357 3.996 1.00 89.00 691 GLY A C 1
ATOM 5287 O O . GLY A 1 691 ? -17.041 -7.277 5.207 1.00 89.00 691 GLY A O 1
ATOM 5288 N N . ASP A 1 692 ? -16.809 -6.287 3.202 1.00 93.50 692 ASP A N 1
ATOM 5289 C CA . ASP A 1 692 ? -16.855 -4.907 3.688 1.00 93.50 692 ASP A CA 1
ATOM 5290 C C . ASP A 1 692 ? -18.290 -4.457 3.958 1.00 93.50 692 ASP A C 1
ATOM 5292 O O . ASP A 1 692 ? -19.188 -4.676 3.147 1.00 93.50 692 ASP A O 1
ATOM 5296 N N . THR A 1 693 ? -18.536 -3.832 5.112 1.00 94.81 693 THR A N 1
ATOM 5297 C CA . THR A 1 693 ? -19.891 -3.425 5.523 1.00 94.81 693 THR A CA 1
ATOM 5298 C C . THR A 1 693 ? -20.141 -1.949 5.223 1.00 94.81 693 THR A C 1
ATOM 5300 O O . THR A 1 693 ? -19.586 -1.073 5.879 1.00 94.81 693 THR A O 1
ATOM 5303 N N . TYR A 1 694 ? -21.049 -1.684 4.290 1.00 96.25 694 TYR A N 1
ATOM 5304 C CA . TYR A 1 694 ? -21.513 -0.362 3.900 1.00 96.25 694 TYR A CA 1
ATOM 5305 C C . TYR A 1 694 ? -22.792 0.001 4.655 1.00 96.25 694 TYR A C 1
ATOM 5307 O O . TYR A 1 694 ? -23.794 -0.719 4.620 1.00 96.25 694 TYR A O 1
ATOM 5315 N N . ARG A 1 695 ? -22.755 1.137 5.358 1.00 95.50 695 ARG A N 1
ATOM 5316 C CA . ARG A 1 695 ? -23.920 1.738 6.032 1.00 95.50 695 ARG A CA 1
ATOM 5317 C C . ARG A 1 695 ? -24.555 2.858 5.207 1.00 95.50 695 ARG A C 1
ATOM 5319 O O . ARG A 1 695 ? -25.710 3.201 5.441 1.00 95.50 695 ARG A O 1
ATOM 5326 N N . HIS A 1 696 ? -23.821 3.393 4.239 1.00 96.75 696 HIS A N 1
ATOM 5327 C CA . HIS A 1 696 ? -24.207 4.526 3.402 1.00 96.75 696 HIS A CA 1
ATOM 5328 C C . HIS A 1 696 ? -24.362 4.096 1.956 1.00 96.75 696 HIS A C 1
ATOM 5330 O O . HIS A 1 696 ? -23.829 3.060 1.567 1.00 96.75 696 HIS A O 1
ATOM 5336 N N . HIS A 1 697 ? -25.120 4.871 1.182 1.00 97.75 697 HIS A N 1
ATOM 5337 C CA . HIS A 1 697 ? -25.249 4.692 -0.257 1.00 97.75 697 HIS A CA 1
ATOM 5338 C C . HIS A 1 697 ? -23.863 4.605 -0.894 1.00 97.75 697 HIS A C 1
ATOM 5340 O O . HIS A 1 697 ? -22.937 5.319 -0.502 1.00 97.75 697 HIS A O 1
ATOM 5346 N N . TYR A 1 698 ? -23.714 3.687 -1.840 1.00 98.12 698 TYR A N 1
ATOM 5347 C CA . TYR A 1 698 ? -22.442 3.396 -2.475 1.00 98.12 698 TYR A CA 1
ATOM 5348 C C . TYR A 1 698 ? -22.656 3.005 -3.936 1.00 98.12 698 TYR A C 1
ATOM 5350 O O . TYR A 1 698 ? -23.671 2.409 -4.297 1.00 98.12 698 TYR A O 1
ATOM 5358 N N . ASN A 1 699 ? -21.660 3.303 -4.763 1.00 97.50 699 ASN A N 1
ATOM 5359 C CA . ASN A 1 699 ? -21.602 2.886 -6.149 1.00 97.50 699 ASN A CA 1
ATOM 5360 C C . ASN A 1 699 ? -20.825 1.572 -6.245 1.00 97.50 699 ASN A C 1
ATOM 5362 O O . ASN A 1 699 ? -19.611 1.523 -6.028 1.00 97.50 699 ASN A O 1
ATOM 5366 N N . LEU A 1 700 ? -21.530 0.496 -6.586 1.00 97.38 700 LEU A N 1
ATOM 5367 C CA . LEU A 1 700 ? -20.974 -0.851 -6.562 1.00 97.38 700 LEU A CA 1
ATOM 5368 C C . LEU A 1 700 ? -19.868 -1.071 -7.614 1.00 97.38 700 LEU A C 1
ATOM 5370 O O . LEU A 1 700 ? -18.950 -1.848 -7.363 1.00 97.38 700 LEU A O 1
ATOM 5374 N N . GLN A 1 701 ? -19.877 -0.346 -8.739 1.00 96.62 701 GLN A N 1
ATOM 5375 C CA . GLN A 1 701 ? -18.788 -0.407 -9.725 1.00 96.62 701 GLN A CA 1
ATOM 5376 C C . GLN A 1 701 ? -17.476 0.104 -9.116 1.00 96.62 701 GLN A C 1
ATOM 5378 O O . GLN A 1 701 ? -16.429 -0.533 -9.251 1.00 96.62 701 GLN A O 1
ATOM 5383 N N . VAL A 1 702 ? -17.538 1.222 -8.386 1.00 95.75 702 VAL A N 1
ATOM 5384 C CA . VAL A 1 702 ? -16.373 1.773 -7.683 1.00 95.75 702 VAL A CA 1
ATOM 5385 C C . VAL A 1 702 ? -15.931 0.838 -6.558 1.00 95.75 702 VAL A C 1
ATOM 5387 O O . VAL A 1 702 ? -14.745 0.538 -6.474 1.00 95.75 702 VAL A O 1
ATOM 5390 N N . VAL A 1 703 ? -16.853 0.297 -5.751 1.00 97.00 703 VAL A N 1
ATOM 5391 C CA . VAL A 1 703 ? -16.517 -0.689 -4.699 1.00 97.00 703 VAL A CA 1
ATOM 5392 C C . VAL A 1 703 ? -15.757 -1.884 -5.281 1.00 97.00 703 VAL A C 1
ATOM 5394 O O . VAL A 1 703 ? -14.698 -2.270 -4.781 1.00 97.00 703 VAL A O 1
ATOM 5397 N N . VAL A 1 704 ? -16.257 -2.462 -6.377 1.00 96.62 704 VAL A N 1
ATOM 5398 C CA . VAL A 1 704 ? -15.633 -3.629 -7.006 1.00 96.62 704 VAL A CA 1
ATOM 5399 C C . VAL A 1 704 ? -14.230 -3.301 -7.506 1.00 96.62 704 VAL A C 1
ATOM 5401 O O . VAL A 1 704 ? -13.316 -4.088 -7.245 1.00 96.62 704 VAL A O 1
ATOM 5404 N N . ARG A 1 705 ? -14.033 -2.144 -8.146 1.00 95.12 705 ARG A N 1
ATOM 5405 C CA . ARG A 1 705 ? -12.727 -1.713 -8.661 1.00 95.12 705 ARG A CA 1
ATOM 5406 C C . ARG A 1 705 ? -11.726 -1.388 -7.548 1.00 95.12 705 ARG A C 1
ATOM 5408 O O . ARG A 1 705 ? -10.577 -1.818 -7.615 1.00 95.12 705 ARG A O 1
ATOM 5415 N N . GLU A 1 706 ? -12.158 -0.670 -6.517 1.00 93.06 706 GLU A N 1
ATOM 5416 C CA . GLU A 1 706 ? -11.291 -0.118 -5.464 1.00 93.06 706 GLU A CA 1
ATOM 5417 C C . GLU A 1 706 ? -10.976 -1.101 -4.326 1.00 93.06 706 GLU A C 1
ATOM 5419 O O . GLU A 1 706 ? -10.016 -0.889 -3.579 1.00 93.06 706 GLU A O 1
ATOM 5424 N N . ASN A 1 707 ? -11.751 -2.184 -4.205 1.00 93.62 707 ASN A N 1
ATOM 5425 C CA . ASN A 1 707 ? -11.500 -3.279 -3.259 1.00 93.62 707 ASN A CA 1
ATOM 5426 C C . ASN A 1 707 ? -10.973 -4.544 -3.961 1.00 93.62 707 ASN A C 1
ATOM 5428 O O . ASN A 1 707 ? -11.039 -5.645 -3.411 1.00 93.62 707 ASN A O 1
ATOM 5432 N N . ALA A 1 708 ? -10.500 -4.425 -5.208 1.00 94.94 708 ALA A N 1
ATOM 5433 C CA . ALA A 1 708 ? -9.840 -5.524 -5.906 1.00 94.94 708 ALA A CA 1
ATOM 5434 C C . ALA A 1 708 ? -8.600 -5.989 -5.112 1.00 94.94 708 ALA A C 1
ATOM 5436 O O . ALA A 1 708 ? -7.935 -5.135 -4.521 1.00 94.94 708 ALA A O 1
ATOM 5437 N N . PRO A 1 709 ? -8.242 -7.290 -5.103 1.00 94.38 709 PRO A N 1
ATOM 5438 C CA . PRO A 1 709 ? -7.098 -7.777 -4.329 1.00 94.38 709 PRO A CA 1
ATOM 5439 C C . PRO A 1 709 ? -5.825 -6.945 -4.546 1.00 94.38 709 PRO A C 1
ATOM 5441 O O . PRO A 1 709 ? -5.465 -6.633 -5.688 1.00 94.38 709 PRO A O 1
ATOM 5444 N N . GLY A 1 710 ? -5.156 -6.562 -3.455 1.00 89.62 710 GLY A N 1
ATOM 5445 C CA . GLY A 1 710 ? -3.941 -5.750 -3.486 1.00 89.62 710 GLY A CA 1
ATOM 5446 C C . GLY A 1 710 ? -4.174 -4.257 -3.721 1.00 89.62 710 GLY A C 1
ATOM 5447 O O . GLY A 1 710 ? -3.217 -3.554 -4.023 1.00 89.62 710 GLY A O 1
ATOM 5448 N N . SER A 1 711 ? -5.409 -3.749 -3.644 1.00 85.69 711 SER A N 1
ATOM 5449 C CA . SER A 1 711 ? -5.683 -2.298 -3.755 1.00 85.69 711 SER A CA 1
ATOM 5450 C C . SER A 1 711 ? -5.282 -1.525 -2.492 1.00 85.69 711 SER A C 1
ATOM 5452 O O . SER A 1 711 ? -5.099 -0.313 -2.522 1.00 85.69 711 SER A O 1
ATOM 5454 N N . GLU A 1 712 ? -5.125 -2.233 -1.380 1.00 79.81 712 GLU A N 1
ATOM 5455 C CA . GLU A 1 712 ? -4.575 -1.767 -0.109 1.00 79.81 712 GLU A CA 1
ATOM 5456 C C . GLU A 1 712 ? -3.039 -1.761 -0.075 1.00 79.81 712 GLU A C 1
ATOM 5458 O O . GLU A 1 712 ? -2.445 -1.085 0.766 1.00 79.81 712 GLU A O 1
ATOM 5463 N N . SER A 1 713 ? -2.390 -2.494 -0.985 1.00 75.94 713 SER A N 1
ATOM 5464 C CA . SER A 1 713 ? -0.933 -2.577 -1.047 1.00 75.94 713 SER A CA 1
ATOM 5465 C C . SER A 1 713 ? -0.337 -1.233 -1.448 1.00 75.94 713 SER A C 1
ATOM 5467 O O . SER A 1 713 ? -0.703 -0.641 -2.461 1.00 75.94 713 SER A O 1
ATOM 5469 N N . THR A 1 714 ? 0.641 -0.767 -0.677 1.00 62.66 714 THR A N 1
ATOM 5470 C CA . THR A 1 714 ? 1.444 0.407 -1.032 1.00 62.66 714 THR A CA 1
ATOM 5471 C C . THR A 1 714 ? 2.567 0.075 -2.013 1.00 62.66 714 THR A C 1
ATOM 5473 O O . THR A 1 714 ? 3.138 0.989 -2.603 1.00 62.66 714 THR A O 1
ATOM 5476 N N . SER A 1 715 ? 2.889 -1.210 -2.189 1.00 63.66 715 SER A N 1
ATOM 5477 C CA . SER A 1 715 ? 3.912 -1.684 -3.119 1.00 63.66 715 SER A CA 1
ATOM 5478 C C . SER A 1 715 ? 3.440 -1.585 -4.570 1.00 63.66 715 SER A C 1
ATOM 5480 O O . SER A 1 715 ? 2.296 -1.924 -4.870 1.00 63.66 715 SER A O 1
ATOM 5482 N N . LYS A 1 716 ? 4.355 -1.199 -5.472 1.00 64.50 716 LYS A N 1
ATOM 5483 C CA . LYS A 1 716 ? 4.125 -1.085 -6.926 1.00 64.50 716 LYS A CA 1
ATOM 5484 C C . LYS A 1 716 ? 3.568 -2.370 -7.549 1.00 64.50 716 LYS A C 1
ATOM 5486 O O . LYS A 1 716 ? 2.698 -2.305 -8.407 1.00 64.50 716 LYS A O 1
ATOM 5491 N N . VAL A 1 717 ? 4.057 -3.525 -7.097 1.00 74.69 717 VAL A N 1
ATOM 5492 C CA . VAL A 1 717 ? 3.533 -4.845 -7.466 1.00 74.69 717 VAL A CA 1
ATOM 5493 C C . VAL A 1 717 ? 3.023 -5.509 -6.189 1.00 74.69 717 VAL A C 1
ATOM 5495 O O . VAL A 1 717 ? 3.834 -5.783 -5.299 1.00 74.69 717 VAL A O 1
ATOM 5498 N N . PRO A 1 718 ? 1.707 -5.737 -6.046 1.00 80.19 718 PRO A N 1
ATOM 5499 C CA . PRO A 1 718 ? 1.166 -6.376 -4.856 1.00 80.19 718 PRO A CA 1
ATOM 5500 C C . PRO A 1 718 ? 1.567 -7.860 -4.807 1.00 80.19 718 PRO A C 1
ATOM 5502 O O . PRO A 1 718 ? 1.540 -8.561 -5.822 1.00 80.19 718 PRO A O 1
ATOM 5505 N N . ASP A 1 719 ? 1.914 -8.360 -3.618 1.00 82.56 719 ASP A N 1
ATOM 5506 C CA . ASP A 1 719 ? 2.188 -9.787 -3.402 1.00 82.56 719 ASP A CA 1
ATOM 5507 C C . ASP A 1 719 ? 0.870 -10.573 -3.345 1.00 82.56 719 ASP A C 1
ATOM 5509 O O . ASP A 1 719 ? 0.264 -10.750 -2.289 1.00 82.56 719 ASP A O 1
ATOM 5513 N N . LEU A 1 720 ? 0.383 -10.992 -4.515 1.00 90.00 720 LEU A N 1
ATOM 5514 C CA . LEU A 1 720 ? -0.873 -11.729 -4.664 1.00 90.00 720 LEU A CA 1
ATOM 5515 C C . LEU A 1 720 ? -0.635 -13.184 -5.066 1.00 90.00 720 LEU A C 1
ATOM 5517 O O . LEU A 1 720 ? 0.297 -13.511 -5.811 1.00 90.00 720 LEU A O 1
ATOM 5521 N N . SER A 1 721 ? -1.543 -14.065 -4.636 1.00 92.25 721 SER A N 1
ATOM 5522 C CA . SER A 1 721 ? -1.663 -15.423 -5.177 1.00 92.25 721 SER A CA 1
ATOM 5523 C C . SER A 1 721 ? -2.081 -15.396 -6.653 1.00 92.25 721 SER A C 1
ATOM 5525 O O . SER A 1 721 ? -2.572 -14.380 -7.147 1.00 92.25 721 SER A O 1
ATOM 5527 N N . ASP A 1 722 ? -1.906 -16.509 -7.372 1.00 96.06 722 ASP A N 1
ATOM 5528 C CA . ASP A 1 722 ? -2.290 -16.596 -8.792 1.00 96.06 722 ASP A CA 1
ATOM 5529 C C . ASP A 1 722 ? -3.800 -16.297 -8.972 1.00 96.06 722 ASP A C 1
ATOM 5531 O O . ASP A 1 722 ? -4.183 -15.517 -9.841 1.00 96.06 722 ASP A O 1
ATOM 5535 N N . SER A 1 723 ? -4.658 -16.794 -8.071 1.00 96.88 723 SER A N 1
ATOM 5536 C CA . SER A 1 723 ? -6.096 -16.469 -8.048 1.00 96.88 723 SER A CA 1
ATOM 5537 C C . SER A 1 723 ? -6.383 -15.008 -7.679 1.00 96.88 723 SER A C 1
ATOM 5539 O O . SER A 1 723 ? -7.330 -14.411 -8.191 1.00 96.88 723 SER A O 1
ATOM 5541 N N . GLY A 1 724 ? -5.566 -14.410 -6.805 1.00 95.94 724 GLY A N 1
ATOM 5542 C CA . GLY A 1 724 ? -5.648 -12.988 -6.468 1.00 95.94 724 GLY A CA 1
ATOM 5543 C C . GLY A 1 724 ? -5.383 -12.091 -7.678 1.00 95.94 724 GLY A C 1
ATOM 5544 O O . GLY A 1 724 ? -6.114 -11.125 -7.883 1.00 95.94 724 GLY A O 1
ATOM 5545 N N . TRP A 1 725 ? -4.414 -12.454 -8.525 1.00 97.25 725 TRP A N 1
ATOM 5546 C CA . TRP A 1 725 ? -4.125 -11.757 -9.783 1.00 97.25 725 TRP A CA 1
ATOM 5547 C C . TRP A 1 725 ? -5.274 -11.834 -10.789 1.00 97.25 725 TRP A C 1
ATOM 5549 O O . TRP A 1 725 ? -5.629 -10.809 -11.376 1.00 97.25 725 TRP A O 1
ATOM 5559 N N . VAL A 1 726 ? -5.904 -13.005 -10.941 1.00 98.06 726 VAL A N 1
ATOM 5560 C CA . VAL A 1 726 ? -7.094 -13.166 -11.799 1.00 98.06 726 VAL A CA 1
ATOM 5561 C C . VAL A 1 726 ? -8.212 -12.224 -11.347 1.00 98.06 726 VAL A C 1
ATOM 5563 O O . VAL A 1 726 ? -8.731 -11.443 -12.144 1.00 98.06 726 VAL A O 1
ATOM 5566 N N . LEU A 1 727 ? -8.551 -12.247 -10.054 1.00 98.06 727 LEU A N 1
ATOM 5567 C CA . LEU A 1 727 ? -9.610 -11.404 -9.496 1.00 98.06 727 LEU A CA 1
ATOM 5568 C C . LEU A 1 727 ? -9.263 -9.914 -9.550 1.00 98.06 727 LEU A C 1
ATOM 5570 O O . LEU A 1 727 ? -10.140 -9.106 -9.848 1.00 98.06 727 LEU A O 1
ATOM 5574 N N . ARG A 1 728 ? -8.001 -9.537 -9.300 1.00 96.25 728 ARG A N 1
ATOM 5575 C CA . ARG A 1 728 ? -7.541 -8.148 -9.437 1.00 96.25 728 ARG A CA 1
ATOM 5576 C C . ARG A 1 728 ? -7.745 -7.654 -10.862 1.00 96.25 728 ARG A C 1
ATOM 5578 O O . ARG A 1 728 ? -8.350 -6.605 -11.054 1.00 96.25 728 ARG A O 1
ATOM 5585 N N . THR A 1 729 ? -7.288 -8.429 -11.840 1.00 96.38 729 THR A N 1
ATOM 5586 C CA . THR A 1 729 ? -7.358 -8.074 -13.262 1.00 96.38 729 THR A CA 1
ATOM 5587 C C . THR A 1 729 ? -8.804 -7.935 -13.725 1.00 96.38 729 THR A C 1
ATOM 5589 O O . THR A 1 729 ? -9.160 -6.909 -14.301 1.00 96.38 729 THR A O 1
ATOM 5592 N N . LEU A 1 730 ? -9.663 -8.905 -13.386 1.00 96.81 730 LEU A N 1
ATOM 5593 C CA . LEU A 1 730 ? -11.093 -8.854 -13.701 1.00 96.81 730 LEU A CA 1
ATOM 5594 C C . LEU A 1 730 ? -11.775 -7.620 -13.109 1.00 96.81 730 LEU A C 1
ATOM 5596 O O . LEU A 1 730 ? -12.510 -6.932 -13.804 1.00 96.81 730 LEU A O 1
ATOM 5600 N N . ARG A 1 731 ? -11.527 -7.318 -11.832 1.00 97.12 731 ARG A N 1
ATOM 5601 C CA . ARG A 1 731 ? -12.211 -6.224 -11.129 1.00 97.12 731 ARG A CA 1
ATOM 5602 C C . ARG A 1 731 ? -11.686 -4.838 -11.509 1.00 97.12 731 ARG A C 1
ATOM 5604 O O . ARG A 1 731 ? -12.457 -3.883 -11.516 1.00 97.12 731 ARG A O 1
ATOM 5611 N N . LYS A 1 732 ? -10.389 -4.710 -11.814 1.00 92.56 732 LYS A N 1
ATOM 5612 C CA . LYS A 1 732 ? -9.769 -3.434 -12.206 1.00 92.56 732 LYS A CA 1
ATOM 5613 C C . LYS A 1 732 ? -10.057 -3.087 -13.665 1.00 92.56 732 LYS A C 1
ATOM 5615 O O . LYS A 1 732 ? -10.518 -1.976 -13.936 1.00 92.56 732 LYS A O 1
ATOM 5620 N N . LEU A 1 733 ? -9.818 -4.037 -14.571 1.00 92.94 733 LEU A N 1
ATOM 5621 C CA . LEU A 1 733 ? -9.824 -3.812 -16.020 1.00 92.94 733 LEU A CA 1
ATOM 5622 C C . LEU A 1 733 ? -11.072 -4.343 -16.729 1.00 92.94 733 LEU A C 1
ATOM 5624 O O . LEU A 1 733 ? -11.324 -3.961 -17.866 1.00 92.94 733 LEU A O 1
ATOM 5628 N N . GLY A 1 734 ? -11.855 -5.211 -16.085 1.00 94.00 734 GLY A N 1
ATOM 5629 C CA . GLY A 1 734 ? -13.096 -5.709 -16.668 1.00 94.00 734 GLY A CA 1
ATOM 5630 C C . GLY A 1 734 ? -14.130 -4.602 -16.875 1.00 94.00 734 GLY A C 1
ATOM 5631 O O . GLY A 1 734 ? -14.166 -3.600 -16.152 1.00 94.00 734 GLY A O 1
ATOM 5632 N N . HIS A 1 735 ? -15.005 -4.808 -17.855 1.00 93.56 735 HIS A N 1
ATOM 5633 C CA . HIS A 1 735 ? -16.164 -3.955 -18.069 1.00 93.56 735 HIS A CA 1
ATOM 5634 C C . HIS A 1 735 ? -17.163 -4.169 -16.924 1.00 93.56 735 HIS A C 1
ATOM 5636 O O . HIS A 1 735 ? -17.628 -5.289 -16.698 1.00 93.56 735 HIS A O 1
ATOM 5642 N N . LEU A 1 736 ? -17.456 -3.102 -16.177 1.00 94.12 736 LEU A N 1
ATOM 5643 C CA . LEU A 1 736 ? -18.288 -3.149 -14.975 1.00 94.12 736 LEU A CA 1
ATOM 5644 C C . LEU A 1 736 ? -19.740 -2.808 -15.300 1.00 94.12 736 LEU A C 1
ATOM 5646 O O . LEU A 1 736 ? -20.052 -1.702 -15.733 1.00 94.12 736 LEU A O 1
ATOM 5650 N N . SER A 1 737 ? -20.642 -3.736 -15.010 1.00 93.31 737 SER A N 1
ATOM 5651 C CA . SER A 1 737 ? -22.087 -3.516 -15.077 1.00 93.31 737 SER A CA 1
ATOM 5652 C C . SER A 1 737 ? -22.590 -2.738 -13.847 1.00 93.31 737 SER A C 1
ATOM 5654 O O . SER A 1 737 ? -21.909 -2.722 -12.820 1.00 93.31 737 SER A O 1
ATOM 5656 N N . PRO A 1 738 ? -23.770 -2.089 -13.900 1.00 94.19 738 PRO A N 1
ATOM 5657 C CA . PRO A 1 738 ? -24.319 -1.338 -12.760 1.00 94.19 738 PRO A CA 1
ATOM 5658 C C . PRO A 1 738 ? -24.532 -2.172 -11.484 1.00 94.19 738 PRO A C 1
ATOM 5660 O O . PRO A 1 738 ? -24.506 -1.634 -10.382 1.00 94.19 738 PRO A O 1
ATOM 5663 N N . ASP A 1 739 ? -24.701 -3.489 -11.625 1.00 94.31 739 ASP A N 1
ATOM 5664 C CA . ASP A 1 739 ? -24.777 -4.462 -10.526 1.00 94.31 739 ASP A CA 1
ATOM 5665 C C . ASP A 1 739 ? -23.395 -4.849 -9.954 1.00 94.31 739 ASP A C 1
ATOM 5667 O O . ASP A 1 739 ? -23.293 -5.765 -9.141 1.00 94.31 739 ASP A O 1
ATOM 5671 N N . GLY A 1 740 ? -22.321 -4.193 -10.401 1.00 95.62 740 GLY A N 1
ATOM 5672 C CA . GLY A 1 740 ? -20.943 -4.476 -10.007 1.00 95.62 740 GLY A CA 1
ATOM 5673 C C . GLY A 1 740 ? -20.319 -5.703 -10.661 1.00 95.62 740 GLY A C 1
ATOM 5674 O O . GLY A 1 740 ? -19.155 -5.996 -10.390 1.00 95.62 740 GLY A O 1
ATOM 5675 N N . SER A 1 741 ? -21.044 -6.434 -11.512 1.00 96.88 741 SER A N 1
ATOM 5676 C CA . SER A 1 741 ? -20.453 -7.557 -12.237 1.00 96.88 741 SER A CA 1
ATOM 5677 C C . SER A 1 741 ? -19.338 -7.056 -13.153 1.00 96.88 741 SER A C 1
ATOM 5679 O O . SER A 1 741 ? -19.535 -6.086 -13.883 1.00 96.88 741 SER A O 1
ATOM 5681 N N . ALA A 1 742 ? -18.187 -7.726 -13.152 1.00 97.06 742 ALA A N 1
ATOM 5682 C CA . ALA A 1 742 ? -17.059 -7.390 -14.020 1.00 97.06 742 ALA A CA 1
ATOM 5683 C C . ALA A 1 742 ? -16.861 -8.487 -15.066 1.00 97.06 742 ALA A C 1
ATOM 5685 O O . ALA A 1 742 ? -16.784 -9.663 -14.697 1.00 97.06 742 ALA A O 1
ATOM 5686 N N . VAL A 1 743 ? -16.765 -8.116 -16.344 1.00 97.31 743 VAL A N 1
ATOM 5687 C CA . VAL A 1 743 ? -16.523 -9.058 -17.449 1.00 97.31 743 VAL A CA 1
ATOM 5688 C C . VAL A 1 743 ? -15.234 -8.737 -18.200 1.00 97.31 743 VAL A C 1
ATOM 5690 O O . VAL A 1 743 ? -14.935 -7.575 -18.470 1.00 97.31 743 VAL A O 1
ATOM 5693 N N . LEU A 1 744 ? -14.465 -9.769 -18.544 1.00 96.38 744 LEU A N 1
ATOM 5694 C CA . LEU A 1 744 ? -13.245 -9.660 -19.347 1.00 96.38 744 LEU A CA 1
ATOM 5695 C C . LEU A 1 744 ? -13.125 -10.879 -20.262 1.00 96.38 744 LEU A C 1
ATOM 5697 O O . LEU A 1 744 ? -13.444 -11.988 -19.835 1.00 96.38 744 LEU A O 1
ATOM 5701 N N . ALA A 1 745 ? -12.641 -10.692 -21.489 1.00 96.94 745 ALA A N 1
ATOM 5702 C CA . ALA A 1 745 ? -12.327 -11.811 -22.374 1.00 96.94 745 ALA A CA 1
ATOM 5703 C C . ALA A 1 745 ? -11.225 -12.691 -21.774 1.00 96.94 745 ALA A C 1
ATOM 5705 O O . ALA A 1 745 ? -10.210 -12.179 -21.292 1.00 96.94 745 ALA A O 1
ATOM 5706 N N . GLU A 1 746 ? -11.421 -14.009 -21.800 1.00 96.50 746 GLU A N 1
ATOM 5707 C CA . GLU A 1 746 ? -10.479 -14.949 -21.186 1.00 96.50 746 GLU A CA 1
ATOM 5708 C C . GLU A 1 746 ? -9.086 -14.869 -21.825 1.00 96.50 746 GLU A C 1
ATOM 5710 O O . GLU A 1 746 ? -8.081 -14.818 -21.113 1.00 96.50 746 GLU A O 1
ATOM 5715 N N . ASP A 1 747 ? -9.023 -14.732 -23.150 1.00 91.69 747 ASP A N 1
ATOM 5716 C CA . ASP A 1 747 ? -7.763 -14.653 -23.899 1.00 91.69 747 ASP A CA 1
ATOM 5717 C C . ASP A 1 747 ? -6.961 -13.374 -23.606 1.00 91.69 747 ASP A C 1
ATOM 5719 O O . ASP A 1 747 ? -5.736 -13.346 -23.744 1.00 91.69 747 ASP A O 1
ATOM 5723 N N . ALA A 1 748 ? -7.625 -12.311 -23.139 1.00 91.00 748 ALA A N 1
ATOM 5724 C CA . ALA A 1 748 ? -6.971 -11.069 -22.731 1.00 91.00 748 ALA A CA 1
ATOM 5725 C C . ALA A 1 748 ? -6.395 -11.133 -21.305 1.00 91.00 748 ALA A C 1
ATOM 5727 O O . ALA A 1 748 ? -5.558 -10.305 -20.943 1.00 91.00 748 ALA A O 1
ATOM 5728 N N . LEU A 1 749 ? -6.814 -12.105 -20.485 1.00 93.69 749 LEU A N 1
ATOM 5729 C CA . LEU A 1 749 ? -6.526 -12.120 -19.051 1.00 93.69 749 LEU A CA 1
ATOM 5730 C C . LEU A 1 749 ? -5.026 -12.151 -18.746 1.00 93.69 749 LEU A C 1
ATOM 5732 O O . LEU A 1 749 ? -4.557 -11.355 -17.938 1.00 93.69 749 LEU A O 1
ATOM 5736 N N . VAL A 1 750 ? -4.272 -13.063 -19.369 1.00 92.69 750 VAL A N 1
ATOM 5737 C CA . VAL A 1 750 ? -2.846 -13.259 -19.050 1.00 92.69 750 VAL A CA 1
ATOM 5738 C C . VAL A 1 750 ? -2.032 -12.018 -19.408 1.00 92.69 750 VAL A C 1
ATOM 5740 O O . VAL A 1 750 ? -1.230 -11.566 -18.593 1.00 92.69 750 VAL A O 1
ATOM 5743 N N . ARG A 1 751 ? -2.275 -11.438 -20.590 1.00 90.94 751 ARG A N 1
ATOM 5744 C CA . ARG A 1 751 ? -1.634 -10.190 -21.025 1.00 90.94 751 ARG A CA 1
ATOM 5745 C C . ARG A 1 751 ? -1.926 -9.064 -20.034 1.00 90.94 751 ARG A C 1
ATOM 5747 O O . ARG A 1 751 ? -0.996 -8.446 -19.528 1.00 90.94 751 ARG A O 1
ATOM 5754 N N . ASN A 1 752 ? -3.195 -8.887 -19.673 1.00 90.62 752 ASN A N 1
ATOM 5755 C CA . ASN A 1 752 ? -3.617 -7.849 -18.739 1.00 90.62 752 ASN A CA 1
ATOM 5756 C C . ASN A 1 752 ? -3.044 -8.064 -17.324 1.00 90.62 752 ASN A C 1
ATOM 5758 O O . ASN A 1 752 ? -2.700 -7.101 -16.646 1.00 90.62 752 ASN A O 1
ATOM 5762 N N . CYS A 1 753 ? -2.888 -9.312 -16.861 1.00 91.12 753 CYS A N 1
ATOM 5763 C CA . CYS A 1 753 ? -2.191 -9.593 -15.603 1.00 91.12 753 CYS A CA 1
ATOM 5764 C C . CYS A 1 753 ? -0.731 -9.117 -15.653 1.00 91.12 753 CYS A C 1
ATOM 5766 O O . CYS A 1 753 ? -0.260 -8.515 -14.691 1.00 91.12 753 CYS A O 1
ATOM 5768 N N . VAL A 1 754 ? -0.017 -9.388 -16.753 1.00 87.12 754 VAL A N 1
ATOM 5769 C CA . VAL A 1 754 ? 1.384 -8.966 -16.942 1.00 87.12 754 VAL A CA 1
ATOM 5770 C C . VAL A 1 754 ? 1.494 -7.443 -17.003 1.00 87.12 754 VAL A C 1
ATOM 5772 O O . VAL A 1 754 ? 2.358 -6.879 -16.337 1.00 87.12 754 VAL A O 1
ATOM 5775 N N . GLU A 1 755 ? 0.582 -6.771 -17.709 1.00 80.94 755 GLU A N 1
ATOM 5776 C CA . GLU A 1 755 ? 0.503 -5.302 -17.752 1.00 80.94 755 GLU A CA 1
ATOM 5777 C C . GLU A 1 755 ? 0.244 -4.688 -16.366 1.00 80.94 755 GLU A C 1
ATOM 5779 O O . GLU A 1 755 ? 0.809 -3.650 -16.031 1.00 80.94 755 GLU A O 1
ATOM 5784 N N . LEU A 1 756 ? -0.535 -5.364 -15.513 1.00 81.75 756 LEU A N 1
ATOM 5785 C CA . LEU A 1 756 ? -0.735 -4.979 -14.111 1.00 81.75 756 LEU A CA 1
ATOM 5786 C C . LEU A 1 756 ? 0.436 -5.353 -13.180 1.00 81.75 756 LEU A C 1
ATOM 5788 O O . LEU A 1 756 ? 0.345 -5.125 -11.970 1.00 81.75 756 LEU A O 1
ATOM 5792 N N . GLY A 1 757 ? 1.520 -5.924 -13.708 1.00 86.88 757 GLY A N 1
ATOM 5793 C CA . GLY A 1 757 ? 2.742 -6.229 -12.964 1.00 86.88 757 GLY A CA 1
ATOM 5794 C C . GLY A 1 757 ? 2.905 -7.686 -12.522 1.00 86.88 757 GLY A C 1
ATOM 5795 O O . GLY A 1 757 ? 3.774 -7.958 -11.691 1.00 86.88 757 GLY A O 1
ATOM 5796 N N . LEU A 1 758 ? 2.114 -8.635 -13.044 1.00 89.06 758 LEU A N 1
ATOM 5797 C CA . LEU A 1 758 ? 2.350 -10.064 -12.807 1.00 89.06 758 LEU A CA 1
ATOM 5798 C C . LEU A 1 758 ? 3.747 -10.458 -13.333 1.00 89.06 758 LEU A C 1
ATOM 5800 O O . LEU A 1 758 ? 4.028 -10.261 -14.517 1.00 89.06 758 LEU A O 1
ATOM 5804 N N . PRO A 1 759 ? 4.601 -11.094 -12.507 1.00 86.25 759 PRO A N 1
ATOM 5805 C CA . PRO A 1 759 ? 5.881 -11.620 -12.968 1.00 86.25 759 PRO A CA 1
ATOM 5806 C C . PRO A 1 759 ? 5.720 -12.612 -14.143 1.00 86.25 759 PRO A C 1
ATOM 5808 O O . PRO A 1 759 ? 4.893 -13.528 -14.049 1.00 86.25 759 PRO A O 1
ATOM 5811 N N . PRO A 1 760 ? 6.500 -12.486 -15.239 1.00 85.06 760 PRO A N 1
ATOM 5812 C CA . PRO A 1 760 ? 6.319 -13.301 -16.447 1.00 85.06 760 PRO A CA 1
ATOM 5813 C C . PRO A 1 760 ? 6.405 -14.817 -16.222 1.00 85.06 760 PRO A C 1
ATOM 5815 O O . PRO A 1 760 ? 5.701 -15.579 -16.883 1.00 85.06 760 PRO A O 1
ATOM 5818 N N . ASP A 1 761 ? 7.205 -15.267 -15.252 1.00 86.44 761 ASP A N 1
ATOM 5819 C CA . ASP A 1 761 ? 7.357 -16.677 -14.861 1.00 86.44 761 ASP A CA 1
ATOM 5820 C C . ASP A 1 761 ? 6.084 -17.279 -14.235 1.00 86.44 761 ASP A C 1
ATOM 5822 O O . ASP A 1 761 ? 5.948 -18.500 -14.127 1.00 86.44 761 ASP A O 1
ATOM 5826 N N . ARG A 1 762 ? 5.131 -16.434 -13.825 1.00 89.81 762 ARG A N 1
ATOM 5827 C CA . ARG A 1 762 ? 3.850 -16.843 -13.231 1.00 89.81 762 ARG A CA 1
ATOM 5828 C C . ARG A 1 762 ? 2.706 -16.926 -14.236 1.00 89.81 762 ARG A C 1
ATOM 5830 O O . ARG A 1 762 ? 1.676 -17.508 -13.903 1.00 89.81 762 ARG A O 1
ATOM 5837 N N . SER A 1 763 ? 2.878 -16.389 -15.441 1.00 90.56 763 SER A N 1
ATOM 5838 C CA . SER A 1 763 ? 1.829 -16.290 -16.468 1.00 90.56 763 SER A CA 1
ATOM 5839 C C . SER A 1 763 ? 1.137 -17.630 -16.764 1.00 90.56 763 SER A C 1
ATOM 5841 O O . SER A 1 763 ? -0.091 -17.705 -16.754 1.00 90.56 763 SER A O 1
ATOM 5843 N N . GLU A 1 764 ? 1.896 -18.719 -16.903 1.00 90.69 764 GLU A N 1
ATOM 5844 C CA . GLU A 1 764 ? 1.344 -20.057 -17.180 1.00 90.69 764 GLU A CA 1
ATOM 5845 C C . GLU A 1 764 ? 0.463 -20.609 -16.044 1.00 90.69 764 GLU A C 1
ATOM 5847 O O . GLU A 1 764 ? -0.429 -21.429 -16.276 1.00 90.69 764 GLU A O 1
ATOM 5852 N N . ARG A 1 765 ? 0.659 -20.143 -14.803 1.00 94.62 765 ARG A N 1
ATOM 5853 C CA . ARG A 1 765 ? -0.137 -20.580 -13.642 1.00 94.62 765 ARG A CA 1
ATOM 5854 C C . ARG A 1 765 ? -1.519 -19.932 -13.589 1.00 94.62 765 ARG A C 1
ATOM 5856 O O . ARG A 1 765 ? -2.416 -20.472 -12.941 1.00 94.62 765 ARG A O 1
ATOM 5863 N N . ILE A 1 766 ? -1.720 -18.830 -14.311 1.00 97.19 766 ILE A N 1
ATOM 5864 C CA . ILE A 1 766 ? -2.984 -18.086 -14.331 1.00 97.19 766 ILE A CA 1
ATOM 5865 C C . ILE A 1 766 ? -4.129 -18.934 -14.888 1.00 97.19 766 ILE A C 1
ATOM 5867 O O . ILE A 1 766 ? -5.208 -18.943 -14.301 1.00 97.19 766 ILE A O 1
ATOM 5871 N N . ARG A 1 767 ? -3.899 -19.733 -15.941 1.00 95.19 767 ARG A N 1
ATOM 5872 C CA . ARG A 1 767 ? -4.946 -20.616 -16.498 1.00 95.19 767 ARG A CA 1
ATOM 5873 C C . ARG A 1 767 ? -5.462 -21.623 -15.464 1.00 95.19 767 ARG A C 1
ATOM 5875 O O . ARG A 1 767 ? -6.665 -21.852 -15.357 1.00 95.19 767 ARG A O 1
ATOM 5882 N N . ARG A 1 768 ? -4.561 -22.192 -14.654 1.00 95.12 768 ARG A N 1
ATOM 5883 C CA . ARG A 1 768 ? -4.937 -23.091 -13.551 1.00 95.12 768 ARG A CA 1
ATOM 5884 C C . ARG A 1 768 ? -5.738 -22.348 -12.481 1.00 95.12 768 ARG A C 1
ATOM 5886 O O . ARG A 1 768 ? -6.757 -22.860 -12.033 1.00 95.12 768 ARG A O 1
ATOM 5893 N N . ALA A 1 769 ? -5.318 -21.136 -12.122 1.00 97.12 769 ALA A N 1
ATOM 5894 C CA . ALA A 1 769 ? -6.029 -20.311 -11.149 1.00 97.12 769 ALA A CA 1
ATOM 5895 C C . ALA A 1 769 ? -7.449 -19.933 -11.611 1.00 97.12 769 ALA A C 1
ATOM 5897 O O . ALA A 1 769 ? -8.370 -19.940 -10.798 1.00 97.12 769 ALA A O 1
ATOM 5898 N N . VAL A 1 770 ? -7.654 -19.665 -12.907 1.00 98.00 770 VAL A N 1
ATOM 5899 C CA . VAL A 1 770 ? -8.993 -19.464 -13.496 1.00 98.00 770 VAL A CA 1
ATOM 5900 C C . VAL A 1 770 ? -9.859 -20.704 -13.293 1.00 98.00 770 VAL A C 1
ATOM 5902 O O . VAL A 1 770 ? -10.976 -20.595 -12.794 1.00 98.00 770 VAL A O 1
ATOM 5905 N N . HIS A 1 771 ? -9.336 -21.887 -13.624 1.00 97.56 771 HIS A N 1
ATOM 5906 C CA . HIS A 1 771 ? -10.061 -23.141 -13.428 1.00 97.56 771 HIS A CA 1
ATOM 5907 C C . HIS A 1 771 ? -10.433 -23.366 -11.954 1.00 97.56 771 HIS A C 1
ATOM 5909 O O . HIS A 1 771 ? -11.574 -23.719 -11.652 1.00 97.56 771 HIS A O 1
ATOM 5915 N N . ASP A 1 772 ? -9.498 -23.123 -11.032 1.00 96.25 772 ASP A N 1
ATOM 5916 C CA . ASP A 1 772 ? -9.754 -23.231 -9.595 1.00 96.25 772 ASP A CA 1
ATOM 5917 C C . ASP A 1 772 ? -10.836 -22.230 -9.139 1.00 96.25 772 ASP A C 1
ATOM 5919 O O . ASP A 1 772 ? -11.768 -22.617 -8.441 1.00 96.25 772 ASP A O 1
ATOM 5923 N N . LEU A 1 773 ? -10.806 -20.978 -9.611 1.00 97.75 773 LEU A N 1
ATOM 5924 C CA . LEU A 1 773 ? -11.828 -19.972 -9.289 1.00 97.75 773 LEU A CA 1
ATOM 5925 C C . LEU A 1 773 ? -13.218 -20.301 -9.858 1.00 97.75 773 LEU A C 1
ATOM 5927 O O . LEU A 1 773 ? -14.219 -19.996 -9.205 1.00 97.75 773 LEU A O 1
ATOM 5931 N N . ILE A 1 774 ? -13.296 -20.907 -11.048 1.00 98.12 774 ILE A N 1
ATOM 5932 C CA . ILE A 1 774 ? -14.559 -21.389 -11.632 1.00 98.12 774 ILE A CA 1
ATOM 5933 C C . ILE A 1 774 ? -15.107 -22.552 -10.801 1.00 98.12 774 ILE A C 1
ATOM 5935 O O . ILE A 1 774 ? -16.286 -22.551 -10.442 1.00 98.12 774 ILE A O 1
ATOM 5939 N N . ARG A 1 775 ? -14.254 -23.525 -10.451 1.00 96.62 775 ARG A N 1
ATOM 5940 C CA . ARG A 1 775 ? -14.630 -24.658 -9.591 1.00 96.62 775 ARG A CA 1
ATOM 5941 C C . ARG A 1 775 ? -15.170 -24.173 -8.246 1.00 96.62 775 ARG A C 1
ATOM 5943 O O . ARG A 1 775 ? -16.199 -24.665 -7.786 1.00 96.62 775 ARG A O 1
ATOM 5950 N N . ASP A 1 776 ? -14.517 -23.173 -7.665 1.00 93.56 776 ASP A N 1
ATOM 5951 C CA . ASP A 1 776 ? -14.881 -22.585 -6.376 1.00 93.56 776 ASP A CA 1
ATOM 5952 C C . ASP A 1 776 ? -16.042 -21.569 -6.495 1.00 93.56 776 ASP A C 1
ATOM 5954 O O . ASP A 1 776 ? -16.419 -20.934 -5.510 1.00 93.56 776 ASP A O 1
ATOM 5958 N N . ARG A 1 777 ? -16.629 -21.414 -7.696 1.00 96.06 777 ARG A N 1
ATOM 5959 C CA . ARG A 1 777 ? -17.756 -20.516 -8.021 1.00 96.06 777 ARG A CA 1
ATOM 5960 C C . ARG A 1 777 ? -17.514 -19.046 -7.674 1.00 96.06 777 ARG A C 1
ATOM 5962 O O . ARG A 1 777 ? -18.455 -18.297 -7.422 1.00 96.06 777 ARG A O 1
ATOM 5969 N N . ARG A 1 778 ? -16.253 -18.621 -7.671 1.00 96.19 778 ARG A N 1
ATOM 5970 C CA . ARG A 1 778 ? -15.867 -17.221 -7.444 1.00 96.19 778 ARG A CA 1
ATOM 5971 C C . ARG A 1 778 ? -15.915 -16.391 -8.722 1.00 96.19 778 ARG A C 1
ATOM 5973 O O . ARG A 1 778 ? -16.070 -15.175 -8.656 1.00 96.19 778 ARG A O 1
ATOM 5980 N N . ILE A 1 779 ? -15.775 -17.050 -9.869 1.00 98.38 779 ILE A N 1
ATOM 5981 C CA . ILE A 1 779 ? -16.011 -16.490 -11.201 1.00 98.38 779 ILE A CA 1
ATOM 5982 C C . ILE A 1 779 ? -16.798 -17.505 -12.031 1.00 98.38 779 ILE A C 1
ATOM 5984 O O . ILE A 1 779 ? -16.886 -18.682 -11.679 1.00 98.38 779 ILE A O 1
ATOM 5988 N N . THR A 1 780 ? -17.357 -17.058 -13.147 1.00 98.31 780 THR A N 1
ATOM 5989 C CA . THR A 1 780 ? -18.074 -17.912 -14.101 1.00 98.31 780 THR A CA 1
ATOM 5990 C C . THR A 1 780 ? -17.593 -17.633 -15.516 1.00 98.31 780 THR A C 1
ATOM 5992 O O . THR A 1 780 ? -17.192 -16.511 -15.813 1.00 98.31 780 THR A O 1
ATOM 5995 N N . ARG A 1 781 ? -17.623 -18.646 -16.385 1.00 98.44 781 ARG A N 1
ATOM 5996 C CA . ARG A 1 781 ? -17.414 -18.471 -17.825 1.00 98.44 781 ARG A CA 1
ATOM 5997 C C . ARG A 1 781 ? -18.771 -18.301 -18.498 1.00 98.44 781 ARG A C 1
ATOM 5999 O O . ARG A 1 781 ? -19.680 -19.085 -18.225 1.00 98.44 781 ARG A O 1
ATOM 6006 N N . ILE A 1 782 ? -18.908 -17.280 -19.335 1.00 98.00 782 ILE A N 1
ATOM 6007 C CA . ILE A 1 782 ? -20.137 -16.966 -20.068 1.00 98.00 782 ILE A CA 1
ATOM 6008 C C . ILE A 1 782 ? -19.810 -16.648 -21.532 1.00 98.00 782 ILE A C 1
ATOM 6010 O O . ILE A 1 782 ? -18.762 -16.060 -21.796 1.00 98.00 782 ILE A O 1
ATOM 6014 N N . PRO A 1 783 ? -20.698 -16.980 -22.482 1.00 98.00 783 PRO A N 1
ATOM 6015 C CA . PRO A 1 783 ? -20.522 -16.559 -23.864 1.00 98.00 783 PRO A CA 1
ATOM 6016 C C . PRO A 1 783 ? -20.728 -15.044 -23.976 1.00 98.00 783 PRO A C 1
ATOM 6018 O O . PRO A 1 783 ? -21.696 -14.501 -23.433 1.00 98.00 783 PRO A O 1
ATOM 6021 N N . GLY A 1 784 ? -19.849 -14.364 -24.706 1.00 97.25 784 GLY A N 1
ATOM 6022 C CA . GLY A 1 784 ? -19.955 -12.942 -25.026 1.00 97.25 784 GLY A CA 1
ATOM 6023 C C . GLY A 1 784 ? -19.480 -12.638 -26.440 1.00 97.25 784 GLY A C 1
ATOM 6024 O O . GLY A 1 784 ? -19.338 -13.534 -27.272 1.00 97.25 784 GLY A O 1
ATOM 6025 N N . SER A 1 785 ? -19.254 -11.360 -26.720 1.00 96.50 785 SER A N 1
ATOM 6026 C CA . SER A 1 785 ? -18.644 -10.924 -27.975 1.00 96.50 785 SER A CA 1
ATOM 6027 C C . SER A 1 785 ? -17.714 -9.730 -27.778 1.00 96.50 785 SER A C 1
ATOM 6029 O O . SER A 1 785 ? -17.865 -9.002 -26.798 1.00 96.50 785 SER A O 1
ATOM 6031 N N . LEU A 1 786 ? -16.770 -9.524 -28.696 1.00 94.69 786 LEU A N 1
ATOM 6032 C CA . LEU A 1 786 ? -15.944 -8.318 -28.785 1.00 94.69 786 LEU A CA 1
ATOM 6033 C C . LEU A 1 786 ? -16.445 -7.428 -29.919 1.00 94.69 786 LEU A C 1
ATOM 6035 O O . LEU A 1 786 ? -16.726 -7.907 -31.021 1.00 94.69 786 LEU A O 1
ATOM 6039 N N . ASP A 1 787 ? -16.569 -6.131 -29.659 1.00 92.38 787 ASP A N 1
ATOM 6040 C CA . ASP A 1 787 ? -16.777 -5.166 -30.734 1.00 92.38 787 ASP A CA 1
ATOM 6041 C C . ASP A 1 787 ? -15.475 -4.860 -31.496 1.00 92.38 787 ASP A C 1
ATOM 6043 O O . ASP A 1 787 ? -14.408 -5.390 -31.196 1.00 92.38 787 ASP A O 1
ATOM 6047 N N . HIS A 1 788 ? -15.570 -4.006 -32.514 1.00 91.12 788 HIS A N 1
ATOM 6048 C CA . HIS A 1 788 ? -14.427 -3.585 -33.328 1.00 91.12 788 HIS A CA 1
ATOM 6049 C C . HIS A 1 788 ? -13.319 -2.842 -32.554 1.00 91.12 788 HIS A C 1
ATOM 6051 O O . HIS A 1 788 ? -12.207 -2.738 -33.063 1.00 91.12 788 HIS A O 1
ATOM 6057 N N . GLU A 1 789 ? -13.601 -2.354 -31.342 1.00 83.75 789 GLU A N 1
ATOM 6058 C CA . GLU A 1 789 ? -12.626 -1.727 -30.441 1.00 83.75 789 GLU A CA 1
ATOM 6059 C C . GLU A 1 789 ? -12.042 -2.746 -29.441 1.00 83.75 789 GLU A C 1
ATOM 6061 O O . GLU A 1 789 ? -11.208 -2.402 -28.604 1.00 83.75 789 GLU A O 1
ATOM 6066 N N . GLY A 1 790 ? -12.460 -4.015 -29.519 1.00 85.81 790 GLY A N 1
ATOM 6067 C CA . GLY A 1 790 ? -12.058 -5.074 -28.597 1.00 85.81 790 GLY A CA 1
ATOM 6068 C C . GLY A 1 790 ? -12.777 -5.020 -27.246 1.00 85.81 790 GLY A C 1
ATOM 6069 O O . GLY A 1 790 ? -12.347 -5.686 -26.300 1.00 85.81 790 GLY A O 1
ATOM 6070 N N . MET A 1 791 ? -13.862 -4.247 -27.123 1.00 86.69 791 MET A N 1
ATOM 6071 C CA . MET A 1 791 ? -14.603 -4.115 -25.872 1.00 86.69 791 MET A CA 1
ATOM 6072 C C . MET A 1 791 ? -15.586 -5.282 -25.688 1.00 86.69 791 MET A C 1
ATOM 6074 O O . MET A 1 791 ? -16.366 -5.597 -26.595 1.00 86.69 791 MET A O 1
ATOM 6078 N N . PRO A 1 792 ? -15.591 -5.940 -24.511 1.00 93.06 792 PRO A N 1
ATOM 6079 C CA . PRO A 1 792 ? -16.453 -7.087 -24.270 1.00 93.06 792 PRO A CA 1
ATOM 6080 C C . PRO A 1 792 ? -17.914 -6.668 -24.078 1.00 93.06 792 PRO A C 1
ATOM 6082 O O . PRO A 1 792 ? -18.228 -5.763 -23.307 1.00 93.06 792 PRO A O 1
ATOM 6085 N N . SER A 1 793 ? -18.819 -7.391 -24.732 1.00 89.94 793 SER A N 1
ATOM 6086 C CA . SER A 1 793 ? -20.270 -7.252 -24.618 1.00 89.94 793 SER A CA 1
ATOM 6087 C C . SER A 1 793 ? -20.906 -8.540 -24.091 1.00 89.94 793 SER A C 1
ATOM 6089 O O . SER A 1 793 ? -20.629 -9.639 -24.575 1.00 89.94 793 SER A O 1
ATOM 6091 N N . TYR A 1 794 ? -21.802 -8.394 -23.114 1.00 90.38 794 TYR A N 1
ATOM 6092 C CA . TYR A 1 794 ? -22.669 -9.463 -22.622 1.00 90.38 794 TYR A CA 1
ATOM 6093 C C . TYR A 1 794 ? -24.114 -8.947 -22.499 1.00 90.38 794 TYR A C 1
ATOM 6095 O O . TYR A 1 794 ? -24.321 -7.917 -21.852 1.00 90.38 794 TYR A O 1
ATOM 6103 N N . PRO A 1 795 ? -25.121 -9.641 -23.069 1.00 94.44 795 PRO A N 1
ATOM 6104 C CA . PRO A 1 795 ? -25.024 -10.868 -23.878 1.00 94.44 795 PRO A CA 1
ATOM 6105 C C . PRO A 1 795 ? -24.311 -10.658 -25.238 1.00 94.44 795 PRO A C 1
ATOM 6107 O O . PRO A 1 795 ? -24.141 -9.506 -25.647 1.00 94.44 795 PRO A O 1
ATOM 6110 N N . PRO A 1 796 ? -23.897 -11.739 -25.942 1.00 95.19 796 PRO A N 1
ATOM 6111 C CA . PRO A 1 796 ? -23.253 -11.640 -27.255 1.00 95.19 796 PRO A CA 1
ATOM 6112 C C . PRO A 1 796 ? -24.123 -10.874 -28.257 1.00 95.19 796 PRO A C 1
ATOM 6114 O O . PRO A 1 796 ? -25.326 -11.136 -28.369 1.00 95.19 796 PRO A O 1
ATOM 6117 N N . ARG A 1 797 ? -23.529 -9.952 -29.018 1.00 96.12 797 ARG A N 1
ATOM 6118 C CA . ARG A 1 797 ? -24.233 -9.183 -30.057 1.00 96.12 797 ARG A CA 1
ATOM 6119 C C . ARG A 1 797 ? -24.033 -9.815 -31.433 1.00 96.12 797 ARG A C 1
ATOM 6121 O O . ARG A 1 797 ? -22.969 -10.338 -31.753 1.00 96.12 797 ARG A O 1
ATOM 6128 N N . ARG A 1 798 ? -25.062 -9.748 -32.285 1.00 95.62 798 ARG A N 1
ATOM 6129 C CA . ARG A 1 798 ? -24.968 -10.223 -33.676 1.00 95.62 798 ARG A CA 1
ATOM 6130 C C . ARG A 1 798 ? -23.940 -9.395 -34.452 1.00 95.62 798 ARG A C 1
ATOM 6132 O O . ARG A 1 798 ? -23.949 -8.174 -34.355 1.00 95.62 798 ARG A O 1
ATOM 6139 N N . GLY A 1 799 ? -23.104 -10.068 -35.241 1.00 95.25 799 GLY A N 1
ATOM 6140 C CA . GLY A 1 799 ? -22.079 -9.433 -36.080 1.00 95.25 799 GLY A CA 1
ATOM 6141 C C . GLY A 1 799 ? -20.785 -9.055 -35.352 1.00 95.25 799 GLY A C 1
ATOM 6142 O O . GLY A 1 799 ? -19.870 -8.560 -35.998 1.00 95.25 799 GLY A O 1
ATOM 6143 N N . GLN A 1 800 ? -20.696 -9.293 -34.043 1.00 96.81 800 GLN A N 1
ATOM 6144 C CA . GLN A 1 800 ? -19.471 -9.136 -33.256 1.00 96.81 800 GLN A CA 1
ATOM 6145 C C . GLN A 1 800 ? -18.740 -10.479 -33.111 1.00 96.81 800 GLN A C 1
ATOM 6147 O O . GLN A 1 800 ? -19.367 -11.534 -33.233 1.00 96.81 800 GLN A O 1
ATOM 6152 N N . GLU A 1 801 ? -17.430 -10.447 -32.854 1.00 96.81 801 GLU A N 1
ATOM 6153 C CA . GLU A 1 801 ? -16.614 -11.658 -32.696 1.00 96.81 801 GLU A CA 1
ATOM 6154 C C . GLU A 1 801 ? -17.039 -12.407 -31.422 1.00 96.81 801 GLU A C 1
ATOM 6156 O O . GLU A 1 801 ? -16.942 -11.830 -30.338 1.00 96.81 801 GLU A O 1
ATOM 6161 N N . PRO A 1 802 ? -17.543 -13.654 -31.502 1.00 97.38 802 PRO A N 1
ATOM 6162 C CA . PRO A 1 802 ? -17.948 -14.406 -30.321 1.00 97.38 802 PRO A CA 1
ATOM 6163 C C . PRO A 1 802 ? -16.720 -14.875 -29.533 1.00 97.38 802 PRO A C 1
ATOM 6165 O O . PRO A 1 802 ? -15.817 -15.485 -30.098 1.00 97.38 802 PRO A O 1
ATOM 6168 N N . VAL A 1 803 ? -16.712 -14.640 -28.220 1.00 97.44 803 VAL A N 1
ATOM 6169 C CA . VAL A 1 803 ? -15.605 -15.019 -27.326 1.00 97.44 803 VAL A CA 1
ATOM 6170 C C . VAL A 1 803 ? -16.121 -15.537 -25.984 1.00 97.44 803 VAL A C 1
ATOM 6172 O O . VAL A 1 803 ? -17.227 -15.193 -25.554 1.00 97.44 803 VAL A O 1
ATOM 6175 N N . ASP A 1 804 ? -15.301 -16.320 -25.283 1.00 98.00 804 ASP A N 1
ATOM 6176 C CA . ASP A 1 804 ? -15.553 -16.668 -23.886 1.00 98.00 804 ASP A CA 1
ATOM 6177 C C . ASP A 1 804 ? -15.157 -15.503 -22.965 1.00 98.00 804 ASP A C 1
ATOM 6179 O O . ASP A 1 804 ? -14.022 -15.012 -22.971 1.00 98.00 804 ASP A O 1
ATOM 6183 N N . LEU A 1 805 ? -16.108 -15.060 -22.142 1.00 98.06 805 LEU A N 1
ATOM 6184 C CA . LEU A 1 805 ? -15.891 -14.046 -21.118 1.00 98.06 805 LEU A CA 1
ATOM 6185 C C . LEU A 1 805 ? -15.821 -14.697 -19.738 1.00 98.06 805 LEU A C 1
ATOM 6187 O O . LEU A 1 805 ? -16.622 -15.565 -19.383 1.00 98.06 805 LEU A O 1
ATOM 6191 N N . LEU A 1 806 ? -14.907 -14.207 -18.912 1.00 98.44 806 LEU A N 1
ATOM 6192 C CA . LEU A 1 806 ? -14.888 -14.465 -17.481 1.00 98.44 806 LEU A CA 1
ATOM 6193 C C . LEU A 1 806 ? -15.689 -13.375 -16.773 1.00 98.44 806 LEU A C 1
ATOM 6195 O O . LEU A 1 806 ? -15.417 -12.186 -16.942 1.00 98.44 806 LEU A O 1
ATOM 6199 N N . ARG A 1 807 ? -16.661 -13.783 -15.955 1.00 98.25 807 ARG A N 1
ATOM 6200 C CA . ARG A 1 807 ? -17.507 -12.900 -15.152 1.00 98.25 807 ARG A CA 1
ATOM 6201 C C . ARG A 1 807 ? -17.248 -13.083 -13.666 1.00 98.25 807 ARG A C 1
ATOM 6203 O O . ARG A 1 807 ? -17.447 -14.166 -13.112 1.00 98.25 807 ARG A O 1
ATOM 6210 N N . TYR A 1 808 ? -16.892 -11.984 -13.017 1.00 98.38 808 TYR A N 1
ATOM 6211 C CA . TYR A 1 808 ? -16.941 -11.810 -11.571 1.00 98.38 808 TYR A CA 1
ATOM 6212 C C . TYR A 1 808 ? -18.288 -11.203 -11.164 1.00 98.38 808 TYR A C 1
ATOM 6214 O O . TYR A 1 808 ? -18.769 -10.292 -11.834 1.00 98.38 808 TYR A O 1
ATOM 6222 N N . THR A 1 809 ? -18.884 -11.682 -10.070 1.00 97.94 809 THR A N 1
ATOM 6223 C CA . THR A 1 809 ? -20.098 -11.091 -9.478 1.00 97.94 809 THR A CA 1
ATOM 6224 C C . THR A 1 809 ? -19.844 -10.829 -7.993 1.00 97.94 809 THR A C 1
ATOM 6226 O O . THR A 1 809 ? -19.502 -11.782 -7.286 1.00 97.94 809 THR A O 1
ATOM 6229 N N . PRO A 1 810 ? -19.975 -9.583 -7.504 1.00 97.50 810 PRO A N 1
ATOM 6230 C CA . PRO A 1 810 ? -19.765 -9.284 -6.092 1.00 97.50 810 PRO A CA 1
ATOM 6231 C C . PRO A 1 810 ? -20.837 -9.947 -5.223 1.00 97.50 810 PRO A C 1
ATOM 6233 O O . PRO A 1 810 ? -22.008 -10.033 -5.598 1.00 97.50 810 PRO A O 1
ATOM 6236 N N . THR A 1 811 ? -20.453 -10.395 -4.030 1.00 96.50 811 THR A N 1
ATOM 6237 C CA . THR A 1 811 ? -21.393 -10.958 -3.056 1.00 96.50 811 THR A CA 1
ATOM 6238 C C . THR A 1 811 ? -21.961 -9.836 -2.199 1.00 96.50 811 THR A C 1
ATOM 6240 O O . THR A 1 811 ? -21.283 -9.338 -1.301 1.00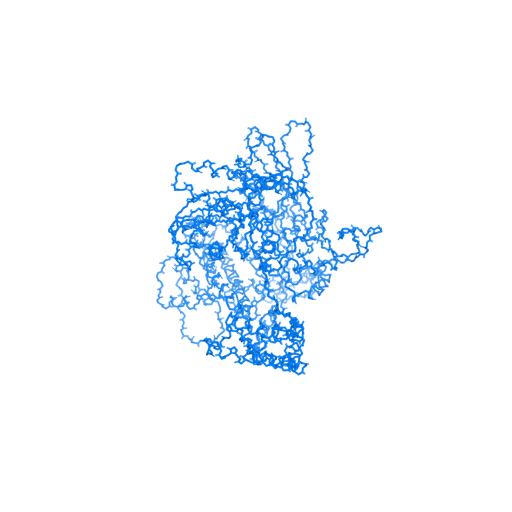 96.50 811 THR A O 1
ATOM 6243 N N . VAL A 1 812 ? -23.217 -9.458 -2.456 1.00 97.12 812 VAL A N 1
ATOM 6244 C CA . VAL A 1 812 ? -23.935 -8.432 -1.686 1.00 97.12 812 VAL A CA 1
ATOM 6245 C C . VAL A 1 812 ? -24.941 -9.097 -0.753 1.00 97.12 812 VAL A C 1
ATOM 6247 O O . VAL A 1 812 ? -25.886 -9.750 -1.190 1.00 97.12 812 VAL A O 1
ATOM 6250 N N . THR A 1 813 ? -24.754 -8.926 0.554 1.00 96.75 813 THR A N 1
ATOM 6251 C CA . THR A 1 813 ? -25.650 -9.475 1.582 1.00 96.75 813 THR A CA 1
ATOM 6252 C C . THR A 1 813 ? -26.210 -8.357 2.448 1.00 96.75 813 THR A C 1
ATOM 6254 O O . THR A 1 813 ? -25.475 -7.494 2.915 1.00 96.75 813 THR A O 1
ATOM 6257 N N . SER A 1 814 ? -27.526 -8.336 2.675 1.00 95.12 814 SER A N 1
ATOM 6258 C CA . SER A 1 814 ? -28.106 -7.399 3.644 1.00 95.12 814 SER A CA 1
ATOM 6259 C C . SER A 1 814 ? -27.731 -7.844 5.052 1.00 95.12 814 SER A C 1
ATOM 6261 O O . SER A 1 814 ? -28.003 -8.979 5.441 1.00 95.12 814 SER A O 1
ATOM 6263 N N . VAL A 1 815 ? -27.122 -6.951 5.822 1.00 91.69 815 VAL A N 1
ATOM 6264 C CA . VAL A 1 815 ? -26.770 -7.204 7.216 1.00 91.69 815 VAL A CA 1
ATOM 6265 C C . VAL A 1 815 ? -27.910 -6.662 8.065 1.00 91.69 815 VAL A C 1
ATOM 6267 O O . VAL A 1 815 ? -28.317 -5.508 7.918 1.00 91.69 815 VAL A O 1
ATOM 6270 N N . THR A 1 816 ? -28.460 -7.497 8.949 1.00 85.31 816 THR A N 1
ATOM 6271 C CA . THR A 1 816 ? -29.377 -6.982 9.972 1.00 85.31 816 THR A CA 1
ATOM 6272 C C . THR A 1 816 ? -28.581 -5.962 10.770 1.00 85.31 816 THR A C 1
ATOM 6274 O O . THR A 1 816 ? -27.509 -6.345 11.240 1.00 85.31 816 THR A O 1
ATOM 6277 N N . PRO A 1 817 ? -29.035 -4.700 10.899 1.00 72.00 817 PRO A N 1
ATOM 6278 C CA . PRO A 1 817 ? -28.317 -3.733 11.703 1.00 72.00 817 PRO A CA 1
ATOM 6279 C C . PRO A 1 817 ? -28.147 -4.367 13.076 1.00 72.00 817 PRO A C 1
ATOM 6281 O O . PRO A 1 817 ? -29.142 -4.578 13.781 1.00 72.00 817 PRO A O 1
ATOM 6284 N N . GLU A 1 818 ? -26.910 -4.738 13.425 1.00 62.81 818 GLU A N 1
ATOM 6285 C CA . GLU A 1 818 ? -26.581 -4.998 14.814 1.00 62.81 818 GLU A CA 1
ATOM 6286 C C . GLU A 1 818 ? -27.084 -3.755 15.518 1.00 62.81 818 GLU A C 1
ATOM 6288 O O . GLU A 1 818 ? -26.689 -2.645 15.155 1.00 62.81 818 GLU A O 1
ATOM 6293 N N . HIS A 1 819 ? -28.086 -3.918 16.383 1.00 51.75 819 HIS A N 1
ATOM 6294 C CA . HIS A 1 819 ? -28.572 -2.799 17.160 1.00 51.75 819 HIS A CA 1
ATOM 6295 C C . HIS A 1 819 ? -27.342 -2.279 17.877 1.00 51.75 819 HIS A C 1
ATOM 6297 O O . HIS A 1 819 ? -26.833 -2.945 18.778 1.00 51.75 819 HIS A O 1
ATOM 6303 N N . ASP A 1 820 ? -26.829 -1.141 17.408 1.00 46.12 820 ASP A N 1
ATOM 6304 C CA . ASP A 1 820 ? -25.776 -0.405 18.070 1.00 46.12 820 ASP A CA 1
ATOM 6305 C C . ASP A 1 820 ? -26.390 -0.102 19.437 1.00 46.12 820 ASP A C 1
ATOM 6307 O O . ASP A 1 820 ? -27.195 0.814 19.606 1.00 46.12 820 ASP A O 1
ATOM 6311 N N . HIS A 1 821 ? -26.109 -0.960 20.422 1.00 46.25 821 HIS A N 1
ATOM 6312 C CA . HIS A 1 821 ? -26.679 -0.920 21.769 1.00 46.25 821 HIS A CA 1
ATOM 6313 C C . HIS A 1 821 ? -26.164 0.301 22.550 1.00 46.25 821 HIS A C 1
ATOM 6315 O O . HIS A 1 821 ? -26.127 0.299 23.777 1.00 46.25 821 HIS A O 1
ATOM 6321 N N . ARG A 1 822 ? -25.719 1.343 21.844 1.00 45.44 822 ARG A N 1
ATOM 6322 C CA . ARG A 1 822 ? -25.019 2.496 22.379 1.00 45.44 822 ARG A CA 1
ATOM 6323 C C . ARG A 1 822 ? -25.883 3.734 22.566 1.00 45.44 822 ARG A C 1
ATOM 6325 O O . ARG A 1 822 ? -25.378 4.656 23.187 1.00 45.44 822 ARG A O 1
ATOM 6332 N N . THR A 1 823 ? -27.150 3.778 22.141 1.00 45.09 823 THR A N 1
ATOM 6333 C CA . THR A 1 823 ? -27.918 5.039 22.278 1.00 45.09 823 THR A CA 1
ATOM 6334 C C . THR A 1 823 ? -29.402 4.947 22.642 1.00 45.09 823 THR A C 1
ATOM 6336 O O . THR A 1 823 ? -30.019 5.994 22.808 1.00 45.09 823 THR A O 1
ATOM 6339 N N . SER A 1 824 ? -30.002 3.770 22.874 1.00 39.56 824 SER A N 1
ATOM 6340 C CA . SER A 1 824 ? -31.358 3.735 23.465 1.00 39.56 824 SER A CA 1
ATOM 6341 C C . SER A 1 824 ? -31.306 3.535 24.974 1.00 39.56 824 SER A C 1
ATOM 6343 O O . SER A 1 824 ? -31.437 2.441 25.523 1.00 39.56 824 SER A O 1
ATOM 6345 N N . ASP A 1 825 ? -31.127 4.661 25.646 1.00 47.44 825 ASP A N 1
ATOM 6346 C CA . ASP A 1 825 ? -31.386 4.841 27.061 1.00 47.44 825 ASP A CA 1
ATOM 6347 C C . ASP A 1 825 ? -32.900 4.696 27.317 1.00 47.44 825 ASP A C 1
ATOM 6349 O O . ASP A 1 825 ? -33.643 5.671 27.384 1.00 47.44 825 ASP A O 1
ATOM 6353 N N . ARG A 1 826 ? -33.417 3.458 27.343 1.00 42.88 826 ARG A N 1
ATOM 6354 C CA . ARG A 1 826 ? -34.739 3.145 27.913 1.00 42.88 826 ARG A CA 1
ATOM 6355 C C . ARG A 1 826 ? -34.876 1.664 28.253 1.00 42.88 826 ARG A C 1
ATOM 6357 O O . ARG A 1 826 ? -35.115 0.792 27.421 1.00 42.88 826 ARG A O 1
ATOM 6364 N N . ARG A 1 827 ? -34.747 1.430 29.558 1.00 51.12 827 ARG A N 1
ATOM 6365 C CA . ARG A 1 827 ? -35.065 0.226 30.329 1.00 51.12 827 ARG A CA 1
ATOM 6366 C C . ARG A 1 827 ? -36.302 -0.507 29.782 1.00 51.12 827 ARG A C 1
ATOM 6368 O O . ARG A 1 827 ? -37.424 -0.200 30.165 1.00 51.12 827 ARG A O 1
ATOM 6375 N N . SER A 1 828 ? -36.101 -1.540 28.968 1.00 49.50 828 SER A N 1
ATOM 6376 C CA . SER A 1 828 ? -37.065 -2.639 28.867 1.00 49.50 828 SER A CA 1
ATOM 6377 C C . SER A 1 828 ? -36.354 -3.918 29.292 1.00 49.50 828 SER A C 1
ATOM 6379 O O . SER A 1 828 ? -35.438 -4.400 28.628 1.00 49.50 828 SER A O 1
ATOM 6381 N N . ARG A 1 829 ? -36.721 -4.422 30.474 1.00 59.12 829 ARG A N 1
ATOM 6382 C CA . ARG A 1 829 ? -36.293 -5.728 30.984 1.00 59.12 829 ARG A CA 1
ATOM 6383 C C . ARG A 1 829 ? -36.857 -6.782 30.033 1.00 59.12 829 ARG A C 1
ATOM 6385 O O . ARG A 1 829 ? -38.042 -7.085 30.098 1.00 59.12 829 ARG A O 1
ATOM 6392 N N . ARG A 1 830 ? -36.047 -7.252 29.082 1.00 52.75 830 ARG A N 1
ATOM 6393 C CA . ARG A 1 830 ? -36.478 -8.264 28.113 1.00 52.75 830 ARG A CA 1
ATOM 6394 C C . ARG A 1 830 ? -36.191 -9.663 28.633 1.00 52.75 830 ARG A C 1
ATOM 6396 O O . ARG A 1 830 ? -35.074 -9.977 29.047 1.00 52.75 830 ARG A O 1
ATOM 6403 N N . ASP A 1 831 ? -37.213 -10.498 28.526 1.00 60.09 831 ASP A N 1
ATOM 6404 C CA . ASP A 1 831 ? -37.111 -11.940 28.670 1.00 60.09 831 ASP A CA 1
ATOM 6405 C C . ASP A 1 831 ? -36.186 -12.498 27.595 1.00 60.09 831 ASP A C 1
ATOM 6407 O O . ASP A 1 831 ? -36.323 -12.162 26.416 1.00 60.09 831 ASP A O 1
ATOM 6411 N N . HIS A 1 832 ? -35.257 -13.365 27.987 1.00 68.25 832 HIS A N 1
ATOM 6412 C CA . HIS A 1 832 ? -34.405 -14.065 27.033 1.00 68.25 832 HIS A CA 1
ATOM 6413 C C . HIS A 1 832 ? -34.686 -15.563 27.086 1.00 68.25 832 HIS A C 1
ATOM 6415 O O . HIS A 1 832 ? -34.878 -16.168 28.146 1.00 68.25 832 HIS A O 1
ATOM 6421 N N . TRP A 1 833 ? -34.761 -16.154 25.898 1.00 80.69 833 TRP A N 1
ATOM 6422 C CA . TRP A 1 833 ? -34.867 -17.592 25.721 1.00 80.69 833 TRP A CA 1
ATOM 6423 C C . TRP A 1 833 ? -33.487 -18.213 25.894 1.00 80.69 833 TRP A C 1
ATOM 6425 O O . TRP A 1 833 ? -32.516 -17.740 25.312 1.00 80.69 833 TRP A O 1
ATOM 6435 N N . VAL A 1 834 ? -33.409 -19.267 26.698 1.00 80.62 834 VAL A N 1
ATOM 6436 C CA . VAL A 1 834 ? -32.208 -20.085 26.851 1.00 80.62 834 VAL A CA 1
ATOM 6437 C C . VAL A 1 834 ? -32.413 -21.333 26.011 1.00 80.62 834 VAL A C 1
ATOM 6439 O O . VAL A 1 834 ? -33.351 -22.088 26.277 1.00 80.62 834 VAL A O 1
ATOM 6442 N N . ASP A 1 835 ? -31.574 -21.529 24.995 1.00 84.75 835 ASP A N 1
ATOM 6443 C CA . ASP A 1 835 ? -31.605 -22.729 24.157 1.00 84.75 835 ASP A CA 1
ATOM 6444 C C . ASP A 1 835 ? -31.370 -23.996 24.981 1.00 84.75 835 ASP A C 1
ATOM 6446 O O . ASP A 1 835 ? -30.786 -23.957 26.065 1.00 84.75 835 ASP A O 1
ATOM 6450 N N . GLY A 1 836 ? -31.881 -25.128 24.496 1.00 89.06 836 GLY A N 1
ATOM 6451 C CA . GLY A 1 836 ? -31.767 -26.381 25.230 1.00 89.06 836 GLY A CA 1
ATOM 6452 C C . GLY A 1 836 ? -30.324 -26.885 25.270 1.00 89.06 836 GLY A C 1
ATOM 6453 O O . GLY A 1 836 ? -29.627 -26.860 24.259 1.00 89.06 836 GLY A O 1
ATOM 6454 N N . PHE A 1 837 ? -29.868 -27.353 26.430 1.00 91.62 837 PHE A N 1
ATOM 6455 C CA . PHE A 1 837 ? -28.479 -27.762 26.657 1.00 91.62 837 PHE A CA 1
ATOM 6456 C C . PHE A 1 837 ? -28.387 -29.027 27.511 1.00 91.62 837 PHE A C 1
ATOM 6458 O O . PHE A 1 837 ? -29.315 -29.385 28.235 1.00 91.62 837 PHE A O 1
ATOM 6465 N N . VAL A 1 838 ? -27.245 -29.708 27.445 1.00 94.00 838 VAL A N 1
ATOM 6466 C CA . VAL A 1 838 ? -26.973 -30.912 28.237 1.00 94.00 838 VAL A CA 1
ATOM 6467 C C . VAL A 1 838 ? -26.348 -30.517 29.579 1.00 94.00 838 VAL A C 1
ATOM 6469 O O . VAL A 1 838 ? -25.394 -29.743 29.632 1.00 94.00 838 VAL A O 1
ATOM 6472 N N . ARG A 1 839 ? -26.883 -31.043 30.681 1.00 94.44 839 ARG A N 1
ATOM 6473 C CA . ARG A 1 839 ? -26.434 -30.780 32.054 1.00 94.44 839 ARG A CA 1
ATOM 6474 C C . ARG A 1 839 ? -26.018 -32.083 32.728 1.00 94.44 839 ARG A C 1
ATOM 6476 O O . ARG A 1 839 ? -26.715 -33.084 32.622 1.00 94.44 839 ARG A O 1
ATOM 6483 N N . ARG A 1 840 ? -24.918 -32.059 33.482 1.00 94.94 840 ARG A N 1
ATOM 6484 C CA . ARG A 1 840 ? -24.472 -33.206 34.286 1.00 94.94 840 ARG A CA 1
ATOM 6485 C C . ARG A 1 840 ? -25.413 -33.441 35.473 1.00 94.94 840 ARG A C 1
ATOM 6487 O O . ARG A 1 840 ? -25.760 -32.495 36.186 1.00 94.94 840 ARG A O 1
ATOM 6494 N N . LEU A 1 841 ? -25.817 -34.689 35.671 1.00 93.00 841 LEU A N 1
ATOM 6495 C CA . LEU A 1 841 ? -26.569 -35.148 36.832 1.00 93.00 841 LEU A CA 1
ATOM 6496 C C . LEU A 1 841 ? -25.615 -35.525 37.984 1.00 93.00 841 LEU A C 1
ATOM 6498 O O . LEU A 1 841 ? -24.436 -35.802 37.743 1.00 93.00 841 LEU A O 1
ATOM 6502 N N . PRO A 1 842 ? -26.096 -35.529 39.241 1.00 91.56 842 PRO A N 1
ATOM 6503 C CA . PRO A 1 842 ? -25.354 -36.088 40.370 1.00 91.56 842 PRO A CA 1
ATOM 6504 C C . PRO A 1 842 ? -24.927 -37.544 40.123 1.00 91.56 842 PRO A C 1
ATOM 6506 O O . PRO A 1 842 ? -25.561 -38.262 39.349 1.00 91.56 842 PRO A O 1
ATOM 6509 N N . ALA A 1 843 ? -23.862 -37.992 40.793 1.00 88.69 843 ALA A N 1
ATOM 6510 C CA . ALA A 1 843 ? -23.370 -39.362 40.654 1.00 88.69 843 ALA A CA 1
ATOM 6511 C C . ALA A 1 843 ? -24.477 -40.386 40.979 1.00 88.69 843 ALA A C 1
ATOM 6513 O O . ALA A 1 843 ? -25.154 -40.268 41.997 1.00 88.69 843 ALA A O 1
ATOM 6514 N N . GLY A 1 844 ? -24.671 -41.368 40.093 1.00 90.25 844 GLY A N 1
ATOM 6515 C CA . GLY A 1 844 ? -25.706 -42.403 40.218 1.00 90.25 844 GLY A CA 1
ATOM 6516 C C . GLY A 1 844 ? -27.083 -42.030 39.651 1.00 90.25 844 GLY A C 1
ATOM 6517 O O . GLY A 1 844 ? -27.912 -42.918 39.459 1.00 90.25 844 GLY A O 1
ATOM 6518 N N . ALA A 1 845 ? -27.335 -40.761 39.318 1.00 91.12 845 ALA A N 1
ATOM 6519 C CA . ALA A 1 845 ? -28.593 -40.346 38.703 1.00 91.12 845 ALA A CA 1
ATOM 6520 C C . ALA A 1 845 ? -28.580 -40.549 37.176 1.00 91.12 845 ALA A C 1
ATOM 6522 O O . ALA A 1 845 ? -27.581 -40.295 36.499 1.00 91.12 845 ALA A O 1
ATOM 6523 N N . ARG A 1 846 ? -29.719 -40.986 36.627 1.00 94.12 846 ARG A N 1
ATOM 6524 C CA . ARG A 1 846 ? -29.940 -41.188 35.185 1.00 94.12 846 ARG A CA 1
ATOM 6525 C C . ARG A 1 846 ? -30.981 -40.200 34.666 1.00 94.12 846 ARG A C 1
ATOM 6527 O O . ARG A 1 846 ? -31.890 -39.819 35.402 1.00 94.12 846 ARG A O 1
ATOM 6534 N N . ALA A 1 847 ? -30.848 -39.774 33.410 1.00 94.69 847 ALA A N 1
ATOM 6535 C CA . ALA A 1 847 ? -31.882 -38.970 32.767 1.00 94.69 847 ALA A CA 1
ATOM 6536 C C . ALA A 1 847 ? -33.176 -39.772 32.630 1.00 94.69 847 ALA A C 1
ATOM 6538 O O . ALA A 1 847 ? -33.146 -40.975 32.371 1.00 94.69 847 ALA A O 1
ATOM 6539 N N . SER A 1 848 ? -34.312 -39.093 32.778 1.00 95.38 848 SER A N 1
ATOM 6540 C CA . SER A 1 848 ? -35.603 -39.704 32.479 1.00 95.38 848 SER A CA 1
ATOM 6541 C C . SER A 1 848 ? -35.719 -40.004 30.983 1.00 95.38 848 SER A C 1
ATOM 6543 O O . SER A 1 848 ? -35.102 -39.328 30.151 1.00 95.38 848 SER A O 1
ATOM 6545 N N . ALA A 1 849 ? -36.555 -40.986 30.639 1.00 95.38 849 ALA A N 1
ATOM 6546 C CA . ALA A 1 849 ? -36.866 -41.318 29.249 1.00 95.38 849 ALA A CA 1
ATOM 6547 C C . ALA A 1 849 ? -37.317 -40.075 28.453 1.00 95.38 849 ALA A C 1
ATOM 6549 O O . ALA A 1 849 ? -36.872 -39.876 27.324 1.00 95.38 849 ALA A O 1
ATOM 6550 N N . ASP A 1 850 ? -38.084 -39.178 29.080 1.00 94.56 850 ASP A N 1
ATOM 6551 C CA . ASP A 1 850 ? -38.560 -37.931 28.471 1.00 94.56 850 ASP A CA 1
ATOM 6552 C C . ASP A 1 850 ? -37.439 -36.953 28.105 1.00 94.56 850 ASP A C 1
ATOM 6554 O O . ASP A 1 850 ? -37.532 -36.248 27.097 1.00 94.56 850 ASP A O 1
ATOM 6558 N N . MET A 1 851 ? -36.377 -36.875 28.916 1.00 95.06 851 MET A N 1
ATOM 6559 C CA . MET A 1 851 ? -35.234 -36.001 28.631 1.00 95.06 851 MET A CA 1
ATOM 6560 C C . MET A 1 851 ? -34.300 -36.626 27.594 1.00 95.06 851 MET A C 1
ATOM 6562 O O . MET A 1 851 ? -33.752 -35.910 26.759 1.00 95.06 851 MET A O 1
ATOM 6566 N N . ILE A 1 852 ? -34.176 -37.957 27.585 1.00 95.06 852 ILE A N 1
ATOM 6567 C CA . ILE A 1 852 ? -33.472 -38.691 26.524 1.00 95.06 852 ILE A CA 1
ATOM 6568 C C . ILE A 1 852 ? -34.186 -38.483 25.180 1.00 95.06 852 ILE A C 1
ATOM 6570 O O . ILE A 1 852 ? -33.541 -38.178 24.176 1.00 95.06 852 ILE A O 1
ATOM 6574 N N . GLN A 1 853 ? -35.517 -38.579 25.157 1.00 94.06 853 GLN A N 1
ATOM 6575 C CA . GLN A 1 853 ? -36.313 -38.347 23.954 1.00 94.06 853 GLN A CA 1
ATOM 6576 C C . GLN A 1 853 ? -36.252 -36.882 23.497 1.00 94.06 853 GLN A C 1
ATOM 6578 O O . GLN A 1 853 ? -36.034 -36.623 22.314 1.00 94.06 853 GLN A O 1
ATOM 6583 N N . ALA A 1 854 ? -36.347 -35.922 24.423 1.00 91.44 854 ALA A N 1
ATOM 6584 C CA . ALA A 1 854 ? -36.211 -34.500 24.102 1.00 91.44 854 ALA A CA 1
ATOM 6585 C C . ALA A 1 854 ? -34.824 -34.155 23.530 1.00 91.44 854 ALA A C 1
ATOM 6587 O O . ALA A 1 854 ? -34.716 -33.301 22.651 1.00 91.44 854 ALA A O 1
ATOM 6588 N N . HIS A 1 855 ? -33.768 -34.836 23.988 1.00 93.00 855 HIS A N 1
ATOM 6589 C CA . HIS A 1 855 ? -32.436 -34.698 23.405 1.00 93.00 855 HIS A CA 1
ATOM 6590 C C . HIS A 1 855 ? -32.398 -35.185 21.953 1.00 93.00 855 HIS A C 1
ATOM 6592 O O . HIS A 1 855 ? -31.909 -34.466 21.085 1.00 93.00 855 HIS A O 1
ATOM 6598 N N . ARG A 1 856 ? -32.964 -36.369 21.673 1.00 91.12 856 ARG A N 1
ATOM 6599 C CA . ARG A 1 856 ? -33.047 -36.922 20.310 1.00 91.12 856 ARG A CA 1
ATOM 6600 C C . ARG A 1 856 ? -33.813 -35.997 19.368 1.00 91.12 856 ARG A C 1
ATOM 6602 O O . ARG A 1 856 ? -33.392 -35.780 18.239 1.00 91.12 856 ARG A O 1
ATOM 6609 N N . GLU A 1 857 ? -34.919 -35.421 19.831 1.00 87.19 857 GLU A N 1
ATOM 6610 C CA . GLU A 1 857 ? -35.696 -34.444 19.059 1.00 87.19 857 GLU A CA 1
ATOM 6611 C C . GLU A 1 857 ? -34.895 -33.176 18.757 1.00 87.19 857 GLU A C 1
ATOM 6613 O O . GLU A 1 857 ? -34.912 -32.706 17.621 1.00 87.19 857 GLU A O 1
ATOM 6618 N N . ALA A 1 858 ? -34.137 -32.665 19.729 1.00 83.62 858 ALA A N 1
ATOM 6619 C CA . ALA A 1 858 ? -33.280 -31.501 19.532 1.00 83.62 858 ALA A CA 1
ATOM 6620 C C . ALA A 1 858 ? -32.119 -31.767 18.558 1.00 83.62 858 ALA A C 1
ATOM 6622 O O . ALA A 1 858 ? -31.815 -30.911 17.731 1.00 83.62 858 ALA A O 1
ATOM 6623 N N . VAL A 1 859 ? -31.497 -32.951 18.614 1.00 78.50 859 VAL A N 1
ATOM 6624 C CA . VAL A 1 859 ? -30.432 -33.354 17.678 1.00 78.50 859 VAL A CA 1
ATOM 6625 C C . VAL A 1 859 ? -30.983 -33.512 16.257 1.00 78.50 859 VAL A C 1
ATOM 6627 O O . VAL A 1 859 ? -30.381 -32.988 15.318 1.00 78.50 859 VAL A O 1
ATOM 6630 N N . ARG A 1 860 ? -32.171 -34.124 16.102 1.00 78.12 860 ARG A N 1
ATOM 6631 C CA . ARG A 1 860 ? -32.884 -34.196 14.813 1.00 78.12 860 ARG A CA 1
ATOM 6632 C C . ARG A 1 860 ? -33.181 -32.808 14.244 1.00 78.12 860 ARG A C 1
ATOM 6634 O O . ARG A 1 860 ? -32.917 -32.567 13.072 1.00 78.12 860 ARG A O 1
ATOM 6641 N N . ALA A 1 861 ? -33.699 -31.894 15.066 1.00 71.62 861 ALA A N 1
ATOM 6642 C CA . ALA A 1 861 ? -34.042 -30.537 14.637 1.00 71.62 861 ALA A CA 1
ATOM 6643 C C . ALA A 1 861 ? -32.812 -29.690 14.258 1.00 71.62 861 ALA A C 1
ATOM 6645 O O . ALA A 1 861 ? -32.910 -28.830 13.389 1.00 71.62 861 ALA A O 1
ATOM 6646 N N . ALA A 1 862 ? -31.657 -29.933 14.886 1.00 69.06 862 ALA A N 1
ATOM 6647 C CA . ALA A 1 862 ? -30.418 -29.203 14.621 1.00 69.06 862 ALA A CA 1
ATOM 6648 C C . ALA A 1 862 ? -29.630 -29.717 13.398 1.00 69.06 862 ALA A C 1
ATOM 6650 O O . ALA A 1 862 ? -28.603 -29.131 13.066 1.00 69.06 862 ALA A O 1
ATOM 6651 N N . ALA A 1 863 ? -30.084 -30.795 12.741 1.00 44.84 863 ALA A N 1
ATOM 6652 C CA . ALA A 1 863 ? -29.392 -31.448 11.623 1.00 44.84 863 ALA A CA 1
ATOM 6653 C C . ALA A 1 863 ? -27.928 -31.846 11.936 1.00 44.84 863 ALA A C 1
ATOM 6655 O O . ALA A 1 863 ? -27.055 -31.809 11.069 1.00 44.84 863 ALA A O 1
ATOM 6656 N N . ILE A 1 864 ? -27.655 -32.234 13.188 1.00 46.22 864 ILE A N 1
ATOM 6657 C CA . ILE A 1 864 ? -26.344 -32.718 13.654 1.00 46.22 864 ILE A CA 1
ATOM 6658 C C . ILE A 1 864 ? -26.383 -34.254 13.733 1.00 46.22 864 ILE A C 1
ATOM 6660 O O . ILE A 1 864 ? -27.443 -34.838 13.946 1.00 46.22 864 ILE A O 1
ATOM 6664 N N . VAL A 1 865 ? -25.230 -34.914 13.559 1.00 36.25 865 VAL A N 1
ATOM 6665 C CA . VAL A 1 865 ? -25.065 -36.377 13.679 1.00 36.25 865 VAL A CA 1
ATOM 6666 C C . VAL A 1 865 ? -25.735 -36.905 14.954 1.00 36.25 865 VAL A C 1
ATOM 6668 O O . VAL A 1 865 ? -25.424 -36.429 16.048 1.00 36.25 865 VAL A O 1
ATOM 6671 N N . ASP A 1 866 ? -26.616 -37.901 14.803 1.00 66.38 866 ASP A N 1
ATOM 6672 C CA . ASP A 1 866 ? -27.365 -38.515 15.904 1.00 66.38 866 ASP A CA 1
ATOM 6673 C C . ASP A 1 866 ? -26.398 -39.127 16.927 1.00 66.38 866 ASP A C 1
ATOM 6675 O O . ASP A 1 866 ? -25.688 -40.097 16.646 1.00 66.38 866 ASP A O 1
ATOM 6679 N N . ARG A 1 867 ? -26.314 -38.511 18.110 1.00 77.06 867 ARG A N 1
ATOM 6680 C CA . ARG A 1 867 ? -25.504 -38.992 19.232 1.00 77.06 867 ARG A CA 1
ATOM 6681 C C . ARG A 1 867 ? -26.412 -39.198 20.443 1.00 77.06 867 ARG A C 1
ATOM 6683 O O . ARG A 1 867 ? -27.148 -38.279 20.805 1.00 77.06 867 ARG A O 1
ATOM 6690 N N . PRO A 1 868 ? -26.357 -40.370 21.101 1.00 87.38 868 PRO A N 1
ATOM 6691 C CA . PRO A 1 868 ? -27.133 -40.607 22.309 1.00 87.38 868 PRO A CA 1
ATOM 6692 C C . PRO A 1 868 ? -26.647 -39.717 23.462 1.00 87.38 868 PRO A C 1
ATOM 6694 O O . PRO A 1 868 ? -25.468 -39.370 23.546 1.00 87.38 868 PRO A O 1
ATOM 6697 N N . LEU A 1 869 ? -27.568 -39.372 24.368 1.00 90.88 869 LEU A N 1
ATOM 6698 C CA . LEU A 1 869 ? -27.264 -38.601 25.573 1.00 90.88 869 LEU A CA 1
ATOM 6699 C C . LEU A 1 869 ? -26.287 -39.402 26.461 1.00 90.88 869 LEU A C 1
ATOM 6701 O O . LEU A 1 869 ? -26.624 -40.533 26.814 1.00 90.88 869 LEU A O 1
ATOM 6705 N N . PRO A 1 870 ? -25.110 -38.860 26.833 1.00 90.06 870 PRO A N 1
ATOM 6706 C CA . PRO A 1 870 ? -24.144 -39.594 27.647 1.00 90.06 870 PRO A CA 1
ATOM 6707 C C . PRO A 1 870 ? -24.682 -39.957 29.037 1.00 90.06 870 PRO A C 1
ATOM 6709 O O . PRO A 1 870 ? -25.417 -39.178 29.653 1.00 90.06 870 PRO A O 1
ATOM 6712 N N . ASP A 1 871 ? -24.250 -41.104 29.564 1.00 91.00 871 ASP A N 1
ATOM 6713 C CA . ASP A 1 871 ? -24.608 -41.540 30.915 1.00 91.00 871 ASP A CA 1
ATOM 6714 C C . ASP A 1 871 ? -24.201 -40.501 31.969 1.00 91.00 871 ASP A C 1
ATOM 6716 O O . ASP A 1 871 ? -23.110 -39.925 31.940 1.00 91.00 871 ASP A O 1
ATOM 6720 N N . GLY A 1 872 ? -25.104 -40.243 32.917 1.00 93.62 872 GLY A N 1
ATOM 6721 C CA . GLY A 1 872 ? -24.915 -39.218 33.946 1.00 93.62 872 GLY A CA 1
ATOM 6722 C C . GLY A 1 872 ? -25.172 -37.783 33.470 1.00 93.62 872 GLY A C 1
ATOM 6723 O O . GLY A 1 872 ? -24.829 -36.838 34.182 1.00 93.62 872 GLY A O 1
ATOM 6724 N N . PHE A 1 873 ? -25.789 -37.585 32.303 1.00 95.81 873 PHE A N 1
ATOM 6725 C CA . PHE A 1 873 ? -26.251 -36.279 31.830 1.00 95.81 873 PHE A CA 1
ATOM 6726 C C . PHE A 1 873 ? -27.758 -36.278 31.560 1.00 95.81 873 PHE A C 1
ATOM 6728 O O . PHE A 1 873 ? -28.342 -37.314 31.271 1.00 95.81 873 PHE A O 1
ATOM 6735 N N . THR A 1 874 ? -28.386 -35.104 31.657 1.00 96.69 874 THR A N 1
ATOM 6736 C CA . THR A 1 874 ? -29.784 -34.837 31.293 1.00 96.69 874 THR A CA 1
ATOM 6737 C C . THR A 1 874 ? -29.860 -33.709 30.271 1.00 96.69 874 THR A C 1
ATOM 6739 O O . THR A 1 874 ? -28.976 -32.852 30.219 1.00 96.69 874 THR A O 1
ATOM 6742 N N . TYR A 1 875 ? -30.915 -33.680 29.467 1.00 96.12 875 TYR A N 1
ATOM 6743 C CA . TYR A 1 875 ? -31.170 -32.589 28.535 1.00 96.12 875 TYR A CA 1
ATOM 6744 C C . TYR A 1 875 ? -32.150 -31.593 29.149 1.00 96.12 875 TYR A C 1
ATOM 6746 O O . TYR A 1 875 ? -33.234 -31.959 29.585 1.00 96.12 875 TYR A O 1
ATOM 6754 N N . VAL A 1 876 ? -31.768 -30.323 29.193 1.00 94.88 876 VAL A N 1
ATOM 6755 C CA . VAL A 1 876 ? -32.634 -29.229 29.623 1.00 94.88 876 VAL A CA 1
ATOM 6756 C C . VAL A 1 876 ? -33.270 -28.644 28.372 1.00 94.88 876 VAL A C 1
ATOM 6758 O O . VAL A 1 876 ? -32.562 -28.127 27.512 1.00 94.88 876 VAL A O 1
ATOM 6761 N N . ARG A 1 877 ? -34.601 -28.717 28.264 1.00 94.44 877 ARG A N 1
ATOM 6762 C CA . ARG A 1 877 ? -35.336 -28.122 27.140 1.00 94.44 877 ARG A CA 1
ATOM 6763 C C . ARG A 1 877 ? -35.136 -26.605 27.101 1.00 94.44 877 ARG A C 1
ATOM 6765 O O . ARG A 1 877 ? -34.900 -25.958 28.129 1.00 94.44 877 ARG A O 1
ATOM 6772 N N . ARG A 1 878 ? -35.280 -26.039 25.901 1.00 89.88 878 ARG A N 1
ATOM 6773 C CA . ARG A 1 878 ? -35.324 -24.589 25.707 1.00 89.88 878 ARG A CA 1
ATOM 6774 C C . ARG A 1 878 ? -36.398 -23.994 26.619 1.00 89.88 878 ARG A C 1
ATOM 6776 O O . ARG A 1 878 ? -37.541 -24.441 26.596 1.00 89.88 878 ARG A O 1
ATOM 6783 N N . HIS A 1 879 ? -36.031 -23.007 27.428 1.00 88.62 879 HIS A N 1
ATOM 6784 C CA . HIS A 1 879 ? -36.953 -22.360 28.362 1.00 88.62 879 HIS A CA 1
ATOM 6785 C C . HIS A 1 879 ? -36.724 -20.852 28.398 1.00 88.62 879 HIS A C 1
ATOM 6787 O O . HIS A 1 879 ? -35.629 -20.354 28.135 1.00 88.62 879 HIS A O 1
ATOM 6793 N N . ARG A 1 880 ? -37.785 -20.109 28.706 1.00 87.00 880 ARG A N 1
ATOM 6794 C CA . ARG A 1 880 ? -37.746 -18.654 28.850 1.00 87.00 880 ARG A CA 1
ATOM 6795 C C . ARG A 1 880 ? -37.301 -18.312 30.268 1.00 87.00 880 ARG A C 1
ATOM 6797 O O . ARG A 1 880 ? -37.848 -18.856 31.225 1.00 87.00 880 ARG A O 1
ATOM 6804 N N . ARG A 1 881 ? -36.321 -17.417 30.409 1.00 78.12 881 ARG A N 1
ATOM 6805 C CA . ARG A 1 881 ? -35.965 -16.823 31.701 1.00 78.12 881 ARG A CA 1
ATOM 6806 C C . ARG A 1 881 ? -36.475 -15.388 31.761 1.00 78.12 881 ARG A C 1
ATOM 6808 O O . ARG A 1 881 ? -35.961 -14.511 31.068 1.00 78.12 881 ARG A O 1
ATOM 6815 N N . THR A 1 882 ? -37.475 -15.182 32.606 1.00 68.88 882 THR A N 1
ATOM 6816 C CA . THR A 1 882 ? -37.847 -13.887 33.183 1.00 68.88 882 THR A CA 1
ATOM 6817 C C . THR A 1 882 ? -36.856 -13.571 34.303 1.00 68.88 882 THR A C 1
ATOM 6819 O O . THR A 1 882 ? -36.520 -14.458 35.093 1.00 68.88 882 THR A O 1
ATOM 6822 N N . ARG A 1 883 ? -36.319 -12.347 34.335 1.00 59.47 883 ARG A N 1
ATOM 6823 C CA . ARG A 1 883 ? -35.315 -11.925 35.321 1.00 59.47 883 ARG A CA 1
ATOM 6824 C C . ARG A 1 883 ? -35.800 -10.753 36.153 1.00 59.47 883 ARG A C 1
ATOM 6826 O O . ARG A 1 883 ? -36.326 -9.794 35.542 1.00 59.47 883 ARG A O 1
#

Radius of gyration: 35.61 Å; chains: 1; bounding box: 90×87×105 Å

Sequence (883 aa):
MKVPKPRSERASAVSPLPRDMVWLSALHRSVAEGKTLSAADRELIRGRAGEPAGIAAIRYAEMLVDIEVRIAEVTGGKVDDLARLRDELALRREEAVETFRAACHARGAPVSGESPSEPVKAQVVREIARSAFDKAFAEARRRRGEQRAEPSPPTENVWSWLYTHRGESLPELSGEVQRLRKLDRAHFVREAVADVGRWNHDESLAHPAVAEQWAAATEDIVTELVVARRSAEAATRAQEGKSTIARLRRAGESYARGSARCLEAQLTVLEWRSRRPHRDGKTVNGRVDALAEAVDAVRRADPALARQVDRAIKEHKRQCRNPGAKRSHVTCTATIVQAVRERLQPLDQPSPAGTPITAPPVDLPGPTTTPPVDTGCTEADAATDPSTVSACDHPRDTFLCPDLLKEIPTELARMVGVVSIAFTEERFGFAWISEHGELRIGADQALNEHDAWLQAICHAALDLGGELSNVQIVCRDQRAASVATYVVDRQLVPEALGFPVSARTRDLLRALLRRRGKLFATGDDCAERHRGAEAAHRLAVAALAAGRGKGRAAHVKALADKVSEEFQRLADTTNVTTASAPPDGPDDRRPRWTLALGRAQIIGGWCPLPGPLNGMPAAGGRIALTVDHAGSERVESEVLIRQVGPRWELHGVVWPTALLPGTEMTLEWGSADGALTARTHLLHKPQRVDGDTYRHHYNLQVVVRENAPGSESTSKVPDLSDSGWVLRTLRKLGHLSPDGSAVLAEDALVRNCVELGLPPDRSERIRRAVHDLIRDRRITRIPGSLDHEGMPSYPPRRGQEPVDLLRYTPTVTSVTPEHDHRTSDRRSRRDHWVDGFVRRLPAGARASADMIQAHREAVRAAAIVDRPLPDGFTYVRRHRRTR